Protein 7BJT (pdb70)

B-factor: mean 18.77, std 5.9, range [8.46, 65.52]

InterPro domains:
  IPR008397 Alginate lyase domain [PF05426] (97-322)
  IPR008929 Chondroitin AC/alginate lyase [G3DSA:1.50.10.100] (28-388)
  IPR008929 Chondroitin AC/alginate lyase [SSF48230] (70-350)
  IPR012480 Heparinase II/III-like, C-terminal [PF07940] (396-648)

Structure (mmCIF, N/CA/C/O backbone):
data_7BJT
#
_entry.id   7BJT
#
_cell.length_a   163.390
_cell.length_b   163.390
_cell.length_c   166.730
_cell.angle_alpha   90.000
_cell.angle_beta   90.000
_cell.angle_gamma   120.000
#
_symmetry.space_group_name_H-M   'P 65'
#
loop_
_entity.id
_entity.type
_entity.pdbx_description
1 polymer 'Alginate lyase, family PL17'
2 non-polymer 'CALCIUM ION'
3 non-polymer 'MAGNESIUM ION'
4 non-polymer D-MALATE
5 non-polymer GLYCEROL
6 water water
#
loop_
_atom_site.group_PDB
_atom_site.id
_atom_site.type_symbol
_atom_site.label_atom_id
_atom_site.label_alt_id
_atom_site.label_comp_id
_atom_site.label_asym_id
_atom_site.label_entity_id
_atom_site.label_seq_id
_atom_site.pdbx_PDB_ins_code
_atom_site.Cartn_x
_atom_site.Cartn_y
_atom_site.Cartn_z
_atom_site.occupancy
_atom_site.B_iso_or_equiv
_atom_site.auth_seq_id
_atom_site.auth_comp_id
_atom_site.auth_asym_id
_atom_site.auth_atom_id
_atom_site.pdbx_PDB_model_num
ATOM 1 N N . ALA A 1 25 ? 7.689 42.097 -35.551 1.00 31.84 25 ALA A N 1
ATOM 2 C CA . ALA A 1 25 ? 8.460 40.835 -35.288 1.00 31.50 25 ALA A CA 1
ATOM 3 C C . ALA A 1 25 ? 9.164 40.820 -33.926 1.00 30.34 25 ALA A C 1
ATOM 4 O O . ALA A 1 25 ? 9.121 39.811 -33.213 1.00 31.16 25 ALA A O 1
ATOM 6 N N . GLN A 1 26 ? 9.825 41.925 -33.577 1.00 28.11 26 GLN A N 1
ATOM 7 C CA . GLN A 1 26 ? 10.540 42.029 -32.301 1.00 26.37 26 GLN A CA 1
ATOM 8 C C . GLN A 1 26 ? 9.579 42.021 -31.111 1.00 25.51 26 GLN A C 1
ATOM 9 O O . GLN A 1 26 ? 8.636 42.818 -31.060 1.00 25.51 26 GLN A O 1
ATOM 15 N N . GLU A 1 27 ? 9.827 41.113 -30.166 1.00 24.96 27 GLU A N 1
ATOM 16 C CA . GLU A 1 27 ? 9.060 41.053 -28.917 1.00 24.67 27 GLU A CA 1
ATOM 17 C C . GLU A 1 27 ? 9.463 42.207 -28.008 1.00 22.62 27 GLU A C 1
ATOM 18 O O . GLU A 1 27 ? 10.589 42.689 -28.087 1.00 21.60 27 GLU A O 1
ATOM 24 N N . HIS A 1 28 ? 8.540 42.630 -27.148 1.00 21.03 28 HIS A N 1
ATOM 25 C CA . HIS A 1 28 ? 8.827 43.599 -26.087 1.00 20.21 28 HIS A CA 1
ATOM 26 C C . HIS A 1 28 ? 8.158 43.130 -24.800 1.00 20.21 28 HIS A C 1
ATOM 27 O O . HIS A 1 28 ? 6.966 42.819 -24.832 1.00 21.22 28 HIS A O 1
ATOM 34 N N . PRO A 1 29 ? 8.866 43.077 -23.672 1.00 19.11 29 PRO A N 1
ATOM 35 C CA . PRO A 1 29 ? 10.291 43.401 -23.554 1.00 18.63 29 PRO A CA 1
ATOM 36 C C . PRO A 1 29 ? 11.186 42.295 -24.119 1.00 18.31 29 PRO A C 1
ATOM 37 O O . PRO A 1 29 ? 10.742 41.149 -24.261 1.00 18.71 29 PRO A O 1
ATOM 41 N N . SER A 1 30 ? 12.417 42.648 -24.483 1.00 17.66 30 SER A N 1
ATOM 42 C CA . SER A 1 30 ? 13.419 41.660 -24.921 1.00 17.41 30 SER A CA 1
ATOM 43 C C . SER A 1 30 ? 14.887 41.996 -24.620 1.00 17.10 30 SER A C 1
ATOM 44 O O . SER A 1 30 ? 15.727 41.104 -24.678 1.00 17.03 30 SER A O 1
ATOM 47 N N . LEU A 1 31 ? 15.209 43.252 -24.309 1.00 16.54 31 LEU A N 1
ATOM 48 C CA . LEU A 1 31 ? 16.610 43.651 -24.148 1.00 16.35 31 LEU A CA 1
ATOM 49 C C . LEU A 1 31 ? 17.236 43.075 -22.883 1.00 16.34 31 LEU A C 1
ATOM 50 O O . LEU A 1 31 ? 18.314 42.487 -22.941 1.00 16.11 31 LEU A O 1
ATOM 55 N N . ILE A 1 32 ? 16.558 43.266 -21.751 1.00 16.58 32 ILE A N 1
ATOM 56 C CA . ILE A 1 32 ? 17.111 42.962 -20.429 1.00 16.91 32 ILE A CA 1
ATOM 57 C C . ILE A 1 32 ? 16.207 41.912 -19.784 1.00 17.86 32 ILE A C 1
ATOM 58 O O . ILE A 1 32 ? 16.569 40.734 -19.706 1.00 18.60 32 ILE A O 1
ATOM 63 N N . LEU A 1 33 ? 15.016 42.325 -19.372 1.00 18.51 33 LEU A N 1
ATOM 64 C CA . LEU A 1 33 ? 13.959 41.384 -19.024 1.00 19.11 33 LEU A CA 1
ATOM 65 C C . LEU A 1 33 ? 13.363 40.842 -20.332 1.00 19.99 33 LEU A C 1
ATOM 66 O O . LEU A 1 33 ? 13.019 41.619 -21.229 1.00 20.55 33 LEU A O 1
ATOM 71 N N . THR A 1 34 ? 13.263 39.518 -20.452 1.00 20.75 34 THR A N 1
ATOM 72 C CA . THR A 1 34 ? 12.705 38.873 -21.654 1.00 21.64 34 THR A CA 1
ATOM 73 C C . THR A 1 34 ? 11.337 38.280 -21.339 1.00 22.52 34 THR A C 1
ATOM 74 O O . THR A 1 34 ? 10.999 38.081 -20.173 1.00 22.16 34 THR A O 1
ATOM 78 N N . LYS A 1 35 ? 10.552 37.987 -22.377 1.00 24.30 35 LYS A N 1
ATOM 79 C CA . LYS A 1 35 ? 9.218 37.411 -22.181 1.00 25.21 35 LYS A CA 1
ATOM 80 C C . LYS A 1 35 ? 9.283 36.017 -21.555 1.00 24.82 35 LYS A C 1
ATOM 81 O O . LYS A 1 35 ? 8.485 35.700 -20.673 1.00 24.74 35 LYS A O 1
ATOM 87 N N . ALA A 1 36 ? 10.243 35.201 -21.995 1.00 24.55 36 ALA A N 1
ATOM 88 C CA . ALA A 1 36 ? 10.507 33.906 -21.362 1.00 24.44 36 ALA A CA 1
ATOM 89 C C . ALA A 1 36 ? 10.923 34.083 -19.903 1.00 23.83 36 ALA A C 1
ATOM 90 O O . ALA A 1 36 ? 10.509 33.313 -19.042 1.00 24.33 36 ALA A O 1
ATOM 92 N N . GLY A 1 37 ? 11.742 35.101 -19.633 1.00 22.97 37 GLY A N 1
ATOM 93 C CA . GLY A 1 37 ? 12.143 35.437 -18.270 1.00 22.59 37 GLY A CA 1
ATOM 94 C C . GLY A 1 37 ? 10.987 35.781 -17.351 1.00 22.25 37 GLY A C 1
ATOM 95 O O . GLY A 1 37 ? 10.958 35.347 -16.199 1.00 21.76 37 GLY A O 1
ATOM 96 N N . VAL A 1 38 ? 10.031 36.560 -17.856 1.00 22.46 38 VAL A N 1
ATOM 97 C CA . VAL A 1 38 ? 8.841 36.921 -17.080 1.00 23.13 38 VAL A CA 1
ATOM 98 C C . VAL A 1 38 ? 8.097 35.653 -16.649 1.00 23.70 38 VAL A C 1
ATOM 99 O O . VAL A 1 38 ? 7.724 35.518 -15.489 1.00 23.22 38 VAL A O 1
ATOM 103 N N . GLU A 1 39 ? 7.913 34.728 -17.587 1.00 24.99 39 GLU A N 1
ATOM 104 C CA . GLU A 1 39 ? 7.243 33.455 -17.300 1.00 26.57 39 GLU A CA 1
ATOM 105 C C . GLU A 1 39 ? 8.008 32.630 -16.270 1.00 25.68 39 GLU A C 1
ATOM 106 O O . GLU A 1 39 ? 7.411 32.108 -15.332 1.00 25.01 39 GLU A O 1
ATOM 112 N N . LYS A 1 40 ? 9.325 32.523 -16.440 1.00 25.13 40 LYS A N 1
ATOM 113 C CA . LYS A 1 40 ? 10.168 31.788 -15.488 1.00 25.51 40 LYS A CA 1
ATOM 114 C C . LYS A 1 40 ? 10.131 32.409 -14.091 1.00 24.56 40 LYS A C 1
ATOM 115 O O . LYS A 1 40 ? 10.021 31.694 -13.091 1.00 24.34 40 LYS A O 1
ATOM 121 N N . ILE A 1 41 ? 10.221 33.738 -14.029 1.00 23.26 41 ILE A N 1
ATOM 122 C CA . ILE A 1 41 ? 10.145 34.460 -12.753 1.00 22.59 41 ILE A CA 1
ATOM 123 C C . ILE A 1 41 ? 8.810 34.189 -12.060 1.00 23.27 41 ILE A C 1
ATOM 124 O O . ILE A 1 41 ? 8.788 33.809 -10.890 1.00 23.07 41 ILE A O 1
ATOM 129 N N . ARG A 1 42 ? 7.711 34.391 -12.786 1.00 24.19 42 ARG A N 1
ATOM 130 C CA . ARG A 1 42 ? 6.365 34.201 -12.224 1.00 25.15 42 ARG A CA 1
ATOM 131 C C . ARG A 1 42 ? 6.174 32.791 -11.643 1.00 25.53 42 ARG A C 1
ATOM 132 O O . ARG A 1 42 ? 5.547 32.634 -10.596 1.00 25.94 42 ARG A O 1
ATOM 140 N N . ALA A 1 43 ? 6.746 31.787 -12.308 1.00 25.85 43 ALA A N 1
ATOM 141 C CA . ALA A 1 43 ? 6.678 30.393 -11.853 1.00 26.39 43 ALA A CA 1
ATOM 142 C C . ALA A 1 43 ? 7.448 30.112 -10.554 1.00 26.67 43 ALA A C 1
ATOM 143 O O . ALA A 1 43 ? 7.098 29.184 -9.822 1.00 27.22 43 ALA A O 1
ATOM 145 N N . GLU A 1 44 ? 8.487 30.904 -10.273 1.00 26.28 44 GLU A N 1
ATOM 146 C CA . GLU A 1 44 ? 9.351 30.701 -9.105 1.00 26.14 44 GLU A CA 1
ATOM 147 C C . GLU A 1 44 ? 9.064 31.623 -7.922 1.00 25.32 44 GLU A C 1
ATOM 148 O O . GLU A 1 44 ? 9.567 31.367 -6.828 1.00 25.12 44 GLU A O 1
ATOM 154 N N . LEU A 1 45 ? 8.286 32.691 -8.128 1.00 25.00 45 LEU A N 1
ATOM 155 C CA . LEU A 1 45 ? 7.984 33.642 -7.049 1.00 24.89 45 LEU A CA 1
ATOM 156 C C . LEU A 1 45 ? 7.473 32.942 -5.793 1.00 25.25 45 LEU A C 1
ATOM 157 O O . LEU A 1 45 ? 6.645 32.037 -5.872 1.00 25.51 45 LEU A O 1
ATOM 162 N N . GLY A 1 46 ? 7.983 33.374 -4.645 1.00 25.16 46 GLY A N 1
ATOM 163 C CA . GLY A 1 46 ? 7.711 32.734 -3.358 1.00 25.59 46 GLY A CA 1
ATOM 164 C C . GLY A 1 46 ? 8.705 31.662 -2.932 1.00 25.82 46 GLY A C 1
ATOM 165 O O . GLY A 1 46 ? 8.723 31.286 -1.759 1.00 25.99 46 GLY A O 1
ATOM 166 N N . ASN A 1 47 ? 9.528 31.167 -3.861 1.00 25.94 47 ASN A N 1
ATOM 167 C CA . ASN A 1 47 ? 10.534 30.144 -3.558 1.00 26.58 47 ASN A CA 1
ATOM 168 C C . ASN A 1 47 ? 11.971 30.585 -3.904 1.00 25.25 47 ASN A C 1
ATOM 169 O O . ASN A 1 47 ? 12.847 29.747 -4.097 1.00 25.17 47 ASN A O 1
ATOM 174 N N . ILE A 1 48 ? 12.207 31.898 -3.964 1.00 23.79 48 ILE A N 1
ATOM 175 C CA . ILE A 1 48 ? 13.531 32.457 -4.307 1.00 22.81 48 ILE A CA 1
ATOM 176 C C . ILE A 1 48 ? 13.802 33.665 -3.398 1.00 22.17 48 ILE A C 1
ATOM 177 O O . ILE A 1 48 ? 13.684 34.813 -3.836 1.00 21.58 48 ILE A O 1
ATOM 182 N N . PRO A 1 49 ? 14.162 33.413 -2.121 1.00 21.71 49 PRO A N 1
ATOM 183 C CA . PRO A 1 49 ? 14.193 34.473 -1.102 1.00 21.23 49 PRO A CA 1
ATOM 184 C C . PRO A 1 49 ? 14.901 35.781 -1.476 1.00 20.54 49 PRO A C 1
ATOM 185 O O . PRO A 1 49 ? 14.327 36.851 -1.273 1.00 20.72 49 PRO A O 1
ATOM 189 N N . ILE A 1 50 ? 16.111 35.712 -2.024 1.00 19.60 50 ILE A N 1
ATOM 190 C CA . ILE A 1 50 ? 16.839 36.939 -2.378 1.00 18.94 50 ILE A CA 1
ATOM 191 C C . ILE A 1 50 ? 16.081 37.766 -3.441 1.00 18.53 50 ILE A C 1
ATOM 192 O O . ILE A 1 50 ? 16.088 38.998 -3.385 1.00 18.80 50 ILE A O 1
ATOM 197 N N . PHE A 1 51 ? 15.423 37.082 -4.379 1.00 18.14 51 PHE A N 1
ATOM 198 C CA . PHE A 1 51 ? 14.598 37.726 -5.413 1.00 18.02 51 PHE A CA 1
ATOM 199 C C . PHE A 1 51 ? 13.289 38.247 -4.811 1.00 18.19 51 PHE A C 1
ATOM 200 O O . PHE A 1 51 ? 12.909 39.399 -5.033 1.00 17.87 51 PHE A O 1
ATOM 208 N N . ASP A 1 52 ? 12.611 37.398 -4.039 1.00 18.70 52 ASP A N 1
ATOM 209 C CA . ASP A 1 52 ? 11.341 37.763 -3.390 1.00 19.20 52 ASP A CA 1
ATOM 210 C C . ASP A 1 52 ? 11.499 38.995 -2.503 1.00 19.11 52 ASP A C 1
ATOM 211 O O . ASP A 1 52 ? 10.662 39.893 -2.527 1.00 19.34 52 ASP A O 1
ATOM 216 N N . ALA A 1 53 ? 12.585 39.039 -1.736 1.00 19.00 53 ALA A N 1
ATOM 217 C CA . ALA A 1 53 ? 12.848 40.175 -0.857 1.00 19.08 53 ALA A CA 1
ATOM 218 C C . ALA A 1 53 ? 13.098 41.452 -1.657 1.00 18.66 53 ALA A C 1
ATOM 219 O O . ALA A 1 53 ? 12.622 42.520 -1.276 1.00 19.03 53 ALA A O 1
ATOM 221 N N . THR A 1 54 ? 13.841 41.343 -2.757 1.00 18.02 54 THR A N 1
ATOM 222 C CA . THR A 1 54 ? 14.089 42.491 -3.623 1.00 17.74 54 THR A CA 1
ATOM 223 C C . THR A 1 54 ? 12.784 43.014 -4.215 1.00 17.79 54 THR A C 1
ATOM 224 O O . THR A 1 54 ? 12.542 44.226 -4.222 1.00 17.27 54 THR A O 1
ATOM 228 N N . LEU A 1 55 ? 11.961 42.093 -4.714 1.00 18.19 55 LEU A N 1
ATOM 229 C CA . LEU A 1 55 ? 10.663 42.437 -5.304 1.00 18.73 55 LEU A CA 1
ATOM 230 C C . LEU A 1 55 ? 9.771 43.189 -4.315 1.00 19.16 55 LEU A C 1
ATOM 231 O O . LEU A 1 55 ? 9.180 44.204 -4.671 1.00 18.93 55 LEU A O 1
ATOM 236 N N . GLU A 1 56 ? 9.706 42.709 -3.075 1.00 19.92 56 GLU A N 1
ATOM 237 C CA . GLU A 1 56 ? 8.918 43.377 -2.030 1.00 21.03 56 GLU A CA 1
ATOM 238 C C . GLU A 1 56 ? 9.424 44.803 -1.779 1.00 20.53 56 GLU A C 1
ATOM 239 O O . GLU A 1 56 ? 8.632 45.743 -1.711 1.00 20.19 56 GLU A O 1
ATOM 245 N N . LYS A 1 57 ? 10.741 44.958 -1.658 1.00 20.35 57 LYS A N 1
ATOM 246 C CA . LYS A 1 57 ? 11.356 46.267 -1.416 1.00 20.72 57 LYS A CA 1
ATOM 247 C C . LYS A 1 57 ? 11.087 47.245 -2.566 1.00 19.52 57 LYS A C 1
ATOM 248 O O . LYS A 1 57 ? 10.680 48.388 -2.337 1.00 19.36 57 LYS A O 1
ATOM 254 N N . VAL A 1 58 ? 11.317 46.791 -3.795 1.00 18.46 58 VAL A N 1
ATOM 255 C CA . VAL A 1 58 ? 11.131 47.628 -4.978 1.00 17.90 58 VAL A CA 1
ATOM 256 C C . VAL A 1 58 ? 9.652 47.995 -5.173 1.00 17.80 58 VAL A C 1
ATOM 257 O O . VAL A 1 58 ? 9.331 49.142 -5.492 1.00 17.39 58 VAL A O 1
ATOM 261 N N . LYS A 1 59 ? 8.754 47.033 -4.964 1.00 17.84 59 LYS A N 1
ATOM 262 C CA . LYS A 1 59 ? 7.315 47.312 -5.033 1.00 18.24 59 LYS A CA 1
ATOM 263 C C . LYS A 1 59 ? 6.913 48.421 -4.060 1.00 18.07 59 LYS A C 1
ATOM 264 O O . LYS A 1 59 ? 6.169 49.327 -4.432 1.00 17.60 59 LYS A O 1
ATOM 270 N N . ALA A 1 60 ? 7.421 48.366 -2.828 1.00 17.94 60 ALA A N 1
ATOM 271 C CA . ALA A 1 60 ? 7.100 49.388 -1.832 1.00 18.26 60 ALA A CA 1
ATOM 272 C C . ALA A 1 60 ? 7.661 50.754 -2.239 1.00 18.30 60 ALA A C 1
ATOM 273 O O . ALA A 1 60 ? 6.990 51.776 -2.085 1.00 17.94 60 ALA A O 1
ATOM 275 N N . GLU A 1 61 ? 8.881 50.765 -2.778 1.00 18.77 61 GLU A N 1
ATOM 276 C CA . GLU A 1 61 ? 9.500 51.999 -3.273 1.00 19.39 61 GLU A CA 1
ATOM 277 C C . GLU A 1 61 ? 8.674 52.659 -4.372 1.00 18.46 61 GLU A C 1
ATOM 278 O O . GLU A 1 61 ? 8.405 53.859 -4.324 1.00 18.39 61 GLU A O 1
ATOM 284 N N . VAL A 1 62 ? 8.301 51.872 -5.375 1.00 17.64 62 VAL A N 1
ATOM 285 C CA . VAL A 1 62 ? 7.542 52.388 -6.504 1.00 17.26 62 VAL A CA 1
ATOM 286 C C . VAL A 1 62 ? 6.135 52.806 -6.070 1.00 17.24 62 VAL A C 1
ATOM 287 O O . VAL A 1 62 ? 5.664 53.870 -6.457 1.00 17.28 62 VAL A O 1
ATOM 291 N N . ASP A 1 63 ? 5.471 51.987 -5.252 1.00 17.17 63 ASP A N 1
ATOM 292 C CA . ASP A 1 63 ? 4.126 52.340 -4.780 1.00 17.41 63 ASP A CA 1
ATOM 293 C C . ASP A 1 63 ? 4.128 53.677 -4.041 1.00 17.34 63 ASP A C 1
ATOM 294 O O . ASP A 1 63 ? 3.189 54.465 -4.183 1.00 17.33 63 ASP A O 1
ATOM 299 N N . ALA A 1 64 ? 5.170 53.934 -3.257 1.00 17.32 64 ALA A N 1
ATOM 300 C CA . ALA A 1 64 ? 5.284 55.205 -2.541 1.00 17.63 64 ALA A CA 1
ATOM 301 C C . ALA A 1 64 ? 5.419 56.387 -3.498 1.00 17.86 64 ALA A C 1
ATOM 302 O O . ALA A 1 64 ? 4.758 57.413 -3.330 1.00 17.75 64 ALA A O 1
ATOM 304 N N . GLU A 1 65 ? 6.251 56.236 -4.524 1.00 18.14 65 GLU A N 1
ATOM 305 C CA . GLU A 1 65 ? 6.417 57.297 -5.516 1.00 18.62 65 GLU A CA 1
ATOM 306 C C . GLU A 1 65 ? 5.144 57.532 -6.334 1.00 18.32 65 GLU A C 1
ATOM 307 O O . GLU A 1 65 ? 4.805 58.683 -6.638 1.00 18.21 65 GLU A O 1
ATOM 313 N N . ILE A 1 66 ? 4.424 56.457 -6.660 1.00 18.11 66 ILE A N 1
ATOM 314 C CA . ILE A 1 66 ? 3.128 56.584 -7.342 1.00 18.31 66 ILE A CA 1
ATOM 315 C C . ILE A 1 66 ? 2.161 57.412 -6.493 1.00 18.37 66 ILE A C 1
ATOM 316 O O . ILE A 1 66 ? 1.468 58.287 -7.013 1.00 18.50 66 ILE A O 1
ATOM 321 N N . ALA A 1 67 ? 2.123 57.142 -5.190 1.00 18.28 67 ALA A N 1
ATOM 322 C CA . ALA A 1 67 ? 1.277 57.920 -4.278 1.00 18.56 67 ALA A CA 1
ATOM 323 C C . ALA A 1 67 ? 1.642 59.406 -4.266 1.00 18.76 67 ALA A C 1
ATOM 324 O O . ALA A 1 67 ? 0.756 60.265 -4.197 1.00 19.18 67 ALA A O 1
ATOM 326 N N . LEU A 1 68 ? 2.939 59.709 -4.351 1.00 19.06 68 LEU A N 1
ATOM 327 C CA . LEU A 1 68 ? 3.416 61.097 -4.347 1.00 19.62 68 LEU A CA 1
ATOM 328 C C . LEU A 1 68 ? 3.118 61.845 -5.639 1.00 19.37 68 LEU A C 1
ATOM 329 O O . LEU A 1 68 ? 2.998 63.068 -5.621 1.00 20.51 68 LEU A O 1
ATOM 334 N N . GLY A 1 69 ? 3.013 61.121 -6.751 1.00 18.42 69 GLY A N 1
ATOM 335 C CA . GLY A 1 69 ? 2.601 61.707 -8.031 1.00 17.70 69 GLY A CA 1
ATOM 336 C C . GLY A 1 69 ? 3.731 61.722 -9.039 1.00 16.89 69 GLY A C 1
ATOM 337 O O . GLY A 1 69 ? 4.648 60.899 -8.983 1.00 17.08 69 GLY A O 1
ATOM 338 N N . ILE A 1 70 ? 3.634 62.647 -9.987 1.00 16.21 70 ILE A N 1
ATOM 339 C CA . ILE A 1 70 ? 4.582 62.744 -11.095 1.00 15.86 70 ILE A CA 1
ATOM 340 C C . ILE A 1 70 ? 5.096 64.173 -11.143 1.00 15.54 70 ILE A C 1
ATOM 341 O O . ILE A 1 70 ? 4.344 65.091 -11.429 1.00 15.30 70 ILE A O 1
ATOM 346 N N . ASP A 1 71 ? 6.388 64.353 -10.883 1.00 15.38 71 ASP A N 1
ATOM 347 C CA . ASP A 1 71 ? 6.985 65.673 -10.813 1.00 15.67 71 ASP A CA 1
ATOM 348 C C . ASP A 1 71 ? 8.136 65.729 -11.815 1.00 15.01 71 ASP A C 1
ATOM 349 O O . ASP A 1 71 ? 9.084 64.940 -11.722 1.00 14.77 71 ASP A O 1
ATOM 354 N N . THR A 1 72 ? 8.028 66.646 -12.774 1.00 14.58 72 THR A N 1
ATOM 355 C CA . THR A 1 72 ? 9.041 66.839 -13.819 1.00 14.39 72 THR A CA 1
ATOM 356 C C . THR A 1 72 ? 9.419 68.314 -13.852 1.00 14.33 72 THR A C 1
ATOM 357 O O . THR A 1 72 ? 9.042 69.026 -14.771 1.00 14.47 72 THR A O 1
ATOM 361 N N . PRO A 1 73 ? 10.163 68.784 -12.833 1.00 14.26 73 PRO A N 1
ATOM 362 C CA . PRO A 1 73 ? 10.406 70.221 -12.696 1.00 14.25 73 PRO A CA 1
ATOM 363 C C . PRO A 1 73 ? 11.325 70.815 -13.756 1.00 14.23 73 PRO A C 1
ATOM 364 O O . PRO A 1 73 ? 12.195 70.123 -14.314 1.00 14.11 73 PRO A O 1
ATOM 368 N N . LEU A 1 74 ? 11.131 72.103 -14.015 1.00 14.46 74 LEU A N 1
ATOM 369 C CA . LEU A 1 74 ? 12.030 72.875 -14.865 1.00 14.34 74 LEU A CA 1
ATOM 370 C C . LEU A 1 74 ? 13.449 72.743 -14.309 1.00 14.18 74 LEU A C 1
ATOM 371 O O . LEU A 1 74 ? 13.680 73.104 -13.164 1.00 14.48 74 LEU A O 1
ATOM 376 N N . PRO A 1 75 ? 14.391 72.197 -15.097 1.00 13.90 75 PRO A N 1
ATOM 377 C CA . PRO A 1 75 ? 15.726 71.949 -14.528 1.00 14.06 75 PRO A CA 1
ATOM 378 C C . PRO A 1 75 ? 16.470 73.216 -14.105 1.00 14.57 75 PRO A C 1
ATOM 379 O O . PRO A 1 75 ? 16.466 74.198 -14.836 1.00 15.05 75 PRO A O 1
ATOM 383 N N . LYS A 1 76 ? 17.093 73.170 -12.927 1.00 14.99 76 LYS A N 1
ATOM 384 C CA A LYS A 1 76 ? 17.764 74.325 -12.306 0.50 15.34 76 LYS A CA 1
ATOM 385 C CA B LYS A 1 76 ? 17.815 74.328 -12.388 0.50 15.31 76 LYS A CA 1
ATOM 386 C C . LYS A 1 76 ? 19.090 73.988 -11.619 1.00 15.00 76 LYS A C 1
ATOM 387 O O . LYS A 1 76 ? 20.040 74.760 -11.666 1.00 14.92 76 LYS A O 1
ATOM 398 N N . ASP A 1 77 ? 19.125 72.849 -10.934 1.00 14.52 77 ASP A N 1
ATOM 399 C CA . ASP A 1 77 ? 20.124 72.608 -9.902 1.00 14.33 77 ASP A CA 1
ATOM 400 C C . ASP A 1 77 ? 21.280 71.724 -10.312 1.00 13.95 77 ASP A C 1
ATOM 401 O O . ASP A 1 77 ? 21.196 70.977 -11.283 1.00 13.97 77 ASP A O 1
ATOM 406 N N . TYR A 1 78 ? 22.357 71.833 -9.540 1.00 13.72 78 TYR A N 1
ATOM 407 C CA . TYR A 1 78 ? 23.445 70.856 -9.539 1.00 13.48 78 TYR A CA 1
ATOM 408 C C . TYR A 1 78 ? 23.072 69.643 -8.673 1.00 13.21 78 TYR A C 1
ATOM 409 O O . TYR A 1 78 ? 22.010 69.605 -8.035 1.00 13.08 78 TYR A O 1
ATOM 418 N N . SER A 1 79 ? 23.955 68.644 -8.659 1.00 12.75 79 SER A N 1
ATOM 419 C CA . SER A 1 79 ? 23.727 67.415 -7.906 1.00 12.80 79 SER A CA 1
ATOM 420 C C . SER A 1 79 ? 23.444 67.664 -6.429 1.00 12.96 79 SER A C 1
ATOM 421 O O . SER A 1 79 ? 24.008 68.573 -5.811 1.00 13.42 79 SER A O 1
ATOM 424 N N . GLY A 1 80 ? 22.519 66.878 -5.886 1.00 13.09 80 GLY A N 1
ATOM 425 C CA . GLY A 1 80 ? 22.003 67.094 -4.533 1.00 13.23 80 GLY A CA 1
ATOM 426 C C . GLY A 1 80 ? 20.861 68.092 -4.451 1.00 13.44 80 GLY A C 1
ATOM 427 O O . GLY A 1 80 ? 20.100 68.082 -3.481 1.00 14.31 80 GLY A O 1
ATOM 428 N N . GLY A 1 81 ? 20.737 68.961 -5.451 1.00 13.29 81 GLY A N 1
ATOM 429 C CA . GLY A 1 81 ? 19.641 69.916 -5.507 1.00 13.47 81 GLY A CA 1
ATOM 430 C C . GLY A 1 81 ? 18.390 69.282 -6.064 1.00 13.57 81 GLY A C 1
ATOM 431 O O . GLY A 1 81 ? 18.435 68.261 -6.766 1.00 13.15 81 GLY A O 1
ATOM 432 N N . TYR A 1 82 ? 17.265 69.914 -5.751 1.00 13.98 82 TYR A N 1
ATOM 433 C CA . TYR A 1 82 ? 15.944 69.390 -6.062 1.00 14.47 82 TYR A CA 1
ATOM 434 C C . TYR A 1 82 ? 15.770 68.858 -7.486 1.00 13.86 82 TYR A C 1
ATOM 435 O O . TYR A 1 82 ? 15.370 67.709 -7.668 1.00 13.54 82 TYR A O 1
ATOM 444 N N . THR A 1 83 ? 16.057 69.670 -8.498 1.00 13.44 83 THR A N 1
ATOM 445 C CA . THR A 1 83 ? 15.692 69.242 -9.860 1.00 13.41 83 THR A CA 1
ATOM 446 C C . THR A 1 83 ? 16.559 68.078 -10.326 1.00 13.07 83 THR A C 1
ATOM 447 O O . THR A 1 83 ? 16.087 67.194 -11.034 1.00 12.93 83 THR A O 1
ATOM 451 N N . HIS A 1 84 ? 17.818 68.064 -9.898 1.00 12.83 84 HIS A N 1
ATOM 452 C CA . HIS A 1 84 ? 18.725 66.966 -10.208 1.00 12.69 84 HIS A CA 1
ATOM 453 C C . HIS A 1 84 ? 18.233 65.676 -9.551 1.00 12.68 84 HIS A C 1
ATOM 454 O O . HIS A 1 84 ? 18.074 64.641 -10.209 1.00 12.56 84 HIS A O 1
ATOM 461 N N . GLU A 1 85 ? 17.969 65.749 -8.251 1.00 12.92 85 GLU A N 1
ATOM 462 C CA . GLU A 1 85 ? 17.552 64.559 -7.521 1.00 13.08 85 GLU A CA 1
ATOM 463 C C . GLU A 1 85 ? 16.182 64.043 -7.963 1.00 13.03 85 GLU A C 1
ATOM 464 O O . GLU A 1 85 ? 15.962 62.837 -7.982 1.00 12.73 85 GLU A O 1
ATOM 470 N N . ARG A 1 86 ? 15.285 64.945 -8.351 1.00 13.25 86 ARG A N 1
ATOM 471 C CA . ARG A 1 86 ? 13.949 64.540 -8.792 1.00 13.66 86 ARG A CA 1
ATOM 472 C C . ARG A 1 86 ? 13.989 63.837 -10.153 1.00 13.23 86 ARG A C 1
ATOM 473 O O . ARG A 1 86 ? 13.389 62.770 -10.320 1.00 13.12 86 ARG A O 1
ATOM 481 N N . HIS A 1 87 ? 14.700 64.406 -11.121 1.00 12.80 87 HIS A N 1
ATOM 482 C CA . HIS A 1 87 ? 14.811 63.756 -12.429 1.00 12.65 87 HIS A CA 1
ATOM 483 C C . HIS A 1 87 ? 15.613 62.461 -12.357 1.00 12.65 87 HIS A C 1
ATOM 484 O O . HIS A 1 87 ? 15.335 61.526 -13.101 1.00 12.74 87 HIS A O 1
ATOM 491 N N . LYS A 1 88 ? 16.592 62.412 -11.451 1.00 12.65 88 LYS A N 1
ATOM 492 C CA . LYS A 1 88 ? 17.364 61.197 -11.215 1.00 12.75 88 LYS A CA 1
ATOM 493 C C . LYS A 1 88 ? 16.495 60.100 -10.598 1.00 12.98 88 LYS A C 1
ATOM 494 O O . LYS A 1 88 ? 16.462 58.962 -11.086 1.00 12.85 88 LYS A O 1
ATOM 500 N N . ARG A 1 89 ? 15.763 60.442 -9.541 1.00 13.28 89 ARG A N 1
ATOM 501 C CA . ARG A 1 89 ? 14.869 59.460 -8.941 1.00 14.07 89 ARG A CA 1
ATOM 502 C C . ARG A 1 89 ? 13.846 58.963 -9.960 1.00 13.57 89 ARG A C 1
ATOM 503 O O . ARG A 1 89 ? 13.526 57.775 -9.992 1.00 13.52 89 ARG A O 1
ATOM 511 N N . ASN A 1 90 ? 13.348 59.864 -10.806 1.00 13.23 90 ASN A N 1
ATOM 512 C CA . ASN A 1 90 ? 12.399 59.458 -11.830 1.00 12.99 90 ASN A CA 1
ATOM 513 C C . ASN A 1 90 ? 12.921 58.356 -12.741 1.00 12.78 90 ASN A C 1
ATOM 514 O O . ASN A 1 90 ? 12.187 57.425 -13.031 1.00 12.84 90 ASN A O 1
ATOM 519 N N . PHE A 1 91 ? 14.176 58.438 -13.191 1.00 12.54 91 PHE A N 1
ATOM 520 C CA . PHE A 1 91 ? 14.656 57.387 -14.084 1.00 12.55 91 PHE A CA 1
ATOM 521 C C . PHE A 1 91 ? 14.809 56.045 -13.379 1.00 12.72 91 PHE A C 1
ATOM 522 O O . PHE A 1 91 ? 14.506 55.005 -13.964 1.00 12.79 91 PHE A O 1
ATOM 530 N N . PHE A 1 92 ? 15.223 56.065 -12.115 1.00 13.09 92 PHE A N 1
ATOM 531 C CA . PHE A 1 92 ? 15.316 54.828 -11.339 1.00 13.53 92 PHE A CA 1
ATOM 532 C C . PHE A 1 92 ? 13.937 54.211 -11.136 1.00 13.88 92 PHE A C 1
ATOM 533 O O . PHE A 1 92 ? 13.750 53.004 -11.287 1.00 14.10 92 PHE A O 1
ATOM 541 N N . ILE A 1 93 ? 12.968 55.053 -10.806 1.00 14.16 93 ILE A N 1
ATOM 542 C CA . ILE A 1 93 ? 11.605 54.583 -10.562 1.00 14.58 93 ILE A CA 1
ATOM 543 C C . ILE A 1 93 ? 10.942 54.063 -11.832 1.00 14.37 93 ILE A C 1
ATOM 544 O O . ILE A 1 93 ? 10.218 53.066 -11.774 1.00 14.44 93 ILE A O 1
ATOM 549 N N . LEU A 1 94 ? 11.182 54.709 -12.969 1.00 14.18 94 LEU A N 1
ATOM 550 C CA . LEU A 1 94 ? 10.606 54.228 -14.231 1.00 14.22 94 LEU A CA 1
ATOM 551 C C . LEU A 1 94 ? 11.084 52.815 -14.576 1.00 14.04 94 LEU A C 1
ATOM 552 O O . LEU A 1 94 ? 10.282 51.956 -14.933 1.00 13.92 94 LEU A O 1
ATOM 557 N N . GLN A 1 95 ? 12.386 52.566 -14.460 1.00 14.06 95 GLN A N 1
ATOM 558 C CA . GLN A 1 95 ? 12.921 51.227 -14.736 1.00 14.30 95 GLN A CA 1
ATOM 559 C C . GLN A 1 95 ? 12.334 50.189 -13.769 1.00 14.41 95 GLN A C 1
ATOM 560 O O . GLN A 1 95 ? 11.975 49.076 -14.174 1.00 14.42 95 GLN A O 1
ATOM 566 N N . LYS A 1 96 ? 12.234 50.551 -12.494 1.00 14.58 96 LYS A N 1
ATOM 567 C CA . LYS A 1 96 ? 11.634 49.662 -11.495 1.00 15.00 96 LYS A CA 1
ATOM 568 C C . LYS A 1 96 ? 10.163 49.388 -11.821 1.00 14.81 96 LYS A C 1
ATOM 569 O O . LYS A 1 96 ? 9.727 48.235 -11.788 1.00 14.64 96 LYS A O 1
ATOM 575 N N . ALA A 1 97 ? 9.416 50.430 -12.170 1.00 14.57 97 ALA A N 1
ATOM 576 C CA . ALA A 1 97 ? 8.008 50.258 -12.537 1.00 14.72 97 ALA A CA 1
ATOM 577 C C . ALA A 1 97 ? 7.839 49.337 -13.743 1.00 14.88 97 ALA A C 1
ATOM 578 O O . ALA A 1 97 ? 6.862 48.586 -13.821 1.00 15.00 97 ALA A O 1
ATOM 580 N N . GLY A 1 98 ? 8.782 49.391 -14.680 1.00 14.76 98 GLY A N 1
ATOM 581 C CA . GLY A 1 98 ? 8.722 48.551 -15.881 1.00 14.93 98 GLY A CA 1
ATOM 582 C C . GLY A 1 98 ? 8.768 47.070 -15.570 1.00 15.07 98 GLY A C 1
ATOM 583 O O . GLY A 1 98 ? 7.946 46.289 -16.074 1.00 15.22 98 GLY A O 1
ATOM 584 N N . VAL A 1 99 ? 9.719 46.676 -14.727 1.00 15.25 99 VAL A N 1
ATOM 585 C CA . VAL A 1 99 ? 9.854 45.268 -14.354 1.00 15.67 99 VAL A CA 1
ATOM 586 C C . VAL A 1 99 ? 8.718 44.828 -13.421 1.00 15.98 99 VAL A C 1
ATOM 587 O O . VAL A 1 99 ? 8.272 43.679 -13.498 1.00 16.08 99 VAL A O 1
ATOM 591 N N . LEU A 1 100 ? 8.219 45.732 -12.578 1.00 16.17 100 LEU A N 1
ATOM 592 C CA . LEU A 1 100 ? 7.038 45.405 -11.761 1.00 16.46 100 LEU A CA 1
ATOM 593 C C . LEU A 1 100 ? 5.801 45.165 -12.622 1.00 16.98 100 LEU A C 1
ATOM 594 O O . LEU A 1 100 ? 5.050 44.224 -12.369 1.00 17.10 100 LEU A O 1
ATOM 599 N N . TYR A 1 101 ? 5.591 45.999 -13.638 1.00 16.81 101 TYR A N 1
ATOM 600 C CA . TYR A 1 101 ? 4.461 45.811 -14.556 1.00 17.46 101 TYR A CA 1
ATOM 601 C C . TYR A 1 101 ? 4.484 44.405 -15.145 1.00 17.91 101 TYR A C 1
ATOM 602 O O . TYR A 1 101 ? 3.472 43.692 -15.115 1.00 18.04 101 TYR A O 1
ATOM 611 N N . GLN A 1 102 ? 5.642 44.015 -15.665 1.00 18.30 102 GLN A N 1
ATOM 612 C CA . GLN A 1 102 ? 5.817 42.711 -16.302 1.00 19.02 102 GLN A CA 1
ATOM 613 C C . GLN A 1 102 ? 5.735 41.537 -15.324 1.00 19.58 102 GLN A C 1
ATOM 614 O O . GLN A 1 102 ? 5.027 40.560 -15.584 1.00 20.64 102 GLN A O 1
ATOM 620 N N . ILE A 1 103 ? 6.442 41.628 -14.202 1.00 19.72 103 ILE A N 1
ATOM 621 C CA . ILE A 1 103 ? 6.490 40.524 -13.234 1.00 20.24 103 ILE A CA 1
ATOM 622 C C . ILE A 1 103 ? 5.138 40.327 -12.539 1.00 21.06 103 ILE A C 1
ATOM 623 O O . ILE A 1 103 ? 4.648 39.193 -12.438 1.00 22.05 103 ILE A O 1
ATOM 628 N N . LEU A 1 104 ? 4.542 41.421 -12.072 1.00 21.57 104 LEU A N 1
ATOM 629 C CA . LEU A 1 104 ? 3.277 41.365 -11.327 1.00 22.06 104 LEU A CA 1
ATOM 630 C C . LEU A 1 104 ? 2.025 41.390 -12.204 1.00 23.02 104 LEU A C 1
ATOM 631 O O . LEU A 1 104 ? 0.924 41.164 -11.694 1.00 23.35 104 LEU A O 1
ATOM 636 N N . ASN A 1 105 ? 2.180 41.647 -13.503 1.00 23.67 105 ASN A N 1
ATOM 637 C CA . ASN A 1 105 ? 1.048 41.744 -14.431 1.00 24.71 105 ASN A CA 1
ATOM 638 C C . ASN A 1 105 ? -0.014 42.718 -13.903 1.00 24.42 105 ASN A C 1
ATOM 639 O O . ASN A 1 105 ? -1.207 42.392 -13.810 1.00 24.72 105 ASN A O 1
ATOM 644 N N . ASP A 1 106 ? 0.446 43.913 -13.540 1.00 23.47 106 ASP A N 1
ATOM 645 C CA . ASP A 1 106 ? -0.381 44.924 -12.888 1.00 23.29 106 ASP A CA 1
ATOM 646 C C . ASP A 1 106 ? -0.232 46.237 -13.654 1.00 22.47 106 ASP A C 1
ATOM 647 O O . ASP A 1 106 ? 0.815 46.890 -13.594 1.00 21.30 106 ASP A O 1
ATOM 652 N N . GLU A 1 107 ? -1.295 46.632 -14.351 1.00 22.34 107 GLU A N 1
ATOM 653 C CA . GLU A 1 107 ? -1.283 47.843 -15.182 1.00 22.40 107 GLU A CA 1
ATOM 654 C C . GLU A 1 107 ? -1.129 49.162 -14.419 1.00 21.82 107 GLU A C 1
ATOM 655 O O . GLU A 1 107 ? -0.842 50.189 -15.034 1.00 21.03 107 GLU A O 1
ATOM 661 N N . LYS A 1 108 ? -1.323 49.147 -13.101 1.00 21.75 108 LYS A N 1
ATOM 662 C CA . LYS A 1 108 ? -0.978 50.288 -12.240 1.00 22.14 108 LYS A CA 1
ATOM 663 C C . LYS A 1 108 ? 0.408 50.852 -12.606 1.00 20.44 108 LYS A C 1
ATOM 664 O O . LYS A 1 108 ? 0.584 52.064 -12.721 1.00 19.85 108 LYS A O 1
ATOM 670 N N . TYR A 1 109 ? 1.371 49.956 -12.805 1.00 19.04 109 TYR A N 1
ATOM 671 C CA . TYR A 1 109 ? 2.757 50.350 -13.074 1.00 18.08 109 TYR A CA 1
ATOM 672 C C . TYR A 1 109 ? 2.941 50.847 -14.504 1.00 17.68 109 TYR A C 1
ATOM 673 O O . TYR A 1 109 ? 3.693 51.794 -14.729 1.00 17.29 109 TYR A O 1
ATOM 682 N N . ALA A 1 110 ? 2.252 50.220 -15.458 1.00 17.47 110 ALA A N 1
ATOM 683 C CA . ALA A 1 110 ? 2.282 50.672 -16.853 1.00 17.47 110 ALA A CA 1
ATOM 684 C C . ALA A 1 110 ? 1.655 52.046 -17.016 1.00 17.54 110 ALA A C 1
ATOM 685 O O . ALA A 1 110 ? 2.174 52.886 -17.755 1.00 17.10 110 ALA A O 1
ATOM 687 N N . LEU A 1 111 ? 0.541 52.278 -16.327 1.00 17.77 111 LEU A N 1
ATOM 688 C CA . LEU A 1 111 ? -0.137 53.575 -16.376 1.00 18.20 111 LEU A CA 1
ATOM 689 C C . LEU A 1 111 ? 0.761 54.691 -15.834 1.00 17.63 111 LEU A C 1
ATOM 690 O O . LEU A 1 111 ? 0.835 55.774 -16.416 1.00 17.35 111 LEU A O 1
ATOM 695 N N . TYR A 1 112 ? 1.441 54.424 -14.721 1.00 17.29 112 TYR A N 1
ATOM 696 C CA . TYR A 1 112 ? 2.380 55.385 -14.166 1.00 17.16 112 TYR A CA 1
ATOM 697 C C . TYR A 1 112 ? 3.488 55.727 -15.163 1.00 16.29 112 TYR A C 1
ATOM 698 O O . TYR A 1 112 ? 3.826 56.895 -15.360 1.00 15.89 112 TYR A O 1
ATOM 707 N N . ILE A 1 113 ? 4.055 54.701 -15.789 1.00 15.77 113 ILE A N 1
ATOM 708 C CA . ILE A 1 113 ? 5.102 54.904 -16.787 1.00 15.51 113 ILE A CA 1
ATOM 709 C C . ILE A 1 113 ? 4.568 55.738 -17.953 1.00 15.37 113 ILE A C 1
ATOM 710 O O . ILE A 1 113 ? 5.202 56.700 -18.365 1.00 14.88 113 ILE A O 1
ATOM 715 N N . LYS A 1 114 ? 3.405 55.362 -18.481 1.00 15.54 114 LYS A N 1
ATOM 716 C CA . LYS A 1 114 ? 2.801 56.127 -19.574 1.00 15.92 114 LYS A CA 1
ATOM 717 C C . LYS A 1 114 ? 2.609 57.594 -19.191 1.00 15.35 114 LYS A C 1
ATOM 718 O O . LYS A 1 114 ? 3.002 58.495 -19.929 1.00 14.78 114 LYS A O 1
ATOM 724 N N . ASP A 1 115 ? 2.003 57.836 -18.031 1.00 15.13 115 ASP A N 1
ATOM 725 C CA . ASP A 1 115 ? 1.718 59.199 -17.604 1.00 15.44 115 ASP A CA 1
ATOM 726 C C . ASP A 1 115 ? 3.006 60.001 -17.379 1.00 14.90 115 ASP A C 1
ATOM 727 O O . ASP A 1 115 ? 3.072 61.171 -17.741 1.00 14.86 115 ASP A O 1
ATOM 732 N N . MET A 1 116 ? 4.024 59.387 -16.781 1.00 14.45 116 MET A N 1
ATOM 733 C CA . MET A 1 116 ? 5.286 60.096 -16.586 1.00 14.37 116 MET A CA 1
ATOM 734 C C . MET A 1 116 ? 5.991 60.362 -17.918 1.00 14.04 116 MET A C 1
ATOM 735 O O . MET A 1 116 ? 6.484 61.472 -18.137 1.00 13.81 116 MET A O 1
ATOM 740 N N . LEU A 1 117 ? 6.041 59.365 -18.797 1.00 13.87 117 LEU A N 1
ATOM 741 C CA . LEU A 1 117 ? 6.634 59.581 -20.120 1.00 13.95 117 LEU A CA 1
ATOM 742 C C . LEU A 1 117 ? 5.936 60.699 -20.885 1.00 13.97 117 LEU A C 1
ATOM 743 O O . LEU A 1 117 ? 6.603 61.527 -21.496 1.00 13.51 117 LEU A O 1
ATOM 748 N N . PHE A 1 118 ? 4.606 60.746 -20.839 1.00 13.81 118 PHE A N 1
ATOM 749 C CA . PHE A 1 118 ? 3.913 61.836 -21.522 1.00 14.06 118 PHE A CA 1
ATOM 750 C C . PHE A 1 118 ? 4.071 63.189 -20.843 1.00 14.04 118 PHE A C 1
ATOM 751 O O . PHE A 1 118 ? 4.123 64.212 -21.532 1.00 14.28 118 PHE A O 1
ATOM 759 N N . GLN A 1 119 ? 4.204 63.220 -19.519 1.00 14.02 119 GLN A N 1
ATOM 760 C CA . GLN A 1 119 ? 4.531 64.481 -18.869 1.00 14.16 119 GLN A CA 1
ATOM 761 C C . GLN A 1 119 ? 5.927 64.957 -19.301 1.00 13.97 119 GLN A C 1
ATOM 762 O O . GLN A 1 119 ? 6.122 66.127 -19.600 1.00 14.10 119 GLN A O 1
ATOM 768 N N . TYR A 1 120 ? 6.884 64.038 -19.379 1.00 13.78 120 TYR A N 1
ATOM 769 C CA . TYR A 1 120 ? 8.178 64.368 -19.986 1.00 13.67 120 TYR A CA 1
ATOM 770 C C . TYR A 1 120 ? 8.045 64.877 -21.419 1.00 13.91 120 TYR A C 1
ATOM 771 O O . TYR A 1 120 ? 8.640 65.890 -21.774 1.00 14.03 120 TYR A O 1
ATOM 780 N N . GLU A 1 121 ? 7.250 64.190 -22.233 1.00 14.09 121 GLU A N 1
ATOM 781 C CA . GLU A 1 121 ? 7.047 64.607 -23.621 1.00 14.58 121 GLU A CA 1
ATOM 782 C C . GLU A 1 121 ? 6.484 66.037 -23.713 1.00 14.65 121 GLU A C 1
ATOM 783 O O . GLU A 1 121 ? 6.823 66.783 -24.626 1.00 14.85 121 GLU A O 1
ATOM 789 N N . GLY A 1 122 ? 5.639 66.421 -22.757 1.00 14.65 122 GLY A N 1
ATOM 790 C CA . GLY A 1 122 ? 5.073 67.767 -22.722 1.00 14.99 122 GLY A CA 1
ATOM 791 C C . GLY A 1 122 ? 6.055 68.883 -22.411 1.00 15.23 122 GLY A C 1
ATOM 792 O O . GLY A 1 122 ? 5.791 70.042 -22.739 1.00 16.51 122 GLY A O 1
ATOM 793 N N . MET A 1 123 ? 7.174 68.554 -21.761 1.00 14.98 123 MET A N 1
ATOM 794 C CA . MET A 1 123 ? 8.145 69.570 -21.348 1.00 14.96 123 MET A CA 1
ATOM 795 C C . MET A 1 123 ? 9.510 69.507 -22.050 1.00 14.88 123 MET A C 1
ATOM 796 O O . MET A 1 123 ? 10.117 70.555 -22.282 1.00 15.05 123 MET A O 1
ATOM 801 N N . TYR A 1 124 ? 9.983 68.314 -22.408 1.00 14.87 124 TYR A N 1
ATOM 802 C CA . TYR A 1 124 ? 11.377 68.158 -22.844 1.00 15.14 124 TYR A CA 1
ATOM 803 C C . TYR A 1 124 ? 11.678 68.995 -24.091 1.00 15.88 124 TYR A C 1
ATOM 804 O O . TYR A 1 124 ? 12.653 69.759 -24.124 1.00 15.62 124 TYR A O 1
ATOM 813 N N . LYS A 1 125 ? 10.811 68.877 -25.088 1.00 17.09 125 LYS A N 1
ATOM 814 C CA . LYS A 1 125 ? 10.936 69.631 -26.346 1.00 18.42 125 LYS A CA 1
ATOM 815 C C . LYS A 1 125 ? 10.991 71.155 -26.217 1.00 18.49 125 LYS A C 1
ATOM 816 O O . LYS A 1 125 ? 11.514 71.815 -27.109 1.00 19.63 125 LYS A O 1
ATOM 822 N N . ASP A 1 126 ? 10.447 71.721 -25.143 1.00 18.33 126 ASP A N 1
ATOM 823 C CA . ASP A 1 126 ? 10.474 73.170 -24.949 1.00 18.44 126 ASP A CA 1
ATOM 824 C C . ASP A 1 126 ? 11.551 73.647 -23.974 1.00 17.73 126 ASP A C 1
ATOM 825 O O . ASP A 1 126 ? 11.666 74.842 -23.737 1.00 18.11 126 ASP A O 1
ATOM 830 N N . LEU A 1 127 ? 12.360 72.732 -23.438 1.00 16.76 127 LEU A N 1
ATOM 831 C CA . LEU A 1 127 ? 13.420 73.121 -22.511 1.00 16.30 127 LEU A CA 1
ATOM 832 C C . LEU A 1 127 ? 14.554 73.863 -23.205 1.00 16.05 127 LEU A C 1
ATOM 833 O O . LEU A 1 127 ? 14.915 73.539 -24.345 1.00 16.28 127 LEU A O 1
ATOM 838 N N . PRO A 1 128 ? 15.151 74.826 -22.496 1.00 15.90 128 PRO A N 1
ATOM 839 C CA . PRO A 1 128 ? 16.418 75.361 -22.932 1.00 15.98 128 PRO A CA 1
ATOM 840 C C . PRO A 1 128 ? 17.539 74.407 -22.534 1.00 15.91 128 PRO A C 1
ATOM 841 O O . PRO A 1 128 ? 17.312 73.427 -21.814 1.00 15.70 128 PRO A O 1
ATOM 845 N N . VAL A 1 129 ? 18.744 74.706 -22.976 1.00 15.85 129 VAL A N 1
ATOM 846 C CA . VAL A 1 129 ? 19.924 74.061 -22.410 1.00 15.82 129 VAL A CA 1
ATOM 847 C C . VAL A 1 129 ? 19.897 74.315 -20.891 1.00 15.38 129 VAL A C 1
ATOM 848 O O . VAL A 1 129 ? 19.424 75.350 -20.435 1.00 15.70 129 VAL A O 1
ATOM 852 N N . HIS A 1 130 ? 20.373 73.355 -20.101 1.00 14.55 130 HIS A N 1
ATOM 853 C CA . HIS A 1 130 ? 20.357 73.499 -18.646 1.00 14.45 130 HIS A CA 1
ATOM 854 C C . HIS A 1 130 ? 21.012 74.831 -18.252 1.00 14.67 130 HIS A C 1
ATOM 855 O O . HIS A 1 130 ? 22.056 75.185 -18.811 1.00 15.07 130 HIS A O 1
ATOM 862 N N . PRO A 1 131 ? 20.405 75.566 -17.308 1.00 14.94 131 PRO A N 1
ATOM 863 C CA . PRO A 1 131 ? 20.922 76.909 -17.016 1.00 15.23 131 PRO A CA 1
ATOM 864 C C . PRO A 1 131 ? 22.284 76.971 -16.313 1.00 15.26 131 PRO A C 1
ATOM 865 O O . PRO A 1 131 ? 22.941 77.996 -16.371 1.00 16.00 131 PRO A O 1
ATOM 869 N N . GLN A 1 132 ? 22.688 75.916 -15.621 1.00 15.19 132 GLN A N 1
ATOM 870 C CA . GLN A 1 132 ? 24.039 75.848 -15.062 1.00 15.32 132 GLN A CA 1
ATOM 871 C C . GLN A 1 132 ? 25.077 75.700 -16.180 1.00 15.26 132 GLN A C 1
ATOM 872 O O . GLN A 1 132 ? 24.882 74.936 -17.126 1.00 15.04 132 GLN A O 1
ATOM 878 N N . THR A 1 133 ? 26.180 76.436 -16.063 1.00 15.63 133 THR A N 1
ATOM 879 C CA . THR A 1 133 ? 27.140 76.566 -17.164 1.00 15.98 133 THR A CA 1
ATOM 880 C C . THR A 1 133 ? 28.460 75.806 -16.981 1.00 15.58 133 THR A C 1
ATOM 881 O O . THR A 1 133 ? 29.334 75.898 -17.835 1.00 16.12 133 THR A O 1
ATOM 885 N N . ARG A 1 134 ? 28.615 75.055 -15.891 1.00 14.83 134 ARG A N 1
ATOM 886 C CA . ARG A 1 134 ? 29.898 74.390 -15.623 1.00 14.59 134 ARG A CA 1
ATOM 887 C C . ARG A 1 134 ? 30.293 73.356 -16.675 1.00 14.05 134 ARG A C 1
ATOM 888 O O . ARG A 1 134 ? 31.463 73.268 -17.044 1.00 13.88 134 ARG A O 1
ATOM 896 N N . SER A 1 135 ? 29.333 72.563 -17.135 1.00 13.40 135 SER A N 1
ATOM 897 C CA . SER A 1 135 ? 29.668 71.398 -17.956 1.00 13.18 135 SER A CA 1
ATOM 898 C C . SER A 1 135 ? 30.223 71.778 -19.326 1.00 13.35 135 SER A C 1
ATOM 899 O O . SER A 1 135 ? 29.746 72.717 -19.968 1.00 13.57 135 SER A O 1
ATOM 902 N N . TYR A 1 136 ? 31.214 71.015 -19.773 1.00 13.37 136 TYR A N 1
ATOM 903 C CA . TYR A 1 136 ? 31.671 71.047 -21.169 1.00 13.61 136 TYR A CA 1
ATOM 904 C C . TYR A 1 136 ? 30.631 70.523 -22.162 1.00 13.68 136 TYR A C 1
ATOM 905 O O . TYR A 1 136 ? 30.801 70.687 -23.371 1.00 13.79 136 TYR A O 1
ATOM 914 N N . ALA A 1 137 ? 29.588 69.862 -21.661 1.00 13.54 137 ALA A N 1
ATOM 915 C CA . ALA A 1 137 ? 28.501 69.347 -22.479 1.00 13.63 137 ALA A CA 1
ATOM 916 C C . ALA A 1 137 ? 27.218 69.447 -21.671 1.00 13.62 137 ALA A C 1
ATOM 917 O O . ALA A 1 137 ? 26.679 68.452 -21.164 1.00 13.65 137 ALA A O 1
ATOM 919 N N . ARG A 1 138 ? 26.723 70.671 -21.556 1.00 14.01 138 ARG A N 1
ATOM 920 C CA . ARG A 1 138 ? 25.533 70.938 -20.758 1.00 14.10 138 ARG A CA 1
ATOM 921 C C . ARG A 1 138 ? 24.352 70.082 -21.217 1.00 13.96 138 ARG A C 1
ATOM 922 O O . ARG A 1 138 ? 24.107 69.930 -22.413 1.00 13.93 138 ARG A O 1
ATOM 930 N N . GLY A 1 139 ? 23.647 69.497 -20.251 1.00 13.72 139 GLY A N 1
ATOM 931 C CA . GLY A 1 139 ? 22.482 68.672 -20.525 1.00 13.93 139 GLY A CA 1
ATOM 932 C C . GLY A 1 139 ? 21.235 69.511 -20.727 1.00 14.14 139 GLY A C 1
ATOM 933 O O . GLY A 1 139 ? 21.307 70.732 -20.875 1.00 14.30 139 GLY A O 1
ATOM 934 N N . LYS A 1 140 ? 20.098 68.829 -20.760 1.00 14.50 140 LYS A N 1
ATOM 935 C CA . LYS A 1 140 ? 18.770 69.445 -20.815 1.00 15.24 140 LYS A CA 1
ATOM 936 C C . LYS A 1 140 ? 18.037 69.168 -19.502 1.00 14.41 140 LYS A C 1
ATOM 937 O O . LYS A 1 140 ? 17.662 70.099 -18.791 1.00 14.58 140 LYS A O 1
ATOM 943 N N . LEU A 1 141 ? 17.828 67.893 -19.172 1.00 13.60 141 LEU A N 1
ATOM 944 C CA . LEU A 1 141 ? 17.245 67.550 -17.873 1.00 13.27 141 LEU A CA 1
ATOM 945 C C . LEU A 1 141 ? 18.217 67.801 -16.722 1.00 13.06 141 LEU A C 1
ATOM 946 O O . LEU A 1 141 ? 17.787 68.111 -15.617 1.00 13.10 141 LEU A O 1
ATOM 951 N N . PHE A 1 142 ? 19.515 67.664 -16.998 1.00 12.69 142 PHE A N 1
ATOM 952 C CA . PHE A 1 142 ? 20.551 67.782 -15.985 1.00 12.53 142 PHE A CA 1
ATOM 953 C C . PHE A 1 142 ? 21.646 68.736 -16.429 1.00 12.44 142 PHE A C 1
ATOM 954 O O . PHE A 1 142 ? 21.759 69.087 -17.600 1.00 12.65 142 PHE A O 1
ATOM 962 N N . TRP A 1 143 ? 22.487 69.114 -15.477 1.00 12.28 143 TRP A N 1
ATOM 963 C CA . TRP A 1 143 ? 23.568 70.049 -15.741 1.00 12.23 143 TRP A CA 1
ATOM 964 C C . TRP A 1 143 ? 24.556 69.534 -16.786 1.00 12.27 143 TRP A C 1
ATOM 965 O O . TRP A 1 143 ? 25.222 70.332 -17.435 1.00 12.40 143 TRP A O 1
ATOM 976 N N . GLN A 1 144 ? 24.645 68.217 -16.966 1.00 12.04 144 GLN A N 1
ATOM 977 C CA . GLN A 1 144 ? 25.582 67.627 -17.915 1.00 12.16 144 GLN A CA 1
ATOM 978 C C . GLN A 1 144 ? 24.919 66.509 -18.703 1.00 12.08 144 GLN A C 1
ATOM 979 O O . GLN A 1 144 ? 24.051 65.804 -18.194 1.00 12.11 144 GLN A O 1
ATOM 985 N N . CYS A 1 145 ? 25.364 66.341 -19.946 1.00 12.15 145 CYS A N 1
ATOM 986 C CA . CYS A 1 145 ? 24.887 65.267 -20.805 1.00 12.38 145 CYS A CA 1
ATOM 987 C C . CYS A 1 145 ? 25.085 63.871 -20.220 1.00 12.02 145 CYS A C 1
ATOM 988 O O . CYS A 1 145 ? 24.318 62.966 -20.536 1.00 12.00 145 CYS A O 1
ATOM 991 N N . LEU A 1 146 ? 26.105 63.674 -19.381 1.00 11.92 146 LEU A N 1
ATOM 992 C CA . LEU A 1 146 ? 26.270 62.382 -18.716 1.00 11.86 146 LEU A CA 1
ATOM 993 C C . LEU A 1 146 ? 24.979 61.952 -18.012 1.00 11.72 146 LEU A C 1
ATOM 994 O O . LEU A 1 146 ? 24.569 60.799 -18.105 1.00 11.63 146 LEU A O 1
ATOM 999 N N . ASN A 1 147 ? 24.367 62.875 -17.281 1.00 11.80 147 ASN A N 1
ATOM 1000 C CA . ASN A 1 147 ? 23.190 62.541 -16.500 1.00 11.81 147 ASN A CA 1
ATOM 1001 C C . ASN A 1 147 ? 21.945 62.391 -17.366 1.00 11.94 147 ASN A C 1
ATOM 1002 O O . ASN A 1 147 ? 21.134 61.507 -17.118 1.00 11.82 147 ASN A O 1
ATOM 1007 N N . ASP A 1 148 ? 21.817 63.205 -18.418 1.00 12.15 148 ASP A N 1
ATOM 1008 C CA . ASP A 1 148 ? 20.774 62.953 -19.418 1.00 12.47 148 ASP A CA 1
ATOM 1009 C C . ASP A 1 148 ? 20.934 61.533 -19.988 1.00 12.32 148 ASP A C 1
ATOM 1010 O O . ASP A 1 148 ? 19.951 60.828 -20.195 1.00 12.25 148 ASP A O 1
ATOM 1015 N N . SER A 1 149 ? 22.177 61.110 -20.210 1.00 12.27 149 SER A N 1
ATOM 1016 C CA . SER A 1 149 ? 22.439 59.757 -20.717 1.00 12.36 149 SER A CA 1
ATOM 1017 C C . SER A 1 149 ? 22.065 58.671 -19.707 1.00 12.21 149 SER A C 1
ATOM 1018 O O . SER A 1 149 ? 21.489 57.651 -20.100 1.00 12.29 149 SER A O 1
ATOM 1021 N N . ASN A 1 150 ? 22.382 58.885 -18.425 1.00 12.13 150 ASN A N 1
ATOM 1022 C CA . ASN A 1 150 ? 21.921 57.969 -17.362 1.00 12.21 150 ASN A CA 1
ATOM 1023 C C . ASN A 1 150 ? 20.408 57.768 -17.492 1.00 12.21 150 ASN A C 1
ATOM 1024 O O . ASN A 1 150 ? 19.898 56.652 -17.489 1.00 12.11 150 ASN A O 1
ATOM 1029 N N . TRP A 1 151 ? 19.699 58.890 -17.584 1.00 12.20 151 TRP A N 1
ATOM 1030 C CA . TRP A 1 151 ? 18.242 58.895 -17.681 1.00 12.35 151 TRP A CA 1
ATOM 1031 C C . TRP A 1 151 ? 17.766 58.024 -18.840 1.00 12.40 151 TRP A C 1
ATOM 1032 O O . TRP A 1 151 ? 16.921 57.142 -18.653 1.00 12.63 151 TRP A O 1
ATOM 1043 N N . LEU A 1 152 ? 18.335 58.219 -20.027 1.00 12.36 152 LEU A N 1
ATOM 1044 C CA . LEU A 1 152 ? 17.875 57.454 -21.180 1.00 12.56 152 LEU A CA 1
ATOM 1045 C C . LEU A 1 152 ? 18.213 55.956 -21.101 1.00 12.46 152 LEU A C 1
ATOM 1046 O O . LEU A 1 152 ? 17.421 55.132 -21.540 1.00 12.42 152 LEU A O 1
ATOM 1051 N N . VAL A 1 153 ? 19.358 55.587 -20.529 1.00 12.38 153 VAL A N 1
ATOM 1052 C CA . VAL A 1 153 ? 19.657 54.153 -20.343 1.00 12.63 153 VAL A CA 1
ATOM 1053 C C . VAL A 1 153 ? 18.572 53.463 -19.499 1.00 12.79 153 VAL A C 1
ATOM 1054 O O . VAL A 1 153 ? 18.092 52.380 -19.844 1.00 13.14 153 VAL A O 1
ATOM 1058 N N . TYR A 1 154 ? 18.205 54.090 -18.385 1.00 12.71 154 TYR A N 1
ATOM 1059 C CA . TYR A 1 154 ? 17.174 53.531 -17.508 1.00 12.88 154 TYR A CA 1
ATOM 1060 C C . TYR A 1 154 ? 15.775 53.604 -18.127 1.00 12.97 154 TYR A C 1
ATOM 1061 O O . TYR A 1 154 ? 15.020 52.634 -18.068 1.00 13.46 154 TYR A O 1
ATOM 1070 N N . VAL A 1 155 ? 15.432 54.741 -18.723 1.00 13.08 155 VAL A N 1
ATOM 1071 C CA . VAL A 1 155 ? 14.093 54.909 -19.302 1.00 13.30 155 VAL A CA 1
ATOM 1072 C C . VAL A 1 155 ? 13.877 53.999 -20.521 1.00 13.56 155 VAL A C 1
ATOM 1073 O O . VAL A 1 155 ? 12.760 53.524 -20.744 1.00 13.51 155 VAL A O 1
ATOM 1077 N N . SER A 1 156 ? 14.930 53.730 -21.295 1.00 13.78 156 SER A N 1
ATOM 1078 C CA . SER A 1 156 ? 14.821 52.781 -22.409 1.00 14.34 156 SER A CA 1
ATOM 1079 C C . SER A 1 156 ? 14.338 51.407 -21.929 1.00 14.13 156 SER A C 1
ATOM 1080 O O . SER A 1 156 ? 13.567 50.734 -22.617 1.00 14.02 156 SER A O 1
ATOM 1083 N N . GLN A 1 157 ? 14.789 50.994 -20.749 1.00 13.95 157 GLN A N 1
ATOM 1084 C CA . GLN A 1 157 ? 14.372 49.720 -20.180 1.00 14.00 157 GLN A CA 1
ATOM 1085 C C . GLN A 1 157 ? 12.894 49.743 -19.816 1.00 14.07 157 GLN A C 1
ATOM 1086 O O . GLN A 1 157 ? 12.172 48.771 -20.061 1.00 14.33 157 GLN A O 1
ATOM 1092 N N . ALA A 1 158 ? 12.439 50.852 -19.245 1.00 13.97 158 ALA A N 1
ATOM 1093 C CA . ALA A 1 158 ? 11.018 51.034 -18.927 1.00 14.20 158 ALA A CA 1
ATOM 1094 C C . ALA A 1 158 ? 10.161 51.034 -20.194 1.00 14.48 158 ALA A C 1
ATOM 1095 O O . ALA A 1 158 ? 9.097 50.403 -20.230 1.00 14.67 158 ALA A O 1
ATOM 1097 N N . TYR A 1 159 ? 10.632 51.720 -21.234 1.00 14.57 159 TYR A N 1
ATOM 1098 C CA . TYR A 1 159 ? 9.915 51.767 -22.501 1.00 14.85 159 TYR A CA 1
ATOM 1099 C C . TYR A 1 159 ? 9.785 50.360 -23.100 1.00 15.10 159 TYR A C 1
ATOM 1100 O O . TYR A 1 159 ? 8.718 49.998 -23.601 1.00 15.27 159 TYR A O 1
ATOM 1109 N N . ASP A 1 160 ? 10.849 49.559 -23.016 1.00 15.22 160 ASP A N 1
ATOM 1110 C CA . ASP A 1 160 ? 10.805 48.166 -23.484 1.00 15.55 160 ASP A CA 1
ATOM 1111 C C . ASP A 1 160 ? 9.700 47.364 -22.769 1.00 15.88 160 ASP A C 1
ATOM 1112 O O . ASP A 1 160 ? 8.999 46.564 -23.392 1.00 15.95 160 ASP A O 1
ATOM 1117 N N . CYS A 1 161 ? 9.527 47.613 -21.473 1.00 15.89 161 CYS A N 1
ATOM 1118 C CA . CYS A 1 161 ? 8.507 46.929 -20.665 1.00 16.66 161 CYS A CA 1
ATOM 1119 C C . CYS A 1 161 ? 7.065 47.375 -20.926 1.00 17.17 161 CYS A C 1
ATOM 1120 O O . CYS A 1 161 ? 6.151 46.580 -20.712 1.00 18.01 161 CYS A O 1
ATOM 1123 N N . VAL A 1 162 ? 6.845 48.619 -21.356 1.00 17.30 162 VAL A N 1
ATOM 1124 C CA . VAL A 1 162 ? 5.473 49.103 -21.654 1.00 17.63 162 VAL A CA 1
ATOM 1125 C C . VAL A 1 162 ? 5.155 49.245 -23.143 1.00 18.00 162 VAL A C 1
ATOM 1126 O O . VAL A 1 162 ? 4.054 49.682 -23.499 1.00 17.67 162 VAL A O 1
ATOM 1130 N N . TYR A 1 163 ? 6.076 48.840 -24.013 1.00 18.07 163 TYR A N 1
ATOM 1131 C CA . TYR A 1 163 ? 5.944 49.067 -25.455 1.00 18.71 163 TYR A CA 1
ATOM 1132 C C . TYR A 1 163 ? 4.593 48.575 -26.003 1.00 19.11 163 TYR A C 1
ATOM 1133 O O . TYR A 1 163 ? 3.911 49.316 -26.707 1.00 19.32 163 TYR A O 1
ATOM 1142 N N . ASP A 1 164 ? 4.202 47.351 -25.650 1.00 19.61 164 ASP A N 1
ATOM 1143 C CA . ASP A 1 164 ? 2.930 46.771 -26.141 1.00 20.18 164 ASP A CA 1
ATOM 1144 C C . ASP A 1 164 ? 1.684 47.318 -25.440 1.00 20.03 164 ASP A C 1
ATOM 1145 O O . ASP A 1 164 ? 0.578 47.262 -25.995 1.00 20.10 164 ASP A O 1
ATOM 1150 N N . TYR A 1 165 ? 1.849 47.815 -24.219 1.00 19.46 165 TYR A N 1
ATOM 1151 C CA . TYR A 1 165 ? 0.764 48.465 -23.490 1.00 19.35 165 TYR A CA 1
ATOM 1152 C C . TYR A 1 165 ? 0.363 49.787 -24.138 1.00 19.10 165 TYR A C 1
ATOM 1153 O O . TYR A 1 165 ? -0.813 50.154 -24.148 1.00 19.44 165 TYR A O 1
ATOM 1162 N N . LEU A 1 166 ? 1.344 50.509 -24.668 1.00 18.71 166 LEU A N 1
ATOM 1163 C CA . LEU A 1 166 ? 1.083 51.744 -25.399 1.00 18.55 166 LEU A CA 1
ATOM 1164 C C . LEU A 1 166 ? 0.477 51.432 -26.760 1.00 18.68 166 LEU A C 1
ATOM 1165 O O . LEU A 1 166 ? 0.674 50.347 -27.301 1.00 18.91 166 LEU A O 1
ATOM 1170 N N . SER A 1 167 ? -0.272 52.389 -27.295 1.00 18.75 167 SER A N 1
ATOM 1171 C CA . SER A 1 167 ? -0.778 52.292 -28.664 1.00 18.90 167 SER A CA 1
ATOM 1172 C C . SER A 1 167 ? 0.302 52.708 -29.654 1.00 19.15 167 SER A C 1
ATOM 1173 O O . SER A 1 167 ? 1.283 53.374 -29.285 1.00 18.58 167 SER A O 1
ATOM 1176 N N . LYS A 1 168 ? 0.113 52.352 -30.922 1.00 19.25 168 LYS A N 1
ATOM 1177 C CA . LYS A 1 168 ? 1.020 52.792 -31.984 1.00 19.89 168 LYS A CA 1
ATOM 1178 C C . LYS A 1 168 ? 1.107 54.326 -32.006 1.00 18.77 168 LYS A C 1
ATOM 1179 O O . LYS A 1 168 ? 2.187 54.908 -32.128 1.00 18.23 168 LYS A O 1
ATOM 1185 N N . LYS A 1 169 ? -0.044 54.976 -31.878 1.00 18.02 169 LYS A N 1
ATOM 1186 C CA . LYS A 1 169 ? -0.111 56.426 -31.853 1.00 17.72 169 LYS A CA 1
ATOM 1187 C C . LYS A 1 169 ? 0.713 57.036 -30.705 1.00 17.09 169 LYS A C 1
ATOM 1188 O O . LYS A 1 169 ? 1.428 58.020 -30.895 1.00 16.46 169 LYS A O 1
ATOM 1194 N N . GLU A 1 170 ? 0.591 56.454 -29.521 1.00 16.97 170 GLU A N 1
ATOM 1195 C CA . GLU A 1 170 ? 1.356 56.911 -28.356 1.00 16.89 170 GLU A CA 1
ATOM 1196 C C . GLU A 1 170 ? 2.850 56.701 -28.562 1.00 16.50 170 GLU A C 1
ATOM 1197 O O . GLU A 1 170 ? 3.632 57.617 -28.330 1.00 15.79 170 GLU A O 1
ATOM 1203 N N . ARG A 1 171 ? 3.237 55.517 -29.034 1.00 16.53 171 ARG A N 1
ATOM 1204 C CA . ARG A 1 171 ? 4.660 55.247 -29.311 1.00 16.79 171 ARG A CA 1
ATOM 1205 C C . ARG A 1 171 ? 5.224 56.217 -30.340 1.00 16.83 171 ARG A C 1
ATOM 1206 O O . ARG A 1 171 ? 6.323 56.739 -30.162 1.00 16.15 171 ARG A O 1
ATOM 1214 N N . LYS A 1 172 ? 4.474 56.483 -31.406 1.00 16.90 172 LYS A N 1
ATOM 1215 C CA . LYS A 1 172 ? 4.952 57.383 -32.445 1.00 17.39 172 LYS A CA 1
ATOM 1216 C C . LYS A 1 172 ? 5.248 58.779 -31.893 1.00 16.49 172 LYS A C 1
ATOM 1217 O O . LYS A 1 172 ? 6.269 59.374 -32.231 1.00 16.27 172 LYS A O 1
ATOM 1223 N N . GLN A 1 173 ? 4.363 59.298 -31.044 1.00 15.55 173 GLN A N 1
ATOM 1224 C CA . GLN A 1 173 ? 4.574 60.621 -30.459 1.00 15.06 173 GLN A CA 1
ATOM 1225 C C . GLN A 1 173 ? 5.769 60.633 -29.512 1.00 14.91 173 GLN A C 1
ATOM 1226 O O . GLN A 1 173 ? 6.572 61.562 -29.552 1.00 14.68 173 GLN A O 1
ATOM 1232 N N . LEU A 1 174 ? 5.879 59.618 -28.660 1.00 14.75 174 LEU A N 1
ATOM 1233 C CA . LEU A 1 174 ? 7.027 59.537 -27.746 1.00 14.83 174 LEU A CA 1
ATOM 1234 C C . LEU A 1 174 ? 8.345 59.441 -28.498 1.00 15.22 174 LEU A C 1
ATOM 1235 O O . LEU A 1 174 ? 9.302 60.130 -28.157 1.00 15.13 174 LEU A O 1
ATOM 1240 N N . GLU A 1 175 ? 8.380 58.628 -29.545 1.00 15.58 175 GLU A N 1
ATOM 1241 C CA . GLU A 1 175 ? 9.609 58.462 -30.322 1.00 16.16 175 GLU A CA 1
ATOM 1242 C C . GLU A 1 175 ? 9.961 59.730 -31.092 1.00 16.58 175 GLU A C 1
ATOM 1243 O O . GLU A 1 175 ? 11.109 60.168 -31.074 1.00 16.46 175 GLU A O 1
ATOM 1249 N N . LYS A 1 176 ? 8.969 60.343 -31.734 1.00 17.21 176 LYS A N 1
ATOM 1250 C CA . LYS A 1 176 ? 9.221 61.534 -32.544 1.00 18.21 176 LYS A CA 1
ATOM 1251 C C . LYS A 1 176 ? 9.589 62.763 -31.710 1.00 17.71 176 LYS A C 1
ATOM 1252 O O . LYS A 1 176 ? 10.461 63.538 -32.104 1.00 17.26 176 LYS A O 1
ATOM 1258 N N . ASN A 1 177 ? 8.912 62.967 -30.583 1.00 17.74 177 ASN A N 1
ATOM 1259 C CA . ASN A 1 177 ? 9.044 64.218 -29.848 1.00 18.16 177 ASN A CA 1
ATOM 1260 C C . ASN A 1 177 ? 9.751 64.141 -28.507 1.00 16.85 177 ASN A C 1
ATOM 1261 O O . ASN A 1 177 ? 10.033 65.180 -27.923 1.00 16.74 177 ASN A O 1
ATOM 1266 N N . LEU A 1 178 ? 10.045 62.930 -28.035 1.00 15.91 178 LEU A N 1
ATOM 1267 C CA . LEU A 1 178 ? 10.860 62.746 -26.835 1.00 15.28 178 LEU A CA 1
ATOM 1268 C C . LEU A 1 178 ? 12.134 61.960 -27.149 1.00 14.83 178 LEU A C 1
ATOM 1269 O O . LEU A 1 178 ? 13.221 62.522 -27.082 1.00 14.63 178 LEU A O 1
ATOM 1274 N N . PHE A 1 179 ? 12.014 60.686 -27.518 1.00 14.64 179 PHE A N 1
ATOM 1275 C CA . PHE A 1 179 ? 13.202 59.814 -27.561 1.00 14.90 179 PHE A CA 1
ATOM 1276 C C . PHE A 1 179 ? 14.205 60.139 -28.664 1.00 15.15 179 PHE A C 1
ATOM 1277 O O . PHE A 1 179 ? 15.411 60.203 -28.402 1.00 14.80 179 PHE A O 1
ATOM 1285 N N . ARG A 1 180 ? 13.739 60.336 -29.896 1.00 15.50 180 ARG A N 1
ATOM 1286 C CA . ARG A 1 180 ? 14.682 60.640 -30.982 1.00 16.16 180 ARG A CA 1
ATOM 1287 C C . ARG A 1 180 ? 15.391 61.980 -30.782 1.00 15.54 180 ARG A C 1
ATOM 1288 O O . ARG A 1 180 ? 16.620 62.046 -30.909 1.00 15.42 180 ARG A O 1
ATOM 1296 N N . PRO A 1 181 ? 14.648 63.045 -30.424 1.00 15.08 181 PRO A N 1
ATOM 1297 C CA . PRO A 1 181 ? 15.355 64.296 -30.134 1.00 14.88 181 PRO A CA 1
ATOM 1298 C C . PRO A 1 181 ? 16.341 64.177 -28.958 1.00 14.40 181 PRO A C 1
ATOM 1299 O O . PRO A 1 181 ? 17.430 64.746 -29.012 1.00 14.49 181 PRO A O 1
ATOM 1303 N N . PHE A 1 182 ? 15.962 63.433 -27.926 1.00 14.14 182 PHE A N 1
ATOM 1304 C CA . PHE A 1 182 ? 16.825 63.208 -26.758 1.00 13.80 182 PHE A CA 1
ATOM 1305 C C . PHE A 1 182 ? 18.113 62.504 -27.184 1.00 13.79 182 PHE A C 1
ATOM 1306 O O . PHE A 1 182 ? 19.211 62.947 -26.835 1.00 13.62 182 PHE A O 1
ATOM 1314 N N . ALA A 1 183 ? 17.973 61.421 -27.949 1.00 13.75 183 ALA A N 1
ATOM 1315 C CA . ALA A 1 183 ? 19.127 60.661 -28.440 1.00 13.82 183 ALA A CA 1
ATOM 1316 C C . ALA A 1 183 ? 20.060 61.523 -29.280 1.00 13.99 183 ALA A C 1
ATOM 1317 O O . ALA A 1 183 ? 21.275 61.412 -29.159 1.00 14.02 183 ALA A O 1
ATOM 1319 N N . ASP A 1 184 ? 19.503 62.394 -30.118 1.00 14.01 184 ASP A N 1
ATOM 1320 C CA . ASP A 1 184 ? 20.333 63.327 -30.892 1.00 14.48 184 ASP A CA 1
ATOM 1321 C C . ASP A 1 184 ? 21.025 64.367 -30.017 1.00 14.07 184 ASP A C 1
ATOM 1322 O O . ASP A 1 184 ? 22.175 64.727 -30.279 1.00 14.12 184 ASP A O 1
ATOM 1327 N N . TYR A 1 185 ? 20.329 64.860 -28.994 1.00 13.62 185 TYR A N 1
ATOM 1328 C CA . TYR A 1 185 ? 20.903 65.876 -28.109 1.00 13.60 185 TYR A CA 1
ATOM 1329 C C . TYR A 1 185 ? 22.198 65.396 -27.450 1.00 13.41 185 TYR A C 1
ATOM 1330 O O . TYR A 1 185 ? 23.197 66.121 -27.416 1.00 13.29 185 TYR A O 1
ATOM 1339 N N . ILE A 1 186 ? 22.164 64.166 -26.944 1.00 13.16 186 ILE A N 1
ATOM 1340 C CA . ILE A 1 186 ? 23.306 63.587 -26.234 1.00 13.23 186 ILE A CA 1
ATOM 1341 C C . ILE A 1 186 ? 24.363 62.981 -27.163 1.00 13.33 186 ILE A C 1
ATOM 1342 O O . ILE A 1 186 ? 25.365 62.471 -26.681 1.00 13.29 186 ILE A O 1
ATOM 1347 N N . SER A 1 187 ? 24.143 63.013 -28.478 1.00 13.49 187 SER A N 1
ATOM 1348 C CA . SER A 1 187 ? 25.097 62.443 -29.432 1.00 13.69 187 SER A CA 1
ATOM 1349 C C . SER A 1 187 ? 25.535 63.493 -30.450 1.00 14.05 187 SER A C 1
ATOM 1350 O O . SER A 1 187 ? 26.493 64.235 -30.202 1.00 13.94 187 SER A O 1
ATOM 1353 N N . ILE A 1 188 ? 24.827 63.587 -31.571 1.00 14.43 188 ILE A N 1
ATOM 1354 C CA . ILE A 1 188 ? 25.258 64.458 -32.673 1.00 15.10 188 ILE A CA 1
ATOM 1355 C C . ILE A 1 188 ? 25.278 65.950 -32.326 1.00 15.31 188 ILE A C 1
ATOM 1356 O O . ILE A 1 188 ? 26.052 66.699 -32.910 1.00 15.75 188 ILE A O 1
ATOM 1361 N N . GLU A 1 189 ? 24.459 66.381 -31.366 1.00 15.45 189 GLU A N 1
ATOM 1362 C CA . GLU A 1 189 ? 24.471 67.776 -30.924 1.00 15.96 189 GLU A CA 1
ATOM 1363 C C . GLU A 1 189 ? 25.547 68.070 -29.874 1.00 15.40 189 GLU A C 1
ATOM 1364 O O . GLU A 1 189 ? 25.843 69.237 -29.607 1.00 15.72 189 GLU A O 1
ATOM 1370 N N . ASN A 1 190 ? 26.125 67.018 -29.284 1.00 14.62 190 ASN A N 1
ATOM 1371 C CA . ASN A 1 190 ? 27.191 67.153 -28.282 1.00 14.35 190 ASN A CA 1
ATOM 1372 C C . ASN A 1 190 ? 28.258 66.095 -28.515 1.00 13.94 190 ASN A C 1
ATOM 1373 O O . ASN A 1 190 ? 28.520 65.250 -27.661 1.00 13.59 190 ASN A O 1
ATOM 1378 N N . PRO A 1 191 ? 28.894 66.142 -29.695 1.00 13.66 191 PRO A N 1
ATOM 1379 C CA . PRO A 1 191 ? 29.877 65.111 -30.034 1.00 13.61 191 PRO A CA 1
ATOM 1380 C C . PRO A 1 191 ? 31.082 65.094 -29.101 1.00 13.47 191 PRO A C 1
ATOM 1381 O O . PRO A 1 191 ? 31.709 64.042 -28.934 1.00 13.44 191 PRO A O 1
ATOM 1385 N N . GLN A 1 192 ? 31.396 66.243 -28.497 1.00 13.49 192 GLN A N 1
ATOM 1386 C CA . GLN A 1 192 ? 32.499 66.342 -27.542 1.00 13.47 192 GLN A CA 1
ATOM 1387 C C . GLN A 1 192 ? 32.288 65.477 -26.306 1.00 13.30 192 GLN A C 1
ATOM 1388 O O . GLN A 1 192 ? 33.255 65.082 -25.680 1.00 13.45 192 GLN A O 1
ATOM 1394 N N . PHE A 1 193 ? 31.026 65.220 -25.964 1.00 12.89 193 PHE A N 1
ATOM 1395 C CA . PHE A 1 193 ? 30.645 64.279 -24.902 1.00 12.79 193 PHE A CA 1
ATOM 1396 C C . PHE A 1 193 ? 30.573 62.832 -25.400 1.00 12.79 193 PHE A C 1
ATOM 1397 O O . PHE A 1 193 ? 31.008 61.898 -24.721 1.00 12.95 193 PHE A O 1
ATOM 1405 N N . TYR A 1 194 ? 30.001 62.655 -26.582 1.00 12.88 194 TYR A N 1
ATOM 1406 C CA . TYR A 1 194 ? 29.585 61.346 -27.064 1.00 13.03 194 TYR A CA 1
ATOM 1407 C C . TYR A 1 194 ? 30.682 60.504 -27.703 1.00 13.03 194 TYR A C 1
ATOM 1408 O O . TYR A 1 194 ? 30.639 59.279 -27.607 1.00 13.17 194 TYR A O 1
ATOM 1417 N N . ASN A 1 195 ? 31.620 61.152 -28.400 1.00 12.98 195 ASN A N 1
ATOM 1418 C CA . ASN A 1 195 ? 32.552 60.446 -29.298 1.00 13.19 195 ASN A CA 1
ATOM 1419 C C . ASN A 1 195 ? 33.945 60.210 -28.729 1.00 13.20 195 ASN A C 1
ATOM 1420 O O . ASN A 1 195 ? 34.911 60.114 -29.479 1.00 13.52 195 ASN A O 1
ATOM 1425 N N . ARG A 1 196 ? 34.036 60.058 -27.411 1.00 13.06 196 ARG A N 1
ATOM 1426 C CA . ARG A 1 196 ? 35.311 59.884 -26.713 1.00 12.92 196 ARG A CA 1
ATOM 1427 C C . ARG A 1 196 ? 35.529 58.424 -26.334 1.00 12.75 196 ARG A C 1
ATOM 1428 O O . ARG A 1 196 ? 34.629 57.593 -26.460 1.00 12.84 196 ARG A O 1
ATOM 1436 N N . VAL A 1 197 ? 36.724 58.138 -25.828 1.00 12.68 197 VAL A N 1
ATOM 1437 C CA . VAL A 1 197 ? 36.961 56.951 -25.012 1.00 12.73 197 VAL A CA 1
ATOM 1438 C C . VAL A 1 197 ? 37.009 57.456 -23.571 1.00 12.58 197 VAL A C 1
ATOM 1439 O O . VAL A 1 197 ? 37.993 58.027 -23.118 1.00 12.93 197 VAL A O 1
ATOM 1443 N N . HIS A 1 198 ? 35.897 57.267 -22.875 1.00 12.42 198 HIS A N 1
ATOM 1444 C CA . HIS A 1 198 ? 35.645 57.928 -21.593 1.00 12.52 198 HIS A CA 1
ATOM 1445 C C . HIS A 1 198 ? 34.378 57.325 -21.011 1.00 12.40 198 HIS A C 1
ATOM 1446 O O . HIS A 1 198 ? 33.477 56.933 -21.763 1.00 12.49 198 HIS A O 1
ATOM 1453 N N . ASN A 1 199 ? 34.270 57.262 -19.685 1.00 12.46 199 ASN A N 1
ATOM 1454 C CA . ASN A 1 199 ? 33.021 56.780 -19.081 1.00 12.46 199 ASN A CA 1
ATOM 1455 C C . ASN A 1 199 ? 31.778 57.563 -19.545 1.00 12.45 199 ASN A C 1
ATOM 1456 O O . ASN A 1 199 ? 30.710 57.005 -19.663 1.00 12.33 199 ASN A O 1
ATOM 1461 N N . HIS A 1 200 ? 31.943 58.850 -19.820 1.00 12.35 200 HIS A N 1
ATOM 1462 C CA . HIS A 1 200 ? 30.877 59.674 -20.373 1.00 12.34 200 HIS A CA 1
ATOM 1463 C C . HIS A 1 200 ? 30.339 59.092 -21.661 1.00 12.24 200 HIS A C 1
ATOM 1464 O O . HIS A 1 200 ? 29.139 58.961 -21.833 1.00 12.46 200 HIS A O 1
ATOM 1471 N N . SER A 1 201 ? 31.245 58.779 -22.584 1.00 12.28 201 SER A N 1
ATOM 1472 C CA . SER A 1 201 ? 30.852 58.246 -23.876 1.00 12.43 201 SER A CA 1
ATOM 1473 C C . SER A 1 201 ? 30.289 56.837 -23.772 1.00 12.45 201 SER A C 1
ATOM 1474 O O . SER A 1 201 ? 29.392 56.478 -24.516 1.00 12.69 201 SER A O 1
ATOM 1477 N N . THR A 1 202 ? 30.794 56.038 -22.835 1.00 12.42 202 THR A N 1
ATOM 1478 C CA . THR A 1 202 ? 30.213 54.715 -22.607 1.00 12.66 202 THR A CA 1
ATOM 1479 C C . THR A 1 202 ? 28.731 54.837 -22.240 1.00 12.64 202 THR A C 1
ATOM 1480 O O . THR A 1 202 ? 27.885 54.139 -22.799 1.00 12.89 202 THR A O 1
ATOM 1484 N N . TRP A 1 203 ? 28.430 55.735 -21.308 1.00 12.43 203 TRP A N 1
ATOM 1485 C CA . TRP A 1 203 ? 27.040 56.025 -20.951 1.00 12.33 203 TRP A CA 1
ATOM 1486 C C . TRP A 1 203 ? 26.233 56.587 -22.125 1.00 12.39 203 TRP A C 1
ATOM 1487 O O . TRP A 1 203 ? 25.101 56.169 -22.354 1.00 12.52 203 TRP A O 1
ATOM 1498 N N . GLY A 1 204 ? 26.816 57.529 -22.868 1.00 12.37 204 GLY A N 1
ATOM 1499 C CA . GLY A 1 204 ? 26.110 58.119 -24.010 1.00 12.65 204 GLY A CA 1
ATOM 1500 C C . GLY A 1 204 ? 25.829 57.114 -25.109 1.00 12.98 204 GLY A C 1
ATOM 1501 O O . GLY A 1 204 ? 24.718 57.059 -25.647 1.00 13.13 204 GLY A O 1
ATOM 1502 N N . ASN A 1 205 ? 26.838 56.306 -25.441 1.00 13.32 205 ASN A N 1
ATOM 1503 C CA . ASN A 1 205 ? 26.688 55.249 -26.447 1.00 13.87 205 ASN A CA 1
ATOM 1504 C C . ASN A 1 205 ? 25.635 54.224 -26.021 1.00 13.58 205 ASN A C 1
ATOM 1505 O O . ASN A 1 205 ? 24.805 53.806 -26.824 1.00 13.81 205 ASN A O 1
ATOM 1510 N N . ALA A 1 206 ? 25.679 53.819 -24.753 1.00 13.20 206 ALA A N 1
ATOM 1511 C CA . ALA A 1 206 ? 24.679 52.893 -24.233 1.00 13.11 206 ALA A CA 1
ATOM 1512 C C . ALA A 1 206 ? 23.268 53.495 -24.291 1.00 13.19 206 ALA A C 1
ATOM 1513 O O . ALA A 1 206 ? 22.314 52.797 -24.616 1.00 13.66 206 ALA A O 1
ATOM 1515 N N . ALA A 1 207 ? 23.137 54.783 -23.981 1.00 13.00 207 ALA A N 1
ATOM 1516 C CA . ALA A 1 207 ? 21.832 55.447 -24.023 1.00 12.95 207 ALA A CA 1
ATOM 1517 C C . ALA A 1 207 ? 21.219 55.420 -25.419 1.00 13.00 207 ALA A C 1
ATOM 1518 O O . ALA A 1 207 ? 20.061 55.012 -25.603 1.00 13.31 207 ALA A O 1
ATOM 1520 N N . VAL A 1 208 ? 22.006 55.843 -26.400 1.00 13.12 208 VAL A N 1
ATOM 1521 C CA . VAL A 1 208 ? 21.566 55.859 -27.791 1.00 13.34 208 VAL A CA 1
ATOM 1522 C C . VAL A 1 208 ? 21.297 54.431 -28.282 1.00 13.47 208 VAL A C 1
ATOM 1523 O O . VAL A 1 208 ? 20.310 54.184 -28.975 1.00 13.55 208 VAL A O 1
ATOM 1527 N N . GLY A 1 209 ? 22.168 53.497 -27.919 1.00 13.40 209 GLY A N 1
ATOM 1528 C CA . GLY A 1 209 ? 22.037 52.118 -28.369 1.00 13.59 209 GLY A CA 1
ATOM 1529 C C . GLY A 1 209 ? 20.843 51.412 -27.766 1.00 13.79 209 GLY A C 1
ATOM 1530 O O . GLY A 1 209 ? 20.156 50.653 -28.451 1.00 13.80 209 GLY A O 1
ATOM 1531 N N . MET A 1 210 ? 20.584 51.662 -26.485 1.00 13.86 210 MET A N 1
ATOM 1532 C CA . MET A 1 210 ? 19.448 51.031 -25.817 1.00 14.13 210 MET A CA 1
ATOM 1533 C C . MET A 1 210 ? 18.133 51.481 -26.436 1.00 14.19 210 MET A C 1
ATOM 1534 O O . MET A 1 210 ? 17.298 50.646 -26.797 1.00 14.30 210 MET A O 1
ATOM 1539 N N . ILE A 1 211 ? 17.955 52.788 -26.616 1.00 14.29 211 ILE A N 1
ATOM 1540 C CA . ILE A 1 211 ? 16.714 53.270 -27.228 1.00 14.67 211 ILE A CA 1
ATOM 1541 C C . ILE A 1 211 ? 16.630 52.835 -28.698 1.00 14.98 211 ILE A C 1
ATOM 1542 O O . ILE A 1 211 ? 15.550 52.471 -29.169 1.00 15.19 211 ILE A O 1
ATOM 1547 N N . GLY A 1 212 ? 17.764 52.828 -29.400 1.00 14.87 212 GLY A N 1
ATOM 1548 C CA . GLY A 1 212 ? 17.826 52.302 -30.761 1.00 15.23 212 GLY A CA 1
ATOM 1549 C C . GLY A 1 212 ? 17.373 50.856 -30.843 1.00 15.32 212 GLY A C 1
ATOM 1550 O O . GLY A 1 212 ? 16.613 50.491 -31.742 1.00 15.67 212 GLY A O 1
ATOM 1551 N N . LEU A 1 213 ? 17.820 50.019 -29.909 1.00 15.34 213 LEU A N 1
ATOM 1552 C CA . LEU A 1 213 ? 17.410 48.603 -29.896 1.00 15.67 213 LEU A CA 1
ATOM 1553 C C . LEU A 1 213 ? 15.920 48.420 -29.618 1.00 16.10 213 LEU A C 1
ATOM 1554 O O . LEU A 1 213 ? 15.275 47.587 -30.258 1.00 16.59 213 LEU A O 1
ATOM 1559 N N . VAL A 1 214 ? 15.358 49.205 -28.702 1.00 16.11 214 VAL A N 1
ATOM 1560 C CA . VAL A 1 214 ? 13.923 49.106 -28.408 1.00 16.57 214 VAL A CA 1
ATOM 1561 C C . VAL A 1 214 ? 13.123 49.505 -29.649 1.00 17.31 214 VAL A C 1
ATOM 1562 O O . VAL A 1 214 ? 12.163 48.830 -30.009 1.00 17.48 214 VAL A O 1
ATOM 1566 N N . MET A 1 215 ? 13.541 50.581 -30.313 1.00 17.87 215 MET A N 1
ATOM 1567 C CA . MET A 1 215 ? 12.807 51.109 -31.475 1.00 18.82 215 MET A CA 1
ATOM 1568 C C . MET A 1 215 ? 13.093 50.393 -32.794 1.00 19.55 215 MET A C 1
ATOM 1569 O O . MET A 1 215 ? 12.388 50.631 -33.782 1.00 20.21 215 MET A O 1
ATOM 1574 N N . GLY A 1 216 ? 14.117 49.545 -32.834 1.00 19.76 216 GLY A N 1
ATOM 1575 C CA . GLY A 1 216 ? 14.542 48.913 -34.083 1.00 20.37 216 GLY A CA 1
ATOM 1576 C C . GLY A 1 216 ? 15.116 49.909 -35.069 1.00 20.98 216 GLY A C 1
ATOM 1577 O O . GLY A 1 216 ? 14.911 49.777 -36.284 1.00 21.94 216 GLY A O 1
ATOM 1578 N N . ASP A 1 217 ? 15.842 50.903 -34.554 1.00 20.93 217 ASP A N 1
ATOM 1579 C CA . ASP A 1 217 ? 16.416 51.947 -35.384 1.00 21.17 217 ASP A CA 1
ATOM 1580 C C . ASP A 1 217 ? 17.879 51.648 -35.681 1.00 20.98 217 ASP A C 1
ATOM 1581 O O . ASP A 1 217 ? 18.746 51.834 -34.823 1.00 20.13 217 ASP A O 1
ATOM 1586 N N . GLU A 1 218 ? 18.152 51.217 -36.910 1.00 20.79 218 GLU A N 1
ATOM 1587 C CA . GLU A 1 218 ? 19.493 50.800 -37.292 1.00 21.03 218 GLU A CA 1
ATOM 1588 C C . GLU A 1 218 ? 20.496 51.947 -37.243 1.00 20.40 218 GLU A C 1
ATOM 1589 O O . GLU A 1 218 ? 21.643 51.728 -36.857 1.00 19.83 218 GLU A O 1
ATOM 1595 N N . GLU A 1 219 ? 20.072 53.153 -37.617 1.00 20.28 219 GLU A N 1
ATOM 1596 C CA . GLU A 1 219 ? 20.958 54.322 -37.582 1.00 20.25 219 GLU A CA 1
ATOM 1597 C C . GLU A 1 219 ? 21.468 54.569 -36.162 1.00 18.75 219 GLU A C 1
ATOM 1598 O O . GLU A 1 219 ? 22.666 54.770 -35.957 1.00 18.02 219 GLU A O 1
ATOM 1604 N N . LEU A 1 220 ? 20.568 54.559 -35.186 1.00 17.46 220 LEU A N 1
ATOM 1605 C CA . LEU A 1 220 ? 20.978 54.770 -33.798 1.00 16.76 220 LEU A CA 1
ATOM 1606 C C . LEU A 1 220 ? 21.799 53.612 -33.262 1.00 16.35 220 LEU A C 1
ATOM 1607 O O . LEU A 1 220 ? 22.761 53.842 -32.523 1.00 15.83 220 LEU A O 1
ATOM 1612 N N . ILE A 1 221 ? 21.451 52.380 -33.636 1.00 16.03 221 ILE A N 1
ATOM 1613 C CA . ILE A 1 221 ? 22.241 51.219 -33.228 1.00 16.05 221 ILE A CA 1
ATOM 1614 C C . ILE A 1 221 ? 23.675 51.333 -33.764 1.00 16.06 221 ILE A C 1
ATOM 1615 O O . ILE A 1 221 ? 24.634 51.110 -33.020 1.00 15.83 221 ILE A O 1
ATOM 1620 N N . GLN A 1 222 ? 23.824 51.702 -35.035 1.00 16.31 222 GLN A N 1
ATOM 1621 C CA . GLN A 1 222 ? 25.158 51.924 -35.605 1.00 16.77 222 GLN A CA 1
ATOM 1622 C C . GLN A 1 222 ? 25.912 53.080 -34.946 1.00 15.93 222 GLN A C 1
ATOM 1623 O O . GLN A 1 222 ? 27.119 52.989 -34.717 1.00 15.92 222 GLN A O 1
ATOM 1629 N N . ARG A 1 223 ? 25.203 54.157 -34.629 1.00 15.53 223 ARG A N 1
ATOM 1630 C CA . ARG A 1 223 ? 25.817 55.291 -33.929 1.00 15.40 223 ARG A CA 1
ATOM 1631 C C . ARG A 1 223 ? 26.301 54.879 -32.533 1.00 15.04 223 ARG A C 1
ATOM 1632 O O . ARG A 1 223 ? 27.327 55.364 -32.061 1.00 14.83 223 ARG A O 1
ATOM 1640 N N . ALA A 1 224 ? 25.565 53.982 -31.881 1.00 14.87 224 ALA A N 1
ATOM 1641 C CA . ALA A 1 224 ? 25.963 53.446 -30.582 1.00 14.84 224 ALA A CA 1
ATOM 1642 C C . ALA A 1 224 ? 27.204 52.560 -30.677 1.00 14.96 224 ALA A C 1
ATOM 1643 O O . ALA A 1 224 ? 28.123 52.672 -29.844 1.00 14.85 224 ALA A O 1
ATOM 1645 N N . LEU A 1 225 ? 27.239 51.688 -31.682 1.00 15.30 225 LEU A N 1
ATOM 1646 C CA . LEU A 1 225 ? 28.329 50.724 -31.805 1.00 15.53 225 LEU A CA 1
ATOM 1647 C C . LEU A 1 225 ? 29.617 51.348 -32.308 1.00 15.54 225 LEU A C 1
ATOM 1648 O O . LEU A 1 225 ? 30.691 50.979 -31.832 1.00 15.55 225 LEU A O 1
ATOM 1653 N N . TYR A 1 226 ? 29.501 52.270 -33.264 1.00 15.77 226 TYR A N 1
ATOM 1654 C CA . TYR A 1 226 ? 30.657 52.798 -34.000 1.00 16.17 226 TYR A CA 1
ATOM 1655 C C . TYR A 1 226 ? 30.843 54.310 -33.885 1.00 16.06 226 TYR A C 1
ATOM 1656 O O . TYR A 1 226 ? 31.759 54.863 -34.487 1.00 16.21 226 TYR A O 1
ATOM 1665 N N . GLY A 1 227 ? 30.003 54.975 -33.090 1.00 16.02 227 GLY A N 1
ATOM 1666 C CA . GLY A 1 227 ? 30.133 56.406 -32.879 1.00 16.19 227 GLY A CA 1
ATOM 1667 C C . GLY A 1 227 ? 29.643 57.234 -34.045 1.00 16.49 227 GLY A C 1
ATOM 1668 O O . GLY A 1 227 ? 29.114 56.713 -35.029 1.00 16.69 227 GLY A O 1
ATOM 1669 N N . ILE A 1 228 ? 29.827 58.539 -33.903 1.00 16.74 228 ILE A N 1
ATOM 1670 C CA . ILE A 1 228 ? 29.534 59.501 -34.959 1.00 17.43 228 ILE A CA 1
ATOM 1671 C C . ILE A 1 228 ? 30.662 59.436 -35.978 1.00 18.57 228 ILE A C 1
ATOM 1672 O O . ILE A 1 228 ? 31.844 59.484 -35.616 1.00 18.39 228 ILE A O 1
ATOM 1677 N N . GLU A 1 229 ? 30.305 59.322 -37.254 1.00 20.21 229 GLU A N 1
ATOM 1678 C CA . GLU A 1 229 ? 31.304 59.361 -38.312 1.00 22.09 229 GLU A CA 1
ATOM 1679 C C . GLU A 1 229 ? 31.741 60.812 -38.541 1.00 21.83 229 GLU A C 1
ATOM 1680 O O . GLU A 1 229 ? 30.910 61.724 -38.573 1.00 22.17 229 GLU A O 1
ATOM 1686 N N . ASP A 1 230 ? 33.048 61.013 -38.672 1.00 22.13 230 ASP A N 1
ATOM 1687 C CA . ASP A 1 230 ? 33.633 62.320 -38.974 1.00 22.08 230 ASP A CA 1
ATOM 1688 C C . ASP A 1 230 ? 33.168 63.380 -37.969 1.00 20.72 230 ASP A C 1
ATOM 1689 O O . ASP A 1 230 ? 32.516 64.363 -38.324 1.00 20.88 230 ASP A O 1
ATOM 1694 N N . ASP A 1 231 ? 33.510 63.162 -36.701 1.00 18.92 231 ASP A N 1
ATOM 1695 C CA . ASP A 1 231 ? 33.019 64.025 -35.624 1.00 17.91 231 ASP A CA 1
ATOM 1696 C C . ASP A 1 231 ? 33.546 65.466 -35.644 1.00 17.34 231 ASP A C 1
ATOM 1697 O O . ASP A 1 231 ? 32.945 66.333 -35.022 1.00 17.38 231 ASP A O 1
ATOM 1702 N N . GLY A 1 232 ? 34.667 65.712 -36.323 1.00 16.96 232 GLY A N 1
ATOM 1703 C CA . GLY A 1 232 ? 35.232 67.053 -36.413 1.00 16.52 232 GLY A CA 1
ATOM 1704 C C . GLY A 1 232 ? 35.777 67.631 -35.116 1.00 16.16 232 GLY A C 1
ATOM 1705 O O . GLY A 1 232 ? 36.019 68.831 -35.035 1.00 16.48 232 GLY A O 1
ATOM 1706 N N . LEU A 1 233 ? 35.983 66.792 -34.102 1.00 15.45 233 LEU A N 1
ATOM 1707 C CA . LEU A 1 233 ? 36.390 67.281 -32.793 1.00 15.12 233 LEU A CA 1
ATOM 1708 C C . LEU A 1 233 ? 37.857 67.699 -32.750 1.00 15.02 233 LEU A C 1
ATOM 1709 O O . LEU A 1 233 ? 38.704 67.059 -33.366 1.00 14.71 233 LEU A O 1
ATOM 1714 N N . PRO A 1 234 ? 38.168 68.755 -31.995 1.00 14.87 234 PRO A N 1
ATOM 1715 C CA . PRO A 1 234 ? 39.548 69.203 -31.888 1.00 15.12 234 PRO A CA 1
ATOM 1716 C C . PRO A 1 234 ? 40.411 68.198 -31.135 1.00 15.54 234 PRO A C 1
ATOM 1717 O O . PRO A 1 234 ? 39.954 67.582 -30.174 1.00 15.97 234 PRO A O 1
ATOM 1721 N N . ILE A 1 235 ? 41.646 68.040 -31.598 1.00 15.91 235 ILE A N 1
ATOM 1722 C CA . ILE A 1 235 ? 42.628 67.183 -30.965 1.00 16.28 235 ILE A CA 1
ATOM 1723 C C . ILE A 1 235 ? 43.506 68.108 -30.125 1.00 16.54 235 ILE A C 1
ATOM 1724 O O . ILE A 1 235 ? 43.963 69.135 -30.609 1.00 17.59 235 ILE A O 1
ATOM 1729 N N . GLY A 1 236 ? 43.713 67.756 -28.861 1.00 16.46 236 GLY A N 1
ATOM 1730 C CA . GLY A 1 236 ? 44.429 68.620 -27.916 1.00 16.43 236 GLY A CA 1
ATOM 1731 C C . GLY A 1 236 ? 43.539 69.498 -27.053 1.00 16.22 236 GLY A C 1
ATOM 1732 O O . GLY A 1 236 ? 44.034 70.198 -26.178 1.00 16.66 236 GLY A O 1
ATOM 1733 N N . ALA A 1 237 ? 42.231 69.471 -27.287 1.00 16.14 237 ALA A N 1
ATOM 1734 C CA . ALA A 1 237 ? 41.274 70.204 -26.459 1.00 15.98 237 ALA A CA 1
ATOM 1735 C C . ALA A 1 237 ? 41.050 69.446 -25.164 1.00 15.77 237 ALA A C 1
ATOM 1736 O O . ALA A 1 237 ? 40.981 68.217 -25.170 1.00 15.52 237 ALA A O 1
ATOM 1738 N N . LYS A 1 238 ? 40.927 70.183 -24.064 1.00 15.80 238 LYS A N 1
ATOM 1739 C CA . LYS A 1 238 ? 40.763 69.568 -22.746 1.00 15.74 238 LYS A CA 1
ATOM 1740 C C . LYS A 1 238 ? 39.345 69.679 -22.209 1.00 15.60 238 LYS A C 1
ATOM 1741 O O . LYS A 1 238 ? 38.658 70.683 -22.420 1.00 16.21 238 LYS A O 1
ATOM 1747 N N . ASP A 1 239 ? 38.935 68.645 -21.479 1.00 14.95 239 ASP A N 1
ATOM 1748 C CA . ASP A 1 239 ? 37.721 68.683 -20.668 1.00 14.86 239 ASP A CA 1
ATOM 1749 C C . ASP A 1 239 ? 37.971 69.491 -19.390 1.00 15.13 239 ASP A C 1
ATOM 1750 O O . ASP A 1 239 ? 39.041 70.078 -19.217 1.00 15.46 239 ASP A O 1
ATOM 1755 N N . ASN A 1 240 ? 36.997 69.537 -18.486 1.00 15.16 240 ASN A N 1
ATOM 1756 C CA . ASN A 1 240 ? 37.155 70.341 -17.270 1.00 15.49 240 ASN A CA 1
ATOM 1757 C C . ASN A 1 240 ? 37.884 69.643 -16.127 1.00 15.41 240 ASN A C 1
ATOM 1758 O O . ASN A 1 240 ? 38.042 70.214 -15.056 1.00 15.96 240 ASN A O 1
ATOM 1763 N N . ASP A 1 241 ? 38.333 68.415 -16.371 1.00 15.15 241 ASP A N 1
ATOM 1764 C CA . ASP A 1 241 ? 39.209 67.677 -15.461 1.00 15.46 241 ASP A CA 1
ATOM 1765 C C . ASP A 1 241 ? 40.650 67.641 -15.965 1.00 15.08 241 ASP A C 1
ATOM 1766 O O . ASP A 1 241 ? 41.482 66.960 -15.379 1.00 15.24 241 ASP A O 1
ATOM 1771 N N . GLY A 1 242 ? 40.947 68.364 -17.043 1.00 14.61 242 GLY A N 1
ATOM 1772 C CA . GLY A 1 242 ? 42.318 68.527 -17.515 1.00 14.50 242 GLY A CA 1
ATOM 1773 C C . GLY A 1 242 ? 42.793 67.552 -18.573 1.00 14.24 242 GLY A C 1
ATOM 1774 O O . GLY A 1 242 ? 43.924 67.682 -19.041 1.00 14.35 242 GLY A O 1
ATOM 1775 N N . GLY A 1 243 ? 41.959 66.578 -18.945 1.00 13.84 243 GLY A N 1
ATOM 1776 C CA . GLY A 1 243 ? 42.349 65.557 -19.937 1.00 13.94 243 GLY A CA 1
ATOM 1777 C C . GLY A 1 243 ? 41.770 65.818 -21.315 1.00 13.98 243 GLY A C 1
ATOM 1778 O O . GLY A 1 243 ? 40.841 66.607 -21.468 1.00 14.49 243 GLY A O 1
ATOM 1779 N N . PHE A 1 244 ? 42.277 65.121 -22.321 1.00 13.84 244 PHE A N 1
ATOM 1780 C CA . PHE A 1 244 ? 41.885 65.413 -23.698 1.00 13.91 244 PHE A CA 1
ATOM 1781 C C . PHE A 1 244 ? 40.498 64.876 -24.032 1.00 13.88 244 PHE A C 1
ATOM 1782 O O . PHE A 1 244 ? 40.113 63.772 -23.628 1.00 13.61 244 PHE A O 1
ATOM 1790 N N . ILE A 1 245 ? 39.764 65.661 -24.812 1.00 13.88 245 ILE A N 1
ATOM 1791 C CA . ILE A 1 245 ? 38.461 65.250 -25.313 1.00 14.23 245 ILE A CA 1
ATOM 1792 C C . ILE A 1 245 ? 38.596 64.060 -26.257 1.00 14.29 245 ILE A C 1
ATOM 1793 O O . ILE A 1 245 ? 37.932 63.039 -26.068 1.00 13.97 245 ILE A O 1
ATOM 1798 N N . LYS A 1 246 ? 39.454 64.217 -27.264 1.00 14.77 246 LYS A N 1
ATOM 1799 C CA . LYS A 1 246 ? 39.574 63.303 -28.396 1.00 15.40 246 LYS A CA 1
ATOM 1800 C C . LYS A 1 246 ? 41.038 62.985 -28.638 1.00 15.47 246 LYS A C 1
ATOM 1801 O O . LYS A 1 246 ? 41.869 63.886 -28.603 1.00 16.34 246 LYS A O 1
ATOM 1807 N N . VAL A 1 247 ? 41.329 61.717 -28.918 1.00 15.10 247 VAL A N 1
ATOM 1808 C CA . VAL A 1 247 ? 42.677 61.258 -29.245 1.00 15.27 247 VAL A CA 1
ATOM 1809 C C . VAL A 1 247 ? 42.768 61.017 -30.754 1.00 15.28 247 VAL A C 1
ATOM 1810 O O . VAL A 1 247 ? 41.903 60.375 -31.350 1.00 15.04 247 VAL A O 1
ATOM 1814 N N . GLU A 1 248 ? 43.836 61.531 -31.362 1.00 15.32 248 GLU A N 1
ATOM 1815 C CA . GLU A 1 248 ? 44.037 61.429 -32.806 1.00 15.91 248 GLU A CA 1
ATOM 1816 C C . GLU A 1 248 ? 44.062 59.976 -33.247 1.00 16.11 248 GLU A C 1
ATOM 1817 O O . GLU A 1 248 ? 44.763 59.164 -32.650 1.00 16.34 248 GLU A O 1
ATOM 1823 N N . GLY A 1 249 ? 43.281 59.661 -34.276 1.00 16.29 249 GLY A N 1
ATOM 1824 C CA . GLY A 1 249 ? 43.238 58.319 -34.844 1.00 16.66 249 GLY A CA 1
ATOM 1825 C C . GLY A 1 249 ? 42.416 57.309 -34.067 1.00 16.81 249 GLY A C 1
ATOM 1826 O O . GLY A 1 249 ? 42.277 56.168 -34.504 1.00 17.99 249 GLY A O 1
ATOM 1827 N N . GLN A 1 250 ? 41.861 57.711 -32.925 1.00 16.61 250 GLN A N 1
ATOM 1828 C CA . GLN A 1 250 ? 41.130 56.781 -32.070 1.00 16.63 250 GLN A CA 1
ATOM 1829 C C . GLN A 1 250 ? 39.687 56.656 -32.546 1.00 16.33 250 GLN A C 1
ATOM 1830 O O . GLN A 1 250 ? 39.051 57.640 -32.930 1.00 16.34 250 GLN A O 1
ATOM 1836 N N . LYS A 1 251 ? 39.186 55.430 -32.527 1.00 16.09 251 LYS A N 1
ATOM 1837 C CA . LYS A 1 251 ? 37.796 55.151 -32.866 1.00 16.26 251 LYS A CA 1
ATOM 1838 C C . LYS A 1 251 ? 36.852 55.671 -31.769 1.00 15.63 251 LYS A C 1
ATOM 1839 O O . LYS A 1 251 ? 37.287 56.068 -30.689 1.00 15.63 251 LYS A O 1
ATOM 1845 N N . ALA A 1 252 ? 35.563 55.682 -32.087 1.00 15.25 252 ALA A N 1
ATOM 1846 C CA . ALA A 1 252 ? 34.507 56.100 -31.164 1.00 14.81 252 ALA A CA 1
ATOM 1847 C C . ALA A 1 252 ? 33.428 55.032 -31.140 1.00 14.61 252 ALA A C 1
ATOM 1848 O O . ALA A 1 252 ? 33.435 54.117 -31.963 1.00 15.03 252 ALA A O 1
ATOM 1850 N N . GLY A 1 253 ? 32.503 55.162 -30.197 1.00 14.17 253 GLY A N 1
ATOM 1851 C CA . GLY A 1 253 ? 31.415 54.212 -30.040 1.00 14.02 253 GLY A CA 1
ATOM 1852 C C . GLY A 1 253 ? 31.671 53.170 -28.976 1.00 13.84 253 GLY A C 1
ATOM 1853 O O . GLY A 1 253 ? 32.739 53.122 -28.349 1.00 13.89 253 GLY A O 1
ATOM 1854 N N . PHE A 1 254 ? 30.667 52.334 -28.760 1.00 13.83 254 PHE A N 1
ATOM 1855 C CA . PHE A 1 254 ? 30.688 51.361 -27.670 1.00 13.75 254 PHE A CA 1
ATOM 1856 C C . PHE A 1 254 ? 31.833 50.362 -27.808 1.00 13.93 254 PHE A C 1
ATOM 1857 O O . PHE A 1 254 ? 32.521 50.067 -26.829 1.00 13.91 254 PHE A O 1
ATOM 1865 N N . LEU A 1 255 ? 32.066 49.869 -29.021 1.00 14.23 255 LEU A N 1
ATOM 1866 C CA . LEU A 1 255 ? 33.113 48.867 -29.218 1.00 14.48 255 LEU A CA 1
ATOM 1867 C C . LEU A 1 255 ? 34.500 49.451 -28.942 1.00 14.24 255 LEU A C 1
ATOM 1868 O O . LEU A 1 255 ? 35.328 48.779 -28.330 1.00 14.34 255 LEU A O 1
ATOM 1873 N N . ALA A 1 256 ? 34.736 50.702 -29.338 1.00 14.05 256 ALA A N 1
ATOM 1874 C CA . ALA A 1 256 ? 35.990 51.397 -29.011 1.00 14.03 256 ALA A CA 1
ATOM 1875 C C . ALA A 1 256 ? 36.173 51.563 -27.502 1.00 13.85 256 ALA A C 1
ATOM 1876 O O . ALA A 1 256 ? 37.291 51.497 -26.993 1.00 13.72 256 ALA A O 1
ATOM 1878 N N . ASN A 1 257 ? 35.074 51.808 -26.793 1.00 13.67 257 ASN A N 1
ATOM 1879 C CA . ASN A 1 257 ? 35.111 51.895 -25.332 1.00 13.70 257 ASN A CA 1
ATOM 1880 C C . ASN A 1 257 ? 35.339 50.558 -24.630 1.00 13.89 257 ASN A C 1
ATOM 1881 O O . ASN A 1 257 ? 35.706 50.547 -23.467 1.00 13.97 257 ASN A O 1
ATOM 1886 N N . ILE A 1 258 ? 35.132 49.446 -25.333 1.00 14.09 258 ILE A N 1
ATOM 1887 C CA . ILE A 1 258 ? 35.549 48.136 -24.843 1.00 14.42 258 ILE A CA 1
ATOM 1888 C C . ILE A 1 258 ? 37.029 47.905 -25.150 1.00 14.75 258 ILE A C 1
ATOM 1889 O O . ILE A 1 258 ? 37.786 47.461 -24.285 1.00 14.86 258 ILE A O 1
ATOM 1894 N N . ASP A 1 259 ? 37.444 48.203 -26.376 1.00 14.98 259 ASP A N 1
ATOM 1895 C CA . ASP A 1 259 ? 38.802 47.880 -26.829 1.00 15.54 259 ASP A CA 1
ATOM 1896 C C . ASP A 1 259 ? 39.893 48.720 -26.186 1.00 15.53 259 ASP A C 1
ATOM 1897 O O . ASP A 1 259 ? 40.950 48.186 -25.839 1.00 15.58 259 ASP A O 1
ATOM 1902 N N . GLU A 1 260 ? 39.667 50.028 -26.066 1.00 15.25 260 GLU A N 1
ATOM 1903 C CA . GLU A 1 260 ? 40.753 50.951 -25.737 1.00 15.60 260 GLU A CA 1
ATOM 1904 C C . GLU A 1 260 ? 41.076 51.153 -24.251 1.00 14.76 260 GLU A C 1
ATOM 1905 O O . GLU A 1 260 ? 42.253 51.128 -23.888 1.00 14.95 260 GLU A O 1
ATOM 1911 N N . PRO A 1 261 ? 40.062 51.356 -23.385 1.00 13.90 261 PRO A N 1
ATOM 1912 C CA . PRO A 1 261 ? 40.356 51.678 -21.993 1.00 13.60 261 PRO A CA 1
ATOM 1913 C C . PRO A 1 261 ? 40.417 50.460 -21.077 1.00 13.58 261 PRO A C 1
ATOM 1914 O O . PRO A 1 261 ? 40.651 50.625 -19.883 1.00 13.47 261 PRO A O 1
ATOM 1918 N N . PHE A 1 262 ? 40.194 49.257 -21.619 1.00 13.74 262 PHE A N 1
ATOM 1919 C CA . PHE A 1 262 ? 40.403 48.010 -20.874 1.00 13.86 262 PHE A CA 1
ATOM 1920 C C . PHE A 1 262 ? 41.688 47.360 -21.334 1.00 13.95 262 PHE A C 1
ATOM 1921 O O . PHE A 1 262 ? 41.957 47.281 -22.531 1.00 14.22 262 PHE A O 1
ATOM 1929 N N . SER A 1 263 ? 42.459 46.854 -20.381 1.00 13.76 263 SER A N 1
ATOM 1930 C CA . SER A 1 263 ? 43.604 46.018 -20.701 1.00 14.06 263 SER A CA 1
ATOM 1931 C C . SER A 1 263 ? 43.149 44.584 -20.931 1.00 14.24 263 SER A C 1
ATOM 1932 O O . SER A 1 263 ? 42.008 44.232 -20.618 1.00 14.40 263 SER A O 1
ATOM 1935 N N . PRO A 1 264 ? 44.054 43.719 -21.420 1.00 14.79 264 PRO A N 1
ATOM 1936 C CA . PRO A 1 264 ? 43.696 42.305 -21.570 1.00 15.13 264 PRO A CA 1
ATOM 1937 C C . PRO A 1 264 ? 43.409 41.573 -20.252 1.00 15.38 264 PRO A C 1
ATOM 1938 O O . PRO A 1 264 ? 42.871 40.468 -20.273 1.00 16.18 264 PRO A O 1
ATOM 1942 N N . ASP A 1 265 ? 43.763 42.182 -19.120 1.00 15.26 265 ASP A N 1
ATOM 1943 C CA . ASP A 1 265 ? 43.394 41.660 -17.804 1.00 15.47 265 ASP A CA 1
ATOM 1944 C C . ASP A 1 265 ? 42.066 42.199 -17.270 1.00 15.03 265 ASP A C 1
ATOM 1945 O O . ASP A 1 265 ? 41.698 41.883 -16.144 1.00 15.36 265 ASP A O 1
ATOM 1950 N N . GLY A 1 266 ? 41.349 43.001 -18.057 1.00 14.45 266 GLY A N 1
ATOM 1951 C CA . GLY A 1 266 ? 40.066 43.547 -17.632 1.00 14.11 266 GLY A CA 1
ATOM 1952 C C . GLY A 1 266 ? 40.148 44.699 -16.654 1.00 13.71 266 GLY A C 1
ATOM 1953 O O . GLY A 1 266 ? 39.168 44.995 -15.971 1.00 13.67 266 GLY A O 1
ATOM 1954 N N . TYR A 1 267 ? 41.309 45.355 -16.605 1.00 13.33 267 TYR A N 1
ATOM 1955 C CA . TYR A 1 267 ? 41.517 46.552 -15.797 1.00 13.18 267 TYR A CA 1
ATOM 1956 C C . TYR A 1 267 ? 41.133 47.768 -16.642 1.00 12.96 267 TYR A C 1
ATOM 1957 O O . TYR A 1 267 ? 41.683 47.980 -17.717 1.00 12.80 267 TYR A O 1
ATOM 1966 N N . TYR A 1 268 ? 40.176 48.544 -16.148 1.00 12.74 268 TYR A N 1
ATOM 1967 C CA . TYR A 1 268 ? 39.728 49.785 -16.785 1.00 12.77 268 TYR A CA 1
ATOM 1968 C C . TYR A 1 268 ? 40.646 50.919 -16.357 1.00 12.69 268 TYR A C 1
ATOM 1969 O O . TYR A 1 268 ? 40.844 51.166 -15.159 1.00 12.53 268 TYR A O 1
ATOM 1978 N N . THR A 1 269 ? 41.187 51.634 -17.335 1.00 12.57 269 THR A N 1
ATOM 1979 C CA . THR A 1 269 ? 42.299 52.554 -17.079 1.00 12.71 269 THR A CA 1
ATOM 1980 C C . THR A 1 269 ? 41.932 53.752 -16.185 1.00 12.86 269 THR A C 1
ATOM 1981 O O . THR A 1 269 ? 42.805 54.335 -15.554 1.00 12.78 269 THR A O 1
ATOM 1985 N N . GLU A 1 270 ? 40.646 54.094 -16.098 1.00 13.01 270 GLU A N 1
ATOM 1986 C CA . GLU A 1 270 ? 40.213 55.207 -15.248 1.00 13.36 270 GLU A CA 1
ATOM 1987 C C . GLU A 1 270 ? 40.315 54.877 -13.755 1.00 13.38 270 GLU A C 1
ATOM 1988 O O . GLU A 1 270 ? 40.226 55.783 -12.936 1.00 13.94 270 GLU A O 1
ATOM 1994 N N . GLY A 1 271 ? 40.498 53.602 -13.409 1.00 13.12 271 GLY A N 1
ATOM 1995 C CA . GLY A 1 271 ? 40.639 53.175 -12.019 1.00 13.10 271 GLY A CA 1
ATOM 1996 C C . GLY A 1 271 ? 39.335 52.599 -11.495 1.00 13.03 271 GLY A C 1
ATOM 1997 O O . GLY A 1 271 ? 38.283 52.780 -12.110 1.00 12.93 271 GLY A O 1
ATOM 1998 N N . PRO A 1 272 ? 39.391 51.888 -10.356 1.00 13.17 272 PRO A N 1
ATOM 1999 C CA . PRO A 1 272 ? 38.224 51.114 -9.918 1.00 13.05 272 PRO A CA 1
ATOM 2000 C C . PRO A 1 272 ? 36.940 51.901 -9.629 1.00 12.71 272 PRO A C 1
ATOM 2001 O O . PRO A 1 272 ? 35.851 51.401 -9.915 1.00 12.65 272 PRO A O 1
ATOM 2005 N N . TYR A 1 273 ? 37.059 53.108 -9.081 1.00 12.36 273 TYR A N 1
ATOM 2006 C CA . TYR A 1 273 ? 35.876 53.915 -8.772 1.00 12.21 273 TYR A CA 1
ATOM 2007 C C . TYR A 1 273 ? 35.104 54.223 -10.054 1.00 12.30 273 TYR A C 1
ATOM 2008 O O . TYR A 1 273 ? 33.874 54.106 -10.100 1.00 11.89 273 TYR A O 1
ATOM 2017 N N . TYR A 1 274 ? 35.827 54.625 -11.095 1.00 12.34 274 TYR A N 1
ATOM 2018 C CA . TYR A 1 274 ? 35.196 54.873 -12.390 1.00 12.47 274 TYR A CA 1
ATOM 2019 C C . TYR A 1 274 ? 34.879 53.602 -13.168 1.00 12.67 274 TYR A C 1
ATOM 2020 O O . TYR A 1 274 ? 33.921 53.583 -13.927 1.00 12.72 274 TYR A O 1
ATOM 2029 N N . GLN A 1 275 ? 35.631 52.526 -12.950 1.00 12.68 275 GLN A N 1
ATOM 2030 C CA . GLN A 1 275 ? 35.250 51.243 -13.535 1.00 12.93 275 GLN A CA 1
ATOM 2031 C C . GLN A 1 275 ? 33.879 50.829 -13.021 1.00 12.78 275 GLN A C 1
ATOM 2032 O O . GLN A 1 275 ? 33.020 50.428 -13.809 1.00 12.91 275 GLN A O 1
ATOM 2038 N N . ARG A 1 276 ? 33.683 50.933 -11.707 1.00 12.53 276 ARG A N 1
ATOM 2039 C CA . ARG A 1 276 ? 32.370 50.699 -11.096 1.00 12.50 276 ARG A CA 1
ATOM 2040 C C . ARG A 1 276 ? 31.265 51.460 -11.824 1.00 12.52 276 ARG A C 1
ATOM 2041 O O . ARG A 1 276 ? 30.226 50.891 -12.141 1.00 12.70 276 ARG A O 1
ATOM 2049 N N . TYR A 1 277 ? 31.508 52.739 -12.103 1.00 12.47 277 TYR A N 1
ATOM 2050 C CA . TYR A 1 277 ? 30.507 53.589 -12.740 1.00 12.60 277 TYR A CA 1
ATOM 2051 C C . TYR A 1 277 ? 30.178 53.116 -14.149 1.00 12.78 277 TYR A C 1
ATOM 2052 O O . TYR A 1 277 ? 29.012 53.017 -14.520 1.00 13.16 277 TYR A O 1
ATOM 2061 N N . ALA A 1 278 ? 31.215 52.800 -14.918 1.00 12.91 278 ALA A N 1
ATOM 2062 C CA . ALA A 1 278 ? 31.048 52.368 -16.301 1.00 13.31 278 ALA A CA 1
ATOM 2063 C C . ALA A 1 278 ? 30.504 50.946 -16.426 1.00 13.73 278 ALA A C 1
ATOM 2064 O O . ALA A 1 278 ? 29.977 50.589 -17.475 1.00 13.60 278 ALA A O 1
ATOM 2066 N N . MET A 1 279 ? 30.614 50.128 -15.374 1.00 14.33 279 MET A N 1
ATOM 2067 C CA . MET A 1 279 ? 30.157 48.736 -15.465 1.00 15.35 279 MET A CA 1
ATOM 2068 C C . MET A 1 279 ? 28.680 48.634 -15.791 1.00 14.60 279 MET A C 1
ATOM 2069 O O . MET A 1 279 ? 28.270 47.694 -16.476 1.00 14.47 279 MET A O 1
ATOM 2074 N N . TYR A 1 280 ? 27.876 49.578 -15.300 1.00 13.77 280 TYR A N 1
ATOM 2075 C CA . TYR A 1 280 ? 26.445 49.534 -15.579 1.00 13.46 280 TYR A CA 1
ATOM 2076 C C . TYR A 1 280 ? 26.145 49.652 -17.085 1.00 13.14 280 TYR A C 1
ATOM 2077 O O . TYR A 1 280 ? 25.575 48.724 -17.653 1.00 13.01 280 TYR A O 1
ATOM 2086 N N . PRO A 1 281 ? 26.554 50.750 -17.749 1.00 12.82 281 PRO A N 1
ATOM 2087 C CA . PRO A 1 281 ? 26.255 50.810 -19.184 1.00 12.92 281 PRO A CA 1
ATOM 2088 C C . PRO A 1 281 ? 26.983 49.738 -20.005 1.00 12.90 281 PRO A C 1
ATOM 2089 O O . PRO A 1 281 ? 26.417 49.228 -20.970 1.00 13.10 281 PRO A O 1
ATOM 2093 N N . PHE A 1 282 ? 28.207 49.367 -19.626 1.00 12.96 282 PHE A N 1
ATOM 2094 C CA . PHE A 1 282 ? 28.900 48.294 -20.356 1.00 13.14 282 PHE A CA 1
ATOM 2095 C C . PHE A 1 282 ? 28.098 46.993 -20.337 1.00 13.63 282 PHE A C 1
ATOM 2096 O O . PHE A 1 282 ? 27.843 46.405 -21.380 1.00 13.98 282 PHE A O 1
ATOM 2104 N N . LEU A 1 283 ? 27.687 46.549 -19.155 1.00 13.88 283 LEU A N 1
ATOM 2105 C CA A LEU A 1 283 ? 27.066 45.226 -19.038 0.50 14.08 283 LEU A CA 1
ATOM 2106 C CA B LEU A 1 283 ? 27.074 45.227 -19.037 0.50 14.15 283 LEU A CA 1
ATOM 2107 C C . LEU A 1 283 ? 25.598 45.235 -19.441 1.00 14.12 283 LEU A C 1
ATOM 2108 O O . LEU A 1 283 ? 25.108 44.256 -20.007 1.00 14.29 283 LEU A O 1
ATOM 2117 N N . ILE A 1 284 ? 24.903 46.340 -19.171 1.00 14.08 284 ILE A N 1
ATOM 2118 C CA . ILE A 1 284 ? 23.503 46.473 -19.597 1.00 14.13 284 ILE A CA 1
ATOM 2119 C C . ILE A 1 284 ? 23.407 46.519 -21.129 1.00 14.11 284 ILE A C 1
ATOM 2120 O O . ILE A 1 284 ? 22.615 45.790 -21.722 1.00 14.00 284 ILE A O 1
ATOM 2125 N N . PHE A 1 285 ? 24.202 47.361 -21.783 1.00 13.95 285 PHE A N 1
ATOM 2126 C CA . PHE A 1 285 ? 24.117 47.437 -23.234 1.00 14.05 285 PHE A CA 1
ATOM 2127 C C . PHE A 1 285 ? 24.664 46.161 -23.877 1.00 14.17 285 PHE A C 1
ATOM 2128 O O . PHE A 1 285 ? 24.131 45.715 -24.894 1.00 14.21 285 PHE A O 1
ATOM 2136 N N . ALA A 1 286 ? 25.683 45.545 -23.286 1.00 14.10 286 ALA A N 1
ATOM 2137 C CA . ALA A 1 286 ? 26.142 44.235 -23.774 1.00 14.31 286 ALA A CA 1
ATOM 2138 C C . ALA A 1 286 ? 25.030 43.190 -23.665 1.00 14.60 286 ALA A C 1
ATOM 2139 O O . ALA A 1 286 ? 24.796 42.429 -24.605 1.00 14.70 286 ALA A O 1
ATOM 2141 N N . GLU A 1 287 ? 24.330 43.144 -22.537 1.00 14.75 287 GLU A N 1
ATOM 2142 C CA . GLU A 1 287 ? 23.220 42.205 -22.397 1.00 15.35 287 GLU A CA 1
ATOM 2143 C C . GLU A 1 287 ? 22.163 42.432 -23.486 1.00 15.22 287 GLU A C 1
ATOM 2144 O O . GLU A 1 287 ? 21.692 41.471 -24.112 1.00 15.09 287 GLU A O 1
ATOM 2150 N N . ALA A 1 288 ? 21.796 43.694 -23.697 1.00 14.91 288 ALA A N 1
ATOM 2151 C CA . ALA A 1 288 ? 20.802 44.056 -24.711 1.00 14.97 288 ALA A CA 1
ATOM 2152 C C . ALA A 1 288 ? 21.255 43.620 -26.102 1.00 15.25 288 ALA A C 1
ATOM 2153 O O . ALA A 1 288 ? 20.472 43.039 -26.860 1.00 15.69 288 ALA A O 1
ATOM 2155 N N . LEU A 1 289 ? 22.514 43.897 -26.430 1.00 15.38 289 LEU A N 1
ATOM 2156 C CA . LEU A 1 289 ? 23.085 43.468 -27.712 1.00 15.72 289 LEU A CA 1
ATOM 2157 C C . LEU A 1 289 ? 23.082 41.951 -27.847 1.00 16.47 289 LEU A C 1
ATOM 2158 O O . LEU A 1 289 ? 22.747 41.418 -28.907 1.00 16.68 289 LEU A O 1
ATOM 2163 N N . HIS A 1 290 ? 23.439 41.250 -26.782 1.00 17.21 290 HIS A N 1
ATOM 2164 C CA . HIS A 1 290 ? 23.427 39.792 -26.815 1.00 18.43 290 HIS A CA 1
ATOM 2165 C C . HIS A 1 290 ? 22.027 39.253 -27.109 1.00 18.50 290 HIS A C 1
ATOM 2166 O O . HIS A 1 290 ? 21.865 38.343 -27.934 1.00 18.82 290 HIS A O 1
ATOM 2173 N N . ASN A 1 291 ? 21.021 39.818 -26.449 1.00 18.67 291 ASN A N 1
ATOM 2174 C CA . ASN A 1 291 ? 19.647 39.341 -26.607 1.00 19.15 291 ASN A CA 1
ATOM 2175 C C . ASN A 1 291 ? 19.037 39.697 -27.954 1.00 19.67 291 ASN A C 1
ATOM 2176 O O . ASN A 1 291 ? 18.370 38.859 -28.565 1.00 20.47 291 ASN A O 1
ATOM 2181 N N . VAL A 1 292 ? 19.269 40.921 -28.421 1.00 19.47 292 VAL A N 1
ATOM 2182 C CA . VAL A 1 292 ? 18.619 41.433 -29.633 1.00 19.79 292 VAL A CA 1
ATOM 2183 C C . VAL A 1 292 ? 19.464 41.199 -30.887 1.00 20.32 292 VAL A C 1
ATOM 2184 O O . VAL A 1 292 ? 18.911 40.938 -31.959 1.00 21.26 292 VAL A O 1
ATOM 2188 N N . ARG A 1 293 ? 20.789 41.292 -30.756 1.00 20.42 293 ARG A N 1
ATOM 2189 C CA . ARG A 1 293 ? 21.720 41.172 -31.882 1.00 20.95 293 ARG A CA 1
ATOM 2190 C C . ARG A 1 293 ? 22.849 40.187 -31.550 1.00 20.93 293 ARG A C 1
ATOM 2191 O O . ARG A 1 293 ? 24.022 40.578 -31.472 1.00 20.17 293 ARG A O 1
ATOM 2199 N N . PRO A 1 294 ? 22.506 38.898 -31.353 1.00 21.23 294 PRO A N 1
ATOM 2200 C CA . PRO A 1 294 ? 23.511 37.900 -30.950 1.00 21.52 294 PRO A CA 1
ATOM 2201 C C . PRO A 1 294 ? 24.693 37.787 -31.925 1.00 21.92 294 PRO A C 1
ATOM 2202 O O . PRO A 1 294 ? 25.797 37.435 -31.506 1.00 21.80 294 PRO A O 1
ATOM 2206 N N . GLN A 1 295 ? 24.460 38.104 -33.200 1.00 22.55 295 GLN A N 1
ATOM 2207 C CA . GLN A 1 295 ? 25.512 38.137 -34.226 1.00 23.43 295 GLN A CA 1
ATOM 2208 C C . GLN A 1 295 ? 26.676 39.096 -33.932 1.00 22.76 295 GLN A C 1
ATOM 2209 O O . GLN A 1 295 ? 27.767 38.933 -34.477 1.00 23.00 295 GLN A O 1
ATOM 2215 N N . GLN A 1 296 ? 26.442 40.098 -33.080 1.00 22.00 296 GLN A N 1
ATOM 2216 C CA . GLN A 1 296 ? 27.509 40.994 -32.638 1.00 21.57 296 GLN A CA 1
ATOM 2217 C C . GLN A 1 296 ? 28.579 40.288 -31.785 1.00 20.96 296 GLN A C 1
ATOM 2218 O O . GLN A 1 296 ? 29.717 40.752 -31.735 1.00 20.63 296 GLN A O 1
ATOM 2224 N N . LYS A 1 297 ? 28.216 39.181 -31.129 1.00 20.49 297 LYS A N 1
ATOM 2225 C CA . LYS A 1 297 ? 29.115 38.428 -30.241 1.00 20.52 297 LYS A CA 1
ATOM 2226 C C . LYS A 1 297 ? 29.757 39.345 -29.197 1.00 19.05 297 LYS A C 1
ATOM 2227 O O . LYS A 1 297 ? 30.952 39.272 -28.927 1.00 18.68 297 LYS A O 1
ATOM 2233 N N . ILE A 1 298 ? 28.937 40.204 -28.604 1.00 17.83 298 ILE A N 1
ATOM 2234 C CA . ILE A 1 298 ? 29.440 41.251 -27.709 1.00 17.27 298 ILE A CA 1
ATOM 2235 C C . ILE A 1 298 ? 30.211 40.724 -26.489 1.00 17.19 298 ILE A C 1
ATOM 2236 O O . ILE A 1 298 ? 31.201 41.337 -26.074 1.00 16.96 298 ILE A O 1
ATOM 2241 N N . PHE A 1 299 ? 29.785 39.590 -25.931 1.00 17.03 299 PHE A N 1
ATOM 2242 C CA . PHE A 1 299 ? 30.474 39.002 -24.779 1.00 17.14 299 PHE A CA 1
ATOM 2243 C C . PHE A 1 299 ? 31.769 38.273 -25.145 1.00 17.38 299 PHE A C 1
ATOM 2244 O O . PHE A 1 299 ? 32.524 37.860 -24.255 1.00 17.40 299 PHE A O 1
ATOM 2252 N N . GLU A 1 300 ? 32.019 38.104 -26.442 1.00 17.95 300 GLU A N 1
ATOM 2253 C CA . GLU A 1 300 ? 33.320 37.655 -26.947 1.00 18.60 300 GLU A CA 1
ATOM 2254 C C . GLU A 1 300 ? 34.274 38.797 -27.310 1.00 18.01 300 GLU A C 1
ATOM 2255 O O . GLU A 1 300 ? 35.469 38.559 -27.531 1.00 18.26 300 GLU A O 1
ATOM 2261 N N . HIS A 1 301 ? 33.782 40.033 -27.348 1.00 17.37 301 HIS A N 1
ATOM 2262 C CA . HIS A 1 301 ? 34.601 41.162 -27.810 1.00 17.33 301 HIS A CA 1
ATOM 2263 C C . HIS A 1 301 ? 35.850 41.357 -26.952 1.00 17.00 301 HIS A C 1
ATOM 2264 O O . HIS A 1 301 ? 35.793 41.229 -25.729 1.00 16.81 301 HIS A O 1
ATOM 2271 N N . LYS A 1 302 ? 36.972 41.655 -27.609 1.00 16.86 302 LYS A N 1
ATOM 2272 C CA . LYS A 1 302 ? 38.283 41.778 -26.961 1.00 16.75 302 LYS A CA 1
ATOM 2273 C C . LYS A 1 302 ? 38.573 40.601 -26.017 1.00 17.16 302 LYS A C 1
ATOM 2274 O O . LYS A 1 302 ? 38.839 40.792 -24.833 1.00 16.75 302 LYS A O 1
ATOM 2280 N N . ASP A 1 303 ? 38.500 39.381 -26.550 1.00 17.96 303 ASP A N 1
ATOM 2281 C CA . ASP A 1 303 ? 38.788 38.170 -25.776 1.00 19.01 303 ASP A CA 1
ATOM 2282 C C . ASP A 1 303 ? 37.947 38.103 -24.482 1.00 18.18 303 ASP A C 1
ATOM 2283 O O . ASP A 1 303 ? 38.446 37.776 -23.409 1.00 18.80 303 ASP A O 1
ATOM 2288 N N . GLY A 1 304 ? 36.666 38.443 -24.601 1.00 17.27 304 GLY A N 1
ATOM 2289 C CA . GLY A 1 304 ? 35.723 38.360 -23.481 1.00 16.61 304 GLY A CA 1
ATOM 2290 C C . GLY A 1 304 ? 36.018 39.303 -22.325 1.00 15.94 304 GLY A C 1
ATOM 2291 O O . GLY A 1 304 ? 35.799 38.959 -21.165 1.00 15.91 304 GLY A O 1
ATOM 2292 N N . VAL A 1 305 ? 36.484 40.510 -22.632 1.00 15.43 305 VAL A N 1
ATOM 2293 C CA . VAL A 1 305 ? 36.993 41.384 -21.584 1.00 15.22 305 VAL A CA 1
ATOM 2294 C C . VAL A 1 305 ? 35.910 41.874 -20.618 1.00 15.01 305 VAL A C 1
ATOM 2295 O O . VAL A 1 305 ? 36.193 42.050 -19.444 1.00 14.86 305 VAL A O 1
ATOM 2299 N N . LEU A 1 306 ? 34.680 42.085 -21.084 1.00 15.01 306 LEU A N 1
ATOM 2300 C CA . LEU A 1 306 ? 33.656 42.632 -20.184 1.00 15.15 306 LEU A CA 1
ATOM 2301 C C . LEU A 1 306 ? 33.341 41.670 -19.042 1.00 15.38 306 LEU A C 1
ATOM 2302 O O . LEU A 1 306 ? 33.280 42.086 -17.884 1.00 15.38 306 LEU A O 1
ATOM 2307 N N . LEU A 1 307 ? 33.184 40.385 -19.352 1.00 15.68 307 LEU A N 1
ATOM 2308 C CA . LEU A 1 307 ? 32.952 39.382 -18.310 1.00 16.15 307 LEU A CA 1
ATOM 2309 C C . LEU A 1 307 ? 34.146 39.264 -17.364 1.00 16.20 307 LEU A C 1
ATOM 2310 O O . LEU A 1 307 ? 33.982 39.203 -16.143 1.00 16.35 307 LEU A O 1
ATOM 2315 N N . LYS A 1 308 ? 35.355 39.262 -17.920 1.00 15.98 308 LYS A N 1
ATOM 2316 C CA . LYS A 1 308 ? 36.563 39.242 -17.099 1.00 16.25 308 LYS A CA 1
ATOM 2317 C C . LYS A 1 308 ? 36.636 40.454 -16.173 1.00 15.74 308 LYS A C 1
ATOM 2318 O O . LYS A 1 308 ? 37.026 40.326 -15.013 1.00 15.61 308 LYS A O 1
ATOM 2324 N N . SER A 1 309 ? 36.271 41.626 -16.697 1.00 15.21 309 SER A N 1
ATOM 2325 C CA . SER A 1 309 ? 36.400 42.888 -15.955 1.00 15.01 309 SER A CA 1
ATOM 2326 C C . SER A 1 309 ? 35.571 42.943 -14.671 1.00 14.99 309 SER A C 1
ATOM 2327 O O . SER A 1 309 ? 35.918 43.678 -13.747 1.00 14.75 309 SER A O 1
ATOM 2330 N N . VAL A 1 310 ? 34.485 42.176 -14.610 1.00 15.01 310 VAL A N 1
ATOM 2331 C CA . VAL A 1 310 ? 33.696 42.080 -13.384 1.00 15.30 310 VAL A CA 1
ATOM 2332 C C . VAL A 1 310 ? 34.536 41.418 -12.295 1.00 15.46 310 VAL A C 1
ATOM 2333 O O . VAL A 1 310 ? 34.597 41.918 -11.172 1.00 15.27 310 VAL A O 1
ATOM 2337 N N . ASN A 1 311 ? 35.210 40.321 -12.633 1.00 15.85 311 ASN A N 1
ATOM 2338 C CA . ASN A 1 311 ? 36.096 39.665 -11.669 1.00 16.27 311 ASN A CA 1
ATOM 2339 C C . ASN A 1 311 ? 37.248 40.582 -11.274 1.00 15.50 311 ASN A C 1
ATOM 2340 O O . ASN A 1 311 ? 37.594 40.681 -10.102 1.00 15.20 311 ASN A O 1
ATOM 2345 N N . THR A 1 312 ? 37.829 41.266 -12.255 1.00 14.65 312 THR A N 1
ATOM 2346 C CA . THR A 1 312 ? 38.924 42.183 -11.986 1.00 14.34 312 THR A CA 1
ATOM 2347 C C . THR A 1 312 ? 38.497 43.293 -11.027 1.00 13.84 312 THR A C 1
ATOM 2348 O O . THR A 1 312 ? 39.227 43.620 -10.085 1.00 13.65 312 THR A O 1
ATOM 2352 N N . LEU A 1 313 ? 37.320 43.866 -11.254 1.00 13.49 313 LEU A N 1
ATOM 2353 C CA . LEU A 1 313 ? 36.850 44.948 -10.394 1.00 13.34 313 LEU A CA 1
ATOM 2354 C C . LEU A 1 313 ? 36.606 44.459 -8.961 1.00 13.26 313 LEU A C 1
ATOM 2355 O O . LEU A 1 313 ? 36.994 45.120 -7.980 1.00 13.12 313 LEU A O 1
ATOM 2360 N N . LEU A 1 314 ? 36.002 43.281 -8.831 1.00 13.27 314 LEU A N 1
ATOM 2361 C CA . LEU A 1 314 ? 35.818 42.686 -7.510 1.00 13.54 314 LEU A CA 1
ATOM 2362 C C . LEU A 1 314 ? 37.161 42.463 -6.813 1.00 13.72 314 LEU A C 1
ATOM 2363 O O . LEU A 1 314 ? 37.266 42.676 -5.612 1.00 13.72 314 LEU A O 1
ATOM 2368 N N . SER A 1 315 ? 38.186 42.075 -7.572 1.00 13.90 315 SER A N 1
ATOM 2369 C CA . SER A 1 315 ? 39.536 41.915 -7.021 1.00 14.43 315 SER A CA 1
ATOM 2370 C C . SER A 1 315 ? 40.198 43.229 -6.592 1.00 14.21 315 SER A C 1
ATOM 2371 O O . SER A 1 315 ? 41.135 43.212 -5.793 1.00 14.63 315 SER A O 1
ATOM 2374 N N . LEU A 1 316 ? 39.702 44.359 -7.104 1.00 13.74 316 LEU A N 1
ATOM 2375 C CA . LEU A 1 316 ? 40.170 45.698 -6.736 1.00 13.54 316 LEU A CA 1
ATOM 2376 C C . LEU A 1 316 ? 39.390 46.302 -5.554 1.00 13.45 316 LEU A C 1
ATOM 2377 O O . LEU A 1 316 ? 39.303 47.524 -5.421 1.00 13.16 316 LEU A O 1
ATOM 2382 N N . SER A 1 317 ? 38.841 45.443 -4.692 1.00 13.57 317 SER A N 1
ATOM 2383 C CA . SER A 1 317 ? 38.186 45.888 -3.472 1.00 13.60 317 SER A CA 1
ATOM 2384 C C . SER A 1 317 ? 38.898 45.324 -2.259 1.00 13.54 317 SER A C 1
ATOM 2385 O O . SER A 1 317 ? 39.468 44.232 -2.323 1.00 13.54 317 SER A O 1
ATOM 2388 N N . ASP A 1 318 ? 38.814 46.051 -1.150 1.00 13.52 318 ASP A N 1
ATOM 2389 C CA . ASP A 1 318 ? 39.382 45.621 0.121 1.00 13.84 318 ASP A CA 1
ATOM 2390 C C . ASP A 1 318 ? 38.485 44.554 0.756 1.00 14.19 318 ASP A C 1
ATOM 2391 O O . ASP A 1 318 ? 37.496 44.112 0.159 1.00 13.90 318 ASP A O 1
ATOM 2396 N N . ALA A 1 319 ? 38.785 44.159 1.986 1.00 14.49 319 ALA A N 1
ATOM 2397 C CA . ALA A 1 319 ? 38.081 43.041 2.613 1.00 15.02 319 ALA A CA 1
ATOM 2398 C C . ALA A 1 319 ? 36.609 43.327 2.876 1.00 15.44 319 ALA A C 1
ATOM 2399 O O . ALA A 1 319 ? 35.826 42.391 3.014 1.00 16.01 319 ALA A O 1
ATOM 2401 N N . ASP A 1 320 ? 36.230 44.602 2.931 1.00 15.64 320 ASP A N 1
ATOM 2402 C CA . ASP A 1 320 ? 34.829 44.996 3.098 1.00 16.44 320 ASP A CA 1
ATOM 2403 C C . ASP A 1 320 ? 34.139 45.301 1.774 1.00 15.83 320 ASP A C 1
ATOM 2404 O O . ASP A 1 320 ? 33.000 45.765 1.756 1.00 16.15 320 ASP A O 1
ATOM 2409 N N . GLY A 1 321 ? 34.813 45.009 0.669 1.00 14.97 321 GLY A N 1
ATOM 2410 C CA . GLY A 1 321 ? 34.265 45.237 -0.657 1.00 14.57 321 GLY A CA 1
ATOM 2411 C C . GLY A 1 321 ? 34.364 46.668 -1.140 1.00 14.40 321 GLY A C 1
ATOM 2412 O O . GLY A 1 321 ? 33.756 46.991 -2.149 1.00 14.24 321 GLY A O 1
ATOM 2413 N N . GLU A 1 322 ? 35.139 47.511 -0.456 1.00 14.26 322 GLU A N 1
ATOM 2414 C CA . GLU A 1 322 ? 35.289 48.918 -0.850 1.00 14.40 322 GLU A CA 1
ATOM 2415 C C . GLU A 1 322 ? 36.446 49.063 -1.837 1.00 13.66 322 GLU A C 1
ATOM 2416 O O . GLU A 1 322 ? 37.548 48.570 -1.593 1.00 13.25 322 GLU A O 1
ATOM 2422 N N . PHE A 1 323 ? 36.202 49.733 -2.956 1.00 12.98 323 PHE A N 1
ATOM 2423 C CA . PHE A 1 323 ? 37.221 49.831 -4.001 1.00 12.77 323 PHE A CA 1
ATOM 2424 C C . PHE A 1 323 ? 38.398 50.679 -3.563 1.00 12.71 323 PHE A C 1
ATOM 2425 O O . PHE A 1 323 ? 38.226 51.705 -2.906 1.00 12.89 323 PHE A O 1
ATOM 2433 N N . PHE A 1 324 ? 39.599 50.240 -3.930 1.00 12.56 324 PHE A N 1
ATOM 2434 C CA . PHE A 1 324 ? 40.814 50.988 -3.574 1.00 12.55 324 PHE A CA 1
ATOM 2435 C C . PHE A 1 324 ? 40.739 52.373 -4.207 1.00 12.43 324 PHE A C 1
ATOM 2436 O O . PHE A 1 324 ? 40.395 52.478 -5.386 1.00 12.53 324 PHE A O 1
ATOM 2444 N N . PRO A 1 325 ? 41.029 53.437 -3.433 1.00 12.13 325 PRO A N 1
ATOM 2445 C CA . PRO A 1 325 ? 40.823 54.809 -3.914 1.00 12.27 325 PRO A CA 1
ATOM 2446 C C . PRO A 1 325 ? 41.991 55.330 -4.769 1.00 12.30 325 PRO A C 1
ATOM 2447 O O . PRO A 1 325 ? 42.640 56.326 -4.424 1.00 12.53 325 PRO A O 1
ATOM 2451 N N . LEU A 1 326 ? 42.201 54.666 -5.902 1.00 12.45 326 LEU A N 1
ATOM 2452 C CA . LEU A 1 326 ? 43.231 55.020 -6.867 1.00 12.73 326 LEU A CA 1
ATOM 2453 C C . LEU A 1 326 ? 42.677 56.060 -7.823 1.00 12.51 326 LEU A C 1
ATOM 2454 O O . LEU A 1 326 ? 41.521 55.973 -8.242 1.00 12.29 326 LEU A O 1
ATOM 2459 N N . ASN A 1 327 ? 43.493 57.051 -8.176 1.00 12.43 327 ASN A N 1
ATOM 2460 C CA . ASN A 1 327 ? 43.044 58.152 -9.040 1.00 12.42 327 ASN A CA 1
ATOM 2461 C C . ASN A 1 327 ? 41.821 58.847 -8.422 1.00 12.26 327 ASN A C 1
ATOM 2462 O O . ASN A 1 327 ? 41.632 58.785 -7.202 1.00 12.16 327 ASN A O 1
ATOM 2467 N N . ASP A 1 328 ? 41.001 59.548 -9.207 1.00 12.08 328 ASP A N 1
ATOM 2468 C CA . ASP A 1 328 ? 39.811 60.180 -8.618 1.00 12.12 328 ASP A CA 1
ATOM 2469 C C . ASP A 1 328 ? 38.870 59.078 -8.148 1.00 12.02 328 ASP A C 1
ATOM 2470 O O . ASP A 1 328 ? 38.389 58.272 -8.949 1.00 12.19 328 ASP A O 1
ATOM 2475 N N . ALA A 1 329 ? 38.634 59.039 -6.840 1.00 11.71 329 ALA A N 1
ATOM 2476 C CA . ALA A 1 329 ? 37.883 57.953 -6.216 1.00 11.70 329 ALA A CA 1
ATOM 2477 C C . ALA A 1 329 ? 37.382 58.386 -4.858 1.00 11.70 329 ALA A C 1
ATOM 2478 O O . ALA A 1 329 ? 38.177 58.846 -4.023 1.00 11.84 329 ALA A O 1
ATOM 2480 N N . GLN A 1 330 ? 36.074 58.261 -4.625 1.00 11.79 330 GLN A N 1
ATOM 2481 C CA . GLN A 1 330 ? 35.506 58.534 -3.309 1.00 12.04 330 GLN A CA 1
ATOM 2482 C C . GLN A 1 330 ? 35.548 57.269 -2.473 1.00 12.18 330 GLN A C 1
ATOM 2483 O O . GLN A 1 330 ? 35.090 56.206 -2.901 1.00 12.39 330 GLN A O 1
ATOM 2489 N N . LYS A 1 331 ? 36.088 57.393 -1.268 1.00 12.48 331 LYS A N 1
ATOM 2490 C CA . LYS A 1 331 ? 36.182 56.252 -0.357 1.00 12.77 331 LYS A CA 1
ATOM 2491 C C . LYS A 1 331 ? 34.794 55.845 0.098 1.00 12.83 331 LYS A C 1
ATOM 2492 O O . LYS A 1 331 ? 33.946 56.703 0.365 1.00 13.54 331 LYS A O 1
ATOM 2498 N N . GLY A 1 332 ? 34.570 54.535 0.163 1.00 12.72 332 GLY A N 1
ATOM 2499 C CA . GLY A 1 332 ? 33.277 53.987 0.569 1.00 12.53 332 GLY A CA 1
ATOM 2500 C C . GLY A 1 332 ? 32.497 53.379 -0.574 1.00 12.50 332 GLY A C 1
ATOM 2501 O O . GLY A 1 332 ? 31.620 52.553 -0.343 1.00 13.06 332 GLY A O 1
ATOM 2502 N N . MET A 1 333 ? 32.797 53.756 -1.814 1.00 12.24 333 MET A N 1
ATOM 2503 C CA . MET A 1 333 ? 32.164 53.091 -2.947 1.00 12.34 333 MET A CA 1
ATOM 2504 C C . MET A 1 333 ? 32.567 51.623 -2.896 1.00 12.30 333 MET A C 1
ATOM 2505 O O . MET A 1 333 ? 33.728 51.298 -2.608 1.00 12.34 333 MET A O 1
ATOM 2510 N N . SER A 1 334 ? 31.615 50.728 -3.130 1.00 12.35 334 SER A N 1
ATOM 2511 C CA . SER A 1 334 ? 31.828 49.310 -2.871 1.00 12.48 334 SER A CA 1
ATOM 2512 C C . SER A 1 334 ? 31.038 48.447 -3.810 1.00 12.67 334 SER A C 1
ATOM 2513 O O . SER A 1 334 ? 30.192 48.934 -4.573 1.00 12.53 334 SER A O 1
ATOM 2516 N N . TYR A 1 335 ? 31.267 47.141 -3.716 1.00 12.92 335 TYR A N 1
ATOM 2517 C CA . TYR A 1 335 ? 30.514 46.206 -4.547 1.00 13.49 335 TYR A CA 1
ATOM 2518 C C . TYR A 1 335 ? 29.077 45.965 -4.061 1.00 13.67 335 TYR A C 1
ATOM 2519 O O . TYR A 1 335 ? 28.367 45.145 -4.633 1.00 13.82 335 TYR A O 1
ATOM 2528 N N . HIS A 1 336 ? 28.648 46.678 -3.020 1.00 13.78 336 HIS A N 1
ATOM 2529 C CA . HIS A 1 336 ? 27.227 46.756 -2.688 1.00 14.30 336 HIS A CA 1
ATOM 2530 C C . HIS A 1 336 ? 26.468 47.737 -3.562 1.00 14.16 336 HIS A C 1
ATOM 2531 O O . HIS A 1 336 ? 25.245 47.789 -3.489 1.00 14.34 336 HIS A O 1
ATOM 2538 N N . SER A 1 337 ? 27.172 48.511 -4.383 1.00 13.79 337 SER A N 1
ATOM 2539 C CA . SER A 1 337 ? 26.523 49.490 -5.249 1.00 13.84 337 SER A CA 1
ATOM 2540 C C . SER A 1 337 ? 25.631 48.845 -6.308 1.00 13.61 337 SER A C 1
ATOM 2541 O O . SER A 1 337 ? 25.808 47.683 -6.684 1.00 13.73 337 SER A O 1
ATOM 2544 N N . ARG A 1 338 ? 24.688 49.633 -6.810 1.00 13.66 338 ARG A N 1
ATOM 2545 C CA . ARG A 1 338 ? 23.764 49.155 -7.841 1.00 13.82 338 ARG A CA 1
ATOM 2546 C C . ARG A 1 338 ? 24.478 48.686 -9.105 1.00 13.66 338 ARG A C 1
ATOM 2547 O O . ARG A 1 338 ? 24.033 47.740 -9.752 1.00 13.61 338 ARG A O 1
ATOM 2555 N N . GLU A 1 339 ? 25.604 49.316 -9.437 1.00 13.63 339 GLU A N 1
ATOM 2556 C CA . GLU A 1 339 ? 26.348 48.937 -10.630 1.00 13.63 339 GLU A CA 1
ATOM 2557 C C . GLU A 1 339 ? 26.916 47.525 -10.486 1.00 13.53 339 GLU A C 1
ATOM 2558 O O . GLU A 1 339 ? 26.972 46.789 -11.467 1.00 13.67 339 GLU A O 1
ATOM 2564 N N . LEU A 1 340 ? 27.346 47.166 -9.276 1.00 13.60 340 LEU A N 1
ATOM 2565 C CA . LEU A 1 340 ? 27.905 45.832 -9.039 1.00 13.78 340 LEU A CA 1
ATOM 2566 C C . LEU A 1 340 ? 26.830 44.766 -8.831 1.00 13.86 340 LEU A C 1
ATOM 2567 O O . LEU A 1 340 ? 27.065 43.611 -9.171 1.00 13.92 340 LEU A O 1
ATOM 2572 N N . VAL A 1 341 ? 25.664 45.121 -8.290 1.00 13.87 341 VAL A N 1
ATOM 2573 C CA . VAL A 1 341 ? 24.537 44.167 -8.284 1.00 14.08 341 VAL A CA 1
ATOM 2574 C C . VAL A 1 341 ? 24.253 43.781 -9.740 1.00 14.25 341 VAL A C 1
ATOM 2575 O O . VAL A 1 341 ? 24.115 42.600 -10.078 1.00 14.13 341 VAL A O 1
ATOM 2579 N N . THR A 1 342 ? 24.179 44.794 -10.598 1.00 14.38 342 THR A N 1
ATOM 2580 C CA . THR A 1 342 ? 23.921 44.593 -12.014 1.00 14.82 342 THR A CA 1
ATOM 2581 C C . THR A 1 342 ? 25.014 43.765 -12.678 1.00 14.96 342 THR A C 1
ATOM 2582 O O . THR A 1 342 ? 24.736 42.791 -13.380 1.00 14.95 342 THR A O 1
ATOM 2586 N N . ALA A 1 343 ? 26.265 44.155 -12.454 1.00 14.98 343 ALA A N 1
ATOM 2587 C CA . ALA A 1 343 ? 27.390 43.511 -13.123 1.00 15.42 343 ALA A CA 1
ATOM 2588 C C . ALA A 1 343 ? 27.549 42.055 -12.725 1.00 15.54 343 ALA A C 1
ATOM 2589 O O . ALA A 1 343 ? 27.791 41.194 -13.580 1.00 15.95 343 ALA A O 1
ATOM 2591 N N . VAL A 1 344 ? 27.429 41.791 -11.429 1.00 15.33 344 VAL A N 1
ATOM 2592 C CA . VAL A 1 344 ? 27.534 40.436 -10.906 1.00 15.49 344 VAL A CA 1
ATOM 2593 C C . VAL A 1 344 ? 26.457 39.540 -11.517 1.00 15.35 344 VAL A C 1
ATOM 2594 O O . VAL A 1 344 ? 26.749 38.417 -11.952 1.00 15.48 344 VAL A O 1
ATOM 2598 N N . ASP A 1 345 ? 25.223 40.029 -11.564 1.00 14.95 345 ASP A N 1
ATOM 2599 C CA . ASP A 1 345 ? 24.110 39.190 -12.023 1.00 14.90 345 ASP A CA 1
ATOM 2600 C C . ASP A 1 345 ? 24.212 38.894 -13.508 1.00 14.97 345 ASP A C 1
ATOM 2601 O O . ASP A 1 345 ? 24.011 37.751 -13.938 1.00 15.01 345 ASP A O 1
ATOM 2606 N N . ILE A 1 346 ? 24.560 39.911 -14.290 1.00 14.86 346 ILE A N 1
ATOM 2607 C CA . ILE A 1 346 ? 24.731 39.737 -15.728 1.00 15.07 346 ILE A CA 1
ATOM 2608 C C . ILE A 1 346 ? 25.904 38.806 -16.021 1.00 15.40 346 ILE A C 1
ATOM 2609 O O . ILE A 1 346 ? 25.781 37.901 -16.843 1.00 15.58 346 ILE A O 1
ATOM 2614 N N . ALA A 1 347 ? 27.029 39.003 -15.337 1.00 15.52 347 ALA A N 1
ATOM 2615 C CA . ALA A 1 347 ? 28.191 38.134 -15.539 1.00 15.99 347 ALA A CA 1
ATOM 2616 C C . ALA A 1 347 ? 27.878 36.682 -15.183 1.00 16.44 347 ALA A C 1
ATOM 2617 O O . ALA A 1 347 ? 28.291 35.769 -15.899 1.00 17.08 347 ALA A O 1
ATOM 2619 N N . TYR A 1 348 ? 27.135 36.461 -14.099 1.00 16.62 348 TYR A N 1
ATOM 2620 C CA . TYR A 1 348 ? 26.743 35.102 -13.738 1.00 17.14 348 TYR A CA 1
ATOM 2621 C C . TYR A 1 348 ? 25.890 34.466 -14.837 1.00 17.77 348 TYR A C 1
ATOM 2622 O O . TYR A 1 348 ? 26.142 33.341 -15.264 1.00 17.90 348 TYR A O 1
ATOM 2631 N N . HIS A 1 349 ? 24.881 35.197 -15.291 1.00 18.15 349 HIS A N 1
ATOM 2632 C CA . HIS A 1 349 ? 23.892 34.651 -16.229 1.00 19.29 349 HIS A CA 1
ATOM 2633 C C . HIS A 1 349 ? 24.429 34.460 -17.651 1.00 20.21 349 HIS A C 1
ATOM 2634 O O . HIS A 1 349 ? 24.121 33.458 -18.301 1.00 20.21 349 HIS A O 1
ATOM 2641 N N . TYR A 1 350 ? 25.222 35.411 -18.140 1.00 21.31 350 TYR A N 1
ATOM 2642 C CA . TYR A 1 350 ? 25.716 35.372 -19.524 1.00 22.53 350 TYR A CA 1
ATOM 2643 C C . TYR A 1 350 ? 27.157 34.900 -19.672 1.00 23.28 350 TYR A C 1
ATOM 2644 O O . TYR A 1 350 ? 27.623 34.704 -20.799 1.00 24.61 350 TYR A O 1
ATOM 2653 N N . GLY A 1 351 ? 27.861 34.721 -18.555 1.00 23.62 351 GLY A N 1
ATOM 2654 C CA . GLY A 1 351 ? 29.210 34.173 -18.559 1.00 24.47 351 GLY A CA 1
ATOM 2655 C C . GLY A 1 351 ? 29.169 32.668 -18.393 1.00 25.35 351 GLY A C 1
ATOM 2656 O O . GLY A 1 351 ? 28.216 32.017 -18.816 1.00 25.80 351 GLY A O 1
ATOM 2657 N N . ASN A 1 352 ? 30.189 32.117 -17.742 1.00 26.09 352 ASN A N 1
ATOM 2658 C CA . ASN A 1 352 ? 30.255 30.665 -17.509 1.00 26.85 352 ASN A CA 1
ATOM 2659 C C . ASN A 1 352 ? 29.547 30.195 -16.224 1.00 26.08 352 ASN A C 1
ATOM 2660 O O . ASN A 1 352 ? 29.739 29.055 -15.796 1.00 25.79 352 ASN A O 1
ATOM 2665 N N . HIS A 1 353 ? 28.710 31.055 -15.633 1.00 24.63 353 HIS A N 1
ATOM 2666 C CA . HIS A 1 353 ? 27.997 30.757 -14.388 1.00 24.17 353 HIS A CA 1
ATOM 2667 C C . HIS A 1 353 ? 29.001 30.480 -13.269 1.00 22.59 353 HIS A C 1
ATOM 2668 O O . HIS A 1 353 ? 28.981 29.436 -12.616 1.00 22.09 353 HIS A O 1
ATOM 2675 N N . ASN A 1 354 ? 29.891 31.446 -13.071 1.00 21.16 354 ASN A N 1
ATOM 2676 C CA . ASN A 1 354 ? 30.939 31.356 -12.062 1.00 20.55 354 ASN A CA 1
ATOM 2677 C C . ASN A 1 354 ? 30.319 31.340 -10.662 1.00 19.70 354 ASN A C 1
ATOM 2678 O O . ASN A 1 354 ? 29.750 32.342 -10.235 1.00 19.02 354 ASN A O 1
ATOM 2683 N N . PRO A 1 355 ? 30.425 30.213 -9.931 1.00 19.12 355 PRO A N 1
ATOM 2684 C CA . PRO A 1 355 ? 29.768 30.144 -8.621 1.00 18.91 355 PRO A CA 1
ATOM 2685 C C . PRO A 1 355 ? 30.321 31.115 -7.574 1.00 18.37 355 PRO A C 1
ATOM 2686 O O . PRO A 1 355 ? 29.633 31.413 -6.599 1.00 18.21 355 PRO A O 1
ATOM 2690 N N . GLN A 1 356 ? 31.542 31.612 -7.784 1.00 18.13 356 GLN A N 1
ATOM 2691 C CA . GLN A 1 356 ? 32.117 32.618 -6.896 1.00 17.99 356 GLN A CA 1
ATOM 2692 C C . GLN A 1 356 ? 31.332 33.928 -6.909 1.00 17.46 356 GLN A C 1
ATOM 2693 O O . GLN A 1 356 ? 31.289 34.633 -5.903 1.00 17.20 356 GLN A O 1
ATOM 2699 N N . LEU A 1 357 ? 30.693 34.242 -8.032 1.00 17.00 357 LEU A N 1
ATOM 2700 C CA . LEU A 1 357 ? 29.842 35.432 -8.103 1.00 16.72 357 LEU A CA 1
ATOM 2701 C C . LEU A 1 357 ? 28.613 35.351 -7.194 1.00 16.80 357 LEU A C 1
ATOM 2702 O O . LEU A 1 357 ? 28.112 36.374 -6.737 1.00 16.55 357 LEU A O 1
ATOM 2707 N N . LEU A 1 358 ? 28.133 34.139 -6.924 1.00 17.02 358 LEU A N 1
ATOM 2708 C CA . LEU A 1 358 ? 26.961 33.957 -6.076 1.00 17.29 358 LEU A CA 1
ATOM 2709 C C . LEU A 1 358 ? 27.219 34.360 -4.627 1.00 17.46 358 LEU A C 1
ATOM 2710 O O . LEU A 1 358 ? 26.313 34.859 -3.963 1.00 17.55 358 LEU A O 1
ATOM 2715 N N . SER A 1 359 ? 28.445 34.170 -4.133 1.00 17.61 359 SER A N 1
ATOM 2716 C CA . SER A 1 359 ? 28.782 34.630 -2.779 1.00 17.84 359 SER A CA 1
ATOM 2717 C C . SER A 1 359 ? 28.738 36.154 -2.680 1.00 17.28 359 SER A C 1
ATOM 2718 O O . SER A 1 359 ? 28.327 36.694 -1.659 1.00 17.30 359 SER A O 1
ATOM 2721 N N . ILE A 1 360 ? 29.143 36.840 -3.748 1.00 16.82 360 ILE A N 1
ATOM 2722 C CA . ILE A 1 360 ? 29.053 38.299 -3.792 1.00 16.52 360 ILE A CA 1
ATOM 2723 C C . ILE A 1 360 ? 27.573 38.704 -3.792 1.00 16.39 360 ILE A C 1
ATOM 2724 O O . ILE A 1 360 ? 27.177 39.609 -3.063 1.00 15.87 360 ILE A O 1
ATOM 2729 N N . ALA A 1 361 ? 26.754 38.019 -4.591 1.00 16.46 361 ALA A N 1
ATOM 2730 C CA . ALA A 1 361 ? 25.312 38.276 -4.592 1.00 16.71 361 ALA A CA 1
ATOM 2731 C C . ALA A 1 361 ? 24.694 38.087 -3.204 1.00 17.02 361 ALA A C 1
ATOM 2732 O O . ALA A 1 361 ? 23.884 38.904 -2.761 1.00 16.72 361 ALA A O 1
ATOM 2734 N N . GLU A 1 362 ? 25.094 37.024 -2.508 1.00 17.81 362 GLU A N 1
ATOM 2735 C CA . GLU A 1 362 ? 24.618 36.800 -1.137 1.00 18.84 362 GLU A CA 1
ATOM 2736 C C . GLU A 1 362 ? 24.999 37.948 -0.198 1.00 18.76 362 GLU A C 1
ATOM 2737 O O . GLU A 1 362 ? 24.186 38.371 0.629 1.00 18.80 362 GLU A O 1
ATOM 2743 N N . GLU A 1 363 ? 26.220 38.467 -0.335 1.00 18.78 363 GLU A N 1
ATOM 2744 C CA . GLU A 1 363 ? 26.647 39.630 0.453 1.00 19.23 363 GLU A CA 1
ATOM 2745 C C . GLU A 1 363 ? 25.846 40.876 0.103 1.00 18.18 363 GLU A C 1
ATOM 2746 O O . GLU A 1 363 ? 25.464 41.640 0.988 1.00 18.32 363 GLU A O 1
ATOM 2752 N N . GLN A 1 364 ? 25.595 41.084 -1.187 1.00 17.36 364 GLN A N 1
ATOM 2753 C CA . GLN A 1 364 ? 24.767 42.211 -1.625 1.00 16.94 364 GLN A CA 1
ATOM 2754 C C . GLN A 1 364 ? 23.344 42.119 -1.066 1.00 17.26 364 GLN A C 1
ATOM 2755 O O . GLN A 1 364 ? 22.746 43.132 -0.715 1.00 17.50 364 GLN A O 1
ATOM 2761 N N . GLY A 1 365 ? 22.803 40.906 -1.008 1.00 17.34 365 GLY A N 1
ATOM 2762 C CA . GLY A 1 365 ? 21.475 40.677 -0.427 1.00 17.64 365 GLY A CA 1
ATOM 2763 C C . GLY A 1 365 ? 20.319 41.116 -1.304 1.00 18.01 365 GLY A C 1
ATOM 2764 O O . GLY A 1 365 ? 19.195 41.249 -0.828 1.00 18.62 365 GLY A O 1
ATOM 2765 N N . GLN A 1 366 ? 20.589 41.327 -2.588 1.00 17.90 366 GLN A N 1
ATOM 2766 C CA . GLN A 1 366 ? 19.560 41.649 -3.563 1.00 18.09 366 GLN A CA 1
ATOM 2767 C C . GLN A 1 366 ? 20.049 41.216 -4.930 1.00 17.38 366 GLN A C 1
ATOM 2768 O O . GLN A 1 366 ? 21.243 40.969 -5.113 1.00 17.23 366 GLN A O 1
ATOM 2774 N N . VAL A 1 367 ? 19.112 41.123 -5.867 1.00 16.88 367 VAL A N 1
ATOM 2775 C CA . VAL A 1 367 ? 19.392 40.781 -7.261 1.00 16.76 367 VAL A CA 1
ATOM 2776 C C . VAL A 1 367 ? 18.581 41.688 -8.172 1.00 16.93 367 VAL A C 1
ATOM 2777 O O . VAL A 1 367 ? 17.644 42.338 -7.728 1.00 17.29 367 VAL A O 1
ATOM 2781 N N . LEU A 1 368 ? 18.926 41.705 -9.452 1.00 16.88 368 LEU A N 1
ATOM 2782 C CA . LEU A 1 368 ? 18.098 42.373 -10.453 1.00 17.13 368 LEU A CA 1
ATOM 2783 C C . LEU A 1 368 ? 16.764 41.647 -10.574 1.00 16.90 368 LEU A C 1
ATOM 2784 O O . LEU A 1 368 ? 16.697 40.432 -10.411 1.00 16.94 368 LEU A O 1
ATOM 2789 N N . LEU A 1 369 ? 15.703 42.392 -10.853 1.00 16.63 369 LEU A N 1
ATOM 2790 C CA . LEU A 1 369 ? 14.379 41.804 -11.061 1.00 16.77 369 LEU A CA 1
ATOM 2791 C C . LEU A 1 369 ? 14.198 41.456 -12.534 1.00 16.73 369 LEU A C 1
ATOM 2792 O O . LEU A 1 369 ? 13.394 42.060 -13.256 1.00 17.36 369 LEU A O 1
ATOM 2797 N N . ASP A 1 370 ? 14.970 40.472 -12.976 1.00 16.59 370 ASP A N 1
ATOM 2798 C CA . ASP A 1 370 ? 14.991 40.072 -14.375 1.00 16.55 370 ASP A CA 1
ATOM 2799 C C . ASP A 1 370 ? 15.594 38.673 -14.517 1.00 16.65 370 ASP A C 1
ATOM 2800 O O . ASP A 1 370 ? 15.889 38.023 -13.509 1.00 16.32 370 ASP A O 1
ATOM 2805 N N . ASP A 1 371 ? 15.766 38.225 -15.759 1.00 16.64 371 ASP A N 1
ATOM 2806 C CA . ASP A 1 371 ? 16.282 36.881 -16.056 1.00 16.97 371 ASP A CA 1
ATOM 2807 C C . ASP A 1 371 ? 17.588 36.593 -15.310 1.00 16.94 371 ASP A C 1
ATOM 2808 O O . ASP A 1 371 ? 17.778 35.503 -14.773 1.00 17.68 371 ASP A O 1
ATOM 2813 N N . SER A 1 372 ? 18.483 37.578 -15.288 1.00 16.78 372 SER A N 1
ATOM 2814 C CA . SER A 1 372 ? 19.804 37.392 -14.694 1.00 16.72 372 SER A CA 1
ATOM 2815 C C . SER A 1 372 ? 19.731 37.287 -13.171 1.00 16.53 372 SER A C 1
ATOM 2816 O O . SER A 1 372 ? 20.421 36.465 -12.571 1.00 16.82 372 SER A O 1
ATOM 2819 N N . GLY A 1 373 ? 18.875 38.093 -12.548 1.00 16.62 373 GLY A N 1
ATOM 2820 C CA . GLY A 1 373 ? 18.665 38.005 -11.110 1.00 16.54 373 GLY A CA 1
ATOM 2821 C C . GLY A 1 373 ? 18.001 36.707 -10.690 1.00 16.73 373 GLY A C 1
ATOM 2822 O O . GLY A 1 373 ? 18.320 36.159 -9.632 1.00 16.72 373 GLY A O 1
ATOM 2823 N N . LEU A 1 374 ? 17.078 36.216 -11.517 1.00 16.93 374 LEU A N 1
ATOM 2824 C CA . LEU A 1 374 ? 16.487 34.903 -11.292 1.00 17.35 374 LEU A CA 1
ATOM 2825 C C . LEU A 1 374 ? 17.560 33.816 -11.341 1.00 17.46 374 LEU A C 1
ATOM 2826 O O . LEU A 1 374 ? 17.579 32.937 -10.480 1.00 17.56 374 LEU A O 1
ATOM 2831 N N . ALA A 1 375 ? 18.435 33.869 -12.342 1.00 17.41 375 ALA A N 1
ATOM 2832 C CA . ALA A 1 375 ? 19.509 32.874 -12.476 1.00 17.53 375 ALA A CA 1
ATOM 2833 C C . ALA A 1 375 ? 20.386 32.838 -11.219 1.00 17.55 375 ALA A C 1
ATOM 2834 O O . ALA A 1 375 ? 20.739 31.762 -10.730 1.00 17.81 375 ALA A O 1
ATOM 2836 N N . VAL A 1 376 ? 20.704 34.014 -10.685 1.00 17.26 376 VAL A N 1
ATOM 2837 C CA . VAL A 1 376 ? 21.482 34.116 -9.444 1.00 17.31 376 VAL A CA 1
ATOM 2838 C C . VAL A 1 376 ? 20.717 33.537 -8.261 1.00 17.71 376 VAL A C 1
ATOM 2839 O O . VAL A 1 376 ? 21.264 32.740 -7.498 1.00 17.59 376 VAL A O 1
ATOM 2843 N N . ALA A 1 377 ? 19.453 33.930 -8.110 1.00 17.86 377 ALA A N 1
ATOM 2844 C CA . ALA A 1 377 ? 18.615 33.409 -7.021 1.00 18.48 377 ALA A CA 1
ATOM 2845 C C . ALA A 1 377 ? 18.510 31.885 -7.051 1.00 19.02 377 ALA A C 1
ATOM 2846 O O . ALA A 1 377 ? 18.581 31.236 -6.003 1.00 19.48 377 ALA A O 1
ATOM 2848 N N . LEU A 1 378 ? 18.356 31.321 -8.245 1.00 19.58 378 LEU A N 1
ATOM 2849 C CA . LEU A 1 378 ? 18.252 29.863 -8.398 1.00 20.23 378 LEU A CA 1
ATOM 2850 C C . LEU A 1 378 ? 19.578 29.167 -8.106 1.00 20.62 378 LEU A C 1
ATOM 2851 O O . LEU A 1 378 ? 19.593 28.104 -7.484 1.00 21.16 378 LEU A O 1
ATOM 2856 N N . GLY A 1 379 ? 20.687 29.765 -8.541 1.00 20.45 379 GLY A N 1
ATOM 2857 C CA . GLY A 1 379 ? 22.018 29.246 -8.217 1.00 20.60 379 GLY A CA 1
ATOM 2858 C C . GLY A 1 379 ? 22.246 29.180 -6.720 1.00 21.05 379 GLY A C 1
ATOM 2859 O O . GLY A 1 379 ? 22.770 28.184 -6.210 1.00 21.36 379 GLY A O 1
ATOM 2860 N N . ILE A 1 380 ? 21.849 30.236 -6.011 1.00 21.21 380 ILE A N 1
ATOM 2861 C CA . ILE A 1 380 ? 21.936 30.275 -4.546 1.00 21.55 380 ILE A CA 1
ATOM 2862 C C . ILE A 1 380 ? 21.045 29.187 -3.926 1.00 22.60 380 ILE A C 1
ATOM 2863 O O . ILE A 1 380 ? 21.496 28.435 -3.062 1.00 22.83 380 ILE A O 1
ATOM 2868 N N . ARG A 1 381 ? 19.799 29.099 -4.380 1.00 23.48 381 ARG A N 1
ATOM 2869 C CA . ARG A 1 381 ? 18.859 28.082 -3.871 1.00 24.61 381 ARG A CA 1
ATOM 2870 C C . ARG A 1 381 ? 19.370 26.655 -4.050 1.00 25.65 381 ARG A C 1
ATOM 2871 O O . ARG A 1 381 ? 19.189 25.811 -3.165 1.00 26.40 381 ARG A O 1
ATOM 2879 N N . GLU A 1 382 ? 19.999 26.389 -5.191 1.00 26.49 382 GLU A N 1
ATOM 2880 C CA . GLU A 1 382 ? 20.535 25.060 -5.505 1.00 27.64 382 GLU A CA 1
ATOM 2881 C C . GLU A 1 382 ? 21.874 24.735 -4.807 1.00 27.22 382 GLU A C 1
ATOM 2882 O O . GLU A 1 382 ? 22.462 23.685 -5.071 1.00 27.76 382 GLU A O 1
ATOM 2888 N N . GLY A 1 383 ? 22.351 25.624 -3.931 1.00 26.53 383 GLY A N 1
ATOM 2889 C CA . GLY A 1 383 ? 23.552 25.383 -3.133 1.00 26.06 383 GLY A CA 1
ATOM 2890 C C . GLY A 1 383 ? 24.861 25.545 -3.889 1.00 25.60 383 GLY A C 1
ATOM 2891 O O . GLY A 1 383 ? 25.885 25.009 -3.470 1.00 25.72 383 GLY A O 1
ATOM 2892 N N . LYS A 1 384 ? 24.850 26.304 -4.984 1.00 24.78 384 LYS A N 1
ATOM 2893 C CA . LYS A 1 384 ? 26.035 26.431 -5.835 1.00 24.55 384 LYS A CA 1
ATOM 2894 C C . LYS A 1 384 ? 27.051 27.478 -5.368 1.00 23.67 384 LYS A C 1
ATOM 2895 O O . LYS A 1 384 ? 28.155 27.519 -5.899 1.00 23.14 384 LYS A O 1
ATOM 2901 N N . SER A 1 385 ? 26.705 28.307 -4.386 1.00 23.11 385 SER A N 1
ATOM 2902 C CA . SER A 1 385 ? 27.583 29.415 -4.008 1.00 23.43 385 SER A CA 1
ATOM 2903 C C . SER A 1 385 ? 28.954 28.919 -3.537 1.00 23.25 385 SER A C 1
ATOM 2904 O O . SER A 1 385 ? 29.043 27.929 -2.807 1.00 23.14 385 SER A O 1
ATOM 2907 N N . GLU A 1 386 ? 30.002 29.596 -4.000 1.00 23.07 386 GLU A N 1
ATOM 2908 C CA . GLU A 1 386 ? 31.380 29.372 -3.544 1.00 23.27 386 GLU A CA 1
ATOM 2909 C C . GLU A 1 386 ? 31.964 30.737 -3.211 1.00 22.94 386 GLU A C 1
ATOM 2910 O O . GLU A 1 386 ? 31.571 31.731 -3.817 1.00 21.72 386 GLU A O 1
ATOM 2916 N N . ASP A 1 387 ? 32.876 30.796 -2.243 1.00 23.01 387 ASP A N 1
ATOM 2917 C CA . ASP A 1 387 ? 33.443 32.082 -1.805 1.00 23.38 387 ASP A CA 1
ATOM 2918 C C . ASP A 1 387 ? 34.296 32.723 -2.900 1.00 21.92 387 ASP A C 1
ATOM 2919 O O . ASP A 1 387 ? 35.034 32.036 -3.607 1.00 21.96 387 ASP A O 1
ATOM 2924 N N . PHE A 1 388 ? 34.165 34.041 -3.060 1.00 20.57 388 PHE A N 1
ATOM 2925 C CA . PHE A 1 388 ? 34.941 34.757 -4.063 1.00 19.92 388 PHE A CA 1
ATOM 2926 C C . PHE A 1 388 ? 36.364 34.928 -3.539 1.00 19.93 388 PHE A C 1
ATOM 2927 O O . PHE A 1 388 ? 36.583 35.596 -2.533 1.00 20.57 388 PHE A O 1
ATOM 2935 N N . GLN A 1 389 ? 37.321 34.323 -4.231 1.00 19.58 389 GLN A N 1
ATOM 2936 C CA . GLN A 1 389 ? 38.712 34.326 -3.785 1.00 19.79 389 GLN A CA 1
ATOM 2937 C C . GLN A 1 389 ? 39.366 35.673 -4.068 1.00 18.59 389 GLN A C 1
ATOM 2938 O O . GLN A 1 389 ? 39.409 36.110 -5.213 1.00 18.26 389 GLN A O 1
ATOM 2944 N N . LYS A 1 390 ? 39.861 36.318 -3.014 1.00 17.51 390 LYS A N 1
ATOM 2945 C CA . LYS A 1 390 ? 40.557 37.598 -3.111 1.00 17.29 390 LYS A CA 1
ATOM 2946 C C . LYS A 1 390 ? 42.048 37.295 -3.075 1.00 17.64 390 LYS A C 1
ATOM 2947 O O . LYS A 1 390 ? 42.588 36.958 -2.023 1.00 18.47 390 LYS A O 1
ATOM 2953 N N . LYS A 1 391 ? 42.683 37.383 -4.242 1.00 17.68 391 LYS A N 1
ATOM 2954 C CA . LYS A 1 391 ? 44.046 36.887 -4.458 1.00 18.00 391 LYS A CA 1
ATOM 2955 C C . LYS A 1 391 ? 45.024 38.007 -4.735 1.00 16.85 391 LYS A C 1
ATOM 2956 O O . LYS A 1 391 ? 44.637 39.119 -5.098 1.00 16.24 391 LYS A O 1
ATOM 2962 N N . SER A 1 392 ? 46.311 37.701 -4.601 1.00 15.90 392 SER A N 1
ATOM 2963 C CA . SER A 1 392 ? 47.327 38.555 -5.198 1.00 15.54 392 SER A CA 1
ATOM 2964 C C . SER A 1 392 ? 47.138 38.503 -6.705 1.00 15.92 392 SER A C 1
ATOM 2965 O O . SER A 1 392 ? 46.840 37.445 -7.262 1.00 16.73 392 SER A O 1
ATOM 2968 N N . ILE A 1 393 ? 47.286 39.646 -7.363 1.00 15.87 393 ILE A N 1
ATOM 2969 C CA . ILE A 1 393 ? 47.010 39.729 -8.791 1.00 16.21 393 ILE A CA 1
ATOM 2970 C C . ILE A 1 393 ? 47.843 40.825 -9.441 1.00 16.09 393 ILE A C 1
ATOM 2971 O O . ILE A 1 393 ? 48.074 41.889 -8.845 1.00 15.69 393 ILE A O 1
ATOM 2976 N N . LYS A 1 394 ? 48.310 40.540 -10.653 1.00 16.30 394 LYS A N 1
ATOM 2977 C CA . LYS A 1 394 ? 48.946 41.532 -11.496 1.00 17.04 394 LYS A CA 1
ATOM 2978 C C . LYS A 1 394 ? 47.958 41.929 -12.583 1.00 16.29 394 LYS A C 1
ATOM 2979 O O . LYS A 1 394 ? 47.435 41.066 -13.294 1.00 16.49 394 LYS A O 1
ATOM 2985 N N . LEU A 1 395 ? 47.735 43.233 -12.725 1.00 15.60 395 LEU A N 1
ATOM 2986 C CA . LEU A 1 395 ? 46.808 43.782 -13.715 1.00 15.56 395 LEU A CA 1
ATOM 2987 C C . LEU A 1 395 ? 47.572 44.724 -14.620 1.00 15.65 395 LEU A C 1
ATOM 2988 O O . LEU A 1 395 ? 48.146 45.710 -14.155 1.00 16.88 395 LEU A O 1
ATOM 2993 N N . SER A 1 396 ? 47.595 44.433 -15.910 1.00 14.97 396 SER A N 1
ATOM 2994 C CA . SER A 1 396 ? 48.240 45.323 -16.865 1.00 14.64 396 SER A CA 1
ATOM 2995 C C . SER A 1 396 ? 47.336 46.509 -17.185 1.00 14.25 396 SER A C 1
ATOM 2996 O O . SER A 1 396 ? 46.121 46.454 -16.995 1.00 14.17 396 SER A O 1
ATOM 2999 N N . ASP A 1 397 ? 47.957 47.581 -17.661 1.00 13.77 397 ASP A N 1
ATOM 3000 C CA . ASP A 1 397 ? 47.255 48.780 -18.128 1.00 13.62 397 ASP A CA 1
ATOM 3001 C C . ASP A 1 397 ? 47.610 48.970 -19.601 1.00 13.78 397 ASP A C 1
ATOM 3002 O O . ASP A 1 397 ? 48.593 48.393 -20.092 1.00 14.06 397 ASP A O 1
ATOM 3007 N N . GLY A 1 398 ? 46.799 49.760 -20.301 1.00 13.83 398 GLY A N 1
ATOM 3008 C CA . GLY A 1 398 ? 46.908 49.934 -21.756 1.00 13.96 398 GLY A CA 1
ATOM 3009 C C . GLY A 1 398 ? 46.096 48.885 -22.498 1.00 14.21 398 GLY A C 1
ATOM 3010 O O . GLY A 1 398 ? 45.947 47.746 -22.033 1.00 14.08 398 GLY A O 1
ATOM 3011 N N . ALA A 1 399 ? 45.581 49.258 -23.670 1.00 14.57 399 ALA A N 1
ATOM 3012 C CA . ALA A 1 399 ? 44.781 48.343 -24.490 1.00 15.02 399 ALA A CA 1
ATOM 3013 C C . ALA A 1 399 ? 45.483 47.019 -24.782 1.00 15.49 399 ALA A C 1
ATOM 3014 O O . ALA A 1 399 ? 44.833 45.985 -24.837 1.00 15.53 399 ALA A O 1
ATOM 3016 N N . ASN A 1 400 ? 46.804 47.056 -24.960 1.00 16.12 400 ASN A N 1
ATOM 3017 C CA . ASN A 1 400 ? 47.586 45.846 -25.226 1.00 17.01 400 ASN A CA 1
ATOM 3018 C C . ASN A 1 400 ? 48.340 45.314 -24.007 1.00 16.69 400 ASN A C 1
ATOM 3019 O O . ASN A 1 400 ? 49.135 44.395 -24.133 1.00 16.92 400 ASN A O 1
ATOM 3024 N N . GLY A 1 401 ? 48.081 45.874 -22.827 1.00 16.27 401 GLY A N 1
ATOM 3025 C CA . GLY A 1 401 ? 48.698 45.400 -21.597 1.00 16.57 401 GLY A CA 1
ATOM 3026 C C . GLY A 1 401 ? 50.163 45.746 -21.436 1.00 16.90 401 GLY A C 1
ATOM 3027 O O . GLY A 1 401 ? 50.845 45.143 -20.612 1.00 16.98 401 GLY A O 1
ATOM 3028 N N . ASP A 1 402 ? 50.634 46.749 -22.172 1.00 17.31 402 ASP A N 1
ATOM 3029 C CA . ASP A 1 402 ? 52.061 47.107 -22.176 1.00 18.07 402 ASP A CA 1
ATOM 3030 C C . ASP A 1 402 ? 52.336 48.508 -21.620 1.00 17.87 402 ASP A C 1
ATOM 3031 O O . ASP A 1 402 ? 53.445 49.031 -21.782 1.00 18.70 402 ASP A O 1
ATOM 3036 N N . GLN A 1 403 ? 51.349 49.106 -20.943 1.00 16.90 403 GLN A N 1
ATOM 3037 C CA . GLN A 1 403 ? 51.502 50.456 -20.393 1.00 16.79 403 GLN A CA 1
ATOM 3038 C C . GLN A 1 403 ? 51.455 50.443 -18.869 1.00 16.01 403 GLN A C 1
ATOM 3039 O O . GLN A 1 403 ? 50.625 51.104 -18.250 1.00 15.84 403 GLN A O 1
ATOM 3045 N N . GLY A 1 404 ? 52.382 49.706 -18.268 1.00 15.21 404 GLY A N 1
ATOM 3046 C CA . GLY A 1 404 ? 52.443 49.581 -16.821 1.00 14.76 404 GLY A CA 1
ATOM 3047 C C . GLY A 1 404 ? 51.303 48.737 -16.294 1.00 14.19 404 GLY A C 1
ATOM 3048 O O . GLY A 1 404 ? 50.791 47.858 -16.976 1.00 14.27 404 GLY A O 1
ATOM 3049 N N . GLY A 1 405 ? 50.907 48.986 -15.056 1.00 13.70 405 GLY A N 1
ATOM 3050 C CA . GLY A 1 405 ? 49.918 48.146 -14.412 1.00 13.46 405 GLY A CA 1
ATOM 3051 C C . GLY A 1 405 ? 49.714 48.485 -12.957 1.00 13.27 405 GLY A C 1
ATOM 3052 O O . GLY A 1 405 ? 50.228 49.492 -12.457 1.00 13.11 405 GLY A O 1
ATOM 3053 N N . VAL A 1 406 ? 48.938 47.629 -12.302 1.00 13.37 406 VAL A N 1
ATOM 3054 C CA . VAL A 1 406 ? 48.651 47.712 -10.877 1.00 13.50 406 VAL A CA 1
ATOM 3055 C C . VAL A 1 406 ? 48.854 46.308 -10.303 1.00 13.54 406 VAL A C 1
ATOM 3056 O O . VAL A 1 406 ? 48.383 45.323 -10.881 1.00 13.72 406 VAL A O 1
ATOM 3060 N N . ALA A 1 407 ? 49.553 46.218 -9.173 1.00 13.40 407 ALA A N 1
ATOM 3061 C CA . ALA A 1 407 ? 49.763 44.937 -8.486 1.00 13.67 407 ALA A CA 1
ATOM 3062 C C . ALA A 1 407 ? 49.118 44.978 -7.113 1.00 13.70 407 ALA A C 1
ATOM 3063 O O . ALA A 1 407 ? 49.263 45.961 -6.373 1.00 13.80 407 ALA A O 1
ATOM 3065 N N . ILE A 1 408 ? 48.391 43.914 -6.784 1.00 13.61 408 ILE A N 1
ATOM 3066 C CA . ILE A 1 408 ? 47.835 43.737 -5.451 1.00 13.99 408 ILE A CA 1
ATOM 3067 C C . ILE A 1 408 ? 48.513 42.509 -4.857 1.00 13.88 408 ILE A C 1
ATOM 3068 O O . ILE A 1 408 ? 48.446 41.424 -5.434 1.00 14.23 408 ILE A O 1
ATOM 3073 N N . LEU A 1 409 ? 49.167 42.689 -3.715 1.00 13.72 409 LEU A N 1
ATOM 3074 C CA . LEU A 1 409 ? 49.737 41.563 -2.970 1.00 13.81 409 LEU A CA 1
ATOM 3075 C C . LEU A 1 409 ? 48.929 41.376 -1.693 1.00 13.65 409 LEU A C 1
ATOM 3076 O O . LEU A 1 409 ? 48.771 42.315 -0.910 1.00 13.46 409 LEU A O 1
ATOM 3081 N N . ARG A 1 410 ? 48.414 40.162 -1.502 1.00 13.68 410 ARG A N 1
ATOM 3082 C CA . ARG A 1 410 ? 47.592 39.817 -0.351 1.00 13.90 410 ARG A CA 1
ATOM 3083 C C . ARG A 1 410 ? 48.245 38.685 0.419 1.00 14.48 410 ARG A C 1
ATOM 3084 O O . ARG A 1 410 ? 48.774 37.745 -0.184 1.00 14.50 410 ARG A O 1
ATOM 3092 N N . TYR A 1 411 ? 48.202 38.786 1.743 1.00 15.05 411 TYR A N 1
ATOM 3093 C CA . TYR A 1 411 ? 48.708 37.725 2.599 1.00 16.02 411 TYR A CA 1
ATOM 3094 C C . TYR A 1 411 ? 47.571 36.939 3.195 1.00 17.58 411 TYR A C 1
ATOM 3095 O O . TYR A 1 411 ? 46.612 37.518 3.699 1.00 17.39 411 TYR A O 1
ATOM 3104 N N . GLY A 1 412 ? 47.726 35.612 3.181 1.00 19.41 412 GLY A N 1
ATOM 3105 C CA . GLY A 1 412 ? 46.838 34.708 3.888 1.00 21.41 412 GLY A CA 1
ATOM 3106 C C . GLY A 1 412 ? 45.409 34.818 3.421 1.00 23.07 412 GLY A C 1
ATOM 3107 O O . GLY A 1 412 ? 45.149 34.937 2.222 1.00 23.92 412 GLY A O 1
ATOM 3108 N N . ASN A 1 413 ? 44.489 34.807 4.380 1.00 24.75 413 ASN A N 1
ATOM 3109 C CA . ASN A 1 413 ? 43.059 34.905 4.105 1.00 25.55 413 ASN A CA 1
ATOM 3110 C C . ASN A 1 413 ? 42.656 36.374 4.063 1.00 23.82 413 ASN A C 1
ATOM 3111 O O . ASN A 1 413 ? 41.944 36.864 4.938 1.00 24.31 413 ASN A O 1
ATOM 3116 N N . GLU A 1 414 ? 43.154 37.079 3.043 1.00 22.08 414 GLU A N 1
ATOM 3117 C CA . GLU A 1 414 ? 42.957 38.517 2.899 1.00 20.56 414 GLU A CA 1
ATOM 3118 C C . GLU A 1 414 ? 43.340 39.295 4.187 1.00 19.71 414 GLU A C 1
ATOM 3119 O O . GLU A 1 414 ? 42.670 40.233 4.606 1.00 19.63 414 GLU A O 1
ATOM 3125 N N . ALA A 1 415 ? 44.450 38.888 4.799 1.00 18.26 415 ALA A N 1
ATOM 3126 C CA . ALA A 1 415 ? 44.869 39.392 6.112 1.00 17.57 415 ALA A CA 1
ATOM 3127 C C . ALA A 1 415 ? 45.658 40.700 6.043 1.00 16.71 415 ALA A C 1
ATOM 3128 O O . ALA A 1 415 ? 45.650 41.472 6.989 1.00 17.16 415 ALA A O 1
ATOM 3130 N N . MET A 1 416 ? 46.370 40.914 4.940 1.00 15.91 416 MET A N 1
ATOM 3131 C CA A MET A 1 416 ? 47.075 42.175 4.693 0.50 15.34 416 MET A CA 1
ATOM 3132 C CA B MET A 1 416 ? 47.109 42.147 4.692 0.50 15.72 416 MET A CA 1
ATOM 3133 C C . MET A 1 416 ? 47.116 42.362 3.189 1.00 15.06 416 MET A C 1
ATOM 3134 O O . MET A 1 416 ? 47.305 41.396 2.451 1.00 15.10 416 MET A O 1
ATOM 3143 N N . THR A 1 417 ? 46.922 43.609 2.748 1.00 14.08 417 THR A N 1
ATOM 3144 C CA . THR A 1 417 ? 46.797 43.919 1.322 1.00 13.83 417 THR A CA 1
ATOM 3145 C C . THR A 1 417 ? 47.619 45.151 0.949 1.00 13.44 417 THR A C 1
ATOM 3146 O O . THR A 1 417 ? 47.383 46.243 1.472 1.00 12.99 417 THR A O 1
ATOM 3150 N N . LEU A 1 418 ? 48.566 44.957 0.034 1.00 13.17 418 LEU A N 1
ATOM 3151 C CA . LEU A 1 418 ? 49.401 46.018 -0.518 1.00 13.36 418 LEU A CA 1
ATOM 3152 C C . LEU A 1 418 ? 48.973 46.272 -1.958 1.00 13.14 418 LEU A C 1
ATOM 3153 O O . LEU A 1 418 ? 48.878 45.326 -2.750 1.00 13.14 418 LEU A O 1
ATOM 3158 N N . VAL A 1 419 ? 48.719 47.540 -2.291 1.00 12.73 419 VAL A N 1
ATOM 3159 C CA . VAL A 1 419 ? 48.332 47.943 -3.647 1.00 12.85 419 VAL A CA 1
ATOM 3160 C C . VAL A 1 419 ? 49.406 48.876 -4.202 1.00 12.83 419 VAL A C 1
ATOM 3161 O O . VAL A 1 419 ? 49.626 49.959 -3.669 1.00 13.06 419 VAL A O 1
ATOM 3165 N N . TYR A 1 420 ? 50.092 48.417 -5.248 1.00 12.80 420 TYR A N 1
ATOM 3166 C CA . TYR A 1 420 ? 51.217 49.138 -5.845 1.00 12.89 420 TYR A CA 1
ATOM 3167 C C . TYR A 1 420 ? 50.806 49.581 -7.239 1.00 12.95 420 TYR A C 1
ATOM 3168 O O . TYR A 1 420 ? 50.479 48.749 -8.091 1.00 13.04 420 TYR A O 1
ATOM 3177 N N . LYS A 1 421 ? 50.806 50.900 -7.455 1.00 12.96 421 LYS A N 1
ATOM 3178 C CA . LYS A 1 421 ? 50.278 51.498 -8.680 1.00 13.49 421 LYS A CA 1
ATOM 3179 C C . LYS A 1 421 ? 51.412 52.003 -9.585 1.00 13.64 421 LYS A C 1
ATOM 3180 O O . LYS A 1 421 ? 52.009 53.048 -9.319 1.00 13.93 421 LYS A O 1
ATOM 3186 N N . TYR A 1 422 ? 51.690 51.248 -10.653 1.00 13.87 422 TYR A N 1
ATOM 3187 C CA . TYR A 1 422 ? 52.741 51.590 -11.634 1.00 14.39 422 TYR A CA 1
ATOM 3188 C C . TYR A 1 422 ? 52.074 51.747 -13.003 1.00 14.24 422 TYR A C 1
ATOM 3189 O O . TYR A 1 422 ? 52.548 51.260 -14.016 1.00 13.97 422 TYR A O 1
ATOM 3198 N N . ALA A 1 423 ? 50.962 52.474 -13.007 1.00 14.06 423 ALA A N 1
ATOM 3199 C CA . ALA A 1 423 ? 50.050 52.505 -14.141 1.00 13.98 423 ALA A CA 1
ATOM 3200 C C . ALA A 1 423 ? 50.385 53.592 -15.158 1.00 13.90 423 ALA A C 1
ATOM 3201 O O . ALA A 1 423 ? 51.315 54.387 -14.976 1.00 14.04 423 ALA A O 1
ATOM 3203 N N . ALA A 1 424 ? 49.609 53.612 -16.234 1.00 13.40 424 ALA A N 1
ATOM 3204 C CA . ALA A 1 424 ? 49.608 54.720 -17.184 1.00 13.39 424 ALA A CA 1
ATOM 3205 C C . ALA A 1 424 ? 48.917 55.939 -16.550 1.00 13.10 424 ALA A C 1
ATOM 3206 O O . ALA A 1 424 ? 48.592 55.933 -15.357 1.00 12.84 424 ALA A O 1
ATOM 3208 N N . GLN A 1 425 ? 48.709 57.005 -17.318 1.00 13.02 425 GLN A N 1
ATOM 3209 C CA . GLN A 1 425 ? 48.172 58.237 -16.739 1.00 13.02 425 GLN A CA 1
ATOM 3210 C C . GLN A 1 425 ? 46.796 58.045 -16.109 1.00 12.96 425 GLN A C 1
ATOM 3211 O O . GLN A 1 425 ? 46.511 58.629 -15.071 1.00 12.78 425 GLN A O 1
ATOM 3217 N N . GLY A 1 426 ? 45.957 57.233 -16.743 1.00 12.90 426 GLY A N 1
ATOM 3218 C CA . GLY A 1 426 ? 44.601 56.993 -16.268 1.00 13.07 426 GLY A CA 1
ATOM 3219 C C . GLY A 1 426 ? 43.565 57.948 -16.831 1.00 13.11 426 GLY A C 1
ATOM 3220 O O . GLY A 1 426 ? 42.477 58.061 -16.278 1.00 13.39 426 GLY A O 1
ATOM 3221 N N . LEU A 1 427 ? 43.889 58.614 -17.939 1.00 13.19 427 LEU A N 1
ATOM 3222 C CA . LEU A 1 427 ? 42.997 59.598 -18.566 1.00 13.36 427 LEU A CA 1
ATOM 3223 C C . LEU A 1 427 ? 42.695 60.755 -17.602 1.00 13.15 427 LEU A C 1
ATOM 3224 O O . LEU A 1 427 ? 43.494 61.007 -16.693 1.00 13.02 427 LEU A O 1
ATOM 3229 N N . SER A 1 428 ? 41.588 61.482 -17.794 1.00 13.05 428 SER A N 1
ATOM 3230 C CA . SER A 1 428 ? 41.369 62.745 -17.078 1.00 13.20 428 SER A CA 1
ATOM 3231 C C . SER A 1 428 ? 41.383 62.668 -15.552 1.00 13.00 428 SER A C 1
ATOM 3232 O O . SER A 1 428 ? 41.789 63.618 -14.880 1.00 13.18 428 SER A O 1
ATOM 3235 N N . HIS A 1 429 ? 40.919 61.539 -15.027 1.00 12.86 429 HIS A N 1
ATOM 3236 C CA . HIS A 1 429 ? 40.833 61.332 -13.584 1.00 12.89 429 HIS A CA 1
ATOM 3237 C C . HIS A 1 429 ? 42.127 60.825 -12.957 1.00 12.66 429 HIS A C 1
ATOM 3238 O O . HIS A 1 429 ? 42.188 60.659 -11.737 1.00 12.67 429 HIS A O 1
ATOM 3245 N N . GLY A 1 430 ? 43.167 60.626 -13.761 1.00 12.51 430 GLY A N 1
ATOM 3246 C CA . GLY A 1 430 ? 44.420 60.102 -13.266 1.00 12.45 430 GLY A CA 1
ATOM 3247 C C . GLY A 1 430 ? 45.192 61.060 -12.400 1.00 12.49 430 GLY A C 1
ATOM 3248 O O . GLY A 1 430 ? 45.147 62.279 -12.597 1.00 12.63 430 GLY A O 1
ATOM 3249 N N . HIS A 1 431 ? 45.920 60.497 -11.437 1.00 12.42 431 HIS A N 1
ATOM 3250 C CA . HIS A 1 431 ? 46.752 61.269 -10.528 1.00 12.50 431 HIS A CA 1
ATOM 3251 C C . HIS A 1 431 ? 48.225 61.219 -10.931 1.00 12.86 431 HIS A C 1
ATOM 3252 O O . HIS A 1 431 ? 48.638 60.356 -11.692 1.00 13.03 431 HIS A O 1
ATOM 3259 N N . TYR A 1 432 ? 48.991 62.189 -10.439 1.00 13.03 432 TYR A N 1
ATOM 3260 C CA . TYR A 1 432 ? 50.430 62.298 -10.733 1.00 13.55 432 TYR A CA 1
ATOM 3261 C C . TYR A 1 432 ? 51.199 61.518 -9.674 1.00 14.31 432 TYR A C 1
ATOM 3262 O O . TYR A 1 432 ? 51.773 62.090 -8.754 1.00 14.23 432 TYR A O 1
ATOM 3271 N N . ASP A 1 433 ? 51.172 60.192 -9.781 1.00 15.23 433 ASP A N 1
ATOM 3272 C CA . ASP A 1 433 ? 51.765 59.370 -8.702 1.00 16.61 433 ASP A CA 1
ATOM 3273 C C . ASP A 1 433 ? 52.224 58.011 -9.146 1.00 15.23 433 ASP A C 1
ATOM 3274 O O . ASP A 1 433 ? 51.838 56.948 -8.636 1.00 14.68 433 ASP A O 1
ATOM 3279 N N . LYS A 1 434 ? 53.122 58.080 -10.094 1.00 14.09 434 LYS A N 1
ATOM 3280 C CA . LYS A 1 434 ? 53.868 56.928 -10.528 1.00 13.63 434 LYS A CA 1
ATOM 3281 C C . LYS A 1 434 ? 54.537 56.233 -9.349 1.00 13.40 434 LYS A C 1
ATOM 3282 O O . LYS A 1 434 ? 55.172 56.877 -8.509 1.00 13.30 434 LYS A O 1
ATOM 3288 N N . LEU A 1 435 ? 54.339 54.916 -9.292 1.00 13.17 435 LEU A N 1
ATOM 3289 C CA . LEU A 1 435 ? 54.929 54.029 -8.287 1.00 13.24 435 LEU A CA 1
ATOM 3290 C C . LEU A 1 435 ? 54.412 54.244 -6.865 1.00 13.23 435 LEU A C 1
ATOM 3291 O O . LEU A 1 435 ? 55.030 53.780 -5.912 1.00 13.25 435 LEU A O 1
ATOM 3296 N N . SER A 1 436 ? 53.254 54.887 -6.716 1.00 13.12 436 SER A N 1
ATOM 3297 C CA . SER A 1 436 ? 52.652 55.057 -5.396 1.00 13.16 436 SER A CA 1
ATOM 3298 C C . SER A 1 436 ? 52.085 53.743 -4.861 1.00 13.13 436 SER A C 1
ATOM 3299 O O . SER A 1 436 ? 51.849 52.793 -5.608 1.00 13.00 436 SER A O 1
ATOM 3302 N N . PHE A 1 437 ? 51.887 53.686 -3.551 1.00 13.26 437 PHE A N 1
ATOM 3303 C CA . PHE A 1 437 ? 51.257 52.517 -2.951 1.00 13.37 437 PHE A CA 1
ATOM 3304 C C . PHE A 1 437 ? 50.325 52.913 -1.821 1.00 13.20 437 PHE A C 1
ATOM 3305 O O . PHE A 1 437 ? 50.358 54.045 -1.322 1.00 13.49 437 PHE A O 1
ATOM 3313 N N . SER A 1 438 ? 49.497 51.949 -1.437 1.00 12.80 438 SER A N 1
ATOM 3314 C CA . SER A 1 438 ? 48.662 52.056 -0.255 1.00 12.72 438 SER A CA 1
ATOM 3315 C C . SER A 1 438 ? 48.597 50.681 0.408 1.00 12.62 438 SER A C 1
ATOM 3316 O O . SER A 1 438 ? 48.915 49.665 -0.223 1.00 12.55 438 SER A O 1
ATOM 3319 N N . LEU A 1 439 ? 48.218 50.656 1.686 1.00 12.57 439 LEU A N 1
ATOM 3320 C CA . LEU A 1 439 ? 48.302 49.445 2.500 1.00 12.88 439 LEU A CA 1
ATOM 3321 C C . LEU A 1 439 ? 47.071 49.347 3.388 1.00 12.66 439 LEU A C 1
ATOM 3322 O O . LEU A 1 439 ? 46.646 50.342 3.978 1.00 12.64 439 LEU A O 1
ATOM 3327 N N . TYR A 1 440 ? 46.524 48.133 3.472 1.00 12.58 440 TYR A N 1
ATOM 3328 C CA . TYR A 1 440 ? 45.277 47.841 4.182 1.00 12.71 440 TYR A CA 1
ATOM 3329 C C . TYR A 1 440 ? 45.478 46.590 5.021 1.00 12.92 440 TYR A C 1
ATOM 3330 O O . TYR A 1 440 ? 46.220 45.689 4.624 1.00 13.22 440 TYR A O 1
ATOM 3339 N N . GLU A 1 441 ? 44.792 46.522 6.159 1.00 13.05 441 GLU A N 1
ATOM 3340 C CA . GLU A 1 441 ? 44.732 45.297 6.961 1.00 13.52 441 GLU A CA 1
ATOM 3341 C C . GLU A 1 441 ? 43.272 44.974 7.245 1.00 13.99 441 GLU A C 1
ATOM 3342 O O . GLU A 1 441 ? 42.604 45.696 7.991 1.00 13.97 441 GLU A O 1
ATOM 3348 N N . LYS A 1 442 ? 42.773 43.906 6.630 1.00 14.86 442 LYS A N 1
ATOM 3349 C CA . LYS A 1 442 ? 41.416 43.419 6.882 1.00 15.88 442 LYS A CA 1
ATOM 3350 C C . LYS A 1 442 ? 40.369 44.532 6.786 1.00 15.80 442 LYS A C 1
ATOM 3351 O O . LYS A 1 442 ? 39.518 44.687 7.655 1.00 16.36 442 LYS A O 1
ATOM 3357 N N . GLY A 1 443 ? 40.471 45.335 5.738 1.00 15.45 443 GLY A N 1
ATOM 3358 C CA . GLY A 1 443 ? 39.508 46.400 5.477 1.00 15.43 443 GLY A CA 1
ATOM 3359 C C . GLY A 1 443 ? 39.797 47.726 6.165 1.00 15.25 443 GLY A C 1
ATOM 3360 O O . GLY A 1 443 ? 39.017 48.653 6.024 1.00 16.20 443 GLY A O 1
ATOM 3361 N N . THR A 1 444 ? 40.898 47.828 6.908 1.00 14.56 444 THR A N 1
ATOM 3362 C CA . THR A 1 444 ? 41.310 49.072 7.552 1.00 14.39 444 THR A CA 1
ATOM 3363 C C . THR A 1 444 ? 42.474 49.663 6.769 1.00 13.94 444 THR A C 1
ATOM 3364 O O . THR A 1 444 ? 43.496 49.018 6.578 1.00 13.82 444 THR A O 1
ATOM 3368 N N . GLU A 1 445 ? 42.312 50.905 6.331 1.00 13.76 445 GLU A N 1
ATOM 3369 C CA . GLU A 1 445 ? 43.355 51.633 5.621 1.00 13.80 445 GLU A CA 1
ATOM 3370 C C . GLU A 1 445 ? 44.474 52.030 6.583 1.00 13.64 445 GLU A C 1
ATOM 3371 O O . GLU A 1 445 ? 44.211 52.628 7.623 1.00 13.48 445 GLU A O 1
ATOM 3377 N N . ILE A 1 446 ? 45.713 51.676 6.244 1.00 13.31 446 ILE A N 1
ATOM 3378 C CA . ILE A 1 446 ? 46.882 51.943 7.093 1.00 13.61 446 ILE A CA 1
ATOM 3379 C C . ILE A 1 446 ? 47.753 53.045 6.499 1.00 13.42 446 ILE A C 1
ATOM 3380 O O . ILE A 1 446 ? 48.153 53.964 7.211 1.00 13.21 446 ILE A O 1
ATOM 3385 N N . LEU A 1 447 ? 48.077 52.924 5.213 1.00 13.44 447 LEU A N 1
ATOM 3386 C CA . LEU A 1 447 ? 48.766 53.972 4.461 1.00 13.82 447 LEU A CA 1
ATOM 3387 C C . LEU A 1 447 ? 47.877 54.306 3.280 1.00 13.08 447 LEU A C 1
ATOM 3388 O O . LEU A 1 447 ? 47.559 53.420 2.490 1.00 12.86 447 LEU A O 1
ATOM 3393 N N . GLN A 1 448 ? 47.454 55.567 3.172 1.00 12.61 448 GLN A N 1
ATOM 3394 C CA . GLN A 1 448 ? 46.382 55.918 2.235 1.00 12.38 448 GLN A CA 1
ATOM 3395 C C . GLN A 1 448 ? 46.845 56.476 0.907 1.00 12.20 448 GLN A C 1
ATOM 3396 O O . GLN A 1 448 ? 47.896 57.111 0.811 1.00 12.46 448 GLN A O 1
ATOM 3402 N N . ASP A 1 449 ? 46.021 56.222 -0.106 1.00 11.99 449 ASP A N 1
ATOM 3403 C CA . ASP A 1 449 ? 45.921 57.057 -1.299 1.00 12.00 449 ASP A CA 1
ATOM 3404 C C . ASP A 1 449 ? 44.732 57.985 -0.992 1.00 11.96 449 ASP A C 1
ATOM 3405 O O . ASP A 1 449 ? 43.652 57.522 -0.617 1.00 12.23 449 ASP A O 1
ATOM 3410 N N . TYR A 1 450 ? 44.945 59.297 -1.106 1.00 11.92 450 TYR A N 1
ATOM 3411 C CA . TYR A 1 450 ? 43.960 60.278 -0.640 1.00 12.02 450 TYR A CA 1
ATOM 3412 C C . TYR A 1 450 ? 42.595 60.121 -1.302 1.00 11.94 450 TYR A C 1
ATOM 3413 O O . TYR A 1 450 ? 41.576 60.319 -0.646 1.00 11.96 450 TYR A O 1
ATOM 3422 N N . GLY A 1 451 ? 42.572 59.755 -2.579 1.00 11.96 451 GLY A N 1
ATOM 3423 C CA . GLY A 1 451 ? 41.335 59.743 -3.354 1.00 12.17 451 GLY A CA 1
ATOM 3424 C C . GLY A 1 451 ? 41.063 61.123 -3.920 1.00 12.25 451 GLY A C 1
ATOM 3425 O O . GLY A 1 451 ? 41.985 61.914 -4.117 1.00 12.42 451 GLY A O 1
ATOM 3426 N N . LEU A 1 452 ? 39.795 61.411 -4.186 1.00 12.20 452 LEU A N 1
ATOM 3427 C CA . LEU A 1 452 ? 39.395 62.720 -4.722 1.00 12.34 452 LEU A CA 1
ATOM 3428 C C . LEU A 1 452 ? 39.132 63.762 -3.630 1.00 12.40 452 LEU A C 1
ATOM 3429 O O . LEU A 1 452 ? 38.986 63.428 -2.463 1.00 12.71 452 LEU A O 1
ATOM 3434 N N . ALA A 1 453 ? 39.089 65.031 -4.027 1.00 12.25 453 ALA A N 1
ATOM 3435 C CA . ALA A 1 453 ? 38.586 66.136 -3.202 1.00 12.16 453 ALA A CA 1
ATOM 3436 C C . ALA A 1 453 ? 37.277 66.571 -3.856 1.00 12.19 453 ALA A C 1
ATOM 3437 O O . ALA A 1 453 ? 37.257 67.365 -4.803 1.00 12.52 453 ALA A O 1
ATOM 3439 N N . ARG A 1 454 ? 36.199 65.983 -3.347 1.00 12.18 454 ARG A N 1
ATOM 3440 C CA . ARG A 1 454 ? 34.852 66.088 -3.899 1.00 12.21 454 ARG A CA 1
ATOM 3441 C C . ARG A 1 454 ? 33.950 65.315 -2.946 1.00 12.41 454 ARG A C 1
ATOM 3442 O O . ARG A 1 454 ? 34.342 64.256 -2.454 1.00 13.17 454 ARG A O 1
ATOM 3450 N N . PHE A 1 455 ? 32.749 65.832 -2.704 1.00 12.25 455 PHE A N 1
ATOM 3451 C CA . PHE A 1 455 ? 31.757 65.170 -1.865 1.00 12.26 455 PHE A CA 1
ATOM 3452 C C . PHE A 1 455 ? 30.608 64.851 -2.796 1.00 12.23 455 PHE A C 1
ATOM 3453 O O . PHE A 1 455 ? 29.757 65.697 -3.090 1.00 12.15 455 PHE A O 1
ATOM 3461 N N . VAL A 1 456 ? 30.641 63.630 -3.310 1.00 12.04 456 VAL A N 1
ATOM 3462 C CA . VAL A 1 456 ? 29.946 63.301 -4.559 1.00 12.06 456 VAL A CA 1
ATOM 3463 C C . VAL A 1 456 ? 28.436 63.451 -4.380 1.00 12.17 456 VAL A C 1
ATOM 3464 O O . VAL A 1 456 ? 27.834 62.802 -3.534 1.00 12.20 456 VAL A O 1
ATOM 3468 N N . ASN A 1 457 ? 27.839 64.324 -5.186 1.00 12.11 457 ASN A N 1
ATOM 3469 C CA . ASN A 1 457 ? 26.400 64.603 -5.158 1.00 12.41 457 ASN A CA 1
ATOM 3470 C C . ASN A 1 457 ? 25.910 65.296 -3.885 1.00 12.47 457 ASN A C 1
ATOM 3471 O O . ASN A 1 457 ? 24.705 65.308 -3.627 1.00 12.49 457 ASN A O 1
ATOM 3476 N N . ILE A 1 458 ? 26.817 65.893 -3.111 1.00 12.45 458 ILE A N 1
ATOM 3477 C CA . ILE A 1 458 ? 26.416 66.719 -1.966 1.00 12.52 458 ILE A CA 1
ATOM 3478 C C . ILE A 1 458 ? 26.451 68.175 -2.414 1.00 12.72 458 ILE A C 1
ATOM 3479 O O . ILE A 1 458 ? 27.519 68.755 -2.630 1.00 12.59 458 ILE A O 1
ATOM 3484 N N . GLU A 1 459 ? 25.260 68.766 -2.535 1.00 13.09 459 GLU A N 1
ATOM 3485 C CA . GLU A 1 459 ? 25.101 70.092 -3.140 1.00 13.90 459 GLU A CA 1
ATOM 3486 C C . GLU A 1 459 ? 25.891 71.178 -2.410 1.00 14.02 459 GLU A C 1
ATOM 3487 O O . GLU A 1 459 ? 26.415 72.105 -3.030 1.00 14.04 459 GLU A O 1
ATOM 3493 N N . GLN A 1 460 ? 25.987 71.026 -1.092 1.00 14.35 460 GLN A N 1
ATOM 3494 C CA . GLN A 1 460 ? 26.620 72.000 -0.211 1.00 14.91 460 GLN A CA 1
ATOM 3495 C C . GLN A 1 460 ? 28.126 72.123 -0.449 1.00 14.82 460 GLN A C 1
ATOM 3496 O O . GLN A 1 460 ? 28.736 73.128 -0.077 1.00 15.12 460 GLN A O 1
ATOM 3502 N N . LYS A 1 461 ? 28.724 71.093 -1.044 1.00 14.33 461 LYS A N 1
ATOM 3503 C CA . LYS A 1 461 ? 30.136 71.100 -1.398 1.00 14.54 461 LYS A CA 1
ATOM 3504 C C . LYS A 1 461 ? 30.302 71.325 -2.889 1.00 14.21 461 LYS A C 1
ATOM 3505 O O . LYS A 1 461 ? 30.415 70.386 -3.667 1.00 14.11 461 LYS A O 1
ATOM 3511 N N . GLY A 1 462 ? 30.296 72.587 -3.292 1.00 14.30 462 GLY A N 1
ATOM 3512 C CA . GLY A 1 462 ? 30.523 72.933 -4.689 1.00 13.96 462 GLY A CA 1
ATOM 3513 C C . GLY A 1 462 ? 29.599 72.227 -5.668 1.00 13.68 462 GLY A C 1
ATOM 3514 O O . GLY A 1 462 ? 30.032 71.786 -6.723 1.00 14.09 462 GLY A O 1
ATOM 3515 N N . GLY A 1 463 ? 28.324 72.111 -5.313 1.00 13.25 463 GLY A N 1
ATOM 3516 C CA . GLY A 1 463 ? 27.337 71.451 -6.164 1.00 13.01 463 GLY A CA 1
ATOM 3517 C C . GLY A 1 463 ? 27.546 69.963 -6.349 1.00 12.75 463 GLY A C 1
ATOM 3518 O O . GLY A 1 463 ? 27.034 69.378 -7.305 1.00 12.60 463 GLY A O 1
ATOM 3519 N N . GLY A 1 464 ? 28.296 69.351 -5.428 1.00 12.53 464 GLY A N 1
ATOM 3520 C CA . GLY A 1 464 ? 28.647 67.941 -5.501 1.00 12.45 464 GLY A CA 1
ATOM 3521 C C . GLY A 1 464 ? 29.662 67.594 -6.565 1.00 12.34 464 GLY A C 1
ATOM 3522 O O . GLY A 1 464 ? 29.860 66.420 -6.850 1.00 12.29 464 GLY A O 1
ATOM 3523 N N . ASN A 1 465 ? 30.332 68.617 -7.097 1.00 12.62 465 ASN A N 1
ATOM 3524 C CA . ASN A 1 465 ? 31.232 68.500 -8.239 1.00 12.84 465 ASN A CA 1
ATOM 3525 C C . ASN A 1 465 ? 32.695 68.562 -7.803 1.00 12.88 465 ASN A C 1
ATOM 3526 O O . ASN A 1 465 ? 32.991 68.838 -6.644 1.00 13.12 465 ASN A O 1
ATOM 3531 N N . TYR A 1 466 ? 33.617 68.283 -8.720 1.00 12.66 466 TYR A N 1
ATOM 3532 C CA . TYR A 1 466 ? 35.050 68.320 -8.379 1.00 12.76 466 TYR A CA 1
ATOM 3533 C C . TYR A 1 466 ? 35.437 69.689 -7.846 1.00 13.06 466 TYR A C 1
ATOM 3534 O O . TYR A 1 466 ? 35.105 70.712 -8.426 1.00 13.48 466 TYR A O 1
ATOM 3543 N N . LEU A 1 467 ? 36.141 69.685 -6.719 1.00 13.07 467 LEU A N 1
ATOM 3544 C CA . LEU A 1 467 ? 36.533 70.913 -6.028 1.00 13.29 467 LEU A CA 1
ATOM 3545 C C . LEU A 1 467 ? 37.890 71.399 -6.532 1.00 13.51 467 LEU A C 1
ATOM 3546 O O . LEU A 1 467 ? 38.657 70.637 -7.107 1.00 13.64 467 LEU A O 1
ATOM 3551 N N . LYS A 1 468 ? 38.181 72.677 -6.307 1.00 14.27 468 LYS A N 1
ATOM 3552 C CA . LYS A 1 468 ? 39.477 73.254 -6.694 1.00 14.87 468 LYS A CA 1
ATOM 3553 C C . LYS A 1 468 ? 40.645 72.415 -6.181 1.00 14.28 468 LYS A C 1
ATOM 3554 O O . LYS A 1 468 ? 41.636 72.204 -6.890 1.00 14.21 468 LYS A O 1
ATOM 3560 N N . GLU A 1 469 ? 40.492 71.896 -4.968 1.00 13.70 469 GLU A N 1
ATOM 3561 C CA . GLU A 1 469 ? 41.553 71.146 -4.302 1.00 13.45 469 GLU A CA 1
ATOM 3562 C C . GLU A 1 469 ? 41.733 69.741 -4.859 1.00 13.18 469 GLU A C 1
ATOM 3563 O O . GLU A 1 469 ? 42.725 69.086 -4.538 1.00 13.01 469 GLU A O 1
ATOM 3569 N N . ASN A 1 470 ? 40.830 69.269 -5.719 1.00 12.77 470 ASN A N 1
ATOM 3570 C CA . ASN A 1 470 ? 41.108 68.019 -6.428 1.00 12.84 470 ASN A CA 1
ATOM 3571 C C . ASN A 1 470 ? 42.333 68.174 -7.315 1.00 12.91 470 ASN A C 1
ATOM 3572 O O . ASN A 1 470 ? 43.166 67.279 -7.374 1.00 13.08 470 ASN A O 1
ATOM 3577 N N . THR A 1 471 ? 42.437 69.314 -7.990 1.00 13.14 471 THR A N 1
ATOM 3578 C CA . THR A 1 471 ? 43.626 69.606 -8.782 1.00 13.52 471 THR A CA 1
ATOM 3579 C C . THR A 1 471 ? 44.796 70.011 -7.899 1.00 13.25 471 THR A C 1
ATOM 3580 O O . THR A 1 471 ? 45.895 69.477 -8.052 1.00 13.48 471 THR A O 1
ATOM 3584 N N . THR A 1 472 ? 44.578 70.953 -6.982 1.00 13.03 472 THR A N 1
ATOM 3585 C CA . THR A 1 472 ? 45.711 71.559 -6.275 1.00 12.95 472 THR A CA 1
ATOM 3586 C C . THR A 1 472 ? 46.290 70.671 -5.173 1.00 12.83 472 THR A C 1
ATOM 3587 O O . THR A 1 472 ? 47.451 70.842 -4.822 1.00 12.95 472 THR A O 1
ATOM 3591 N N . TRP A 1 473 ? 45.492 69.734 -4.643 1.00 12.71 473 TRP A N 1
ATOM 3592 C CA . TRP A 1 473 ? 45.964 68.756 -3.657 1.00 12.57 473 TRP A CA 1
ATOM 3593 C C . TRP A 1 473 ? 45.921 67.323 -4.196 1.00 12.42 473 TRP A C 1
ATOM 3594 O O . TRP A 1 473 ? 46.962 66.685 -4.372 1.00 12.64 473 TRP A O 1
ATOM 3605 N N . ALA A 1 474 ? 44.719 66.814 -4.454 1.00 12.33 474 ALA A N 1
ATOM 3606 C CA . ALA A 1 474 ? 44.518 65.364 -4.536 1.00 12.46 474 ALA A CA 1
ATOM 3607 C C . ALA A 1 474 ? 45.252 64.689 -5.685 1.00 12.67 474 ALA A C 1
ATOM 3608 O O . ALA A 1 474 ? 45.706 63.559 -5.549 1.00 12.48 474 ALA A O 1
ATOM 3610 N N . LYS A 1 475 ? 45.362 65.376 -6.815 1.00 12.83 475 LYS A N 1
ATOM 3611 C CA . LYS A 1 475 ? 46.080 64.846 -7.983 1.00 13.14 475 LYS A CA 1
ATOM 3612 C C . LYS A 1 475 ? 47.598 64.975 -7.892 1.00 12.93 475 LYS A C 1
ATOM 3613 O O . LYS A 1 475 ? 48.313 64.328 -8.658 1.00 12.99 475 LYS A O 1
ATOM 3619 N N . GLN A 1 476 ? 48.092 65.828 -6.999 1.00 12.71 476 GLN A N 1
ATOM 3620 C CA . GLN A 1 476 ? 49.523 66.144 -6.958 1.00 12.93 476 GLN A CA 1
ATOM 3621 C C . GLN A 1 476 ? 50.353 65.048 -6.302 1.00 12.71 476 GLN A C 1
ATOM 3622 O O . GLN A 1 476 ? 49.870 64.298 -5.456 1.00 12.76 476 GLN A O 1
ATOM 3628 N N . THR A 1 477 ? 51.616 64.968 -6.704 1.00 12.59 477 THR A N 1
ATOM 3629 C CA . THR A 1 477 ? 52.494 63.896 -6.250 1.00 12.55 477 THR A CA 1
ATOM 3630 C C . THR A 1 477 ? 52.738 63.936 -4.752 1.00 12.76 477 THR A C 1
ATOM 3631 O O . THR A 1 477 ? 52.757 62.888 -4.104 1.00 12.56 477 THR A O 1
ATOM 3635 N N . ILE A 1 478 ? 52.889 65.136 -4.188 1.00 12.89 478 ILE A N 1
ATOM 3636 C CA . ILE A 1 478 ? 53.116 65.282 -2.744 1.00 13.31 478 ILE A CA 1
ATOM 3637 C C . ILE A 1 478 ? 51.987 64.712 -1.873 1.00 13.05 478 ILE A C 1
ATOM 3638 O O . ILE A 1 478 ? 52.233 64.378 -0.720 1.00 13.17 478 ILE A O 1
ATOM 3643 N N . ALA A 1 479 ? 50.789 64.548 -2.438 1.00 12.75 479 ALA A N 1
ATOM 3644 C CA . ALA A 1 479 ? 49.679 63.905 -1.747 1.00 12.68 479 ALA A CA 1
ATOM 3645 C C . ALA A 1 479 ? 49.790 62.387 -1.694 1.00 12.50 479 ALA A C 1
ATOM 3646 O O . ALA A 1 479 ? 48.932 61.740 -1.092 1.00 12.78 479 ALA A O 1
ATOM 3648 N N . HIS A 1 480 ? 50.814 61.817 -2.331 1.00 12.14 480 HIS A N 1
ATOM 3649 C CA . HIS A 1 480 ? 50.947 60.372 -2.491 1.00 12.12 480 HIS A CA 1
ATOM 3650 C C . HIS A 1 480 ? 52.172 59.793 -1.825 1.00 12.13 480 HIS A C 1
ATOM 3651 O O . HIS A 1 480 ? 53.149 60.489 -1.583 1.00 12.32 480 HIS A O 1
ATOM 3658 N N . ASN A 1 481 ? 52.114 58.489 -1.580 1.00 12.01 481 ASN A N 1
ATOM 3659 C CA . ASN A 1 481 ? 53.230 57.744 -1.015 1.00 11.96 481 ASN A CA 1
ATOM 3660 C C . ASN A 1 481 ? 54.190 57.335 -2.132 1.00 12.11 481 ASN A C 1
ATOM 3661 O O . ASN A 1 481 ? 54.268 56.168 -2.516 1.00 12.27 481 ASN A O 1
ATOM 3666 N N . THR A 1 482 ? 54.903 58.326 -2.667 1.00 12.36 482 THR A N 1
ATOM 3667 C CA . THR A 1 482 ? 55.885 58.105 -3.722 1.00 12.73 482 THR A CA 1
ATOM 3668 C C . THR A 1 482 ? 56.882 59.259 -3.760 1.00 13.14 482 THR A C 1
ATOM 3669 O O . THR A 1 482 ? 56.741 60.240 -3.034 1.00 13.47 482 THR A O 1
ATOM 3673 N N . LEU A 1 483 ? 57.898 59.120 -4.601 1.00 13.56 483 LEU A N 1
ATOM 3674 C CA . LEU A 1 483 ? 58.977 60.100 -4.657 1.00 14.22 483 LEU A CA 1
ATOM 3675 C C . LEU A 1 483 ? 58.543 61.437 -5.257 1.00 13.93 483 LEU A C 1
ATOM 3676 O O . LEU A 1 483 ? 57.948 61.467 -6.339 1.00 13.84 483 LEU A O 1
ATOM 3681 N N . VAL A 1 484 ? 58.871 62.530 -4.564 1.00 14.01 484 VAL A N 1
ATOM 3682 C CA . VAL A 1 484 ? 58.696 63.881 -5.099 1.00 14.30 484 VAL A CA 1
ATOM 3683 C C . VAL A 1 484 ? 60.080 64.517 -5.211 1.00 14.60 484 VAL A C 1
ATOM 3684 O O . VAL A 1 484 ? 60.851 64.484 -4.264 1.00 15.39 484 VAL A O 1
ATOM 3688 N N . GLN A 1 485 ? 60.371 65.108 -6.366 1.00 14.62 485 GLN A N 1
ATOM 3689 C CA . GLN A 1 485 ? 61.682 65.700 -6.651 1.00 14.93 485 GLN A CA 1
ATOM 3690 C C . GLN A 1 485 ? 61.522 67.203 -6.795 1.00 15.06 485 GLN A C 1
ATOM 3691 O O . GLN A 1 485 ? 60.728 67.669 -7.616 1.00 15.11 485 GLN A O 1
ATOM 3697 N N . ASN A 1 486 ? 62.296 67.953 -6.009 1.00 15.22 486 ASN A N 1
ATOM 3698 C CA . ASN A 1 486 ? 62.314 69.418 -6.080 1.00 15.52 486 ASN A CA 1
ATOM 3699 C C . ASN A 1 486 ? 60.922 70.054 -6.037 1.00 15.38 486 ASN A C 1
ATOM 3700 O O . ASN A 1 486 ? 60.604 70.974 -6.805 1.00 15.28 486 ASN A O 1
ATOM 3705 N N . GLU A 1 487 ? 60.086 69.531 -5.142 1.00 15.36 487 GLU A N 1
ATOM 3706 C CA . GLU A 1 487 ? 58.747 70.070 -4.886 1.00 15.67 487 GLU A CA 1
ATOM 3707 C C . GLU A 1 487 ? 57.921 70.262 -6.163 1.00 15.46 487 GLU A C 1
ATOM 3708 O O . GLU A 1 487 ? 57.171 71.228 -6.295 1.00 15.74 487 GLU A O 1
ATOM 3714 N N . THR A 1 488 ? 58.077 69.316 -7.087 1.00 15.16 488 THR A N 1
ATOM 3715 C CA . THR A 1 488 ? 57.453 69.349 -8.403 1.00 15.02 488 THR A CA 1
ATOM 3716 C C . THR A 1 488 ? 56.740 68.020 -8.591 1.00 14.54 488 THR A C 1
ATOM 3717 O O . THR A 1 488 ? 57.289 66.983 -8.235 1.00 14.38 488 THR A O 1
ATOM 3721 N N . SER A 1 489 ? 55.519 68.039 -9.116 1.00 13.87 489 SER A N 1
ATOM 3722 C CA . SER A 1 489 ? 54.831 66.784 -9.413 1.00 13.49 489 SER A CA 1
ATOM 3723 C C . SER A 1 489 ? 55.444 66.047 -10.594 1.00 13.44 489 SER A C 1
ATOM 3724 O O . SER A 1 489 ? 56.108 66.632 -11.447 1.00 13.42 489 SER A O 1
ATOM 3727 N N . HIS A 1 490 ? 55.204 64.744 -10.630 1.00 13.06 490 HIS A N 1
ATOM 3728 C CA . HIS A 1 490 ? 55.523 63.929 -11.797 1.00 13.07 490 HIS A CA 1
ATOM 3729 C C . HIS A 1 490 ? 54.990 64.601 -13.050 1.00 13.26 490 HIS A C 1
ATOM 3730 O O . HIS A 1 490 ? 53.855 65.078 -13.057 1.00 13.14 490 HIS A O 1
ATOM 3737 N N . PHE A 1 491 ? 55.826 64.674 -14.087 1.00 13.47 491 PHE A N 1
ATOM 3738 C CA . PHE A 1 491 ? 55.474 65.304 -15.377 1.00 13.84 491 PHE A CA 1
ATOM 3739 C C . PHE A 1 491 ? 55.132 66.797 -15.236 1.00 14.32 491 PHE A C 1
ATOM 3740 O O . PHE A 1 491 ? 54.435 67.361 -16.091 1.00 14.52 491 PHE A O 1
ATOM 3748 N N . GLU A 1 492 ? 55.624 67.428 -14.162 1.00 14.89 492 GLU A N 1
ATOM 3749 C CA . GLU A 1 492 ? 55.230 68.787 -13.765 1.00 15.46 492 GLU A CA 1
ATOM 3750 C C . GLU A 1 492 ? 53.705 68.970 -13.642 1.00 15.02 492 GLU A C 1
ATOM 3751 O O . GLU A 1 492 ? 53.185 70.075 -13.791 1.00 14.94 492 GLU A O 1
ATOM 3757 N N . GLY A 1 493 ? 52.988 67.885 -13.347 1.00 14.53 493 GLY A N 1
ATOM 3758 C CA . GLY A 1 493 ? 51.530 67.936 -13.263 1.00 14.56 493 GLY A CA 1
ATOM 3759 C C . GLY A 1 493 ? 50.828 68.321 -14.555 1.00 14.68 493 GLY A C 1
ATOM 3760 O O . GLY A 1 493 ? 49.697 68.792 -14.519 1.00 14.99 493 GLY A O 1
ATOM 3761 N N . LYS A 1 494 ? 51.490 68.096 -15.690 1.00 15.04 494 LYS A N 1
ATOM 3762 C CA . LYS A 1 494 ? 50.970 68.475 -17.013 1.00 15.40 494 LYS A CA 1
ATOM 3763 C C . LYS A 1 494 ? 50.374 67.275 -17.728 1.00 14.87 494 LYS A C 1
ATOM 3764 O O . LYS A 1 494 ? 51.094 66.324 -18.067 1.00 14.68 494 LYS A O 1
ATOM 3770 N N . TYR A 1 495 ? 49.066 67.325 -17.986 1.00 14.32 495 TYR A N 1
ATOM 3771 C CA . TYR A 1 495 ? 48.375 66.222 -18.641 1.00 14.29 495 TYR A CA 1
ATOM 3772 C C . TYR A 1 495 ? 48.966 65.882 -20.006 1.00 14.58 495 TYR A C 1
ATOM 3773 O O . TYR A 1 495 ? 49.110 64.709 -20.364 1.00 14.22 495 TYR A O 1
ATOM 3782 N N . GLU A 1 496 ? 49.286 66.918 -20.774 1.00 15.07 496 GLU A N 1
ATOM 3783 C CA . GLU A 1 496 ? 49.826 66.733 -22.117 1.00 15.70 496 GLU A CA 1
ATOM 3784 C C . GLU A 1 496 ? 51.150 65.953 -22.131 1.00 15.59 496 GLU A C 1
ATOM 3785 O O . GLU A 1 496 ? 51.507 65.370 -23.148 1.00 16.28 496 GLU A O 1
ATOM 3791 N N . VAL A 1 497 ? 51.868 65.959 -21.007 1.00 15.21 497 VAL A N 1
ATOM 3792 C CA . VAL A 1 497 ? 53.091 65.171 -20.846 1.00 15.17 497 VAL A CA 1
ATOM 3793 C C . VAL A 1 497 ? 52.779 63.809 -20.216 1.00 14.76 497 VAL A C 1
ATOM 3794 O O . VAL A 1 497 ? 53.110 62.771 -20.786 1.00 14.84 497 VAL A O 1
ATOM 3798 N N . GLY A 1 498 ? 52.112 63.808 -19.062 1.00 14.32 498 GLY A N 1
ATOM 3799 C CA . GLY A 1 498 ? 51.812 62.551 -18.356 1.00 14.15 498 GLY A CA 1
ATOM 3800 C C . GLY A 1 498 ? 51.031 61.533 -19.173 1.00 14.11 498 GLY A C 1
ATOM 3801 O O . GLY A 1 498 ? 51.303 60.327 -19.128 1.00 13.92 498 GLY A O 1
ATOM 3802 N N . SER A 1 499 ? 50.075 62.020 -19.964 1.00 14.27 499 SER A N 1
ATOM 3803 C CA . SER A 1 499 ? 49.288 61.152 -20.834 1.00 14.61 499 SER A CA 1
ATOM 3804 C C . SER A 1 499 ? 50.101 60.373 -21.869 1.00 15.06 499 SER A C 1
ATOM 3805 O O . SER A 1 499 ? 49.609 59.393 -22.411 1.00 15.68 499 SER A O 1
ATOM 3808 N N . GLN A 1 500 ? 51.330 60.802 -22.143 1.00 15.58 500 GLN A N 1
ATOM 3809 C CA . GLN A 1 500 ? 52.194 60.104 -23.094 1.00 16.42 500 GLN A CA 1
ATOM 3810 C C . GLN A 1 500 ? 53.100 59.062 -22.432 1.00 16.16 500 GLN A C 1
ATOM 3811 O O . GLN A 1 500 ? 53.903 58.426 -23.118 1.00 16.41 500 GLN A O 1
ATOM 3817 N N . HIS A 1 501 ? 52.969 58.864 -21.118 1.00 15.73 501 HIS A N 1
ATOM 3818 C CA . HIS A 1 501 ? 53.917 58.033 -20.370 1.00 15.47 501 HIS A CA 1
ATOM 3819 C C . HIS A 1 501 ? 53.265 57.094 -19.377 1.00 15.04 501 HIS A C 1
ATOM 3820 O O . HIS A 1 501 ? 52.157 57.327 -18.902 1.00 14.88 501 HIS A O 1
ATOM 3827 N N . HIS A 1 502 ? 53.987 56.025 -19.064 1.00 14.57 502 HIS A N 1
ATOM 3828 C CA . HIS A 1 502 ? 53.537 55.044 -18.084 1.00 14.52 502 HIS A CA 1
ATOM 3829 C C . HIS A 1 502 ? 54.766 54.472 -17.411 1.00 14.36 502 HIS A C 1
ATOM 3830 O O . HIS A 1 502 ? 55.847 54.455 -18.007 1.00 14.52 502 HIS A O 1
ATOM 3837 N N . SER A 1 503 ? 54.607 53.981 -16.187 1.00 14.07 503 SER A N 1
ATOM 3838 C CA . SER A 1 503 ? 55.690 53.236 -15.546 1.00 14.22 503 SER A CA 1
ATOM 3839 C C . SER A 1 503 ? 55.798 51.864 -16.207 1.00 14.55 503 SER A C 1
ATOM 3840 O O . SER A 1 503 ? 54.909 51.451 -16.950 1.00 14.82 503 SER A O 1
ATOM 3843 N N . GLU A 1 504 ? 56.913 51.183 -15.975 1.00 15.09 504 GLU A N 1
ATOM 3844 C CA . GLU A 1 504 ? 57.214 49.924 -16.655 1.00 15.69 504 GLU A CA 1
ATOM 3845 C C . GLU A 1 504 ? 57.415 48.801 -15.645 1.00 15.65 504 GLU A C 1
ATOM 3846 O O . GLU A 1 504 ? 58.255 48.919 -14.751 1.00 15.65 504 GLU A O 1
ATOM 3849 N N . LEU A 1 505 ? 56.659 47.714 -15.787 1.00 15.67 505 LEU A N 1
ATOM 3850 C CA . LEU A 1 505 ? 56.875 46.538 -14.954 1.00 16.05 505 LEU A CA 1
ATOM 3851 C C . LEU A 1 505 ? 58.301 46.044 -15.149 1.00 16.00 505 LEU A C 1
ATOM 3852 O O . LEU A 1 505 ? 58.759 45.896 -16.282 1.00 16.55 505 LEU A O 1
ATOM 3857 N N . TYR A 1 506 ? 58.992 45.797 -14.042 1.00 15.42 506 TYR A N 1
ATOM 3858 C CA . TYR A 1 506 ? 60.299 45.145 -14.073 1.00 15.61 506 TYR A CA 1
ATOM 3859 C C . TYR A 1 506 ? 60.076 43.646 -13.860 1.00 15.56 506 TYR A C 1
ATOM 3860 O O . TYR A 1 506 ? 60.397 42.855 -14.744 1.00 16.25 506 TYR A O 1
ATOM 3869 N N . PHE A 1 507 ? 59.501 43.248 -12.725 1.00 15.25 507 PHE A N 1
ATOM 3870 C CA . PHE A 1 507 ? 58.989 41.880 -12.576 1.00 15.35 507 PHE A CA 1
ATOM 3871 C C . PHE A 1 507 ? 57.902 41.804 -11.516 1.00 15.07 507 PHE A C 1
ATOM 3872 O O . PHE A 1 507 ? 57.782 42.680 -10.665 1.00 14.60 507 PHE A O 1
ATOM 3880 N N . PHE A 1 508 ? 57.128 40.729 -11.589 1.00 15.04 508 PHE A N 1
ATOM 3881 C CA . PHE A 1 508 ? 56.082 40.411 -10.617 1.00 15.22 508 PHE A CA 1
ATOM 3882 C C . PHE A 1 508 ? 56.229 38.932 -10.312 1.00 15.23 508 PHE A C 1
ATOM 3883 O O . PHE A 1 508 ? 56.217 38.104 -11.229 1.00 15.46 508 PHE A O 1
ATOM 3891 N N . ASP A 1 509 ? 56.391 38.603 -9.035 1.00 15.37 509 ASP A N 1
ATOM 3892 C CA . ASP A 1 509 ? 56.453 37.207 -8.609 1.00 15.77 509 ASP A CA 1
ATOM 3893 C C . ASP A 1 509 ? 55.740 37.060 -7.277 1.00 15.43 509 ASP A C 1
ATOM 3894 O O . ASP A 1 509 ? 56.297 37.359 -6.222 1.00 15.17 509 ASP A O 1
ATOM 3899 N N . ALA A 1 510 ? 54.495 36.601 -7.347 1.00 15.29 510 ALA A N 1
ATOM 3900 C CA . ALA A 1 510 ? 53.685 36.363 -6.162 1.00 15.35 510 ALA A CA 1
ATOM 3901 C C . ALA A 1 510 ? 53.464 34.872 -5.909 1.00 15.52 510 ALA A C 1
ATOM 3902 O O . ALA A 1 510 ? 52.589 34.519 -5.128 1.00 15.76 510 ALA A O 1
ATOM 3904 N N . SER A 1 511 ? 54.261 33.994 -6.527 1.00 15.57 511 SER A N 1
ATOM 3905 C CA . SER A 1 511 ? 54.030 32.548 -6.407 1.00 15.75 511 SER A CA 1
ATOM 3906 C C . SER A 1 511 ? 54.240 32.018 -4.987 1.00 15.38 511 SER A C 1
ATOM 3907 O O . SER A 1 511 ? 53.521 31.116 -4.557 1.00 15.56 511 SER A O 1
ATOM 3910 N N . ASN A 1 512 ? 55.202 32.580 -4.260 1.00 14.78 512 ASN A N 1
ATOM 3911 C CA . ASN A 1 512 ? 55.427 32.183 -2.869 1.00 14.78 512 ASN A CA 1
ATOM 3912 C C . ASN A 1 512 ? 54.516 33.006 -1.960 1.00 14.71 512 ASN A C 1
ATOM 3913 O O . ASN A 1 512 ? 54.753 34.205 -1.777 1.00 14.41 512 ASN A O 1
ATOM 3918 N N . PRO A 1 513 ? 53.497 32.372 -1.349 1.00 14.85 513 PRO A N 1
ATOM 3919 C CA . PRO A 1 513 ? 52.601 33.164 -0.493 1.00 15.03 513 PRO A CA 1
ATOM 3920 C C . PRO A 1 513 ? 53.303 33.867 0.688 1.00 14.78 513 PRO A C 1
ATOM 3921 O O . PRO A 1 513 ? 52.761 34.839 1.215 1.00 14.77 513 PRO A O 1
ATOM 3925 N N . GLU A 1 514 ? 54.483 33.389 1.094 1.00 14.56 514 GLU A N 1
ATOM 3926 C CA . GLU A 1 514 ? 55.241 34.000 2.184 1.00 14.80 514 GLU A CA 1
ATOM 3927 C C . GLU A 1 514 ? 56.120 35.171 1.750 1.00 14.42 514 GLU A C 1
ATOM 3928 O O . GLU A 1 514 ? 56.504 35.987 2.592 1.00 14.54 514 GLU A O 1
ATOM 3934 N N . VAL A 1 515 ? 56.486 35.227 0.470 1.00 14.09 515 VAL A N 1
ATOM 3935 C CA . VAL A 1 515 ? 57.440 36.224 -0.033 1.00 14.08 515 VAL A CA 1
ATOM 3936 C C . VAL A 1 515 ? 57.018 36.621 -1.446 1.00 13.94 515 VAL A C 1
ATOM 3937 O O . VAL A 1 515 ? 57.369 35.964 -2.421 1.00 14.10 515 VAL A O 1
ATOM 3941 N N . GLN A 1 516 ? 56.246 37.696 -1.536 1.00 13.59 516 GLN A N 1
ATOM 3942 C CA . GLN A 1 516 ? 55.655 38.148 -2.799 1.00 13.59 516 GLN A CA 1
ATOM 3943 C C . GLN A 1 516 ? 56.306 39.464 -3.135 1.00 13.57 516 GLN A C 1
ATOM 3944 O O . GLN A 1 516 ? 56.381 40.342 -2.279 1.00 13.65 516 GLN A O 1
ATOM 3950 N N . VAL A 1 517 ? 56.800 39.589 -4.365 1.00 13.81 517 VAL A N 1
ATOM 3951 C CA . VAL A 1 517 ? 57.663 40.704 -4.747 1.00 14.02 517 VAL A CA 1
ATOM 3952 C C . VAL A 1 517 ? 57.195 41.285 -6.080 1.00 13.98 517 VAL A C 1
ATOM 3953 O O . VAL A 1 517 ? 56.897 40.553 -7.022 1.00 14.71 517 VAL A O 1
ATOM 3957 N N . VAL A 1 518 ? 57.145 42.613 -6.152 1.00 13.70 518 VAL A N 1
ATOM 3958 C CA . VAL A 1 518 ? 56.839 43.320 -7.393 1.00 13.69 518 VAL A CA 1
ATOM 3959 C C . VAL A 1 518 ? 57.780 44.509 -7.530 1.00 13.61 518 VAL A C 1
ATOM 3960 O O . VAL A 1 518 ? 58.136 45.147 -6.540 1.00 14.01 518 VAL A O 1
ATOM 3964 N N . SER A 1 519 ? 58.181 44.795 -8.763 1.00 13.58 519 SER A N 1
ATOM 3965 C CA . SER A 1 519 ? 59.183 45.817 -9.034 1.00 13.64 519 SER A CA 1
ATOM 3966 C C . SER A 1 519 ? 58.841 46.531 -10.333 1.00 13.50 519 SER A C 1
ATOM 3967 O O . SER A 1 519 ? 58.436 45.884 -11.309 1.00 13.63 519 SER A O 1
ATOM 3970 N N . ALA A 1 520 ? 58.979 47.854 -10.340 1.00 13.23 520 ALA A N 1
ATOM 3971 C CA . ALA A 1 520 ? 58.677 48.667 -11.519 1.00 13.35 520 ALA A CA 1
ATOM 3972 C C . ALA A 1 520 ? 59.571 49.894 -11.560 1.00 13.56 520 ALA A C 1
ATOM 3973 O O . ALA A 1 520 ? 60.155 50.296 -10.549 1.00 13.39 520 ALA A O 1
ATOM 3975 N N . LYS A 1 521 ? 59.668 50.482 -12.750 1.00 13.86 521 LYS A N 1
ATOM 3976 C CA . LYS A 1 521 ? 60.564 51.606 -13.004 1.00 14.16 521 LYS A CA 1
ATOM 3977 C C . LYS A 1 521 ? 59.829 52.771 -13.655 1.00 14.11 521 LYS A C 1
ATOM 3978 O O . LYS A 1 521 ? 58.834 52.587 -14.353 1.00 14.04 521 LYS A O 1
ATOM 3984 N N . GLU A 1 522 ? 60.352 53.969 -13.421 1.00 14.31 522 GLU A N 1
ATOM 3985 C CA . GLU A 1 522 ? 59.770 55.192 -13.954 1.00 14.64 522 GLU A CA 1
ATOM 3986 C C . GLU A 1 522 ? 60.900 56.170 -14.245 1.00 15.41 522 GLU A C 1
ATOM 3987 O O . GLU A 1 522 ? 61.566 56.634 -13.322 1.00 15.42 522 GLU A O 1
ATOM 3993 N N . GLN A 1 523 ? 61.113 56.476 -15.521 1.00 16.34 523 GLN A N 1
ATOM 3994 C CA . GLN A 1 523 ? 62.196 57.381 -15.909 1.00 17.55 523 GLN A CA 1
ATOM 3995 C C . GLN A 1 523 ? 61.748 58.643 -16.626 1.00 16.86 523 GLN A C 1
ATOM 3996 O O . GLN A 1 523 ? 62.593 59.438 -17.040 1.00 17.41 523 GLN A O 1
ATOM 4002 N N . ASN A 1 524 ? 60.440 58.837 -16.780 1.00 15.83 524 ASN A N 1
ATOM 4003 C CA . ASN A 1 524 ? 59.923 60.038 -17.439 1.00 15.63 524 ASN A CA 1
ATOM 4004 C C . ASN A 1 524 ? 59.239 61.021 -16.505 1.00 15.28 524 ASN A C 1
ATOM 4005 O O . ASN A 1 524 ? 59.158 62.193 -16.830 1.00 15.43 524 ASN A O 1
ATOM 4010 N N . ALA A 1 525 ? 58.775 60.570 -15.340 1.00 14.73 525 ALA A N 1
ATOM 4011 C CA . ALA A 1 525 ? 58.167 61.481 -14.363 1.00 14.57 525 ALA A CA 1
ATOM 4012 C C . ALA A 1 525 ? 59.071 62.681 -14.075 1.00 14.66 525 ALA A C 1
ATOM 4013 O O . ALA A 1 525 ? 58.599 63.816 -13.997 1.00 14.65 525 ALA A O 1
ATOM 4015 N N . TYR A 1 526 ? 60.367 62.406 -13.925 1.00 14.88 526 TYR A N 1
ATOM 4016 C CA . TYR A 1 526 ? 61.390 63.429 -13.756 1.00 15.23 526 TYR A CA 1
ATOM 4017 C C . TYR A 1 526 ? 62.502 63.130 -14.751 1.00 15.67 526 TYR A C 1
ATOM 4018 O O . TYR A 1 526 ? 63.391 62.317 -14.465 1.00 15.68 526 TYR A O 1
ATOM 4027 N N . PRO A 1 527 ? 62.451 63.758 -15.936 1.00 16.21 527 PRO A N 1
ATOM 4028 C CA . PRO A 1 527 ? 63.500 63.510 -16.922 1.00 16.58 527 PRO A CA 1
ATOM 4029 C C . PRO A 1 527 ? 64.881 63.760 -16.325 1.00 16.94 527 PRO A C 1
ATOM 4030 O O . PRO A 1 527 ? 65.097 64.778 -15.662 1.00 17.36 527 PRO A O 1
ATOM 4034 N N . GLY A 1 528 ? 65.776 62.797 -16.511 1.00 17.20 528 GLY A N 1
ATOM 4035 C CA . GLY A 1 528 ? 67.103 62.840 -15.905 1.00 17.28 528 GLY A CA 1
ATOM 4036 C C . GLY A 1 528 ? 67.206 62.087 -14.589 1.00 17.43 528 GLY A C 1
ATOM 4037 O O . GLY A 1 528 ? 68.297 61.993 -14.023 1.00 17.95 528 GLY A O 1
ATOM 4038 N N . THR A 1 529 ? 66.080 61.557 -14.097 1.00 17.20 529 THR A N 1
ATOM 4039 C CA . THR A 1 529 ? 66.050 60.761 -12.876 1.00 17.28 529 THR A CA 1
ATOM 4040 C C . THR A 1 529 ? 65.407 59.418 -13.195 1.00 17.61 529 THR A C 1
ATOM 4041 O O . THR A 1 529 ? 64.425 59.346 -13.931 1.00 17.17 529 THR A O 1
ATOM 4045 N N . GLU A 1 530 ? 65.994 58.362 -12.642 1.00 18.51 530 GLU A N 1
ATOM 4046 C CA . GLU A 1 530 ? 65.494 57.004 -12.777 1.00 19.48 530 GLU A CA 1
ATOM 4047 C C . GLU A 1 530 ? 64.951 56.603 -11.406 1.00 18.51 530 GLU A C 1
ATOM 4048 O O . GLU A 1 530 ? 65.660 56.723 -10.409 1.00 18.15 530 GLU A O 1
ATOM 4054 N N . MET A 1 531 ? 63.698 56.158 -11.356 1.00 17.76 531 MET A N 1
ATOM 4055 C CA . MET A 1 531 ? 63.079 55.631 -10.133 1.00 17.63 531 MET A CA 1
ATOM 4056 C C . MET A 1 531 ? 62.863 54.139 -10.339 1.00 16.18 531 MET A C 1
ATOM 4057 O O . MET A 1 531 ? 62.287 53.737 -11.344 1.00 16.07 531 MET A O 1
ATOM 4062 N N . HIS A 1 532 ? 63.328 53.324 -9.397 1.00 14.75 532 HIS A N 1
ATOM 4063 C CA . HIS A 1 532 ? 63.138 51.877 -9.452 1.00 14.12 532 HIS A CA 1
ATOM 4064 C C . HIS A 1 532 ? 62.649 51.434 -8.094 1.00 13.64 532 HIS A C 1
ATOM 4065 O O . HIS A 1 532 ? 63.416 51.394 -7.141 1.00 13.38 532 HIS A O 1
ATOM 4072 N N . ARG A 1 533 ? 61.350 51.142 -8.002 1.00 13.15 533 ARG A N 1
ATOM 4073 C CA . ARG A 1 533 ? 60.738 50.813 -6.717 1.00 13.13 533 ARG A CA 1
ATOM 4074 C C . ARG A 1 533 ? 60.323 49.355 -6.674 1.00 13.02 533 ARG A C 1
ATOM 4075 O O . ARG A 1 533 ? 59.566 48.887 -7.523 1.00 12.87 533 ARG A O 1
ATOM 4083 N N . THR A 1 534 ? 60.841 48.646 -5.671 1.00 12.97 534 THR A N 1
ATOM 4084 C CA . THR A 1 534 ? 60.546 47.244 -5.452 1.00 13.37 534 THR A CA 1
ATOM 4085 C C . THR A 1 534 ? 59.839 47.139 -4.118 1.00 13.52 534 THR A C 1
ATOM 4086 O O . THR A 1 534 ? 60.332 47.663 -3.107 1.00 13.67 534 THR A O 1
ATOM 4090 N N . MET A 1 535 ? 58.679 46.480 -4.129 1.00 13.74 535 MET A N 1
ATOM 4091 C CA . MET A 1 535 ? 57.892 46.277 -2.921 1.00 14.14 535 MET A CA 1
ATOM 4092 C C . MET A 1 535 ? 57.692 44.793 -2.703 1.00 13.95 535 MET A C 1
ATOM 4093 O O . MET A 1 535 ? 57.498 44.028 -3.651 1.00 14.20 535 MET A O 1
ATOM 4098 N N . ALA A 1 536 ? 57.746 44.390 -1.441 1.00 13.96 536 ALA A N 1
ATOM 4099 C CA . ALA A 1 536 ? 57.602 42.989 -1.079 1.00 14.15 536 ALA A CA 1
ATOM 4100 C C . ALA A 1 536 ? 56.706 42.860 0.129 1.00 14.13 536 ALA A C 1
ATOM 4101 O O . ALA A 1 536 ? 56.750 43.705 1.031 1.00 14.80 536 ALA A O 1
ATOM 4103 N N . LEU A 1 537 ? 55.896 41.809 0.133 1.00 13.89 537 LEU A N 1
ATOM 4104 C CA . LEU A 1 537 ? 55.089 41.438 1.282 1.00 13.89 537 LEU A CA 1
ATOM 4105 C C . LEU A 1 537 ? 55.689 40.130 1.790 1.00 13.76 537 LEU A C 1
ATOM 4106 O O . LEU A 1 537 ? 55.665 39.118 1.089 1.00 13.46 537 LEU A O 1
ATOM 4111 N N . ILE A 1 538 ? 56.262 40.181 2.993 1.00 13.69 538 ILE A N 1
ATOM 4112 C CA . ILE A 1 538 ? 57.138 39.121 3.497 1.00 14.23 538 ILE A CA 1
ATOM 4113 C C . ILE A 1 538 ? 56.712 38.661 4.880 1.00 14.39 538 ILE A C 1
ATOM 4114 O O . ILE A 1 538 ? 56.671 39.463 5.811 1.00 14.33 538 ILE A O 1
ATOM 4119 N N . LYS A 1 539 ? 56.434 37.361 4.999 1.00 14.82 539 LYS A N 1
ATOM 4120 C CA . LYS A 1 539 ? 56.287 36.693 6.284 1.00 15.63 539 LYS A CA 1
ATOM 4121 C C . LYS A 1 539 ? 57.561 35.902 6.542 1.00 15.44 539 LYS A C 1
ATOM 4122 O O . LYS A 1 539 ? 57.949 35.074 5.718 1.00 15.42 539 LYS A O 1
ATOM 4128 N N . THR A 1 540 ? 58.207 36.157 7.674 1.00 15.37 540 THR A N 1
ATOM 4129 C CA . THR A 1 540 ? 59.453 35.459 8.024 1.00 15.39 540 THR A CA 1
ATOM 4130 C C . THR A 1 540 ? 59.541 35.280 9.541 1.00 15.61 540 THR A C 1
ATOM 4131 O O . THR A 1 540 ? 58.863 35.965 10.298 1.00 15.43 540 THR A O 1
ATOM 4135 N N . ASP A 1 541 ? 60.382 34.347 9.974 1.00 15.83 541 ASP A N 1
ATOM 4136 C CA . ASP A 1 541 ? 60.529 34.027 11.389 1.00 16.43 541 ASP A CA 1
ATOM 4137 C C . ASP A 1 541 ? 61.012 35.266 12.165 1.00 16.33 541 ASP A C 1
ATOM 4138 O O . ASP A 1 541 ? 61.925 35.957 11.726 1.00 16.63 541 ASP A O 1
ATOM 4143 N N . GLY A 1 542 ? 60.364 35.546 13.297 1.00 16.63 542 GLY A N 1
ATOM 4144 C CA . GLY A 1 542 ? 60.707 36.695 14.135 1.00 16.96 542 GLY A CA 1
ATOM 4145 C C . GLY A 1 542 ? 59.658 37.785 14.135 1.00 17.42 542 GLY A C 1
ATOM 4146 O O . GLY A 1 542 ? 59.753 38.716 14.928 1.00 17.80 542 GLY A O 1
ATOM 4147 N N . PHE A 1 543 ? 58.653 37.656 13.268 1.00 17.19 543 PHE A N 1
ATOM 4148 C CA . PHE A 1 543 ? 57.603 38.660 13.117 1.00 17.47 543 PHE A CA 1
ATOM 4149 C C . PHE A 1 543 ? 56.250 37.985 13.211 1.00 17.64 543 PHE A C 1
ATOM 4150 O O . PHE A 1 543 ? 56.024 36.932 12.613 1.00 18.04 543 PHE A O 1
ATOM 4158 N N . GLU A 1 544 ? 55.340 38.609 13.949 1.00 17.83 544 GLU A N 1
ATOM 4159 C CA . GLU A 1 544 ? 53.984 38.107 14.141 1.00 18.26 544 GLU A CA 1
ATOM 4160 C C . GLU A 1 544 ? 53.194 38.023 12.831 1.00 17.18 544 GLU A C 1
ATOM 4161 O O . GLU A 1 544 ? 52.410 37.092 12.617 1.00 17.26 544 GLU A O 1
ATOM 4167 N N . LYS A 1 545 ? 53.392 39.025 11.975 1.00 15.94 545 LYS A N 1
ATOM 4168 C CA . LYS A 1 545 ? 52.611 39.206 10.765 1.00 15.35 545 LYS A CA 1
ATOM 4169 C C . LYS A 1 545 ? 53.530 39.490 9.590 1.00 14.73 545 LYS A C 1
ATOM 4170 O O . LYS A 1 545 ? 54.693 39.849 9.788 1.00 14.42 545 LYS A O 1
ATOM 4176 N N . PRO A 1 546 ? 53.010 39.362 8.353 1.00 14.48 546 PRO A N 1
ATOM 4177 C CA . PRO A 1 546 ? 53.789 39.825 7.208 1.00 14.30 546 PRO A CA 1
ATOM 4178 C C . PRO A 1 546 ? 54.078 41.314 7.340 1.00 14.04 546 PRO A C 1
ATOM 4179 O O . PRO A 1 546 ? 53.267 42.041 7.933 1.00 14.28 546 PRO A O 1
ATOM 4183 N N . PHE A 1 547 ? 55.218 41.740 6.808 1.00 13.82 547 PHE A N 1
ATOM 4184 C CA . PHE A 1 547 ? 55.551 43.160 6.724 1.00 13.79 547 PHE A CA 1
ATOM 4185 C C . PHE A 1 547 ? 55.735 43.549 5.270 1.00 13.58 547 PHE A C 1
ATOM 4186 O O . PHE A 1 547 ? 55.913 42.690 4.400 1.00 13.49 547 PHE A O 1
ATOM 4194 N N . VAL A 1 548 ? 55.672 44.852 5.022 1.00 13.53 548 VAL A N 1
ATOM 4195 C CA . VAL A 1 548 ? 55.972 45.402 3.707 1.00 13.80 548 VAL A CA 1
ATOM 4196 C C . VAL A 1 548 ? 57.396 45.920 3.714 1.00 13.99 548 VAL A C 1
ATOM 4197 O O . VAL A 1 548 ? 57.761 46.691 4.600 1.00 13.98 548 VAL A O 1
ATOM 4201 N N . LEU A 1 549 ? 58.181 45.489 2.731 1.00 14.14 549 LEU A N 1
ATOM 4202 C CA . LEU A 1 549 ? 59.505 46.030 2.463 1.00 14.64 549 LEU A CA 1
ATOM 4203 C C . LEU A 1 549 ? 59.412 46.915 1.230 1.00 14.59 549 LEU A C 1
ATOM 4204 O O . LEU A 1 549 ? 58.891 46.490 0.190 1.00 14.57 549 LEU A O 1
ATOM 4209 N N . ASP A 1 550 ? 59.924 48.138 1.354 1.00 14.49 550 ASP A N 1
ATOM 4210 C CA . ASP A 1 550 ? 59.873 49.140 0.290 1.00 14.73 550 ASP A CA 1
ATOM 4211 C C . ASP A 1 550 ? 61.287 49.609 -0.030 1.00 14.61 550 ASP A C 1
ATOM 4212 O O . ASP A 1 550 ? 61.940 50.199 0.821 1.00 14.89 550 ASP A O 1
ATOM 4217 N N . ILE A 1 551 ? 61.743 49.339 -1.251 1.00 14.32 551 ILE A N 1
ATOM 4218 C CA . ILE A 1 551 ? 63.060 49.790 -1.731 1.00 14.57 551 ILE A CA 1
ATOM 4219 C C . ILE A 1 551 ? 62.811 50.753 -2.886 1.00 14.58 551 ILE A C 1
ATOM 4220 O O . ILE A 1 551 ? 62.277 50.344 -3.915 1.00 14.64 551 ILE A O 1
ATOM 4225 N N . LEU A 1 552 ? 63.168 52.024 -2.704 1.00 14.69 552 LEU A N 1
ATOM 4226 C CA . LEU A 1 552 ? 62.980 53.040 -3.755 1.00 15.11 552 LEU A CA 1
ATOM 4227 C C . LEU A 1 552 ? 64.357 53.546 -4.167 1.00 15.27 552 LEU A C 1
ATOM 4228 O O . LEU A 1 552 ? 64.950 54.395 -3.499 1.00 15.38 552 LEU A O 1
ATOM 4233 N N . ARG A 1 553 ? 64.862 52.981 -5.263 1.00 15.39 553 ARG A N 1
ATOM 4234 C CA . ARG A 1 553 ? 66.205 53.281 -5.759 1.00 15.93 553 ARG A CA 1
ATOM 4235 C C . ARG A 1 553 ? 66.112 54.434 -6.746 1.00 16.10 553 ARG A C 1
ATOM 4236 O O . ARG A 1 553 ? 65.325 54.378 -7.691 1.00 16.40 553 ARG A O 1
ATOM 4244 N N . VAL A 1 554 ? 66.906 55.477 -6.512 1.00 16.05 554 VAL A N 1
ATOM 4245 C CA . VAL A 1 554 ? 66.863 56.702 -7.306 1.00 16.33 554 VAL A CA 1
ATOM 4246 C C . VAL A 1 554 ? 68.241 56.974 -7.902 1.00 16.76 554 VAL A C 1
ATOM 4247 O O . VAL A 1 554 ? 69.238 56.977 -7.183 1.00 16.70 554 VAL A O 1
ATOM 4251 N N . GLY A 1 555 ? 68.273 57.195 -9.213 1.00 17.39 555 GLY A N 1
ATOM 4252 C CA . GLY A 1 555 ? 69.482 57.609 -9.922 1.00 18.05 555 GLY A CA 1
ATOM 4253 C C . GLY A 1 555 ? 69.220 58.939 -10.592 1.00 18.98 555 GLY A C 1
ATOM 4254 O O . GLY A 1 555 ? 68.163 59.112 -11.177 1.00 18.95 555 GLY A O 1
ATOM 4255 N N . SER A 1 556 ? 70.141 59.894 -10.507 1.00 20.23 556 SER A N 1
ATOM 4256 C CA . SER A 1 556 ? 69.962 61.163 -11.187 1.00 21.77 556 SER A CA 1
ATOM 4257 C C . SER A 1 556 ? 71.269 61.716 -11.709 1.00 23.59 556 SER A C 1
ATOM 4258 O O . SER A 1 556 ? 72.338 61.223 -11.382 1.00 24.64 556 SER A O 1
ATOM 4261 N N . ASN A 1 557 ? 71.142 62.754 -12.526 1.00 24.95 557 ASN A N 1
ATOM 4262 C CA . ASN A 1 557 ? 72.286 63.452 -13.115 1.00 26.01 557 ASN A CA 1
ATOM 4263 C C . ASN A 1 557 ? 72.595 64.791 -12.432 1.00 25.30 557 ASN A C 1
ATOM 4264 O O . ASN A 1 557 ? 73.459 65.541 -12.893 1.00 26.45 557 ASN A O 1
ATOM 4269 N N . ALA A 1 558 ? 71.896 65.077 -11.335 1.00 23.50 558 ALA A N 1
ATOM 4270 C CA . ALA A 1 558 ? 71.997 66.341 -10.621 1.00 22.64 558 ALA A CA 1
ATOM 4271 C C . ALA A 1 558 ? 71.617 66.127 -9.162 1.00 21.72 558 ALA A C 1
ATOM 4272 O O . ALA A 1 558 ? 70.897 65.178 -8.840 1.00 21.27 558 ALA A O 1
ATOM 4274 N N . ALA A 1 559 ? 72.108 67.004 -8.291 1.00 20.86 559 ALA A N 1
ATOM 4275 C CA . ALA A 1 559 ? 71.737 67.001 -6.877 1.00 20.27 559 ALA A CA 1
ATOM 4276 C C . ALA A 1 559 ? 70.343 67.607 -6.732 1.00 19.75 559 ALA A C 1
ATOM 4277 O O . ALA A 1 559 ? 70.102 68.734 -7.170 1.00 20.48 559 ALA A O 1
ATOM 4279 N N . ASN A 1 560 ? 69.434 66.842 -6.122 1.00 18.37 560 ASN A N 1
ATOM 4280 C CA . ASN A 1 560 ? 68.032 67.213 -5.970 1.00 17.78 560 ASN A CA 1
ATOM 4281 C C . ASN A 1 560 ? 67.600 67.157 -4.515 1.00 17.32 560 ASN A C 1
ATOM 4282 O O . ASN A 1 560 ? 68.316 66.644 -3.647 1.00 16.93 560 ASN A O 1
ATOM 4287 N N . GLN A 1 561 ? 66.413 67.699 -4.257 1.00 17.05 561 GLN A N 1
ATOM 4288 C CA . GLN A 1 561 ? 65.713 67.476 -2.997 1.00 17.14 561 GLN A CA 1
ATOM 4289 C C . GLN A 1 561 ? 64.679 66.377 -3.235 1.00 16.59 561 GLN A C 1
ATOM 4290 O O . GLN A 1 561 ? 63.783 66.538 -4.071 1.00 17.15 561 GLN A O 1
ATOM 4296 N N . TYR A 1 562 ? 64.798 65.276 -2.500 1.00 15.71 562 TYR A N 1
ATOM 4297 C CA . TYR A 1 562 ? 63.849 64.172 -2.591 1.00 15.30 562 TYR A CA 1
ATOM 4298 C C . TYR A 1 562 ? 62.979 64.122 -1.348 1.00 14.93 562 TYR A C 1
ATOM 4299 O O . TYR A 1 562 ? 63.497 64.127 -0.228 1.00 15.37 562 TYR A O 1
ATOM 4308 N N . ASP A 1 563 ? 61.664 64.074 -1.563 1.00 14.68 563 ASP A N 1
ATOM 4309 C CA . ASP A 1 563 ? 60.676 63.889 -0.501 1.00 14.43 563 ASP A CA 1
ATOM 4310 C C . ASP A 1 563 ? 59.993 62.549 -0.702 1.00 13.92 563 ASP A C 1
ATOM 4311 O O . ASP A 1 563 ? 59.589 62.218 -1.824 1.00 14.04 563 ASP A O 1
ATOM 4316 N N . LEU A 1 564 ? 59.874 61.770 0.373 1.00 13.48 564 LEU A N 1
ATOM 4317 C CA . LEU A 1 564 ? 59.123 60.518 0.340 1.00 13.30 564 LEU A CA 1
ATOM 4318 C C . LEU A 1 564 ? 58.071 60.518 1.458 1.00 12.95 564 LEU A C 1
ATOM 4319 O O . LEU A 1 564 ? 58.415 60.298 2.635 1.00 13.19 564 LEU A O 1
ATOM 4324 N N . PRO A 1 565 ? 56.792 60.785 1.106 1.00 12.65 565 PRO A N 1
ATOM 4325 C CA . PRO A 1 565 ? 55.728 60.796 2.117 1.00 12.47 565 PRO A CA 1
ATOM 4326 C C . PRO A 1 565 ? 55.200 59.419 2.478 1.00 12.46 565 PRO A C 1
ATOM 4327 O O . PRO A 1 565 ? 55.193 58.506 1.639 1.00 12.36 565 PRO A O 1
ATOM 4331 N N . PHE A 1 566 ? 54.755 59.306 3.728 1.00 12.60 566 PHE A N 1
ATOM 4332 C CA . PHE A 1 566 ? 53.976 58.178 4.220 1.00 12.80 566 PHE A CA 1
ATOM 4333 C C . PHE A 1 566 ? 52.747 58.742 4.926 1.00 12.54 566 PHE A C 1
ATOM 4334 O O . PHE A 1 566 ? 52.851 59.268 6.040 1.00 12.62 566 PHE A O 1
ATOM 4342 N N . TYR A 1 567 ? 51.589 58.634 4.270 1.00 12.39 567 TYR A N 1
ATOM 4343 C CA . TYR A 1 567 ? 50.318 59.131 4.798 1.00 12.48 567 TYR A CA 1
ATOM 4344 C C . TYR A 1 567 ? 49.628 58.042 5.604 1.00 12.60 567 TYR A C 1
ATOM 4345 O O . TYR A 1 567 ? 48.814 57.270 5.107 1.00 12.76 567 TYR A O 1
ATOM 4354 N N . PHE A 1 568 ? 49.996 58.004 6.877 1.00 12.85 568 PHE A N 1
ATOM 4355 C CA . PHE A 1 568 ? 49.551 56.970 7.812 1.00 13.23 568 PHE A CA 1
ATOM 4356 C C . PHE A 1 568 ? 48.207 57.332 8.411 1.00 13.44 568 PHE A C 1
ATOM 4357 O O . PHE A 1 568 ? 47.832 58.502 8.464 1.00 13.50 568 PHE A O 1
ATOM 4365 N N . LYS A 1 569 ? 47.490 56.312 8.868 1.00 13.72 569 LYS A N 1
ATOM 4366 C CA . LYS A 1 569 ? 46.209 56.471 9.545 1.00 14.25 569 LYS A CA 1
ATOM 4367 C C . LYS A 1 569 ? 46.387 55.991 10.976 1.00 14.49 569 LYS A C 1
ATOM 4368 O O . LYS A 1 569 ? 46.847 54.878 11.185 1.00 14.89 569 LYS A O 1
ATOM 4374 N N . GLY A 1 570 ? 46.051 56.842 11.940 1.00 14.56 570 GLY A N 1
ATOM 4375 C CA . GLY A 1 570 ? 46.052 56.473 13.353 1.00 14.48 570 GLY A CA 1
ATOM 4376 C C . GLY A 1 570 ? 46.724 57.466 14.268 1.00 14.24 570 GLY A C 1
ATOM 4377 O O . GLY A 1 570 ? 47.176 58.532 13.864 1.00 15.06 570 GLY A O 1
ATOM 4378 N N . GLN A 1 571 ? 46.791 57.061 15.523 1.00 13.65 571 GLN A N 1
ATOM 4379 C CA . GLN A 1 571 ? 47.289 57.872 16.622 1.00 13.49 571 GLN A CA 1
ATOM 4380 C C . GLN A 1 571 ? 48.765 57.586 16.845 1.00 13.42 571 GLN A C 1
ATOM 4381 O O . GLN A 1 571 ? 49.152 56.440 17.090 1.00 13.28 571 GLN A O 1
ATOM 4387 N N . VAL A 1 572 ? 49.590 58.625 16.797 1.00 13.31 572 VAL A N 1
ATOM 4388 C CA . VAL A 1 572 ? 51.031 58.470 17.007 1.00 13.43 572 VAL A CA 1
ATOM 4389 C C . VAL A 1 572 ? 51.320 57.896 18.399 1.00 13.76 572 VAL A C 1
ATOM 4390 O O . VAL A 1 572 ? 50.789 58.392 19.404 1.00 13.84 572 VAL A O 1
ATOM 4394 N N . MET A 1 573 ? 52.164 56.866 18.440 1.00 14.34 573 MET A N 1
ATOM 4395 C CA . MET A 1 573 ? 52.530 56.192 19.690 1.00 15.08 573 MET A CA 1
ATOM 4396 C C . MET A 1 573 ? 53.952 56.449 20.151 1.00 15.95 573 MET A C 1
ATOM 4397 O O . MET A 1 573 ? 54.180 56.667 21.339 1.00 16.49 573 MET A O 1
ATOM 4402 N N . GLN A 1 574 ? 54.916 56.360 19.244 1.00 16.77 574 GLN A N 1
ATOM 4403 C CA . GLN A 1 574 ? 56.317 56.550 19.617 1.00 17.79 574 GLN A CA 1
ATOM 4404 C C . GLN A 1 574 ? 57.182 56.816 18.405 1.00 17.23 574 GLN A C 1
ATOM 4405 O O . GLN A 1 574 ? 56.842 56.432 17.283 1.00 16.87 574 GLN A O 1
ATOM 4411 N N . THR A 1 575 ? 58.295 57.499 18.652 1.00 16.88 575 THR A N 1
ATOM 4412 C CA . THR A 1 575 ? 59.363 57.661 17.678 1.00 16.96 575 THR A CA 1
ATOM 4413 C C . THR A 1 575 ? 60.676 57.314 18.364 1.00 16.97 575 THR A C 1
ATOM 4414 O O . THR A 1 575 ? 60.760 57.351 19.597 1.00 17.33 575 THR A O 1
ATOM 4418 N N . ASN A 1 576 ? 61.698 57.005 17.567 1.00 17.00 576 ASN A N 1
ATOM 4419 C CA . ASN A 1 576 ? 63.062 56.849 18.096 1.00 17.37 576 ASN A CA 1
ATOM 4420 C C . ASN A 1 576 ? 63.962 58.034 17.744 1.00 17.68 576 ASN A C 1
ATOM 4421 O O . ASN A 1 576 ? 65.193 57.929 17.801 1.00 18.54 576 ASN A O 1
ATOM 4426 N N . PHE A 1 577 ? 63.346 59.157 17.389 1.00 17.44 577 PHE A N 1
ATOM 4427 C CA . PHE A 1 577 ? 64.054 60.380 17.042 1.00 17.83 577 PHE A CA 1
ATOM 4428 C C . PHE A 1 577 ? 63.350 61.552 17.708 1.00 18.53 577 PHE A C 1
ATOM 4429 O O . PHE A 1 577 ? 62.119 61.541 17.887 1.00 18.52 577 PHE A O 1
ATOM 4437 N N . ASP A 1 578 ? 64.121 62.570 18.073 1.00 19.44 578 ASP A N 1
ATOM 4438 C CA . ASP A 1 578 ? 63.544 63.782 18.626 1.00 20.31 578 ASP A CA 1
ATOM 4439 C C . ASP A 1 578 ? 63.037 64.658 17.488 1.00 19.88 578 ASP A C 1
ATOM 4440 O O . ASP A 1 578 ? 63.550 64.605 16.367 1.00 19.79 578 ASP A O 1
ATOM 4445 N N . PHE A 1 579 ? 62.003 65.441 17.767 1.00 19.66 579 PHE A N 1
ATOM 4446 C CA . PHE A 1 579 ? 61.486 66.393 16.793 1.00 19.89 579 PHE A CA 1
ATOM 4447 C C . PHE A 1 579 ? 60.973 67.619 17.513 1.00 20.84 579 PHE A C 1
ATOM 4448 O O . PHE A 1 579 ? 60.533 67.532 18.662 1.00 21.18 579 PHE A O 1
ATOM 4456 N N . THR A 1 580 ? 61.051 68.753 16.837 1.00 22.00 580 THR A N 1
ATOM 4457 C CA . THR A 1 580 ? 60.604 70.010 17.411 1.00 23.42 580 THR A CA 1
ATOM 4458 C C . THR A 1 580 ? 59.166 70.259 16.996 1.00 23.58 580 THR A C 1
ATOM 4459 O O . THR A 1 580 ? 58.720 69.782 15.954 1.00 24.07 580 THR A O 1
ATOM 4463 N N . THR A 1 581 ? 58.465 71.010 17.835 1.00 23.51 581 THR A N 1
ATOM 4464 C CA . THR A 1 581 ? 57.055 71.313 17.687 1.00 24.30 581 THR A CA 1
ATOM 4465 C C . THR A 1 581 ? 56.949 72.833 17.612 1.00 23.76 581 THR A C 1
ATOM 4466 O O . THR A 1 581 ? 57.215 73.513 18.604 1.00 23.92 581 THR A O 1
ATOM 4470 N N . PRO A 1 582 ? 56.594 73.378 16.436 1.00 23.05 582 PRO A N 1
ATOM 4471 C CA . PRO A 1 582 ? 56.590 74.833 16.317 1.00 23.39 582 PRO A CA 1
ATOM 4472 C C . PRO A 1 582 ? 55.423 75.503 17.041 1.00 23.75 582 PRO A C 1
ATOM 4473 O O . PRO A 1 582 ? 54.395 74.877 17.275 1.00 22.75 582 PRO A O 1
ATOM 4477 N N . LYS A 1 583 ? 55.607 76.779 17.367 1.00 24.69 583 LYS A N 1
ATOM 4478 C CA . LYS A 1 583 ? 54.595 77.571 18.098 1.00 26.13 583 LYS A CA 1
ATOM 4479 C C . LYS A 1 583 ? 53.497 78.091 17.173 1.00 25.09 583 LYS A C 1
ATOM 4480 O O . LYS A 1 583 ? 52.456 78.533 17.642 1.00 24.75 583 LYS A O 1
ATOM 4486 N N . SER A 1 584 ? 53.764 78.092 15.875 1.00 24.54 584 SER A N 1
ATOM 4487 C CA . SER A 1 584 ? 52.763 78.404 14.866 1.00 24.73 584 SER A CA 1
ATOM 4488 C C . SER A 1 584 ? 52.911 77.391 13.751 1.00 24.24 584 SER A C 1
ATOM 4489 O O . SER A 1 584 ? 54.017 76.904 13.514 1.00 25.10 584 SER A O 1
ATOM 4492 N N . LEU A 1 585 ? 51.817 77.053 13.076 1.00 23.35 585 LEU A N 1
ATOM 4493 C CA . LEU A 1 585 ? 51.901 76.144 11.931 1.00 23.72 585 LEU A CA 1
ATOM 4494 C C . LEU A 1 585 ? 52.003 76.957 10.658 1.00 22.55 585 LEU A C 1
ATOM 4495 O O . LEU A 1 585 ? 51.189 77.840 10.410 1.00 22.29 585 LEU A O 1
ATOM 4500 N N . GLU A 1 586 ? 53.028 76.649 9.877 1.00 21.38 586 GLU A N 1
ATOM 4501 C CA . GLU A 1 586 ? 53.303 77.293 8.603 1.00 21.17 586 GLU A CA 1
ATOM 4502 C C . GLU A 1 586 ? 53.175 76.248 7.503 1.00 19.11 586 GLU A C 1
ATOM 4503 O O . GLU A 1 586 ? 53.445 75.072 7.748 1.00 17.84 586 GLU A O 1
ATOM 4509 N N . PRO A 1 587 ? 52.782 76.656 6.283 1.00 17.92 587 PRO A N 1
ATOM 4510 C CA . PRO A 1 587 ? 52.727 75.677 5.202 1.00 17.47 587 PRO A CA 1
ATOM 4511 C C . PRO A 1 587 ? 54.110 75.135 4.863 1.00 17.01 587 PRO A C 1
ATOM 4512 O O . PRO A 1 587 ? 55.103 75.864 4.979 1.00 16.97 587 PRO A O 1
ATOM 4516 N N . LEU A 1 588 ? 54.173 73.876 4.444 1.00 16.46 588 LEU A N 1
ATOM 4517 C CA . LEU A 1 588 ? 55.454 73.241 4.133 1.00 16.47 588 LEU A CA 1
ATOM 4518 C C . LEU A 1 588 ? 56.123 73.857 2.910 1.00 16.54 588 LEU A C 1
ATOM 4519 O O . LEU A 1 588 ? 57.352 73.976 2.872 1.00 16.69 588 LEU A O 1
ATOM 4524 N N . GLY A 1 589 ? 55.322 74.227 1.913 1.00 16.28 589 GLY A N 1
ATOM 4525 C CA . GLY A 1 589 ? 55.834 74.885 0.714 1.00 16.85 589 GLY A CA 1
ATOM 4526 C C . GLY A 1 589 ? 54.792 75.740 0.042 1.00 17.11 589 GLY A C 1
ATOM 4527 O O . GLY A 1 589 ? 53.714 75.955 0.577 1.00 17.22 589 GLY A O 1
ATOM 4528 N N . SER A 1 590 ? 55.127 76.247 -1.137 1.00 17.79 590 SER A N 1
ATOM 4529 C CA . SER A 1 590 ? 54.298 77.250 -1.809 1.00 18.46 590 SER A CA 1
ATOM 4530 C C . SER A 1 590 ? 53.438 76.730 -2.960 1.00 18.26 590 SER A C 1
ATOM 4531 O O . SER A 1 590 ? 52.473 77.389 -3.336 1.00 18.53 590 SER A O 1
ATOM 4534 N N . ASP A 1 591 ? 53.795 75.584 -3.536 1.00 18.24 591 ASP A N 1
ATOM 4535 C CA . ASP A 1 591 ? 53.208 75.146 -4.803 1.00 18.62 591 ASP A CA 1
ATOM 4536 C C . ASP A 1 591 ? 53.078 73.636 -4.890 1.00 16.95 591 ASP A C 1
ATOM 4537 O O . ASP A 1 591 ? 53.648 72.901 -4.086 1.00 16.06 591 ASP A O 1
ATOM 4542 N N . ASN A 1 592 ? 52.315 73.200 -5.884 1.00 15.79 592 ASN A N 1
ATOM 4543 C CA . ASN A 1 592 ? 52.234 71.797 -6.295 1.00 15.25 592 ASN A CA 1
ATOM 4544 C C . ASN A 1 592 ? 51.750 70.861 -5.188 1.00 14.71 592 ASN A C 1
ATOM 4545 O O . ASN A 1 592 ? 52.135 69.699 -5.130 1.00 14.69 592 ASN A O 1
ATOM 4550 N N . GLY A 1 593 ? 50.885 71.392 -4.325 1.00 14.15 593 GLY A N 1
ATOM 4551 C CA . GLY A 1 593 ? 50.306 70.647 -3.215 1.00 13.89 593 GLY A CA 1
ATOM 4552 C C . GLY A 1 593 ? 50.923 70.947 -1.868 1.00 13.62 593 GLY A C 1
ATOM 4553 O O . GLY A 1 593 ? 50.280 70.757 -0.834 1.00 13.54 593 GLY A O 1
ATOM 4554 N N . TYR A 1 594 ? 52.167 71.425 -1.860 1.00 13.60 594 TYR A N 1
ATOM 4555 C CA . TYR A 1 594 ? 52.853 71.717 -0.602 1.00 13.66 594 TYR A CA 1
ATOM 4556 C C . TYR A 1 594 ? 52.176 72.845 0.178 1.00 13.72 594 TYR A C 1
ATOM 4557 O O . TYR A 1 594 ? 52.299 72.925 1.407 1.00 13.65 594 TYR A O 1
ATOM 4566 N N . GLN A 1 595 ? 51.459 73.713 -0.539 1.00 13.74 595 GLN A N 1
ATOM 4567 C CA . GLN A 1 595 ? 50.668 74.773 0.085 1.00 13.80 595 GLN A CA 1
ATOM 4568 C C . GLN A 1 595 ? 49.491 74.266 0.923 1.00 13.65 595 GLN A C 1
ATOM 4569 O O . GLN A 1 595 ? 48.897 75.046 1.654 1.00 13.99 595 GLN A O 1
ATOM 4575 N N . HIS A 1 596 ? 49.154 72.980 0.812 1.00 13.23 596 HIS A N 1
ATOM 4576 C CA . HIS A 1 596 ? 48.072 72.391 1.602 1.00 13.18 596 HIS A CA 1
ATOM 4577 C C . HIS A 1 596 ? 48.554 71.602 2.813 1.00 13.15 596 HIS A C 1
ATOM 4578 O O . HIS A 1 596 ? 47.734 71.042 3.536 1.00 13.36 596 HIS A O 1
ATOM 4585 N N . LEU A 1 597 ? 49.864 71.567 3.050 1.00 13.23 597 LEU A N 1
ATOM 4586 C CA . LEU A 1 597 ? 50.411 70.855 4.205 1.00 13.42 597 LEU A CA 1
ATOM 4587 C C . LEU A 1 597 ? 50.920 71.812 5.257 1.00 14.02 597 LEU A C 1
ATOM 4588 O O . LEU A 1 597 ? 51.748 72.662 4.956 1.00 14.36 597 LEU A O 1
ATOM 4593 N N . TRP A 1 598 ? 50.430 71.662 6.486 1.00 14.52 598 TRP A N 1
ATOM 4594 C CA . TRP A 1 598 ? 51.012 72.347 7.633 1.00 15.27 598 TRP A CA 1
ATOM 4595 C C . TRP A 1 598 ? 52.229 71.557 8.106 1.00 15.40 598 TRP A C 1
ATOM 4596 O O . TRP A 1 598 ? 52.175 70.332 8.180 1.00 14.93 598 TRP A O 1
ATOM 4607 N N . SER A 1 599 ? 53.309 72.271 8.424 1.00 15.96 599 SER A N 1
ATOM 4608 C CA A SER A 1 599 ? 54.488 71.682 9.056 0.50 16.29 599 SER A CA 1
ATOM 4609 C CA B SER A 1 599 ? 54.487 71.680 9.065 0.50 16.59 599 SER A CA 1
ATOM 4610 C C . SER A 1 599 ? 54.213 71.570 10.556 1.00 16.85 599 SER A C 1
ATOM 4611 O O . SER A 1 599 ? 54.219 72.573 11.267 1.00 17.26 599 SER A O 1
ATOM 4616 N N . GLU A 1 600 ? 53.958 70.350 11.032 1.00 17.27 600 GLU A N 1
ATOM 4617 C CA . GLU A 1 600 ? 53.585 70.110 12.432 1.00 18.30 600 GLU A CA 1
ATOM 4618 C C . GLU A 1 600 ? 54.773 69.743 13.326 1.00 18.36 600 GLU A C 1
ATOM 4619 O O . GLU A 1 600 ? 54.713 69.924 14.540 1.00 18.88 600 GLU A O 1
ATOM 4625 N N . GLY A 1 601 ? 55.848 69.247 12.734 1.00 17.99 601 GLY A N 1
ATOM 4626 C CA . GLY A 1 601 ? 57.038 68.876 13.493 1.00 18.46 601 GLY A CA 1
ATOM 4627 C C . GLY A 1 601 ? 58.191 68.579 12.568 1.00 18.74 601 GLY A C 1
ATOM 4628 O O . GLY A 1 601 ? 57.983 68.212 11.410 1.00 18.16 601 GLY A O 1
ATOM 4629 N N . LEU A 1 602 ? 59.408 68.744 13.078 1.00 19.54 602 LEU A N 1
ATOM 4630 C CA . LEU A 1 602 ? 60.615 68.516 12.294 1.00 21.04 602 LEU A CA 1
ATOM 4631 C C . LEU A 1 602 ? 61.632 67.758 13.134 1.00 21.35 602 LEU A C 1
ATOM 4632 O O . LEU A 1 602 ? 62.077 68.253 14.171 1.00 21.77 602 LEU A O 1
ATOM 4637 N N . GLY A 1 603 ? 61.996 66.569 12.671 1.00 21.79 603 GLY A N 1
ATOM 4638 C CA . GLY A 1 603 ? 62.949 65.716 13.365 1.00 22.73 603 GLY A CA 1
ATOM 4639 C C . GLY A 1 603 ? 64.223 65.563 12.573 1.00 23.70 603 GLY A C 1
ATOM 4640 O O . GLY A 1 603 ? 64.248 65.746 11.355 1.00 22.32 603 GLY A O 1
ATOM 4641 N N . GLN A 1 604 ? 65.297 65.255 13.288 1.00 26.17 604 GLN A N 1
ATOM 4642 C CA . GLN A 1 604 ? 66.519 64.798 12.661 1.00 28.51 604 GLN A CA 1
ATOM 4643 C C . GLN A 1 604 ? 66.749 63.374 13.184 1.00 28.00 604 GLN A C 1
ATOM 4644 O O . GLN A 1 604 ? 66.451 63.083 14.346 1.00 27.64 604 GLN A O 1
ATOM 4650 N N . PRO A 1 605 ? 67.255 62.476 12.328 1.00 27.43 605 PRO A N 1
ATOM 4651 C CA . PRO A 1 605 ? 67.505 61.112 12.787 1.00 27.33 605 PRO A CA 1
ATOM 4652 C C . PRO A 1 605 ? 68.561 61.016 13.890 1.00 28.31 605 PRO A C 1
ATOM 4653 O O . PRO A 1 605 ? 69.512 61.798 13.903 1.00 27.09 605 PRO A O 1
ATOM 4657 N N . LYS A 1 606 ? 68.353 60.070 14.806 1.00 29.21 606 LYS A N 1
ATOM 4658 C CA . LYS A 1 606 ? 69.327 59.729 15.856 1.00 30.68 606 LYS A CA 1
ATOM 4659 C C . LYS A 1 606 ? 70.386 58.745 15.363 1.00 30.06 606 LYS A C 1
ATOM 4660 O O . LYS A 1 606 ? 71.417 58.568 16.017 1.00 30.98 606 LYS A O 1
ATOM 4666 N N . GLY A 1 607 ? 70.129 58.087 14.235 1.00 28.59 607 GLY A N 1
ATOM 4667 C CA . GLY A 1 607 ? 70.975 56.988 13.785 1.00 27.82 607 GLY A CA 1
ATOM 4668 C C . GLY A 1 607 ? 70.573 56.480 12.419 1.00 26.56 607 GLY A C 1
ATOM 4669 O O . GLY A 1 607 ? 69.857 57.167 11.674 1.00 26.39 607 GLY A O 1
ATOM 4670 N N . ASP A 1 608 ? 71.021 55.266 12.106 1.00 25.49 608 ASP A N 1
ATOM 4671 C CA . ASP A 1 608 ? 70.865 54.696 10.769 1.00 25.21 608 ASP A CA 1
ATOM 4672 C C . ASP A 1 608 ? 69.445 54.236 10.450 1.00 23.18 608 ASP A C 1
ATOM 4673 O O . ASP A 1 608 ? 69.109 54.116 9.274 1.00 22.54 608 ASP A O 1
ATOM 4678 N N . ASN A 1 609 ? 68.631 53.959 11.470 1.00 21.71 609 ASN A N 1
ATOM 4679 C CA . ASN A 1 609 ? 67.220 53.614 11.262 1.00 20.73 609 ASN A CA 1
ATOM 4680 C C . ASN A 1 609 ? 66.343 54.508 12.105 1.00 20.01 609 ASN A C 1
ATOM 4681 O O . ASN A 1 609 ? 66.544 54.601 13.316 1.00 20.63 609 ASN A O 1
ATOM 4686 N N . SER A 1 610 ? 65.352 55.132 11.475 1.00 18.38 610 SER A N 1
ATOM 4687 C CA . SER A 1 610 ? 64.372 55.944 12.177 1.00 17.82 610 SER A CA 1
ATOM 4688 C C . SER A 1 610 ? 63.029 55.233 12.178 1.00 17.28 610 SER A C 1
ATOM 4689 O O . SER A 1 610 ? 62.658 54.593 11.190 1.00 17.14 610 SER A O 1
ATOM 4692 N N . GLN A 1 611 ? 62.299 55.370 13.283 1.00 16.71 611 GLN A N 1
ATOM 4693 C CA . GLN A 1 611 ? 61.074 54.617 13.517 1.00 16.67 611 GLN A CA 1
ATOM 4694 C C . GLN A 1 611 ? 59.946 55.508 14.002 1.00 15.90 611 GLN A C 1
ATOM 4695 O O . GLN A 1 611 ? 60.152 56.359 14.856 1.00 15.90 611 GLN A O 1
ATOM 4701 N N . LEU A 1 612 ? 58.756 55.276 13.454 1.00 14.98 612 LEU A N 1
ATOM 4702 C CA . LEU A 1 612 ? 57.514 55.902 13.896 1.00 14.68 612 LEU A CA 1
ATOM 4703 C C . LEU A 1 612 ? 56.508 54.783 14.077 1.00 14.50 612 LEU A C 1
ATOM 4704 O O . LEU A 1 612 ? 56.332 53.975 13.158 1.00 14.13 612 LEU A O 1
ATOM 4709 N N . SER A 1 613 ? 55.840 54.747 15.228 1.00 14.52 613 SER A N 1
ATOM 4710 C CA . SER A 1 613 ? 54.771 53.777 15.458 1.00 14.71 613 SER A CA 1
ATOM 4711 C C . SER A 1 613 ? 53.463 54.483 15.752 1.00 14.26 613 SER A C 1
ATOM 4712 O O . SER A 1 613 ? 53.449 55.598 16.280 1.00 14.15 613 SER A O 1
ATOM 4715 N N . TRP A 1 614 ? 52.365 53.819 15.420 1.00 13.65 614 TRP A N 1
ATOM 4716 C CA . TRP A 1 614 ? 51.023 54.365 15.650 1.00 13.57 614 TRP A CA 1
ATOM 4717 C C . TRP A 1 614 ? 50.021 53.258 15.941 1.00 13.43 614 TRP A C 1
ATOM 4718 O O . TRP A 1 614 ? 50.330 52.074 15.772 1.00 13.58 614 TRP A O 1
ATOM 4729 N N . LEU A 1 615 ? 48.845 53.662 16.415 1.00 13.14 615 LEU A N 1
ATOM 4730 C CA . LEU A 1 615 ? 47.756 52.765 16.776 1.00 13.17 615 LEU A CA 1
ATOM 4731 C C . LEU A 1 615 ? 46.561 53.118 15.901 1.00 13.20 615 LEU A C 1
ATOM 4732 O O . LEU A 1 615 ? 46.130 54.276 15.883 1.00 12.91 615 LEU A O 1
ATOM 4737 N N . GLU A 1 616 ? 46.039 52.136 15.168 1.00 13.38 616 GLU A N 1
ATOM 4738 C CA . GLU A 1 616 ? 44.866 52.348 14.314 1.00 13.75 616 GLU A CA 1
ATOM 4739 C C . GLU A 1 616 ? 43.946 51.154 14.412 1.00 13.66 616 GLU A C 1
ATOM 4740 O O . GLU A 1 616 ? 44.389 50.018 14.215 1.00 13.00 616 GLU A O 1
ATOM 4746 N N . ASN A 1 617 ? 42.673 51.419 14.717 1.00 13.80 617 ASN A N 1
ATOM 4747 C CA . ASN A 1 617 ? 41.657 50.380 14.853 1.00 14.10 617 ASN A CA 1
ATOM 4748 C C . ASN A 1 617 ? 42.149 49.173 15.660 1.00 13.86 617 ASN A C 1
ATOM 4749 O O . ASN A 1 617 ? 42.011 48.023 15.254 1.00 14.15 617 ASN A O 1
ATOM 4754 N N . GLY A 1 618 ? 42.740 49.465 16.810 1.00 13.66 618 GLY A N 1
ATOM 4755 C CA . GLY A 1 618 ? 43.120 48.436 17.759 1.00 13.66 618 GLY A CA 1
ATOM 4756 C C . GLY A 1 618 ? 44.372 47.645 17.435 1.00 13.62 618 GLY A C 1
ATOM 4757 O O . GLY A 1 618 ? 44.639 46.660 18.116 1.00 13.81 618 GLY A O 1
ATOM 4758 N N . ARG A 1 619 ? 45.156 48.074 16.446 1.00 13.39 619 ARG A N 1
ATOM 4759 C CA . ARG A 1 619 ? 46.389 47.385 16.054 1.00 13.47 619 ARG A CA 1
ATOM 4760 C C . ARG A 1 619 ? 47.529 48.398 16.019 1.00 13.04 619 ARG A C 1
ATOM 4761 O O . ARG A 1 619 ? 47.316 49.566 15.659 1.00 12.70 619 ARG A O 1
ATOM 4769 N N . PHE A 1 620 ? 48.742 47.965 16.376 1.00 12.91 620 PHE A N 1
ATOM 4770 C CA . PHE A 1 620 ? 49.925 48.820 16.251 1.00 12.90 620 PHE A CA 1
ATOM 4771 C C . PHE A 1 620 ? 50.635 48.598 14.922 1.00 12.84 620 PHE A C 1
ATOM 4772 O O . PHE A 1 620 ? 50.599 47.496 14.347 1.00 12.71 620 PHE A O 1
ATOM 4780 N N . TYR A 1 621 ? 51.274 49.670 14.450 1.00 12.73 621 TYR A N 1
ATOM 4781 C CA . TYR A 1 621 ? 52.057 49.678 13.218 1.00 12.90 621 TYR A CA 1
ATOM 4782 C C . TYR A 1 621 ? 53.355 50.401 13.464 1.00 13.10 621 TYR A C 1
ATOM 4783 O O . TYR A 1 621 ? 53.391 51.367 14.217 1.00 13.39 621 TYR A O 1
ATOM 4792 N N . THR A 1 622 ? 54.430 49.935 12.831 1.00 13.22 622 THR A N 1
ATOM 4793 C CA . THR A 1 622 ? 55.718 50.628 12.886 1.00 13.53 622 THR A CA 1
ATOM 4794 C C . THR A 1 622 ? 56.296 50.787 11.492 1.00 13.53 622 THR A C 1
ATOM 4795 O O . THR A 1 622 ? 56.389 49.815 10.740 1.00 13.51 622 THR A O 1
ATOM 4799 N N . LEU A 1 623 ? 56.661 52.025 11.163 1.00 13.67 623 LEU A N 1
ATOM 4800 C CA . LEU A 1 623 ? 57.444 52.342 9.976 1.00 13.96 623 LEU A CA 1
ATOM 4801 C C . LEU A 1 623 ? 58.889 52.493 10.421 1.00 14.21 623 LEU A C 1
ATOM 4802 O O . LEU A 1 623 ? 59.175 53.312 11.291 1.00 13.99 623 LEU A O 1
ATOM 4807 N N . THR A 1 624 ? 59.779 51.689 9.843 1.00 14.42 624 THR A N 1
ATOM 4808 C CA . THR A 1 624 ? 61.226 51.816 10.054 1.00 15.13 624 THR A CA 1
ATOM 4809 C C . THR A 1 624 ? 61.845 52.182 8.724 1.00 15.43 624 THR A C 1
ATOM 4810 O O . THR A 1 624 ? 61.552 51.528 7.727 1.00 15.65 624 THR A O 1
ATOM 4814 N N . THR A 1 625 ? 62.685 53.214 8.689 1.00 15.74 625 THR A N 1
ATOM 4815 C CA . THR A 1 625 ? 63.295 53.636 7.428 1.00 16.09 625 THR A CA 1
ATOM 4816 C C . THR A 1 625 ? 64.786 53.939 7.611 1.00 16.52 625 THR A C 1
ATOM 4817 O O . THR A 1 625 ? 65.197 54.414 8.666 1.00 16.38 625 THR A O 1
ATOM 4821 N N . ALA A 1 626 ? 65.582 53.616 6.590 1.00 16.99 626 ALA A N 1
ATOM 4822 C CA . ALA A 1 626 ? 67.031 53.836 6.618 1.00 18.07 626 ALA A CA 1
ATOM 4823 C C . ALA A 1 626 ? 67.299 55.322 6.412 1.00 19.10 626 ALA A C 1
ATOM 4824 O O . ALA A 1 626 ? 66.965 55.890 5.367 1.00 20.38 626 ALA A O 1
ATOM 4826 N N . THR A 1 627 ? 67.876 55.958 7.421 1.00 20.32 627 THR A N 1
ATOM 4827 C CA . THR A 1 627 ? 68.106 57.392 7.387 1.00 21.33 627 THR A CA 1
ATOM 4828 C C . THR A 1 627 ? 69.599 57.714 7.389 1.00 23.00 627 THR A C 1
ATOM 4829 O O . THR A 1 627 ? 70.415 56.979 7.954 1.00 22.92 627 THR A O 1
ATOM 4833 N N . ASN A 1 628 ? 69.922 58.799 6.692 1.00 25.23 628 ASN A N 1
ATOM 4834 C CA . ASN A 1 628 ? 71.233 59.436 6.698 1.00 27.57 628 ASN A CA 1
ATOM 4835 C C . ASN A 1 628 ? 71.168 60.569 7.714 1.00 28.22 628 ASN A C 1
ATOM 4836 O O . ASN A 1 628 ? 70.095 61.110 7.991 1.00 28.01 628 ASN A O 1
ATOM 4841 N N . ASN A 1 629 ? 72.308 60.951 8.275 1.00 29.59 629 ASN A N 1
ATOM 4842 C CA . ASN A 1 629 ? 72.307 61.932 9.370 1.00 30.30 629 ASN A CA 1
ATOM 4843 C C . ASN A 1 629 ? 71.824 63.359 8.963 1.00 28.78 629 ASN A C 1
ATOM 4844 O O . ASN A 1 629 ? 71.319 64.110 9.808 1.00 29.31 629 ASN A O 1
ATOM 4849 N N . ASP A 1 630 ? 71.919 63.703 7.677 1.00 26.63 630 ASP A N 1
ATOM 4850 C CA . ASP A 1 630 ? 71.389 64.980 7.162 1.00 25.53 630 ASP A CA 1
ATOM 4851 C C . ASP A 1 630 ? 69.924 64.935 6.702 1.00 23.19 630 ASP A C 1
ATOM 4852 O O . ASP A 1 630 ? 69.406 65.947 6.238 1.00 22.47 630 ASP A O 1
ATOM 4857 N N . ASP A 1 631 ? 69.260 63.788 6.833 1.00 21.25 631 ASP A N 1
ATOM 4858 C CA . ASP A 1 631 ? 67.822 63.700 6.519 1.00 20.16 631 ASP A CA 1
ATOM 4859 C C . ASP A 1 631 ? 66.990 64.559 7.458 1.00 19.60 631 ASP A C 1
ATOM 4860 O O . ASP A 1 631 ? 67.366 64.787 8.608 1.00 19.48 631 ASP A O 1
ATOM 4865 N N . GLU A 1 632 ? 65.845 65.011 6.955 1.00 18.51 632 GLU A N 1
ATOM 4866 C CA . GLU A 1 632 ? 64.827 65.662 7.773 1.00 18.34 632 GLU A CA 1
ATOM 4867 C C . GLU A 1 632 ? 63.592 64.770 7.799 1.00 17.89 632 GLU A C 1
ATOM 4868 O O . GLU A 1 632 ? 63.237 64.177 6.782 1.00 17.85 632 GLU A O 1
ATOM 4874 N N . LEU A 1 633 ? 62.968 64.657 8.967 1.00 17.27 633 LEU A N 1
ATOM 4875 C CA . LEU A 1 633 ? 61.726 63.907 9.122 1.00 17.29 633 LEU A CA 1
ATOM 4876 C C . LEU A 1 633 ? 60.632 64.902 9.458 1.00 16.84 633 LEU A C 1
ATOM 4877 O O . LEU A 1 633 ? 60.642 65.505 10.530 1.00 17.35 633 LEU A O 1
ATOM 4882 N N . HIS A 1 634 ? 59.695 65.079 8.532 1.00 15.88 634 HIS A N 1
ATOM 4883 C CA . HIS A 1 634 ? 58.660 66.101 8.645 1.00 15.69 634 HIS A CA 1
ATOM 4884 C C . HIS A 1 634 ? 57.323 65.495 9.011 1.00 15.19 634 HIS A C 1
ATOM 4885 O O . HIS A 1 634 ? 56.774 64.708 8.236 1.00 15.35 634 HIS A O 1
ATOM 4892 N N . PHE A 1 635 ? 56.793 65.867 10.172 1.00 14.39 635 PHE A N 1
ATOM 4893 C CA . PHE A 1 635 ? 55.390 65.593 10.491 1.00 14.24 635 PHE A CA 1
ATOM 4894 C C . PHE A 1 635 ? 54.549 66.669 9.821 1.00 13.98 635 PHE A C 1
ATOM 4895 O O . PHE A 1 635 ? 54.778 67.865 10.045 1.00 14.28 635 PHE A O 1
ATOM 4903 N N . VAL A 1 636 ? 53.600 66.249 8.990 1.00 13.73 636 VAL A N 1
ATOM 4904 C CA . VAL A 1 636 ? 52.733 67.178 8.269 1.00 13.78 636 VAL A CA 1
ATOM 4905 C C . VAL A 1 636 ? 51.267 66.894 8.559 1.00 13.73 636 VAL A C 1
ATOM 4906 O O . VAL A 1 636 ? 50.908 65.812 9.019 1.00 13.44 636 VAL A O 1
ATOM 4910 N N . ARG A 1 637 ? 50.434 67.891 8.288 1.00 13.85 637 ARG A N 1
ATOM 4911 C CA . ARG A 1 637 ? 48.985 67.784 8.471 1.00 14.49 637 ARG A CA 1
ATOM 4912 C C . ARG A 1 637 ? 48.333 68.446 7.268 1.00 14.10 637 ARG A C 1
ATOM 4913 O O . ARG A 1 637 ? 48.636 69.591 6.959 1.00 14.04 637 ARG A O 1
ATOM 4921 N N . ILE A 1 638 ? 47.436 67.732 6.598 1.00 13.78 638 ILE A N 1
ATOM 4922 C CA . ILE A 1 638 ? 46.701 68.301 5.476 1.00 13.95 638 ILE A CA 1
ATOM 4923 C C . ILE A 1 638 ? 45.720 69.332 6.035 1.00 14.04 638 ILE A C 1
ATOM 4924 O O . ILE A 1 638 ? 45.156 69.138 7.106 1.00 14.12 638 ILE A O 1
ATOM 4929 N N . GLY A 1 639 ? 45.538 70.433 5.312 1.00 13.95 639 GLY A N 1
ATOM 4930 C CA . GLY A 1 639 ? 44.519 71.431 5.645 1.00 14.20 639 GLY A CA 1
ATOM 4931 C C . GLY A 1 639 ? 44.892 72.885 5.466 1.00 14.16 639 GLY A C 1
ATOM 4932 O O . GLY A 1 639 ? 44.031 73.739 5.640 1.00 14.66 639 GLY A O 1
ATOM 4933 N N . ALA A 1 640 ? 46.148 73.193 5.129 1.00 14.16 640 ALA A N 1
ATOM 4934 C CA . ALA A 1 640 ? 46.514 74.567 4.808 1.00 14.41 640 ALA A CA 1
ATOM 4935 C C . ALA A 1 640 ? 45.858 74.997 3.498 1.00 14.58 640 ALA A C 1
ATOM 4936 O O . ALA A 1 640 ? 45.538 74.160 2.645 1.00 14.12 640 ALA A O 1
ATOM 4938 N N . ASN A 1 641 ? 45.642 76.305 3.354 1.00 15.12 641 ASN A N 1
ATOM 4939 C CA . ASN A 1 641 ? 45.023 76.872 2.158 1.00 15.68 641 ASN A CA 1
ATOM 4940 C C . ASN A 1 641 ? 43.756 76.105 1.755 1.00 15.19 641 ASN A C 1
ATOM 4941 O O . ASN A 1 641 ? 43.598 75.693 0.615 1.00 14.82 641 ASN A O 1
ATOM 4946 N N . ASP A 1 642 ? 42.864 75.920 2.724 1.00 15.07 642 ASP A N 1
ATOM 4947 C CA . ASP A 1 642 ? 41.629 75.151 2.540 1.00 15.05 642 ASP A CA 1
ATOM 4948 C C . ASP A 1 642 ? 40.459 75.958 3.105 1.00 15.42 642 ASP A C 1
ATOM 4949 O O . ASP A 1 642 ? 39.842 75.564 4.100 1.00 15.47 642 ASP A O 1
ATOM 4954 N N . PRO A 1 643 ? 40.148 77.096 2.462 1.00 15.92 643 PRO A N 1
ATOM 4955 C CA . PRO A 1 643 ? 39.181 78.035 3.031 1.00 16.25 643 PRO A CA 1
ATOM 4956 C C . PRO A 1 643 ? 37.748 77.517 3.201 1.00 16.45 643 PRO A C 1
ATOM 4957 O O . PRO A 1 643 ? 36.996 78.086 3.993 1.00 17.27 643 PRO A O 1
ATOM 4961 N N . GLU A 1 644 ? 37.375 76.454 2.489 1.00 16.25 644 GLU A N 1
ATOM 4962 C CA . GLU A 1 644 ? 36.026 75.891 2.575 1.00 16.61 644 GLU A CA 1
ATOM 4963 C C . GLU A 1 644 ? 35.958 74.575 3.360 1.00 15.78 644 GLU A C 1
ATOM 4964 O O . GLU A 1 644 ? 34.912 73.924 3.365 1.00 15.62 644 GLU A O 1
ATOM 4970 N N . PHE A 1 645 ? 37.044 74.191 4.040 1.00 15.11 645 PHE A N 1
ATOM 4971 C CA . PHE A 1 645 ? 37.117 72.886 4.728 1.00 14.84 645 PHE A CA 1
ATOM 4972 C C . PHE A 1 645 ? 36.764 71.740 3.762 1.00 14.31 645 PHE A C 1
ATOM 4973 O O . PHE A 1 645 ? 35.911 70.889 4.048 1.00 14.88 645 PHE A O 1
ATOM 4981 N N . ASN A 1 646 ? 37.413 71.744 2.601 1.00 13.54 646 ASN A N 1
ATOM 4982 C CA . ASN A 1 646 ? 37.241 70.681 1.613 1.00 13.29 646 ASN A CA 1
ATOM 4983 C C . ASN A 1 646 ? 38.177 69.492 1.778 1.00 13.29 646 ASN A C 1
ATOM 4984 O O . ASN A 1 646 ? 37.960 68.457 1.122 1.00 13.71 646 ASN A O 1
ATOM 4989 N N . LEU A 1 647 ? 39.201 69.633 2.626 1.00 13.12 647 LEU A N 1
ATOM 4990 C CA . LEU A 1 647 ? 40.211 68.591 2.831 1.00 13.08 647 LEU A CA 1
ATOM 4991 C C . LEU A 1 647 ? 40.165 68.021 4.241 1.00 13.08 647 LEU A C 1
ATOM 4992 O O . LEU A 1 647 ? 39.865 68.729 5.202 1.00 13.31 647 LEU A O 1
ATOM 4997 N N . ARG A 1 648 ? 40.495 66.737 4.354 1.00 12.93 648 ARG A N 1
ATOM 4998 C CA . ARG A 1 648 ? 40.591 66.065 5.650 1.00 13.03 648 ARG A CA 1
ATOM 4999 C C . ARG A 1 648 ? 41.888 66.419 6.344 1.00 13.56 648 ARG A C 1
ATOM 5000 O O . ARG A 1 648 ? 42.937 66.490 5.687 1.00 14.35 648 ARG A O 1
ATOM 5008 N N . ARG A 1 649 ? 41.842 66.528 7.670 1.00 13.88 649 ARG A N 1
ATOM 5009 C CA . ARG A 1 649 ? 43.033 66.828 8.479 1.00 14.24 649 ARG A CA 1
ATOM 5010 C C . ARG A 1 649 ? 43.828 65.561 8.822 1.00 14.01 649 ARG A C 1
ATOM 5011 O O . ARG A 1 649 ? 44.159 65.302 9.981 1.00 14.21 649 ARG A O 1
ATOM 5019 N N . ASP A 1 650 ? 44.159 64.784 7.794 1.00 13.53 650 ASP A N 1
ATOM 5020 C CA . ASP A 1 650 ? 44.988 63.584 7.946 1.00 13.53 650 ASP A CA 1
ATOM 5021 C C . ASP A 1 650 ? 46.454 63.991 8.066 1.00 13.50 650 ASP A C 1
ATOM 5022 O O . ASP A 1 650 ? 46.848 65.074 7.611 1.00 13.80 650 ASP A O 1
ATOM 5027 N N . ALA A 1 651 ? 47.258 63.116 8.666 1.00 13.05 651 ALA A N 1
ATOM 5028 C CA . ALA A 1 651 ? 48.679 63.388 8.927 1.00 12.97 651 ALA A CA 1
ATOM 5029 C C . ALA A 1 651 ? 49.594 62.602 7.996 1.00 12.78 651 ALA A C 1
ATOM 5030 O O . ALA A 1 651 ? 49.175 61.664 7.319 1.00 12.86 651 ALA A O 1
ATOM 5032 N N . GLY A 1 652 ? 50.866 62.982 7.974 1.00 12.82 652 GLY A N 1
ATOM 5033 C CA . GLY A 1 652 ? 51.882 62.199 7.280 1.00 12.89 652 GLY A CA 1
ATOM 5034 C C . GLY A 1 652 ? 53.256 62.406 7.878 1.00 13.09 652 GLY A C 1
ATOM 5035 O O . GLY A 1 652 ? 53.480 63.365 8.624 1.00 13.46 652 GLY A O 1
ATOM 5036 N N . LEU A 1 653 ? 54.162 61.482 7.569 1.00 13.33 653 LEU A N 1
ATOM 5037 C CA . LEU A 1 653 ? 55.578 61.656 7.837 1.00 13.71 653 LEU A CA 1
ATOM 5038 C C . LEU A 1 653 ? 56.284 61.674 6.493 1.00 13.78 653 LEU A C 1
ATOM 5039 O O . LEU A 1 653 ? 56.125 60.742 5.700 1.00 13.87 653 LEU A O 1
ATOM 5044 N N . ILE A 1 654 ? 57.044 62.737 6.231 1.00 13.81 654 ILE A N 1
ATOM 5045 C CA . ILE A 1 654 ? 57.793 62.865 4.978 1.00 14.14 654 ILE A CA 1
ATOM 5046 C C . ILE A 1 654 ? 59.281 62.832 5.275 1.00 14.58 654 ILE A C 1
ATOM 5047 O O . ILE A 1 654 ? 59.771 63.596 6.109 1.00 14.85 654 ILE A O 1
ATOM 5052 N N . ILE A 1 655 ? 59.986 61.942 4.583 1.00 14.93 655 ILE A N 1
ATOM 5053 C CA . ILE A 1 655 ? 61.441 61.894 4.635 1.00 15.73 655 ILE A CA 1
ATOM 5054 C C . ILE A 1 655 ? 61.935 62.873 3.577 1.00 15.95 655 ILE A C 1
ATOM 5055 O O . ILE A 1 655 ? 61.616 62.706 2.396 1.00 16.11 655 ILE A O 1
ATOM 5060 N N . ARG A 1 656 ? 62.705 63.880 3.990 1.00 16.20 656 ARG A N 1
ATOM 5061 C CA . ARG A 1 656 ? 63.290 64.844 3.062 1.00 16.37 656 ARG A CA 1
ATOM 5062 C C . ARG A 1 656 ? 64.801 64.662 3.041 1.00 16.73 656 ARG A C 1
ATOM 5063 O O . ARG A 1 656 ? 65.454 64.772 4.080 1.00 16.78 656 ARG A O 1
ATOM 5071 N N . ARG A 1 657 ? 65.327 64.396 1.849 1.00 16.94 657 ARG A N 1
ATOM 5072 C CA . ARG A 1 657 ? 66.754 64.165 1.617 1.00 17.64 657 ARG A CA 1
ATOM 5073 C C . ARG A 1 657 ? 67.245 65.205 0.610 1.00 17.97 657 ARG A C 1
ATOM 5074 O O . ARG A 1 657 ? 66.980 65.103 -0.588 1.00 17.91 657 ARG A O 1
ATOM 5082 N N . LYS A 1 658 ? 67.935 66.226 1.116 1.00 18.58 658 LYS A N 1
ATOM 5083 C CA . LYS A 1 658 ? 68.369 67.367 0.309 1.00 19.56 658 LYS A CA 1
ATOM 5084 C C . LYS A 1 658 ? 69.721 67.129 -0.353 1.00 19.71 658 LYS A C 1
ATOM 5085 O O . LYS A 1 658 ? 70.500 66.284 0.086 1.00 19.57 658 LYS A O 1
ATOM 5091 N N . ASN A 1 659 ? 69.975 67.892 -1.414 1.00 20.35 659 ASN A N 1
ATOM 5092 C CA . ASN A 1 659 ? 71.282 67.955 -2.071 1.00 21.17 659 ASN A CA 1
ATOM 5093 C C . ASN A 1 659 ? 71.866 66.569 -2.364 1.00 20.60 659 ASN A C 1
ATOM 5094 O O . ASN A 1 659 ? 73.025 66.280 -2.064 1.00 20.75 659 ASN A O 1
ATOM 5099 N N . THR A 1 660 ? 71.038 65.719 -2.964 1.00 19.81 660 THR A N 1
ATOM 5100 C CA . THR A 1 660 ? 71.361 64.317 -3.165 1.00 19.54 660 THR A CA 1
ATOM 5101 C C . THR A 1 660 ? 71.137 63.926 -4.616 1.00 19.48 660 THR A C 1
ATOM 5102 O O . THR A 1 660 ? 70.114 64.284 -5.204 1.00 18.86 660 THR A O 1
ATOM 5106 N N . LYS A 1 661 ? 72.094 63.193 -5.184 1.00 19.73 661 LYS A N 1
ATOM 5107 C CA . LYS A 1 661 ? 72.004 62.735 -6.565 1.00 20.29 661 LYS A CA 1
ATOM 5108 C C . LYS A 1 661 ? 71.434 61.311 -6.616 1.00 19.88 661 LYS A C 1
ATOM 5109 O O . LYS A 1 661 ? 70.246 61.142 -6.910 1.00 19.81 661 LYS A O 1
ATOM 5115 N N . ASN A 1 662 ? 72.255 60.304 -6.313 1.00 19.31 662 ASN A N 1
ATOM 5116 C CA . ASN A 1 662 ? 71.808 58.914 -6.224 1.00 18.98 662 ASN A CA 1
ATOM 5117 C C . ASN A 1 662 ? 71.506 58.579 -4.781 1.00 18.14 662 ASN A C 1
ATOM 5118 O O . ASN A 1 662 ? 72.279 58.929 -3.888 1.00 18.06 662 ASN A O 1
ATOM 5123 N N . THR A 1 663 ? 70.382 57.902 -4.545 1.00 17.43 663 THR A N 1
ATOM 5124 C CA . THR A 1 663 ? 70.049 57.439 -3.199 1.00 17.12 663 THR A CA 1
ATOM 5125 C C . THR A 1 663 ? 69.045 56.306 -3.271 1.00 16.64 663 THR A C 1
ATOM 5126 O O . THR A 1 663 ? 68.302 56.192 -4.242 1.00 16.47 663 THR A O 1
ATOM 5130 N N . THR A 1 664 ? 69.016 55.488 -2.228 1.00 16.33 664 THR A N 1
ATOM 5131 C CA . THR A 1 664 ? 68.092 54.368 -2.146 1.00 16.29 664 THR A CA 1
ATOM 5132 C C . THR A 1 664 ? 67.388 54.414 -0.799 1.00 16.08 664 THR A C 1
ATOM 5133 O O . THR A 1 664 ? 68.024 54.230 0.246 1.00 16.75 664 THR A O 1
ATOM 5137 N N . PHE A 1 665 ? 66.080 54.669 -0.832 1.00 15.38 665 PHE A N 1
ATOM 5138 C CA . PHE A 1 665 ? 65.249 54.625 0.362 1.00 15.09 665 PHE A CA 1
ATOM 5139 C C . PHE A 1 665 ? 64.893 53.174 0.654 1.00 14.75 665 PHE A C 1
ATOM 5140 O O . PHE A 1 665 ? 64.563 52.414 -0.261 1.00 15.04 665 PHE A O 1
ATOM 5148 N N . VAL A 1 666 ? 64.961 52.790 1.923 1.00 14.36 666 VAL A N 1
ATOM 5149 C CA . VAL A 1 666 ? 64.625 51.428 2.339 1.00 14.29 666 VAL A CA 1
ATOM 5150 C C . VAL A 1 666 ? 63.767 51.522 3.583 1.00 14.10 666 VAL A C 1
ATOM 5151 O O . VAL A 1 666 ? 64.212 52.077 4.597 1.00 14.31 666 VAL A O 1
ATOM 5155 N N . SER A 1 667 ? 62.554 50.969 3.516 1.00 14.06 667 SER A N 1
ATOM 5156 C CA . SER A 1 667 ? 61.605 51.058 4.627 1.00 14.21 667 SER A CA 1
ATOM 5157 C C . SER A 1 667 ? 60.902 49.741 4.859 1.00 14.24 667 SER A C 1
ATOM 5158 O O . SER A 1 667 ? 60.706 48.967 3.925 1.00 14.20 667 SER A O 1
ATOM 5161 N N . ILE A 1 668 ? 60.499 49.517 6.108 1.00 14.47 668 ILE A N 1
ATOM 5162 C CA . ILE A 1 668 ? 59.619 48.408 6.455 1.00 14.88 668 ILE A CA 1
ATOM 5163 C C . ILE A 1 668 ? 58.405 48.946 7.196 1.00 14.78 668 ILE A C 1
ATOM 5164 O O . ILE A 1 668 ? 58.528 49.828 8.050 1.00 14.84 668 ILE A O 1
ATOM 5169 N N . LEU A 1 669 ? 57.243 48.395 6.855 1.00 14.77 669 LEU A N 1
ATOM 5170 C CA . LEU A 1 669 ? 55.996 48.651 7.569 1.00 15.38 669 LEU A CA 1
ATOM 5171 C C . LEU A 1 669 ? 55.544 47.356 8.212 1.00 14.96 669 LEU A C 1
ATOM 5172 O O . LEU A 1 669 ? 55.217 46.402 7.509 1.00 14.68 669 LEU A O 1
ATOM 5177 N N . GLU A 1 670 ? 55.554 47.338 9.542 1.00 14.70 670 GLU A N 1
ATOM 5178 C CA . GLU A 1 670 ? 55.122 46.193 10.347 1.00 14.75 670 GLU A CA 1
ATOM 5179 C C . GLU A 1 670 ? 53.741 46.432 10.922 1.00 14.32 670 GLU A C 1
ATOM 5180 O O . GLU A 1 670 ? 53.406 47.556 11.288 1.00 14.39 670 GLU A O 1
ATOM 5186 N N . SER A 1 671 ? 52.966 45.363 11.054 1.00 13.87 671 SER A N 1
ATOM 5187 C CA . SER A 1 671 ? 51.763 45.344 11.880 1.00 13.79 671 SER A CA 1
ATOM 5188 C C . SER A 1 671 ? 52.023 44.413 13.046 1.00 13.75 671 SER A C 1
ATOM 5189 O O . SER A 1 671 ? 52.458 43.283 12.843 1.00 14.01 671 SER A O 1
ATOM 5192 N N . HIS A 1 672 ? 51.733 44.857 14.262 1.00 13.70 672 HIS A N 1
ATOM 5193 C CA . HIS A 1 672 ? 51.999 44.031 15.443 1.00 13.77 672 HIS A CA 1
ATOM 5194 C C . HIS A 1 672 ? 51.064 44.355 16.588 1.00 13.90 672 HIS A C 1
ATOM 5195 O O . HIS A 1 672 ? 50.691 45.509 16.799 1.00 14.06 672 HIS A O 1
ATOM 5202 N N . GLY A 1 673 ? 50.679 43.320 17.323 1.00 14.01 673 GLY A N 1
ATOM 5203 C CA . GLY A 1 673 ? 49.981 43.500 18.573 1.00 14.26 673 GLY A CA 1
ATOM 5204 C C . GLY A 1 673 ? 48.597 44.085 18.461 1.00 14.45 673 GLY A C 1
ATOM 5205 O O . GLY A 1 673 ? 48.020 44.168 17.378 1.00 14.65 673 GLY A O 1
ATOM 5206 N N . HIS A 1 674 ? 48.075 44.489 19.611 1.00 14.59 674 HIS A N 1
ATOM 5207 C CA . HIS A 1 674 ? 46.716 44.998 19.684 1.00 14.94 674 HIS A CA 1
ATOM 5208 C C . HIS A 1 674 ? 46.455 45.724 20.979 1.00 14.40 674 HIS A C 1
ATOM 5209 O O . HIS A 1 674 ? 47.179 45.556 21.960 1.00 14.05 674 HIS A O 1
ATOM 5216 N N . TYR A 1 675 ? 45.426 46.564 20.939 1.00 14.09 675 TYR A N 1
ATOM 5217 C CA . TYR A 1 675 ? 44.917 47.265 22.108 1.00 14.03 675 TYR A CA 1
ATOM 5218 C C . TYR A 1 675 ? 43.397 47.213 22.072 1.00 14.35 675 TYR A C 1
ATOM 5219 O O . TYR A 1 675 ? 42.796 47.240 20.998 1.00 14.93 675 TYR A O 1
ATOM 5228 N N . SER A 1 676 ? 42.782 47.142 23.250 1.00 14.49 676 SER A N 1
ATOM 5229 C CA . SER A 1 676 ? 41.334 47.227 23.392 1.00 14.71 676 SER A CA 1
ATOM 5230 C C . SER A 1 676 ? 41.012 48.193 24.520 1.00 14.62 676 SER A C 1
ATOM 5231 O O . SER A 1 676 ? 41.559 48.054 25.605 1.00 14.65 676 SER A O 1
ATOM 5234 N N . PRO A 1 677 ? 40.081 49.136 24.292 1.00 14.48 677 PRO A N 1
ATOM 5235 C CA . PRO A 1 677 ? 39.627 49.973 25.399 1.00 14.52 677 PRO A CA 1
ATOM 5236 C C . PRO A 1 677 ? 38.589 49.297 26.301 1.00 14.48 677 PRO A C 1
ATOM 5237 O O . PRO A 1 677 ? 38.080 49.936 27.216 1.00 14.45 677 PRO A O 1
ATOM 5241 N N . VAL A 1 678 ? 38.274 48.026 26.057 1.00 14.50 678 VAL A N 1
ATOM 5242 C CA . VAL A 1 678 ? 37.407 47.251 26.948 1.00 14.81 678 VAL A CA 1
ATOM 5243 C C . VAL A 1 678 ? 38.256 46.476 27.951 1.00 14.97 678 VAL A C 1
ATOM 5244 O O . VAL A 1 678 ? 38.031 46.570 29.155 1.00 15.81 678 VAL A O 1
ATOM 5248 N N . SER A 1 679 ? 39.224 45.709 27.458 1.00 14.94 679 SER A N 1
ATOM 5249 C CA . SER A 1 679 ? 40.153 44.988 28.334 1.00 14.93 679 SER A CA 1
ATOM 5250 C C . SER A 1 679 ? 41.264 45.872 28.890 1.00 14.85 679 SER A C 1
ATOM 5251 O O . SER A 1 679 ? 41.850 45.540 29.920 1.00 15.05 679 SER A O 1
ATOM 5254 N N . GLU A 1 680 ? 41.575 46.954 28.174 1.00 14.55 680 GLU A N 1
ATOM 5255 C CA . GLU A 1 680 ? 42.705 47.842 28.477 1.00 14.69 680 GLU A CA 1
ATOM 5256 C C . GLU A 1 680 ? 44.043 47.098 28.550 1.00 14.74 680 GLU A C 1
ATOM 5257 O O . GLU A 1 680 ? 44.924 47.467 29.321 1.00 14.82 680 GLU A O 1
ATOM 5263 N N . PHE A 1 681 ? 44.184 46.062 27.718 1.00 14.85 681 PHE A N 1
ATOM 5264 C CA . PHE A 1 681 ? 45.453 45.373 27.539 1.00 15.40 681 PHE A CA 1
ATOM 5265 C C . PHE A 1 681 ? 46.109 45.846 26.255 1.00 14.96 681 PHE A C 1
ATOM 5266 O O . PHE A 1 681 ? 45.492 45.814 25.189 1.00 14.79 681 PHE A O 1
ATOM 5274 N N . SER A 1 682 ? 47.365 46.257 26.377 1.00 14.88 682 SER A N 1
ATOM 5275 C CA . SER A 1 682 ? 48.237 46.531 25.245 1.00 15.18 682 SER A CA 1
ATOM 5276 C C . SER A 1 682 ? 49.170 45.345 25.087 1.00 15.59 682 SER A C 1
ATOM 5277 O O . SER A 1 682 ? 49.861 44.985 26.039 1.00 15.88 682 SER A O 1
ATOM 5280 N N . VAL A 1 683 ? 49.179 44.734 23.906 1.00 15.78 683 VAL A N 1
ATOM 5281 C CA . VAL A 1 683 ? 49.979 43.532 23.637 1.00 16.24 683 VAL A CA 1
ATOM 5282 C C . VAL A 1 683 ? 50.876 43.785 22.432 1.00 16.33 683 VAL A C 1
ATOM 5283 O O . VAL A 1 683 ? 50.430 44.369 21.449 1.00 15.78 683 VAL A O 1
ATOM 5287 N N . ASN A 1 684 ? 52.137 43.364 22.535 1.00 16.86 684 ASN A N 1
ATOM 5288 C CA . ASN A 1 684 ? 53.111 43.437 21.441 1.00 17.37 684 ASN A CA 1
ATOM 5289 C C . ASN A 1 684 ? 53.123 44.791 20.730 1.00 16.75 684 ASN A C 1
ATOM 5290 O O . ASN A 1 684 ? 52.965 44.888 19.512 1.00 15.90 684 ASN A O 1
ATOM 5295 N N . ALA A 1 685 ? 53.327 45.828 21.528 1.00 16.47 685 ALA A N 1
ATOM 5296 C CA . ALA A 1 685 ? 53.260 47.212 21.075 1.00 16.76 685 ALA A CA 1
ATOM 5297 C C . ALA A 1 685 ? 54.570 47.738 20.485 1.00 16.96 685 ALA A C 1
ATOM 5298 O O . ALA A 1 685 ? 54.592 48.844 19.955 1.00 17.00 685 ALA A O 1
ATOM 5300 N N . ASN A 1 686 ? 55.658 46.974 20.584 1.00 17.63 686 ASN A N 1
ATOM 5301 C CA . ASN A 1 686 ? 56.940 47.396 20.028 1.00 18.32 686 ASN A CA 1
ATOM 5302 C C . ASN A 1 686 ? 57.244 46.681 18.725 1.00 17.77 686 ASN A C 1
ATOM 5303 O O . ASN A 1 686 ? 56.771 45.580 18.493 1.00 18.06 686 ASN A O 1
ATOM 5308 N N . SER A 1 687 ? 58.072 47.317 17.906 1.00 17.43 687 SER A N 1
ATOM 5309 C CA . SER A 1 687 ? 58.596 46.728 16.676 1.00 17.36 687 SER A CA 1
ATOM 5310 C C . SER A 1 687 ? 59.430 45.487 16.967 1.00 17.30 687 SER A C 1
ATOM 5311 O O . SER A 1 687 ? 60.025 45.378 18.039 1.00 17.44 687 SER A O 1
ATOM 5314 N N . SER A 1 688 ? 59.468 44.565 16.008 1.00 17.11 688 SER A N 1
ATOM 5315 C CA . SER A 1 688 ? 60.388 43.417 16.063 1.00 17.51 688 SER A CA 1
ATOM 5316 C C . SER A 1 688 ? 61.628 43.619 15.196 1.00 18.15 688 SER A C 1
ATOM 5317 O O . SER A 1 688 ? 62.455 42.714 15.104 1.00 18.22 688 SER A O 1
ATOM 5320 N N . ILE A 1 689 ? 61.774 44.787 14.569 1.00 20.28 689 ILE A N 1
ATOM 5321 C CA . ILE A 1 689 ? 62.975 45.086 13.777 1.00 21.18 689 ILE A CA 1
ATOM 5322 C C . ILE A 1 689 ? 64.131 45.474 14.694 1.00 22.17 689 ILE A C 1
ATOM 5323 O O . ILE A 1 689 ? 64.005 46.385 15.505 1.00 23.42 689 ILE A O 1
ATOM 5328 N N . SER A 1 690 ? 65.253 44.776 14.562 1.00 22.24 690 SER A N 1
ATOM 5329 C CA . SER A 1 690 ? 66.495 45.192 15.213 1.00 23.22 690 SER A CA 1
ATOM 5330 C C . SER A 1 690 ? 67.235 46.171 14.304 1.00 22.87 690 SER A C 1
ATOM 5331 O O . SER A 1 690 ? 67.672 47.235 14.748 1.00 23.47 690 SER A O 1
ATOM 5334 N N . LYS A 1 691 ? 67.377 45.797 13.033 1.00 22.26 691 LYS A N 1
ATOM 5335 C CA . LYS A 1 691 ? 68.113 46.594 12.057 1.00 22.32 691 LYS A CA 1
ATOM 5336 C C . LYS A 1 691 ? 67.693 46.256 10.627 1.00 21.38 691 LYS A C 1
ATOM 5337 O O . LYS A 1 691 ? 67.407 45.111 10.315 1.00 21.07 691 LYS A O 1
ATOM 5343 N N . ILE A 1 692 ? 67.651 47.278 9.779 1.00 20.99 692 ILE A N 1
ATOM 5344 C CA . ILE A 1 692 ? 67.647 47.127 8.335 1.00 21.29 692 ILE A CA 1
ATOM 5345 C C . ILE A 1 692 ? 68.889 47.841 7.824 1.00 21.15 692 ILE A C 1
ATOM 5346 O O . ILE A 1 692 ? 69.216 48.934 8.287 1.00 21.04 692 ILE A O 1
ATOM 5351 N N . GLU A 1 693 ? 69.596 47.205 6.898 1.00 21.03 693 GLU A N 1
ATOM 5352 C CA . GLU A 1 693 ? 70.850 47.743 6.393 1.00 21.61 693 GLU A CA 1
ATOM 5353 C C . GLU A 1 693 ? 70.992 47.454 4.911 1.00 21.19 693 GLU A C 1
ATOM 5354 O O . GLU A 1 693 ? 70.757 46.333 4.461 1.00 19.81 693 GLU A O 1
ATOM 5360 N N . LEU A 1 694 ? 71.375 48.486 4.167 1.00 21.31 694 LEU A N 1
ATOM 5361 C CA . LEU A 1 694 ? 71.699 48.359 2.760 1.00 22.21 694 LEU A CA 1
ATOM 5362 C C . LEU A 1 694 ? 73.130 47.814 2.696 1.00 22.34 694 LEU A C 1
ATOM 5363 O O . LEU A 1 694 ? 74.092 48.526 3.001 1.00 22.67 694 LEU A O 1
ATOM 5368 N N . MET A 1 695 ? 73.253 46.533 2.363 1.00 22.06 695 MET A N 1
ATOM 5369 C CA . MET A 1 695 ? 74.554 45.855 2.288 1.00 22.67 695 MET A CA 1
ATOM 5370 C C . MET A 1 695 ? 75.258 46.086 0.967 1.00 22.12 695 MET A C 1
ATOM 5371 O O . MET A 1 695 ? 76.485 46.018 0.894 1.00 21.85 695 MET A O 1
ATOM 5376 N N . LEU A 1 696 ? 74.479 46.303 -0.085 1.00 21.06 696 LEU A N 1
ATOM 5377 C CA . LEU A 1 696 ? 75.012 46.622 -1.392 1.00 20.81 696 LEU A CA 1
ATOM 5378 C C . LEU A 1 696 ? 74.047 47.594 -2.045 1.00 20.31 696 LEU A C 1
ATOM 5379 O O . LEU A 1 696 ? 72.837 47.357 -2.043 1.00 19.50 696 LEU A O 1
ATOM 5384 N N . ASP A 1 697 ? 74.581 48.689 -2.579 1.00 20.56 697 ASP A N 1
ATOM 5385 C CA . ASP A 1 697 ? 73.775 49.761 -3.159 1.00 20.98 697 ASP A CA 1
ATOM 5386 C C . ASP A 1 697 ? 74.442 50.248 -4.440 1.00 21.23 697 ASP A C 1
ATOM 5387 O O . ASP A 1 697 ? 75.083 51.301 -4.462 1.00 21.58 697 ASP A O 1
ATOM 5392 N N . THR A 1 698 ? 74.299 49.458 -5.498 1.00 21.18 698 THR A N 1
ATOM 5393 C CA . THR A 1 698 ? 74.852 49.794 -6.809 1.00 22.17 698 THR A CA 1
ATOM 5394 C C . THR A 1 698 ? 73.742 49.839 -7.853 1.00 22.88 698 THR A C 1
ATOM 5395 O O . THR A 1 698 ? 72.613 49.419 -7.593 1.00 22.21 698 THR A O 1
ATOM 5399 N N . LYS A 1 699 ? 74.059 50.351 -9.038 1.00 24.14 699 LYS A N 1
ATOM 5400 C CA . LYS A 1 699 ? 73.090 50.336 -10.135 1.00 25.00 699 LYS A CA 1
ATOM 5401 C C . LYS A 1 699 ? 72.729 48.912 -10.568 1.00 23.87 699 LYS A C 1
ATOM 5402 O O . LYS A 1 699 ? 71.584 48.657 -10.914 1.00 23.65 699 LYS A O 1
ATOM 5408 N N . GLU A 1 700 ? 73.678 47.982 -10.481 1.00 22.76 700 GLU A N 1
ATOM 5409 C CA . GLU A 1 700 ? 73.473 46.611 -10.950 1.00 22.60 700 GLU A CA 1
ATOM 5410 C C . GLU A 1 700 ? 72.772 45.729 -9.902 1.00 20.58 700 GLU A C 1
ATOM 5411 O O . GLU A 1 700 ? 71.974 44.857 -10.262 1.00 19.59 700 GLU A O 1
ATOM 5417 N N . TYR A 1 701 ? 73.076 45.944 -8.620 1.00 19.22 701 TYR A N 1
ATOM 5418 C CA . TYR A 1 701 ? 72.554 45.098 -7.534 1.00 18.64 701 TYR A CA 1
ATOM 5419 C C . TYR A 1 701 ? 72.225 45.897 -6.282 1.00 17.66 701 TYR A C 1
ATOM 5420 O O . TYR A 1 701 ? 72.976 46.789 -5.898 1.00 17.83 701 TYR A O 1
ATOM 5429 N N . THR A 1 702 ? 71.118 45.533 -5.632 1.00 16.83 702 THR A N 1
ATOM 5430 C CA . THR A 1 702 ? 70.733 46.079 -4.338 1.00 16.49 702 THR A CA 1
ATOM 5431 C C . THR A 1 702 ? 70.587 44.911 -3.378 1.00 16.29 702 THR A C 1
ATOM 5432 O O . THR A 1 702 ? 69.997 43.900 -3.740 1.00 16.69 702 THR A O 1
ATOM 5436 N N . ALA A 1 703 ? 71.111 45.045 -2.158 1.00 15.92 703 ALA A N 1
ATOM 5437 C CA . ALA A 1 703 ? 70.935 44.010 -1.138 1.00 15.97 703 ALA A CA 1
ATOM 5438 C C . ALA A 1 703 ? 70.576 44.631 0.199 1.00 15.82 703 ALA A C 1
ATOM 5439 O O . ALA A 1 703 ? 71.265 45.542 0.652 1.00 15.90 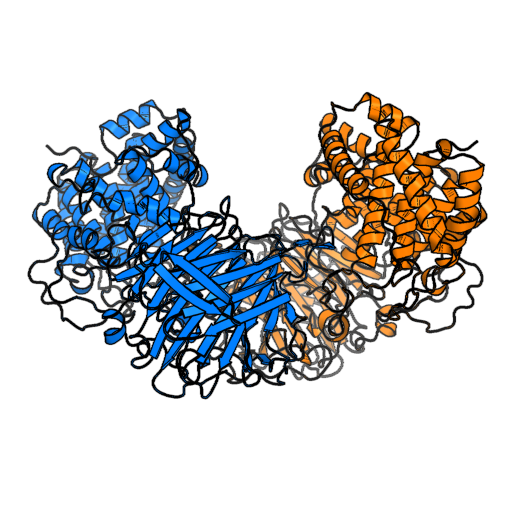703 ALA A O 1
ATOM 5441 N N . VAL A 1 704 ? 69.503 44.130 0.815 1.00 15.55 704 VAL A N 1
ATOM 5442 C CA . VAL A 1 704 ? 69.003 44.629 2.095 1.00 15.78 704 VAL A CA 1
ATOM 5443 C C . VAL A 1 704 ? 68.987 43.488 3.104 1.00 16.08 704 VAL A C 1
ATOM 5444 O O . VAL A 1 704 ? 68.380 42.445 2.857 1.00 16.04 704 VAL A O 1
ATOM 5448 N N . LEU A 1 705 ? 69.662 43.707 4.232 1.00 16.72 705 LEU A N 1
ATOM 5449 C CA . LEU A 1 705 ? 69.710 42.754 5.342 1.00 17.59 705 LEU A CA 1
ATOM 5450 C C . LEU A 1 705 ? 68.701 43.187 6.391 1.00 17.91 705 LEU A C 1
ATOM 5451 O O . LEU A 1 705 ? 68.686 44.355 6.787 1.00 17.90 705 LEU A O 1
ATOM 5456 N N . ILE A 1 706 ? 67.872 42.243 6.836 1.00 17.97 706 ILE A N 1
ATOM 5457 C CA . ILE A 1 706 ? 66.833 42.491 7.836 1.00 18.68 706 ILE A CA 1
ATOM 5458 C C . ILE A 1 706 ? 67.131 41.634 9.070 1.00 19.31 706 ILE A C 1
ATOM 5459 O O . ILE A 1 706 ? 67.165 40.407 8.976 1.00 18.99 706 ILE A O 1
ATOM 5464 N N . ASP A 1 707 ? 67.340 42.290 10.211 1.00 20.30 707 ASP A N 1
ATOM 5465 C CA . ASP A 1 707 ? 67.589 41.622 11.499 1.00 21.59 707 ASP A CA 1
ATOM 5466 C C . ASP A 1 707 ? 66.367 41.773 12.377 1.00 21.65 707 ASP A C 1
ATOM 5467 O O . ASP A 1 707 ? 65.958 42.902 12.648 1.00 21.26 707 ASP A O 1
ATOM 5472 N N . ALA A 1 708 ? 65.796 40.659 12.827 1.00 21.91 708 ALA A N 1
ATOM 5473 C CA . ALA A 1 708 ? 64.736 40.696 13.832 1.00 22.96 708 ALA A CA 1
ATOM 5474 C C . ALA A 1 708 ? 65.351 40.738 15.223 1.00 24.57 708 ALA A C 1
ATOM 5475 O O . ALA A 1 708 ? 66.519 40.378 15.406 1.00 25.52 708 ALA A O 1
ATOM 5477 N N . LYS A 1 709 ? 64.575 41.178 16.196 1.00 25.95 709 LYS A N 1
ATOM 5478 C CA . LYS A 1 709 ? 65.032 41.273 17.573 1.00 27.74 709 LYS A CA 1
ATOM 5479 C C . LYS A 1 709 ? 65.403 39.924 18.104 1.00 28.86 709 LYS A C 1
ATOM 5480 O O . LYS A 1 709 ? 66.272 39.832 18.920 1.00 31.03 709 LYS A O 1
ATOM 5486 N N . SER A 1 710 ? 64.770 38.875 17.626 1.00 35.07 710 SER A N 1
ATOM 5487 C CA . SER A 1 710 ? 65.203 37.526 18.018 1.00 35.41 710 SER A CA 1
ATOM 5488 C C . SER A 1 710 ? 66.529 37.383 17.257 1.00 35.11 710 SER A C 1
ATOM 5489 O O . SER A 1 710 ? 66.558 37.294 16.049 1.00 34.74 710 SER A O 1
ATOM 5491 N N . ASN A 1 711 ? 67.633 37.412 17.980 1.00 35.29 711 ASN A N 1
ATOM 5492 C CA . ASN A 1 711 ? 68.982 37.339 17.421 1.00 35.06 711 ASN A CA 1
ATOM 5493 C C . ASN A 1 711 ? 69.362 36.316 16.353 1.00 34.91 711 ASN A C 1
ATOM 5494 O O . ASN A 1 711 ? 70.377 36.492 15.697 1.00 34.66 711 ASN A O 1
ATOM 5499 N N . THR A 1 712 ? 68.606 35.244 16.195 1.00 36.72 712 THR A N 1
ATOM 5500 C CA . THR A 1 712 ? 68.964 34.250 15.207 1.00 36.63 712 THR A CA 1
ATOM 5501 C C . THR A 1 712 ? 68.137 34.391 13.950 1.00 35.40 712 THR A C 1
ATOM 5502 O O . THR A 1 712 ? 68.214 33.574 13.087 1.00 35.86 712 THR A O 1
ATOM 5506 N N . GLU A 1 713 ? 67.341 35.440 13.852 1.00 33.63 713 GLU A N 1
ATOM 5507 C CA . GLU A 1 713 ? 66.498 35.593 12.662 1.00 31.99 713 GLU A CA 1
ATOM 5508 C C . GLU A 1 713 ? 66.984 36.763 11.796 1.00 29.76 713 GLU A C 1
ATOM 5509 O O . GLU A 1 713 ? 66.723 37.934 12.089 1.00 29.16 713 GLU A O 1
ATOM 5515 N N . GLN A 1 714 ? 67.712 36.410 10.737 1.00 27.42 714 GLN A N 1
ATOM 5516 C CA . GLN A 1 714 ? 68.260 37.347 9.758 1.00 25.88 714 GLN A CA 1
ATOM 5517 C C . GLN A 1 714 ? 67.933 36.884 8.354 1.00 23.54 714 GLN A C 1
ATOM 5518 O O . GLN A 1 714 ? 68.080 35.704 8.039 1.00 23.33 714 GLN A O 1
ATOM 5524 N N . THR A 1 715 ? 67.519 37.823 7.507 1.00 21.02 715 THR A N 1
ATOM 5525 C CA . THR A 1 715 ? 67.227 37.541 6.108 1.00 19.87 715 THR A CA 1
ATOM 5526 C C . THR A 1 715 ? 67.845 38.600 5.213 1.00 18.75 715 THR A C 1
ATOM 5527 O O . THR A 1 715 ? 68.109 39.717 5.650 1.00 18.48 715 THR A O 1
ATOM 5531 N N . LEU A 1 716 ? 68.074 38.220 3.961 1.00 17.95 716 LEU A N 1
ATOM 5532 C CA . LEU A 1 716 ? 68.719 39.073 2.974 1.00 17.41 716 LEU A CA 1
ATOM 5533 C C . LEU A 1 716 ? 67.904 39.035 1.699 1.00 17.04 716 LEU A C 1
ATOM 5534 O O . LEU A 1 716 ? 67.626 37.954 1.185 1.00 17.09 716 LEU A O 1
ATOM 5539 N N . LEU A 1 717 ? 67.495 40.211 1.212 1.00 16.81 717 LEU A N 1
ATOM 5540 C CA . LEU A 1 717 ? 66.895 40.334 -0.118 1.00 17.15 717 LEU A CA 1
ATOM 5541 C C . LEU A 1 717 ? 67.947 40.897 -1.049 1.00 17.17 717 LEU A C 1
ATOM 5542 O O . LEU A 1 717 ? 68.495 41.966 -0.778 1.00 17.43 717 LEU A O 1
ATOM 5547 N N . ILE A 1 718 ? 68.216 40.185 -2.144 1.00 16.98 718 ILE A N 1
ATOM 5548 C CA . ILE A 1 718 ? 69.112 40.679 -3.194 1.00 17.31 718 ILE A CA 1
ATOM 5549 C C . ILE A 1 718 ? 68.307 40.883 -4.465 1.00 17.30 718 ILE A C 1
ATOM 5550 O O . ILE A 1 718 ? 67.539 40.009 -4.851 1.00 17.70 718 ILE A O 1
ATOM 5555 N N . LEU A 1 719 ? 68.508 42.028 -5.114 1.00 17.41 719 LEU A N 1
ATOM 5556 C CA . LEU A 1 719 ? 67.844 42.365 -6.371 1.00 17.71 719 LEU A CA 1
ATOM 5557 C C . LEU A 1 719 ? 68.889 42.584 -7.444 1.00 17.82 719 LEU A C 1
ATOM 5558 O O . LEU A 1 719 ? 69.852 43.317 -7.223 1.00 17.49 719 LEU A O 1
ATOM 5563 N N . ALA A 1 720 ? 68.691 41.942 -8.592 1.00 17.89 720 ALA A N 1
ATOM 5564 C CA . ALA A 1 720 ? 69.414 42.263 -9.822 1.00 18.37 720 ALA A CA 1
ATOM 5565 C C . ALA A 1 720 ? 68.584 43.306 -10.554 1.00 18.42 720 ALA A C 1
ATOM 5566 O O . ALA A 1 720 ? 67.431 43.047 -10.891 1.00 18.71 720 ALA A O 1
ATOM 5568 N N . ASN A 1 721 ? 69.168 44.473 -10.795 1.00 18.64 721 ASN A N 1
ATOM 5569 C CA . ASN A 1 721 ? 68.416 45.648 -11.266 1.00 19.11 721 ASN A CA 1
ATOM 5570 C C . ASN A 1 721 ? 68.398 45.873 -12.769 1.00 20.53 721 ASN A C 1
ATOM 5571 O O . ASN A 1 721 ? 67.556 46.627 -13.253 1.00 20.42 721 ASN A O 1
ATOM 5576 N N . GLU A 1 722 ? 69.315 45.248 -13.506 1.00 21.81 722 GLU A N 1
ATOM 5577 C CA . GLU A 1 722 ? 69.472 45.526 -14.944 1.00 23.75 722 GLU A CA 1
ATOM 5578 C C . GLU A 1 722 ? 69.313 44.296 -15.832 1.00 24.29 722 GLU A C 1
ATOM 5579 O O . GLU A 1 722 ? 69.760 44.293 -16.984 1.00 24.80 722 GLU A O 1
ATOM 5585 N N . ASN A 1 723 ? 68.669 43.260 -15.305 1.00 24.15 723 ASN A N 1
ATOM 5586 C CA . ASN A 1 723 ? 68.365 42.058 -16.071 1.00 25.15 723 ASN A CA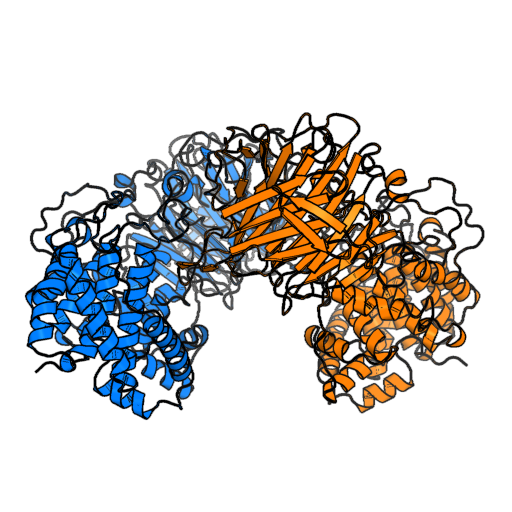 1
ATOM 5587 C C . ASN A 1 723 ? 67.270 41.281 -15.353 1.00 25.21 723 ASN A C 1
ATOM 5588 O O . ASN A 1 723 ? 67.510 40.712 -14.293 1.00 24.52 723 ASN A O 1
ATOM 5593 N N . LYS A 1 724 ? 66.072 41.295 -15.930 1.00 26.06 724 LYS A N 1
ATOM 5594 C CA . LYS A 1 724 ? 64.905 40.616 -15.355 1.00 26.84 724 LYS A CA 1
ATOM 5595 C C . LYS A 1 724 ? 64.803 39.132 -15.708 1.00 27.26 724 LYS A C 1
ATOM 5596 O O . LYS A 1 724 ? 63.916 38.452 -15.196 1.00 27.13 724 LYS A O 1
ATOM 5602 N N . ASN A 1 725 ? 65.672 38.636 -16.590 1.00 27.74 725 ASN A N 1
ATOM 5603 C CA . ASN A 1 725 ? 65.538 37.270 -17.110 1.00 28.99 725 ASN A CA 1
ATOM 5604 C C . ASN A 1 725 ? 65.563 36.237 -15.988 1.00 28.66 725 ASN A C 1
ATOM 5605 O O . ASN A 1 725 ? 66.507 36.196 -15.206 1.00 27.57 725 ASN A O 1
ATOM 5610 N N . VAL A 1 726 ? 64.527 35.404 -15.928 1.00 29.04 726 VAL A N 1
ATOM 5611 C CA . VAL A 1 726 ? 64.387 34.409 -14.850 1.00 29.72 726 VAL A CA 1
ATOM 5612 C C . VAL A 1 726 ? 65.471 33.320 -14.825 1.00 30.53 726 VAL A C 1
ATOM 5613 O O . VAL A 1 726 ? 65.665 32.688 -13.790 1.00 30.45 726 VAL A O 1
ATOM 5617 N N . ASN A 1 727 ? 66.157 33.106 -15.951 1.00 31.52 727 ASN A N 1
ATOM 5618 C CA . ASN A 1 727 ? 67.234 32.111 -16.059 1.00 32.71 727 ASN A CA 1
ATOM 5619 C C . ASN A 1 727 ? 68.659 32.675 -16.014 1.00 32.59 727 ASN A C 1
ATOM 5620 O O . ASN A 1 727 ? 69.621 31.912 -16.113 1.00 32.57 727 ASN A O 1
ATOM 5625 N N . LYS A 1 728 ? 68.803 33.992 -15.870 1.00 32.14 728 LYS A N 1
ATOM 5626 C CA . LYS A 1 728 ? 70.128 34.620 -15.785 1.00 32.26 728 LYS A CA 1
ATOM 5627 C C . LYS A 1 728 ? 70.755 34.327 -14.426 1.00 31.57 728 LYS A C 1
ATOM 5628 O O . LYS A 1 728 ? 70.164 34.660 -13.396 1.00 30.29 728 LYS A O 1
ATOM 5634 N N . GLU A 1 729 ? 71.945 33.721 -14.419 1.00 31.64 729 GLU A N 1
ATOM 5635 C CA . GLU A 1 729 ? 72.673 33.481 -13.169 1.00 31.80 729 GLU A CA 1
ATOM 5636 C C . GLU A 1 729 ? 73.440 34.735 -12.755 1.00 30.15 729 GLU A C 1
ATOM 5637 O O . GLU A 1 729 ? 74.028 35.421 -13.595 1.00 30.37 729 GLU A O 1
ATOM 5643 N N . HIS A 1 730 ? 73.421 35.026 -11.457 1.00 27.84 730 HIS A N 1
ATOM 5644 C CA . HIS A 1 730 ? 74.126 36.166 -10.884 1.00 27.15 730 HIS A CA 1
ATOM 5645 C C . HIS A 1 730 ? 75.117 35.649 -9.861 1.00 27.36 730 HIS A C 1
ATOM 5646 O O . HIS A 1 730 ? 74.792 34.738 -9.109 1.00 26.44 730 HIS A O 1
ATOM 5653 N N . ILE A 1 731 ? 76.315 36.235 -9.858 1.00 28.33 731 ILE A N 1
ATOM 5654 C CA . ILE A 1 731 ? 77.368 35.943 -8.877 1.00 29.45 731 ILE A CA 1
ATOM 5655 C C . ILE A 1 731 ? 77.856 37.292 -8.353 1.00 29.32 731 ILE A C 1
ATOM 5656 O O . ILE A 1 731 ? 78.371 38.101 -9.128 1.00 30.03 731 ILE A O 1
ATOM 5661 N N . ILE A 1 732 ? 77.673 37.546 -7.060 1.00 29.01 732 ILE A N 1
ATOM 5662 C CA . ILE A 1 732 ? 78.154 38.783 -6.442 1.00 29.17 732 ILE A CA 1
ATOM 5663 C C . ILE A 1 732 ? 78.825 38.506 -5.111 1.00 29.05 732 ILE A C 1
ATOM 5664 O O . ILE A 1 732 ? 78.671 37.429 -4.537 1.00 28.57 732 ILE A O 1
ATOM 5669 N N . GLU A 1 733 ? 79.551 39.508 -4.628 1.00 29.28 733 GLU A N 1
ATOM 5670 C CA . GLU A 1 733 ? 80.209 39.458 -3.334 1.00 29.87 733 GLU A CA 1
ATOM 5671 C C . GLU A 1 733 ? 79.610 40.514 -2.412 1.00 29.81 733 GLU A C 1
ATOM 5672 O O . GLU A 1 733 ? 79.472 41.675 -2.809 1.00 29.87 733 GLU A O 1
ATOM 5678 N N . ILE A 1 734 ? 79.254 40.102 -1.193 1.00 29.95 734 ILE A N 1
ATOM 5679 C CA . ILE A 1 734 ? 78.828 41.015 -0.126 1.00 30.96 734 ILE A CA 1
ATOM 5680 C C . ILE A 1 734 ? 79.630 40.673 1.131 1.00 32.03 734 ILE A C 1
ATOM 5681 O O . ILE A 1 734 ? 79.558 39.550 1.631 1.00 32.06 734 ILE A O 1
ATOM 5686 N N . LYS A 1 735 ? 80.409 41.643 1.620 1.00 33.73 735 LYS A N 1
ATOM 5687 C CA . LYS A 1 735 ? 81.304 41.463 2.776 1.00 34.55 735 LYS A CA 1
ATOM 5688 C C . LYS A 1 735 ? 82.204 40.235 2.620 1.00 33.98 735 LYS A C 1
ATOM 5689 O O . LYS A 1 735 ? 82.347 39.418 3.535 1.00 34.18 735 LYS A O 1
ATOM 5695 N N . GLY A 1 736 ? 82.795 40.114 1.432 1.00 33.10 736 GLY A N 1
ATOM 5696 C CA . GLY A 1 736 ? 83.707 39.022 1.108 1.00 33.07 736 GLY A CA 1
ATOM 5697 C C . GLY A 1 736 ? 83.076 37.667 0.830 1.00 32.51 736 GLY A C 1
ATOM 5698 O O . GLY A 1 736 ? 83.786 36.721 0.502 1.00 32.70 736 GLY A O 1
ATOM 5699 N N . LYS A 1 737 ? 81.748 37.574 0.935 1.00 31.81 737 LYS A N 1
ATOM 5700 C CA . LYS A 1 737 ? 81.028 36.315 0.805 1.00 31.71 737 LYS A CA 1
ATOM 5701 C C . LYS A 1 737 ? 80.300 36.290 -0.533 1.00 30.33 737 LYS A C 1
ATOM 5702 O O . LYS A 1 737 ? 79.627 37.257 -0.893 1.00 28.70 737 LYS A O 1
ATOM 5708 N N . GLU A 1 738 ? 80.440 35.184 -1.260 1.00 29.68 738 GLU A N 1
ATOM 5709 C CA . GLU A 1 738 ? 79.808 35.031 -2.567 1.00 29.24 738 GLU A CA 1
ATOM 5710 C C . GLU A 1 738 ? 78.344 34.612 -2.420 1.00 27.94 738 GLU A C 1
ATOM 5711 O O . GLU A 1 738 ? 78.020 33.758 -1.594 1.00 27.24 738 GLU A O 1
ATOM 5717 N N . TYR A 1 739 ? 77.475 35.238 -3.217 1.00 26.42 739 TYR A N 1
ATOM 5718 C CA . TYR A 1 739 ? 76.066 34.846 -3.339 1.00 26.14 739 TYR A CA 1
ATOM 5719 C C . TYR A 1 739 ? 75.775 34.559 -4.804 1.00 26.41 739 TYR A C 1
ATOM 5720 O O . TYR A 1 739 ? 76.142 35.347 -5.680 1.00 25.81 739 TYR A O 1
ATOM 5729 N N . ARG A 1 740 ? 75.125 33.423 -5.052 1.00 27.42 740 ARG A N 1
ATOM 5730 C CA . ARG A 1 740 ? 74.791 32.964 -6.399 1.00 28.71 740 ARG A CA 1
ATOM 5731 C C . ARG A 1 740 ? 73.316 32.605 -6.449 1.00 27.29 740 ARG A C 1
ATOM 5732 O O . ARG A 1 740 ? 72.806 31.951 -5.540 1.00 26.91 740 ARG A O 1
ATOM 5740 N N . TRP A 1 741 ? 72.632 33.052 -7.499 1.00 26.19 741 TRP A N 1
ATOM 5741 C CA . TRP A 1 741 ? 71.225 32.709 -7.716 1.00 25.20 741 TRP A CA 1
ATOM 5742 C C . TRP A 1 741 ? 70.859 32.960 -9.175 1.00 25.21 741 TRP A C 1
ATOM 5743 O O . TRP A 1 741 ? 71.627 33.584 -9.912 1.00 25.01 741 TRP A O 1
ATOM 5754 N N . THR A 1 742 ? 69.688 32.476 -9.585 1.00 25.56 742 THR A N 1
ATOM 5755 C CA . THR A 1 742 ? 69.156 32.786 -10.912 1.00 25.93 742 THR A CA 1
ATOM 5756 C C . THR A 1 742 ? 67.883 33.619 -10.804 1.00 24.84 742 THR A C 1
ATOM 5757 O O . THR A 1 742 ? 67.061 33.411 -9.907 1.00 24.85 742 THR A O 1
ATOM 5761 N N . GLY A 1 743 ? 67.735 34.556 -11.729 1.00 24.10 743 GLY A N 1
ATOM 5762 C CA . GLY A 1 743 ? 66.556 35.410 -11.774 1.00 23.20 743 GLY A CA 1
ATOM 5763 C C . GLY A 1 743 ? 66.774 36.743 -11.090 1.00 22.34 743 GLY A C 1
ATOM 5764 O O . GLY A 1 743 ? 67.832 36.997 -10.515 1.00 21.58 743 GLY A O 1
ATOM 5765 N N . PRO A 1 744 ? 65.759 37.617 -11.149 1.00 21.43 744 PRO A N 1
ATOM 5766 C CA . PRO A 1 744 ? 65.939 39.003 -10.719 1.00 21.04 744 PRO A CA 1
ATOM 5767 C C . PRO A 1 744 ? 66.031 39.236 -9.208 1.00 20.48 744 PRO A C 1
ATOM 5768 O O . PRO A 1 744 ? 66.404 40.332 -8.798 1.00 19.71 744 PRO A O 1
ATOM 5772 N N . TYR A 1 745 ? 65.680 38.247 -8.388 1.00 20.63 745 TYR A N 1
ATOM 5773 C CA . TYR A 1 745 ? 65.797 38.413 -6.942 1.00 21.04 745 TYR A CA 1
ATOM 5774 C C . TYR A 1 745 ? 66.051 37.104 -6.217 1.00 21.15 745 TYR A C 1
ATOM 5775 O O . TYR A 1 745 ? 65.761 36.016 -6.722 1.00 21.03 745 TYR A O 1
ATOM 5784 N N . GLN A 1 746 ? 66.580 37.239 -5.010 1.00 21.27 746 GLN A N 1
ATOM 5785 C CA . GLN A 1 746 ? 66.694 36.130 -4.090 1.00 22.40 746 GLN A CA 1
ATOM 5786 C C . GLN A 1 746 ? 66.384 36.629 -2.688 1.00 21.21 746 GLN A C 1
ATOM 5787 O O . GLN A 1 746 ? 66.831 37.706 -2.308 1.00 20.49 746 GLN A O 1
ATOM 5793 N N . PHE A 1 747 ? 65.602 35.857 -1.939 1.00 20.48 747 PHE A N 1
ATOM 5794 C CA . PHE A 1 747 ? 65.358 36.125 -0.530 1.00 20.15 747 PHE A CA 1
ATOM 5795 C C . PHE A 1 747 ? 65.843 34.910 0.241 1.00 20.96 747 PHE A C 1
ATOM 5796 O O . PHE A 1 747 ? 65.322 33.809 0.056 1.00 21.35 747 PHE A O 1
ATOM 5804 N N . ILE A 1 748 ? 66.840 35.110 1.097 1.00 21.40 748 ILE A N 1
ATOM 5805 C CA . ILE A 1 748 ? 67.469 33.985 1.793 1.00 22.82 748 ILE A CA 1
ATOM 5806 C C . ILE A 1 748 ? 67.608 34.220 3.277 1.00 22.98 748 ILE A C 1
ATOM 5807 O O . ILE A 1 748 ? 67.849 35.342 3.730 1.00 22.08 748 ILE A O 1
ATOM 5812 N N . LYS A 1 749 ? 67.453 33.137 4.030 1.00 23.83 749 LYS A N 1
ATOM 5813 C CA . LYS A 1 749 ? 67.693 33.158 5.456 1.00 25.00 749 LYS A CA 1
ATOM 5814 C C . LYS A 1 749 ? 69.202 33.069 5.669 1.00 24.94 749 LYS A C 1
ATOM 5815 O O . LYS A 1 749 ? 69.862 32.221 5.068 1.00 25.17 749 LYS A O 1
ATOM 5821 N N . ILE A 1 750 ? 69.743 33.972 6.484 1.00 24.76 750 ILE A N 1
ATOM 5822 C CA . ILE A 1 750 ? 71.178 34.028 6.760 1.00 25.20 750 ILE A CA 1
ATOM 5823 C C . ILE A 1 750 ? 71.423 33.306 8.076 1.00 25.97 750 ILE A C 1
ATOM 5824 O O . ILE A 1 750 ? 70.941 33.738 9.123 1.00 26.18 750 ILE A O 1
ATOM 5829 N N . ASN A 1 751 ? 72.178 32.214 8.005 1.00 26.14 751 ASN A N 1
ATOM 5830 C CA A ASN A 1 751 ? 72.431 31.351 9.160 1.00 27.19 751 ASN A CA 1
ATOM 5831 C C . ASN A 1 751 ? 73.806 31.617 9.768 1.00 28.41 751 ASN A C 1
ATOM 5832 O O . ASN A 1 751 ? 74.704 32.148 9.111 1.00 29.13 751 ASN A O 1
ATOM 5838 N N . ALA B 1 25 ? 35.593 25.477 61.459 1.00 33.13 25 ALA B N 1
ATOM 5839 C CA . ALA B 1 25 ? 34.144 25.659 61.119 1.00 32.76 25 ALA B CA 1
ATOM 5840 C C . ALA B 1 25 ? 33.902 26.120 59.671 1.00 31.47 25 ALA B C 1
ATOM 5841 O O . ALA B 1 25 ? 33.028 25.579 58.986 1.00 32.45 25 ALA B O 1
ATOM 5843 N N . GLN B 1 26 ? 34.673 27.108 59.212 1.00 29.25 26 GLN B N 1
ATOM 5844 C CA . GLN B 1 26 ? 34.439 27.739 57.906 1.00 27.46 26 GLN B CA 1
ATOM 5845 C C . GLN B 1 26 ? 34.792 26.837 56.717 1.00 26.48 26 GLN B C 1
ATOM 5846 O O . GLN B 1 26 ? 35.899 26.307 56.639 1.00 26.32 26 GLN B O 1
ATOM 5852 N N . GLU B 1 27 ? 33.839 26.686 55.796 1.00 25.81 27 GLU B N 1
ATOM 5853 C CA . GLU B 1 27 ? 34.045 25.940 54.550 1.00 25.82 27 GLU B CA 1
ATOM 5854 C C . GLU B 1 27 ? 34.922 26.742 53.598 1.00 23.71 27 GLU B C 1
ATOM 5855 O O . GLU B 1 27 ? 34.897 27.970 53.624 1.00 22.93 27 GLU B O 1
ATOM 5861 N N . HIS B 1 28 ? 35.672 26.043 52.752 1.00 22.12 28 HIS B N 1
ATOM 5862 C CA . HIS B 1 28 ? 36.425 26.671 51.665 1.00 21.20 28 HIS B CA 1
ATOM 5863 C C . HIS B 1 28 ? 36.217 25.856 50.386 1.00 21.00 28 HIS B C 1
ATOM 5864 O O . HIS B 1 28 ? 36.384 24.631 50.416 1.00 21.68 28 HIS B O 1
ATOM 5871 N N . PRO B 1 29 ? 35.853 26.484 49.267 1.00 20.16 29 PRO B N 1
ATOM 5872 C CA . PRO B 1 29 ? 35.583 27.920 49.144 1.00 19.70 29 PRO B CA 1
ATOM 5873 C C . PRO B 1 29 ? 34.215 28.310 49.719 1.00 19.60 29 PRO B C 1
ATOM 5874 O O . PRO B 1 29 ? 33.326 27.459 49.846 1.00 20.02 29 PRO B O 1
ATOM 5878 N N . SER B 1 30 ? 34.060 29.577 50.093 1.00 18.98 30 SER B N 1
ATOM 5879 C CA . SER B 1 30 ? 32.751 30.109 50.512 1.00 18.81 30 SER B CA 1
ATOM 5880 C C . SER B 1 30 ? 32.474 31.579 50.172 1.00 18.52 30 SER B C 1
ATOM 5881 O O . SER B 1 30 ? 31.322 31.990 50.234 1.00 18.81 30 SER B O 1
ATOM 5884 N N . LEU B 1 31 ? 33.492 32.370 49.825 1.00 18.12 31 LEU B N 1
ATOM 5885 C CA . LEU B 1 31 ? 33.297 33.815 49.648 1.00 17.92 31 LEU B CA 1
ATOM 5886 C C . LEU B 1 31 ? 32.487 34.151 48.401 1.00 18.07 31 LEU B C 1
ATOM 5887 O O . LEU B 1 31 ? 31.505 34.893 48.482 1.00 17.76 31 LEU B O 1
ATOM 5892 N N . ILE B 1 32 ? 32.911 33.607 47.260 1.00 18.09 32 ILE B N 1
ATOM 5893 C CA . ILE B 1 32 ? 32.359 33.964 45.949 1.00 18.67 32 ILE B CA 1
ATOM 5894 C C . ILE B 1 32 ? 31.764 32.692 45.344 1.00 19.40 32 ILE B C 1
ATOM 5895 O O . ILE B 1 32 ? 30.543 32.540 45.287 1.00 20.19 32 ILE B O 1
ATOM 5900 N N . LEU B 1 33 ? 32.620 31.764 44.928 1.00 20.04 33 LEU B N 1
ATOM 5901 C CA . LEU B 1 33 ? 32.181 30.417 44.586 1.00 20.39 33 LEU B CA 1
ATOM 5902 C C . LEU B 1 33 ? 31.954 29.685 45.903 1.00 21.08 33 LEU B C 1
ATOM 5903 O O . LEU B 1 33 ? 32.825 29.705 46.770 1.00 21.15 33 LEU B O 1
ATOM 5908 N N . THR B 1 34 ? 30.787 29.060 46.061 1.00 21.90 34 THR B N 1
ATOM 5909 C CA . THR B 1 34 ? 30.441 28.339 47.297 1.00 22.87 34 THR B CA 1
ATOM 5910 C C . THR B 1 34 ? 30.443 26.837 47.048 1.00 23.92 34 THR B C 1
ATOM 5911 O O . THR B 1 34 ? 30.378 26.391 45.902 1.00 23.54 34 THR B O 1
ATOM 5915 N N . LYS B 1 35 ? 30.506 26.062 48.131 1.00 25.50 35 LYS B N 1
ATOM 5916 C CA . LYS B 1 35 ? 30.492 24.600 48.036 1.00 26.68 35 LYS B CA 1
ATOM 5917 C C . LYS B 1 35 ? 29.211 24.083 47.373 1.00 26.09 35 LYS B C 1
ATOM 5918 O O . LYS B 1 35 ? 29.266 23.217 46.499 1.00 25.95 35 LYS B O 1
ATOM 5924 N N . ALA B 1 36 ? 28.068 24.626 47.791 1.00 25.96 36 ALA B N 1
ATOM 5925 C CA . ALA B 1 36 ? 26.776 24.303 47.175 1.00 25.92 36 ALA B CA 1
ATOM 5926 C C . ALA B 1 36 ? 26.752 24.731 45.708 1.00 25.15 36 ALA B C 1
ATOM 5927 O O . ALA B 1 36 ? 26.241 24.010 44.853 1.00 25.54 36 ALA B O 1
ATOM 5929 N N . GLY B 1 37 ? 27.316 25.903 45.425 1.00 24.33 37 GLY B N 1
ATOM 5930 C CA . GLY B 1 37 ? 27.481 26.375 44.053 1.00 23.83 37 GLY B CA 1
ATOM 5931 C C . GLY B 1 37 ? 28.230 25.413 43.145 1.00 23.62 37 GLY B C 1
ATOM 5932 O O . GLY B 1 37 ? 27.801 25.157 42.023 1.00 22.92 37 GLY B O 1
ATOM 5933 N N . VAL B 1 38 ? 29.344 24.871 43.636 1.00 23.51 38 VAL B N 1
ATOM 5934 C CA . VAL B 1 38 ? 30.137 23.904 42.871 1.00 24.24 38 VAL B CA 1
ATOM 5935 C C . VAL B 1 38 ? 29.274 22.698 42.482 1.00 25.02 38 VAL B C 1
ATOM 5936 O O . VAL B 1 38 ? 29.291 22.276 41.328 1.00 24.28 38 VAL B O 1
ATOM 5940 N N . GLU B 1 39 ? 28.499 22.183 43.437 1.00 26.51 39 GLU B N 1
ATOM 5941 C CA . GLU B 1 39 ? 27.608 21.044 43.171 1.00 28.16 39 GLU B CA 1
ATOM 5942 C C . GLU B 1 39 ? 26.535 21.385 42.139 1.00 27.39 39 GLU B C 1
ATOM 5943 O O . GLU B 1 39 ? 26.296 20.604 41.217 1.00 27.34 39 GLU B O 1
ATOM 5949 N N . LYS B 1 40 ? 25.906 22.553 42.282 1.00 26.88 40 LYS B N 1
ATOM 5950 C CA . LYS B 1 40 ? 24.872 22.987 41.338 1.00 26.80 40 LYS B CA 1
ATOM 5951 C C . LYS B 1 40 ? 25.442 23.168 39.928 1.00 25.54 40 LYS B C 1
ATOM 5952 O O . LYS B 1 40 ? 24.820 22.753 38.952 1.00 25.36 40 LYS B O 1
ATOM 5958 N N . ILE B 1 41 ? 26.623 23.784 39.828 1.00 24.39 41 ILE B N 1
ATOM 5959 C CA . ILE B 1 41 ? 27.291 23.975 38.531 1.00 23.87 41 ILE B CA 1
ATOM 5960 C C . ILE B 1 41 ? 27.559 22.629 37.857 1.00 24.41 41 ILE B C 1
ATOM 5961 O O . ILE B 1 41 ? 27.182 22.424 36.703 1.00 24.15 41 ILE B O 1
ATOM 5966 N N . ARG B 1 42 ? 28.197 21.720 38.592 1.00 25.48 42 ARG B N 1
ATOM 5967 C CA . ARG B 1 42 ? 28.528 20.384 38.080 1.00 26.60 42 ARG B CA 1
ATOM 5968 C C . ARG B 1 42 ? 27.305 19.625 37.562 1.00 26.77 42 ARG B C 1
ATOM 5969 O O . ARG B 1 42 ? 27.386 18.959 36.533 1.00 27.24 42 ARG B O 1
ATOM 5977 N N . ALA B 1 43 ? 26.185 19.745 38.274 1.00 27.14 43 ALA B N 1
ATOM 5978 C CA . ALA B 1 43 ? 24.919 19.126 37.868 1.00 27.69 43 ALA B CA 1
ATOM 5979 C C . ALA B 1 43 ? 24.352 19.674 36.557 1.00 27.91 43 ALA B C 1
ATOM 5980 O O . ALA B 1 43 ? 23.677 18.947 35.831 1.00 28.88 43 ALA B O 1
ATOM 5982 N N . GLU B 1 44 ? 24.627 20.946 36.255 1.00 27.32 44 GLU B N 1
ATOM 5983 C CA . GLU B 1 44 ? 24.081 21.618 35.071 1.00 27.33 44 GLU B CA 1
ATOM 5984 C C . GLU B 1 44 ? 25.022 21.696 33.866 1.00 26.46 44 GLU B C 1
ATOM 5985 O O . GLU B 1 44 ? 24.561 22.017 32.767 1.00 26.03 44 GLU B O 1
ATOM 5991 N N . LEU B 1 45 ? 26.316 21.414 34.052 1.00 26.18 45 LEU B N 1
ATOM 5992 C CA . LEU B 1 45 ? 27.288 21.496 32.953 1.00 26.09 45 LEU B CA 1
ATOM 5993 C C . LEU B 1 45 ? 26.823 20.721 31.720 1.00 26.47 45 LEU B C 1
ATOM 5994 O O . LEU B 1 45 ? 26.316 19.602 31.832 1.00 26.80 45 LEU B O 1
ATOM 5999 N N . GLY B 1 46 ? 26.997 21.338 30.556 1.00 26.28 46 GLY B N 1
ATOM 6000 C CA . GLY B 1 46 ? 26.503 20.807 29.284 1.00 26.36 46 GLY B CA 1
ATOM 6001 C C . GLY B 1 46 ? 25.126 21.291 28.847 1.00 26.42 46 GLY B C 1
ATOM 6002 O O . GLY B 1 46 ? 24.766 21.109 27.683 1.00 26.43 46 GLY B O 1
ATOM 6003 N N . ASN B 1 47 ? 24.359 21.898 29.758 1.00 26.28 47 ASN B N 1
ATOM 6004 C CA . ASN B 1 47 ? 23.012 22.396 29.462 1.00 26.72 47 ASN B CA 1
ATOM 6005 C C . ASN B 1 47 ? 22.830 23.888 29.781 1.00 25.42 47 ASN B C 1
ATOM 6006 O O . ASN B 1 47 ? 21.706 24.350 29.970 1.00 25.46 47 ASN B O 1
ATOM 6011 N N . ILE B 1 48 ? 23.932 24.642 29.813 1.00 24.01 48 ILE B N 1
ATOM 6012 C CA . ILE B 1 48 ? 23.901 26.076 30.135 1.00 23.13 48 ILE B CA 1
ATOM 6013 C C . ILE B 1 48 ? 24.871 26.791 29.193 1.00 22.52 48 ILE B C 1
ATOM 6014 O O . ILE B 1 48 ? 25.963 27.178 29.612 1.00 22.05 48 ILE B O 1
ATOM 6019 N N . PRO B 1 49 ? 24.484 26.948 27.905 1.00 22.14 49 PRO B N 1
ATOM 6020 C CA . PRO B 1 49 ? 25.402 27.417 26.856 1.00 21.92 49 PRO B CA 1
ATOM 6021 C C . PRO B 1 49 ? 26.312 28.601 27.198 1.00 21.10 49 PRO B C 1
ATOM 6022 O O . PRO B 1 49 ? 27.515 28.500 26.996 1.00 20.88 49 PRO B O 1
ATOM 6026 N N . ILE B 1 50 ? 25.764 29.696 27.722 1.00 20.75 50 ILE B N 1
ATOM 6027 C CA . ILE B 1 50 ? 26.596 30.867 28.046 1.00 19.96 50 ILE B CA 1
ATOM 6028 C C . ILE B 1 50 ? 27.686 30.527 29.082 1.00 19.62 50 ILE B C 1
ATOM 6029 O O . ILE B 1 50 ? 28.810 31.024 28.988 1.00 19.17 50 ILE B O 1
ATOM 6034 N N . PHE B 1 51 ? 27.347 29.672 30.046 1.00 19.15 51 PHE B N 1
ATOM 6035 C CA . PHE B 1 51 ? 28.294 29.217 31.073 1.00 18.92 51 PHE B CA 1
ATOM 6036 C C . PHE B 1 51 ? 29.290 28.226 30.469 1.00 19.36 51 PHE B C 1
ATOM 6037 O O . PHE B 1 51 ? 30.504 28.358 30.659 1.00 19.00 51 PHE B O 1
ATOM 6045 N N . ASP B 1 52 ? 28.768 27.240 29.739 1.00 20.10 52 ASP B N 1
ATOM 6046 C CA . ASP B 1 52 ? 29.611 26.225 29.096 1.00 20.52 52 ASP B CA 1
ATOM 6047 C C . ASP B 1 52 ? 30.654 26.851 28.169 1.00 20.33 52 ASP B C 1
ATOM 6048 O O . ASP B 1 52 ? 31.820 26.451 28.182 1.00 20.43 52 ASP B O 1
ATOM 6053 N N . ALA B 1 53 ? 30.235 27.839 27.379 1.00 20.21 53 ALA B N 1
ATOM 6054 C CA . ALA B 1 53 ? 31.134 28.549 26.473 1.00 20.15 53 ALA B CA 1
ATOM 6055 C C . ALA B 1 53 ? 32.217 29.309 27.236 1.00 19.78 53 ALA B C 1
ATOM 6056 O O . ALA B 1 53 ? 33.376 29.311 26.824 1.00 19.87 53 ALA B O 1
ATOM 6058 N N . THR B 1 54 ? 31.838 29.946 28.341 1.00 19.24 54 THR B N 1
ATOM 6059 C CA . THR B 1 54 ? 32.806 30.660 29.177 1.00 19.08 54 THR B CA 1
ATOM 6060 C C . THR B 1 54 ? 33.822 29.692 29.776 1.00 19.04 54 THR B C 1
ATOM 6061 O O . THR B 1 54 ? 35.022 29.964 29.773 1.00 18.71 54 THR B O 1
ATOM 6065 N N . LEU B 1 55 ? 33.327 28.570 30.289 1.00 19.28 55 LEU B N 1
ATOM 6066 C CA . LEU B 1 55 ? 34.182 27.540 30.874 1.00 19.68 55 LEU B CA 1
ATOM 6067 C C . LEU B 1 55 ? 35.218 27.029 29.875 1.00 20.05 55 LEU B C 1
ATOM 6068 O O . LEU B 1 55 ? 36.395 26.920 30.214 1.00 19.52 55 LEU B O 1
ATOM 6073 N N . GLU B 1 56 ? 34.782 26.727 28.653 1.00 20.75 56 GLU B N 1
ATOM 6074 C CA . GLU B 1 56 ? 35.696 26.273 27.595 1.00 21.87 56 GLU B CA 1
ATOM 6075 C C . GLU B 1 56 ? 36.776 27.318 27.303 1.00 21.27 56 GLU B C 1
ATOM 6076 O O . GLU B 1 56 ? 37.956 26.989 27.196 1.00 20.90 56 GLU B O 1
ATOM 6082 N N . LYS B 1 57 ? 36.363 28.577 27.186 1.00 20.88 57 LYS B N 1
ATOM 6083 C CA . LYS B 1 57 ? 37.286 29.683 26.908 1.00 21.17 57 LYS B CA 1
ATOM 6084 C C . LYS B 1 57 ? 38.317 29.860 28.029 1.00 19.97 57 LYS B C 1
ATOM 6085 O O . LYS B 1 57 ? 39.522 29.958 27.778 1.00 19.62 57 LYS B O 1
ATOM 6091 N N . VAL B 1 58 ? 37.836 29.896 29.265 1.00 18.82 58 VAL B N 1
ATOM 6092 C CA . VAL B 1 58 ? 38.709 30.090 30.423 1.00 18.30 58 VAL B CA 1
ATOM 6093 C C . VAL B 1 58 ? 39.653 28.903 30.616 1.00 18.17 58 VAL B C 1
ATOM 6094 O O . VAL B 1 58 ? 40.834 29.089 30.922 1.00 17.54 58 VAL B O 1
ATOM 6098 N N . LYS B 1 59 ? 39.147 27.690 30.416 1.00 18.21 59 LYS B N 1
ATOM 6099 C CA . LYS B 1 59 ? 39.998 26.499 30.508 1.00 18.68 59 LYS B CA 1
ATOM 6100 C C . LYS B 1 59 ? 41.152 26.565 29.507 1.00 18.43 59 LYS B C 1
ATOM 6101 O O . LYS B 1 59 ? 42.291 26.267 29.851 1.00 17.92 59 LYS B O 1
ATOM 6107 N N . ALA B 1 60 ? 40.858 26.973 28.278 1.00 18.30 60 ALA B N 1
ATOM 6108 C CA . ALA B 1 60 ? 41.896 27.109 27.262 1.00 18.74 60 ALA B CA 1
ATOM 6109 C C . ALA B 1 60 ? 42.929 28.190 27.628 1.00 18.88 60 ALA B C 1
ATOM 6110 O O . ALA B 1 60 ? 44.128 27.974 27.453 1.00 18.81 60 ALA B O 1
ATOM 6112 N N . GLU B 1 61 ? 42.466 29.332 28.149 1.00 19.20 61 GLU B N 1
ATOM 6113 C CA . GLU B 1 61 ? 43.356 30.418 28.593 1.00 19.71 61 GLU B CA 1
ATOM 6114 C C . GLU B 1 61 ? 44.316 29.951 29.684 1.00 18.73 61 GLU B C 1
ATOM 6115 O O . GLU B 1 61 ? 45.523 30.194 29.610 1.00 18.31 61 GLU B O 1
ATOM 6121 N N . VAL B 1 62 ? 43.770 29.284 30.700 1.00 18.01 62 VAL B N 1
ATOM 6122 C CA . VAL B 1 62 ? 44.572 28.821 31.834 1.00 17.77 62 VAL B CA 1
ATOM 6123 C C . VAL B 1 62 ? 45.530 27.710 31.395 1.00 17.68 62 VAL B C 1
ATOM 6124 O O . VAL B 1 62 ? 46.705 27.734 31.753 1.00 17.63 62 VAL B O 1
ATOM 6128 N N . ASP B 1 63 ? 45.035 26.754 30.606 1.00 17.49 63 ASP B N 1
ATOM 6129 C CA . ASP B 1 63 ? 45.884 25.661 30.115 1.00 17.54 63 ASP B CA 1
ATOM 6130 C C . ASP B 1 63 ? 47.086 26.201 29.335 1.00 17.41 63 ASP B C 1
ATOM 6131 O O . ASP B 1 63 ? 48.196 25.688 29.469 1.00 17.17 63 ASP B O 1
ATOM 6136 N N . ALA B 1 64 ? 46.873 27.246 28.540 1.00 17.57 64 ALA B N 1
ATOM 6137 C CA . ALA B 1 64 ? 47.971 27.855 27.786 1.00 17.94 64 ALA B CA 1
ATOM 6138 C C . ALA B 1 64 ? 49.012 28.471 28.721 1.00 18.22 64 ALA B C 1
ATOM 6139 O O . ALA B 1 64 ? 50.212 28.300 28.522 1.00 18.27 64 ALA B O 1
ATOM 6141 N N . GLU B 1 65 ? 48.558 29.166 29.764 1.00 18.54 65 GLU B N 1
ATOM 6142 C CA . GLU B 1 65 ? 49.491 29.757 30.727 1.00 18.97 65 GLU B CA 1
ATOM 6143 C C . GLU B 1 65 ? 50.233 28.707 31.550 1.00 18.55 65 GLU B C 1
ATOM 6144 O O . GLU B 1 65 ? 51.428 28.865 31.817 1.00 18.47 65 GLU B O 1
ATOM 6150 N N . ILE B 1 66 ? 49.556 27.615 31.905 1.00 18.20 66 ILE B N 1
ATOM 6151 C CA . ILE B 1 66 ? 50.219 26.492 32.584 1.00 18.34 66 ILE B CA 1
ATOM 6152 C C . ILE B 1 66 ? 51.354 25.932 31.712 1.00 18.36 66 ILE B C 1
ATOM 6153 O O . ILE B 1 66 ? 52.451 25.671 32.203 1.00 18.66 66 ILE B O 1
ATOM 6158 N N . ALA B 1 67 ? 51.087 25.765 30.419 1.00 18.46 67 ALA B N 1
ATOM 6159 C CA . ALA B 1 67 ? 52.116 25.314 29.475 1.00 18.76 67 ALA B CA 1
ATOM 6160 C C . ALA B 1 67 ? 53.330 26.241 29.438 1.00 19.03 67 ALA B C 1
ATOM 6161 O O . ALA B 1 67 ? 54.462 25.780 29.307 1.00 19.60 67 ALA B O 1
ATOM 6163 N N . LEU B 1 68 ? 53.088 27.544 29.549 1.00 19.26 68 LEU B N 1
ATOM 6164 C CA . LEU B 1 68 ? 54.159 28.540 29.512 1.00 19.87 68 LEU B CA 1
ATOM 6165 C C . LEU B 1 68 ? 54.998 28.565 30.781 1.00 19.47 68 LEU B C 1
ATOM 6166 O O . LEU B 1 68 ? 56.171 28.939 30.725 1.00 20.61 68 LEU B O 1
ATOM 6171 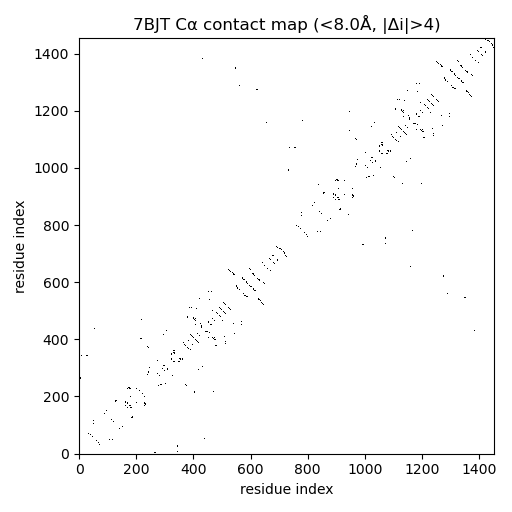N N . GLY B 1 69 ? 54.402 28.182 31.908 1.00 18.80 69 GLY B N 1
ATOM 6172 C CA . GLY B 1 69 ? 55.121 28.053 33.167 1.00 18.02 69 GLY B CA 1
ATOM 6173 C C . GLY B 1 69 ? 54.674 29.099 34.164 1.00 17.26 69 GLY B C 1
ATOM 6174 O O . GLY B 1 69 ? 53.534 29.570 34.123 1.00 17.58 69 GLY B O 1
ATOM 6175 N N . ILE B 1 70 ? 55.581 29.435 35.075 1.00 16.37 70 ILE B N 1
ATOM 6176 C CA . ILE B 1 70 ? 55.305 30.329 36.194 1.00 16.12 70 ILE B CA 1
ATOM 6177 C C . ILE B 1 70 ? 56.407 31.374 36.205 1.00 15.80 70 ILE B C 1
ATOM 6178 O O . ILE B 1 70 ? 57.563 31.055 36.459 1.00 15.56 70 ILE B O 1
ATOM 6183 N N . ASP B 1 71 ? 56.041 32.625 35.945 1.00 15.79 71 ASP B N 1
ATOM 6184 C CA . ASP B 1 71 ? 56.998 33.711 35.843 1.00 16.21 71 ASP B CA 1
ATOM 6185 C C . ASP B 1 71 ? 56.607 34.789 36.848 1.00 15.61 71 ASP B C 1
ATOM 6186 O O . ASP B 1 71 ? 55.513 35.337 36.776 1.00 15.27 71 ASP B O 1
ATOM 6191 N N . THR B 1 72 ? 57.509 35.071 37.786 1.00 15.04 72 THR B N 1
ATOM 6192 C CA . THR B 1 72 ? 57.302 36.088 38.819 1.00 14.96 72 THR B CA 1
ATOM 6193 C C . THR B 1 72 ? 58.506 37.028 38.803 1.00 15.11 72 THR B C 1
ATOM 6194 O O . THR B 1 72 ? 59.351 36.988 39.697 1.00 15.57 72 THR B O 1
ATOM 6198 N N . PRO B 1 73 ? 58.595 37.887 37.773 1.00 14.96 73 PRO B N 1
ATOM 6199 C CA . PRO B 1 73 ? 59.809 38.682 37.591 1.00 15.05 73 PRO B CA 1
ATOM 6200 C C . PRO B 1 73 ? 60.003 39.781 38.623 1.00 15.02 73 PRO B C 1
ATOM 6201 O O . PRO B 1 73 ? 59.025 40.316 39.179 1.00 14.90 73 PRO B O 1
ATOM 6205 N N . LEU B 1 74 ? 61.265 40.123 38.858 1.00 15.06 74 LEU B N 1
ATOM 6206 C CA . LEU B 1 74 ? 61.616 41.273 39.675 1.00 15.08 74 LEU B CA 1
ATOM 6207 C C . LEU B 1 74 ? 60.925 42.515 39.100 1.00 14.94 74 LEU B C 1
ATOM 6208 O O . LEU B 1 74 ? 61.156 42.849 37.943 1.00 15.25 74 LEU B O 1
ATOM 6213 N N . PRO B 1 75 ? 60.069 43.189 39.893 1.00 14.78 75 PRO B N 1
ATOM 6214 C CA . PRO B 1 75 ? 59.290 44.281 39.291 1.00 15.07 75 PRO B CA 1
ATOM 6215 C C . PRO B 1 75 ? 60.135 45.468 38.845 1.00 15.57 75 PRO B C 1
ATOM 6216 O O . PRO B 1 75 ? 61.050 45.883 39.552 1.00 15.86 75 PRO B O 1
ATOM 6220 N N . LYS B 1 76 ? 59.822 45.997 37.662 1.00 15.98 76 LYS B N 1
ATOM 6221 C CA . LYS B 1 76 ? 60.563 47.121 37.077 1.00 16.89 76 LYS B CA 1
ATOM 6222 C C . LYS B 1 76 ? 59.703 48.151 36.347 1.00 16.29 76 LYS B C 1
ATOM 6223 O O . LYS B 1 76 ? 60.031 49.335 36.362 1.00 16.22 76 LYS B O 1
ATOM 6229 N N . ASP B 1 77 ? 58.626 47.712 35.699 1.00 15.97 77 ASP B N 1
ATOM 6230 C CA . ASP B 1 77 ? 57.989 48.511 34.650 1.00 15.76 77 ASP B CA 1
ATOM 6231 C C . ASP B 1 77 ? 56.720 49.210 35.081 1.00 15.42 77 ASP B C 1
ATOM 6232 O O . ASP B 1 77 ? 56.092 48.840 36.074 1.00 15.47 77 ASP B O 1
ATOM 6237 N N . TYR B 1 78 ? 56.363 50.232 34.301 1.00 15.22 78 TYR B N 1
ATOM 6238 C CA . TYR B 1 78 ? 55.026 50.830 34.325 1.00 15.18 78 TYR B CA 1
ATOM 6239 C C . TYR B 1 78 ? 54.067 49.973 33.501 1.00 14.86 78 TYR B C 1
ATOM 6240 O O . TYR B 1 78 ? 54.472 48.977 32.882 1.00 14.76 78 TYR B O 1
ATOM 6249 N N . SER B 1 79 ? 52.792 50.374 33.492 1.00 14.50 79 SER B N 1
ATOM 6250 C CA . SER B 1 79 ? 51.743 49.660 32.771 1.00 14.39 79 SER B CA 1
ATOM 6251 C C . SER B 1 79 ? 52.069 49.490 31.288 1.00 14.55 79 SER B C 1
ATOM 6252 O O . SER B 1 79 ? 52.669 50.367 30.661 1.00 14.51 79 SER B O 1
ATOM 6255 N N . GLY B 1 80 ? 51.722 48.321 30.756 1.00 14.62 80 GLY B N 1
ATOM 6256 C CA . GLY B 1 80 ? 52.103 47.925 29.404 1.00 15.11 80 GLY B CA 1
ATOM 6257 C C . GLY B 1 80 ? 53.482 47.279 29.314 1.00 15.17 80 GLY B C 1
ATOM 6258 O O . GLY B 1 80 ? 53.763 46.571 28.347 1.00 15.85 80 GLY B O 1
ATOM 6259 N N . GLY B 1 81 ? 54.352 47.535 30.292 1.00 15.23 81 GLY B N 1
ATOM 6260 C CA . GLY B 1 81 ? 55.680 46.933 30.335 1.00 15.46 81 GLY B CA 1
ATOM 6261 C C . GLY B 1 81 ? 55.623 45.537 30.909 1.00 15.80 81 GLY B C 1
ATOM 6262 O O . GLY B 1 81 ? 54.682 45.189 31.632 1.00 15.51 81 GLY B O 1
ATOM 6263 N N . TYR B 1 82 ? 56.658 44.747 30.619 1.00 16.18 82 TYR B N 1
ATOM 6264 C CA . TYR B 1 82 ? 56.632 43.321 30.927 1.00 17.12 82 TYR B CA 1
ATOM 6265 C C . TYR B 1 82 ? 56.276 42.970 32.375 1.00 15.99 82 TYR B C 1
ATOM 6266 O O . TYR B 1 82 ? 55.396 42.140 32.585 1.00 15.20 82 TYR B O 1
ATOM 6275 N N . THR B 1 83 ? 56.933 43.573 33.364 1.00 15.27 83 THR B N 1
ATOM 6276 C CA . THR B 1 83 ? 56.721 43.089 34.735 1.00 14.88 83 THR B CA 1
ATOM 6277 C C . THR B 1 83 ? 55.317 43.419 35.225 1.00 14.56 83 THR B C 1
ATOM 6278 O O . THR B 1 83 ? 54.725 42.652 35.967 1.00 14.20 83 THR B O 1
ATOM 6282 N N . HIS B 1 84 ? 54.784 44.555 34.789 1.00 14.22 84 HIS B N 1
ATOM 6283 C CA . HIS B 1 84 ? 53.422 44.942 35.119 1.00 14.02 84 HIS B CA 1
ATOM 6284 C C . HIS B 1 84 ? 52.428 43.963 34.496 1.00 13.97 84 HIS B C 1
ATOM 6285 O O . HIS B 1 84 ? 51.557 43.419 35.177 1.00 13.72 84 HIS B O 1
ATOM 6292 N N . GLU B 1 85 ? 52.573 43.727 33.198 1.00 14.10 85 GLU B N 1
ATOM 6293 C CA . GLU B 1 85 ? 51.646 42.853 32.501 1.00 14.42 85 GLU B CA 1
ATOM 6294 C C . GLU B 1 85 ? 51.734 41.405 32.971 1.00 14.32 85 GLU B C 1
ATOM 6295 O O . GLU B 1 85 ? 50.716 40.720 33.026 1.00 14.16 85 GLU B O 1
ATOM 6301 N N . ARG B 1 86 ? 52.934 40.950 33.333 1.00 14.44 86 ARG B N 1
ATOM 6302 C CA . ARG B 1 86 ? 53.117 39.576 33.790 1.00 14.73 86 ARG B CA 1
ATOM 6303 C C . ARG B 1 86 ? 52.483 39.356 35.166 1.00 14.19 86 ARG B C 1
ATOM 6304 O O . ARG B 1 86 ? 51.749 38.383 35.355 1.00 14.05 86 ARG B O 1
ATOM 6312 N N . HIS B 1 87 ? 52.733 40.260 36.111 1.00 13.86 87 HIS B N 1
ATOM 6313 C CA . HIS B 1 87 ? 52.120 40.131 37.440 1.00 13.74 87 HIS B CA 1
ATOM 6314 C C . HIS B 1 87 ? 50.607 40.335 37.393 1.00 13.72 87 HIS B C 1
ATOM 6315 O O . HIS B 1 87 ? 49.871 39.691 38.147 1.00 13.74 87 HIS B O 1
ATOM 6322 N N . LYS B 1 88 ? 50.149 41.205 36.493 1.00 13.73 88 LYS B N 1
ATOM 6323 C CA . LYS B 1 88 ? 48.716 41.418 36.277 1.00 14.11 88 LYS B CA 1
ATOM 6324 C C . LYS B 1 88 ? 48.043 40.168 35.706 1.00 14.17 88 LYS B C 1
ATOM 6325 O O . LYS B 1 88 ? 47.027 39.691 36.238 1.00 14.11 88 LYS B O 1
ATOM 6331 N N . ARG B 1 89 ? 48.623 39.608 34.648 1.00 14.51 89 ARG B N 1
ATOM 6332 C CA . ARG B 1 89 ? 48.085 38.372 34.078 1.00 15.03 89 ARG B CA 1
ATOM 6333 C C . ARG B 1 89 ? 48.077 37.249 35.118 1.00 14.51 89 ARG B C 1
ATOM 6334 O O . ARG B 1 89 ? 47.132 36.464 35.171 1.00 14.32 89 ARG B O 1
ATOM 6342 N N . ASN B 1 90 ? 49.121 37.176 35.940 1.00 14.34 90 ASN B N 1
ATOM 6343 C CA . ASN B 1 90 ? 49.167 36.156 36.983 1.00 14.09 90 ASN B CA 1
ATOM 6344 C C . ASN B 1 90 ? 47.966 36.206 37.922 1.00 14.06 90 ASN B C 1
ATOM 6345 O O . ASN B 1 90 ? 47.418 35.163 38.245 1.00 14.17 90 ASN B O 1
ATOM 6350 N N . PHE B 1 91 ? 47.548 37.393 38.366 1.00 13.90 91 PHE B N 1
ATOM 6351 C CA . PHE B 1 91 ? 46.393 37.439 39.269 1.00 13.85 91 PHE B CA 1
ATOM 6352 C C . PHE B 1 91 ? 45.089 37.035 38.586 1.00 13.88 91 PHE B C 1
ATOM 6353 O O . PHE B 1 91 ? 44.271 36.324 39.182 1.00 13.97 91 PHE B O 1
ATOM 6361 N N . PHE B 1 92 ? 44.916 37.416 37.322 1.00 14.07 92 PHE B N 1
ATOM 6362 C CA . PHE B 1 92 ? 43.741 36.969 36.567 1.00 14.49 92 PHE B CA 1
ATOM 6363 C C . PHE B 1 92 ? 43.739 35.453 36.395 1.00 14.67 92 PHE B C 1
ATOM 6364 O O . PHE B 1 92 ? 42.711 34.800 36.577 1.00 14.83 92 PHE B O 1
ATOM 6372 N N . ILE B 1 93 ? 44.892 34.895 36.049 1.00 14.94 93 ILE B N 1
ATOM 6373 C CA . ILE B 1 93 ? 45.000 33.454 35.820 1.00 15.43 93 ILE B CA 1
ATOM 6374 C C . ILE B 1 93 ? 44.799 32.658 37.112 1.00 15.19 93 ILE B C 1
ATOM 6375 O O . ILE B 1 93 ? 44.167 31.603 37.085 1.00 15.33 93 ILE B O 1
ATOM 6380 N N . LEU B 1 94 ? 45.316 33.161 38.232 1.00 14.90 94 LEU B N 1
ATOM 6381 C CA . LEU B 1 94 ? 45.142 32.465 39.506 1.00 14.83 94 LEU B CA 1
ATOM 6382 C C . LEU B 1 94 ? 43.666 32.339 39.881 1.00 14.90 94 LEU B C 1
ATOM 6383 O O . LEU B 1 94 ? 43.217 31.261 40.248 1.00 14.59 94 LEU B O 1
ATOM 6388 N N . GLN B 1 95 ? 42.898 33.422 39.759 1.00 14.73 95 GLN B N 1
ATOM 6389 C CA . GLN B 1 95 ? 41.467 33.360 40.074 1.00 15.04 95 GLN B CA 1
ATOM 6390 C C . GLN B 1 95 ? 40.744 32.390 39.129 1.00 15.17 95 GLN B C 1
ATOM 6391 O O . GLN B 1 95 ? 39.889 31.621 39.555 1.00 15.22 95 GLN B O 1
ATOM 6397 N N . LYS B 1 96 ? 41.102 32.419 37.851 1.00 15.50 96 LYS B N 1
ATOM 6398 C CA . LYS B 1 96 ? 40.517 31.488 36.885 1.00 15.92 96 LYS B CA 1
ATOM 6399 C C . LYS B 1 96 ? 40.845 30.036 37.225 1.00 15.67 96 LYS B C 1
ATOM 6400 O O . LYS B 1 96 ? 39.965 29.186 37.222 1.00 15.75 96 LYS B O 1
ATOM 6406 N N . ALA B 1 97 ? 42.109 29.768 37.534 1.00 15.53 97 ALA B N 1
ATOM 6407 C CA . ALA B 1 97 ? 42.530 28.422 37.920 1.00 15.69 97 ALA B CA 1
ATOM 6408 C C . ALA B 1 97 ? 41.778 27.923 39.149 1.00 15.87 97 ALA B C 1
ATOM 6409 O O . ALA B 1 97 ? 41.453 26.744 39.236 1.00 16.01 97 ALA B O 1
ATOM 6411 N N . GLY B 1 98 ? 41.483 28.822 40.091 1.00 15.88 98 GLY B N 1
ATOM 6412 C CA . GLY B 1 98 ? 40.775 28.444 41.313 1.00 16.12 98 GLY B CA 1
ATOM 6413 C C . GLY B 1 98 ? 39.391 27.897 41.036 1.00 16.31 98 GLY B C 1
ATOM 6414 O O . GLY B 1 98 ? 39.010 26.850 41.555 1.00 16.31 98 GLY B O 1
ATOM 6415 N N . VAL B 1 99 ? 38.629 28.599 40.207 1.00 16.50 99 VAL B N 1
ATOM 6416 C CA . VAL B 1 99 ? 37.284 28.135 39.862 1.00 16.95 99 VAL B CA 1
ATOM 6417 C C . VAL B 1 99 ? 37.317 26.895 38.955 1.00 17.32 99 VAL B C 1
ATOM 6418 O O . VAL B 1 99 ? 36.454 26.023 39.080 1.00 17.61 99 VAL B O 1
ATOM 6422 N N . LEU B 1 100 ? 38.310 26.801 38.072 1.00 17.26 100 LEU B N 1
ATOM 6423 C CA . LEU B 1 100 ? 38.496 25.588 37.258 1.00 17.67 100 LEU B CA 1
ATOM 6424 C C . LEU B 1 100 ? 38.780 24.359 38.118 1.00 18.08 100 LEU B C 1
ATOM 6425 O O . LEU B 1 100 ? 38.193 23.300 37.890 1.00 18.12 100 LEU B O 1
ATOM 6430 N N . TYR B 1 101 ? 39.669 24.499 39.102 1.00 18.23 101 TYR B N 1
ATOM 6431 C CA . TYR B 1 101 ? 39.952 23.400 40.038 1.00 18.82 101 TYR B CA 1
ATOM 6432 C C . TYR B 1 101 ? 38.660 22.877 40.661 1.00 19.15 101 TYR B C 1
ATOM 6433 O O . TYR B 1 101 ? 38.404 21.673 40.655 1.00 19.16 101 TYR B O 1
ATOM 6442 N N . GLN B 1 102 ? 37.854 23.795 41.187 1.00 19.31 102 GLN B N 1
ATOM 6443 C CA . GLN B 1 102 ? 36.607 23.444 41.866 1.00 20.01 102 GLN B CA 1
ATOM 6444 C C . GLN B 1 102 ? 35.542 22.873 40.921 1.00 20.70 102 GLN B C 1
ATOM 6445 O O . GLN B 1 102 ? 34.951 21.827 41.210 1.00 21.03 102 GLN B O 1
ATOM 6451 N N . ILE B 1 103 ? 35.312 23.542 39.795 1.00 20.92 103 ILE B N 1
ATOM 6452 C CA . ILE B 1 103 ? 34.271 23.123 38.847 1.00 21.54 103 ILE B CA 1
ATOM 6453 C C . ILE B 1 103 ? 34.619 21.802 38.150 1.00 22.27 103 ILE B C 1
ATOM 6454 O O . ILE B 1 103 ? 33.770 20.910 38.057 1.00 23.21 103 ILE B O 1
ATOM 6459 N N . LEU B 1 104 ? 35.855 21.679 37.670 1.00 22.46 104 LEU B N 1
ATOM 6460 C CA . LEU B 1 104 ? 36.290 20.488 36.933 1.00 23.00 104 LEU B CA 1
ATOM 6461 C C . LEU B 1 104 ? 36.818 19.368 37.827 1.00 23.64 104 LEU B C 1
ATOM 6462 O O . LEU B 1 104 ? 37.068 18.266 37.327 1.00 24.01 104 LEU B O 1
ATOM 6467 N N . ASN B 1 105 ? 36.995 19.637 39.125 1.00 24.27 105 ASN B N 1
ATOM 6468 C CA . ASN B 1 105 ? 37.565 18.666 40.066 1.00 25.31 105 ASN B CA 1
ATOM 6469 C C . ASN B 1 105 ? 38.886 18.087 39.547 1.00 25.10 105 ASN B C 1
ATOM 6470 O O . ASN B 1 105 ? 39.110 16.871 39.562 1.00 25.36 105 ASN B O 1
ATOM 6475 N N . ASP B 1 106 ? 39.755 18.978 39.078 1.00 24.17 106 ASP B N 1
ATOM 6476 C CA . ASP B 1 106 ? 41.001 18.608 38.417 1.00 23.98 106 ASP B CA 1
ATOM 6477 C C . ASP B 1 106 ? 42.155 19.282 39.141 1.00 23.29 106 ASP B C 1
ATOM 6478 O O . ASP B 1 106 ? 42.326 20.503 39.058 1.00 22.13 106 ASP B O 1
ATOM 6483 N N . GLU B 1 107 ? 42.962 18.472 39.825 1.00 23.21 107 GLU B N 1
ATOM 6484 C CA . GLU B 1 107 ? 44.073 18.974 40.628 1.00 23.01 107 GLU B CA 1
ATOM 6485 C C . GLU B 1 107 ? 45.200 19.639 39.839 1.00 22.12 107 GLU B C 1
ATOM 6486 O O . GLU B 1 107 ? 46.027 20.313 40.451 1.00 21.54 107 GLU B O 1
ATOM 6492 N N . LYS B 1 108 ? 45.255 19.488 38.512 1.00 21.73 108 LYS B N 1
ATOM 6493 C CA . LYS B 1 108 ? 46.269 20.214 37.732 1.00 21.72 108 LYS B CA 1
ATOM 6494 C C . LYS B 1 108 ? 46.180 21.726 38.012 1.00 20.25 108 LYS B C 1
ATOM 6495 O O . LYS B 1 108 ? 47.201 22.396 38.089 1.00 19.71 108 LYS B O 1
ATOM 6501 N N . TYR B 1 109 ? 44.961 22.232 38.207 1.00 18.99 109 TYR B N 1
ATOM 6502 C CA . TYR B 1 109 ? 44.750 23.662 38.467 1.00 18.21 109 TYR B CA 1
ATOM 6503 C C . TYR B 1 109 ? 45.145 24.050 39.888 1.00 18.05 109 TYR B C 1
ATOM 6504 O O . TYR B 1 109 ? 45.712 25.119 40.094 1.00 17.81 109 TYR B O 1
ATOM 6513 N N . ALA B 1 110 ? 44.874 23.175 40.856 1.00 17.87 110 ALA B N 1
ATOM 6514 C CA . ALA B 1 110 ? 45.298 23.399 42.242 1.00 18.11 110 ALA B CA 1
ATOM 6515 C C . ALA B 1 110 ? 46.813 23.369 42.385 1.00 18.27 110 ALA B C 1
ATOM 6516 O O . ALA B 1 110 ? 47.384 24.191 43.105 1.00 17.90 110 ALA B O 1
ATOM 6518 N N . LEU B 1 111 ? 47.460 22.441 41.685 1.00 18.41 111 LEU B N 1
ATOM 6519 C CA . LEU B 1 111 ? 48.914 22.342 41.708 1.00 18.73 111 LEU B CA 1
ATOM 6520 C C . LEU B 1 111 ? 49.569 23.604 41.141 1.00 18.11 111 LEU B C 1
ATOM 6521 O O . LEU B 1 111 ? 50.562 24.100 41.683 1.00 17.78 111 LEU B O 1
ATOM 6526 N N . TYR B 1 112 ? 49.017 24.116 40.045 1.00 17.66 112 TYR B N 1
ATOM 6527 C CA . TYR B 1 112 ? 49.528 25.343 39.448 1.00 17.30 112 TYR B CA 1
ATOM 6528 C C . TYR B 1 112 ? 49.407 26.522 40.409 1.00 16.66 112 TYR B C 1
ATOM 6529 O O . TYR B 1 112 ? 50.345 27.296 40.571 1.00 16.26 112 TYR B O 1
ATOM 6538 N N . ILE B 1 113 ? 48.253 26.641 41.058 1.00 16.16 113 ILE B N 1
ATOM 6539 C CA . ILE B 1 113 ? 48.038 27.698 42.050 1.00 15.93 113 ILE B CA 1
ATOM 6540 C C . ILE B 1 113 ? 49.046 27.555 43.195 1.00 15.80 113 ILE B C 1
ATOM 6541 O O . ILE B 1 113 ? 49.692 28.526 43.578 1.00 15.23 113 ILE B O 1
ATOM 6546 N N . LYS B 1 114 ? 49.185 26.346 43.735 1.00 16.03 114 LYS B N 1
ATOM 6547 C CA . LYS B 1 114 ? 50.144 26.109 44.819 1.00 16.48 114 LYS B CA 1
ATOM 6548 C C . LYS B 1 114 ? 51.562 26.514 44.404 1.00 15.93 114 LYS B C 1
ATOM 6549 O O . LYS B 1 114 ? 52.242 27.258 45.117 1.00 15.24 114 LYS B O 1
ATOM 6555 N N . ASP B 1 115 ? 51.993 26.040 43.239 1.00 15.93 115 ASP B N 1
ATOM 6556 C CA . ASP B 1 115 ? 53.345 26.327 42.757 1.00 16.22 115 ASP B CA 1
ATOM 6557 C C . ASP B 1 115 ? 53.554 27.825 42.520 1.00 15.54 115 ASP B C 1
ATOM 6558 O O . ASP B 1 115 ? 54.606 28.368 42.847 1.00 15.58 115 ASP B O 1
ATOM 6563 N N . MET B 1 116 ? 52.558 28.503 41.957 1.00 15.02 116 MET B N 1
ATOM 6564 C CA . MET B 1 116 ? 52.704 29.942 41.736 1.00 14.78 116 MET B CA 1
ATOM 6565 C C . MET B 1 116 ? 52.694 30.720 43.054 1.00 14.67 116 MET B C 1
ATOM 6566 O O . MET B 1 116 ? 53.503 31.625 43.229 1.00 14.39 116 MET B O 1
ATOM 6571 N N . LEU B 1 117 ? 51.787 30.376 43.965 1.00 14.63 117 LEU B N 1
ATOM 6572 C CA . LEU B 1 117 ? 51.771 31.026 45.278 1.00 14.62 117 LEU B CA 1
ATOM 6573 C C . LEU B 1 117 ? 53.088 30.855 46.023 1.00 14.38 117 LEU B C 1
ATOM 6574 O O . LEU B 1 117 ? 53.575 31.803 46.617 1.00 14.16 117 LEU B O 1
ATOM 6579 N N . PHE B 1 118 ? 53.671 29.656 45.976 1.00 14.26 118 PHE B N 1
ATOM 6580 C CA . PHE B 1 118 ? 54.964 29.453 46.628 1.00 14.41 118 PHE B CA 1
ATOM 6581 C C . PHE B 1 118 ? 56.122 30.137 45.919 1.00 14.41 118 PHE B C 1
ATOM 6582 O O . PHE B 1 118 ? 57.057 30.592 46.572 1.00 14.50 118 PHE B O 1
ATOM 6590 N N . GLN B 1 119 ? 56.059 30.269 44.599 1.00 14.47 119 GLN B N 1
ATOM 6591 C CA . GLN B 1 119 ? 57.079 31.057 43.916 1.00 14.59 119 GLN B CA 1
ATOM 6592 C C . GLN B 1 119 ? 56.965 32.532 44.325 1.00 14.31 119 GLN B C 1
ATOM 6593 O O . GLN B 1 119 ? 57.972 33.176 44.603 1.00 14.50 119 GLN B O 1
ATOM 6599 N N . TYR B 1 120 ? 55.741 33.047 44.422 1.00 14.15 120 TYR B N 1
ATOM 6600 C CA . TYR B 1 120 ? 55.531 34.374 45.009 1.00 14.06 120 TYR B CA 1
ATOM 6601 C C . TYR B 1 120 ? 56.066 34.476 46.442 1.00 14.34 120 TYR B C 1
ATOM 6602 O O . TYR B 1 120 ? 56.744 35.442 46.780 1.00 14.18 120 TYR B O 1
ATOM 6611 N N . GLU B 1 121 ? 55.781 33.472 47.269 1.00 14.53 121 GLU B N 1
ATOM 6612 C CA . GLU B 1 121 ? 56.275 33.465 48.655 1.00 15.28 121 GLU B CA 1
ATOM 6613 C C . GLU B 1 121 ? 57.808 33.532 48.709 1.00 15.42 121 GLU B C 1
ATOM 6614 O O . GLU B 1 121 ? 58.373 34.159 49.605 1.00 15.57 121 GLU B O 1
ATOM 6620 N N . GLY B 1 122 ? 58.471 32.908 47.737 1.00 15.27 122 GLY B N 1
ATOM 6621 C CA . GLY B 1 122 ? 59.930 32.919 47.657 1.00 15.82 122 GLY B CA 1
ATOM 6622 C C . GLY B 1 122 ? 60.554 34.263 47.324 1.00 16.03 122 GLY B C 1
ATOM 6623 O O . GLY B 1 122 ? 61.732 34.487 47.614 1.00 17.15 122 GLY B O 1
ATOM 6624 N N . MET B 1 123 ? 59.779 35.162 46.717 1.00 15.78 123 MET B N 1
ATOM 6625 C CA . MET B 1 123 ? 60.313 36.453 46.281 1.00 15.72 123 MET B CA 1
ATOM 6626 C C . MET B 1 123 ? 59.713 37.676 46.974 1.00 15.65 123 MET B C 1
ATOM 6627 O O . MET B 1 123 ? 60.426 38.651 47.186 1.00 15.38 123 MET B O 1
ATOM 6632 N N . TYR B 1 124 ? 58.431 37.638 47.336 1.00 15.68 124 TYR B N 1
ATOM 6633 C CA . TYR B 1 124 ? 57.740 38.862 47.763 1.00 15.89 124 TYR B CA 1
ATOM 6634 C C . TYR B 1 124 ? 58.389 39.498 48.998 1.00 16.72 124 TYR B C 1
ATOM 6635 O O . TYR B 1 124 ? 58.639 40.708 49.034 1.00 16.55 124 TYR B O 1
ATOM 6644 N N . LYS B 1 125 ? 58.670 38.669 49.997 1.00 17.52 125 LYS B N 1
ATOM 6645 C CA . LYS B 1 125 ? 59.294 39.121 51.250 1.00 18.65 125 LYS B CA 1
ATOM 6646 C C . LYS B 1 125 ? 60.664 39.785 51.098 1.00 18.71 125 LYS B C 1
ATOM 6647 O O . LYS B 1 125 ? 61.068 40.537 51.980 1.00 19.72 125 LYS B O 1
ATOM 6653 N N . ASP B 1 126 ? 61.380 39.511 50.008 1.00 18.43 126 ASP B N 1
ATOM 6654 C CA . ASP B 1 126 ? 62.699 40.106 49.765 1.00 18.66 126 ASP B CA 1
ATOM 6655 C C . ASP B 1 126 ? 62.700 41.256 48.759 1.00 18.07 126 ASP B C 1
ATOM 6656 O O . ASP B 1 126 ? 63.756 41.835 48.484 1.00 18.75 126 ASP B O 1
ATOM 6661 N N . LEU B 1 127 ? 61.528 41.610 48.236 1.00 17.15 127 LEU B N 1
ATOM 6662 C CA . LEU B 1 127 ? 61.433 42.712 47.290 1.00 16.71 127 LEU B CA 1
ATOM 6663 C C . LEU B 1 127 ? 61.678 44.057 47.948 1.00 16.58 127 LEU B C 1
ATOM 6664 O O . LEU B 1 127 ? 61.265 44.279 49.088 1.00 16.69 127 LEU B O 1
ATOM 6669 N N . PRO B 1 128 ? 62.309 44.976 47.205 1.00 16.63 128 PRO B N 1
ATOM 6670 C CA . PRO B 1 128 ? 62.326 46.364 47.617 1.00 16.72 128 PRO B CA 1
ATOM 6671 C C . PRO B 1 128 ? 60.992 47.014 47.241 1.00 16.73 128 PRO B C 1
ATOM 6672 O O . PRO B 1 128 ? 60.161 46.397 46.569 1.00 16.59 128 PRO B O 1
ATOM 6676 N N . VAL B 1 129 ? 60.794 48.254 47.653 1.00 16.75 129 VAL B N 1
ATOM 6677 C CA . VAL B 1 129 ? 59.706 49.061 47.095 1.00 16.86 129 VAL B CA 1
ATOM 6678 C C . VAL B 1 129 ? 59.925 49.117 45.579 1.00 16.62 129 VAL B C 1
ATOM 6679 O O . VAL B 1 129 ? 61.060 49.084 45.109 1.00 16.90 129 VAL B O 1
ATOM 6683 N N . HIS B 1 130 ? 58.840 49.165 44.810 1.00 16.28 130 HIS B N 1
ATOM 6684 C CA . HIS B 1 130 ? 58.934 49.188 43.348 1.00 15.86 130 HIS B CA 1
ATOM 6685 C C . HIS B 1 130 ? 59.871 50.322 42.902 1.00 16.18 130 HIS B C 1
ATOM 6686 O O . HIS B 1 130 ? 59.789 51.418 43.442 1.00 16.39 130 HIS B O 1
ATOM 6693 N N . PRO B 1 131 ? 60.771 50.054 41.934 1.00 16.35 131 PRO B N 1
ATOM 6694 C CA . PRO B 1 131 ? 61.773 51.073 41.588 1.00 16.74 131 PRO B CA 1
ATOM 6695 C C . PRO B 1 131 ? 61.240 52.336 40.902 1.00 17.17 131 PRO B C 1
ATOM 6696 O O . PRO B 1 131 ? 61.901 53.361 40.932 1.00 17.95 131 PRO B O 1
ATOM 6700 N N . GLN B 1 132 ? 60.080 52.264 40.262 1.00 16.96 132 GLN B N 1
ATOM 6701 C CA . GLN B 1 132 ? 59.460 53.468 39.700 1.00 17.29 132 GLN B CA 1
ATOM 6702 C C . GLN B 1 132 ? 58.931 54.361 40.822 1.00 17.33 132 GLN B C 1
ATOM 6703 O O . GLN B 1 132 ? 58.353 53.867 41.794 1.00 17.38 132 GLN B O 1
ATOM 6709 N N . THR B 1 133 ? 59.137 55.670 40.682 1.00 17.97 133 THR B N 1
ATOM 6710 C CA . THR B 1 133 ? 58.903 56.622 41.768 1.00 18.60 133 THR B CA 1
ATOM 6711 C C . THR B 1 133 ? 57.679 57.536 41.594 1.00 18.43 133 THR B C 1
ATOM 6712 O O . THR B 1 133 ? 57.425 58.383 42.450 1.00 18.99 133 THR B O 1
ATOM 6716 N N . ARG B 1 134 ? 56.906 57.369 40.524 1.00 18.20 134 ARG B N 1
ATOM 6717 C CA . ARG B 1 134 ? 55.790 58.289 40.268 1.00 18.38 134 ARG B CA 1
ATOM 6718 C C . ARG B 1 134 ? 54.715 58.263 41.352 1.00 17.93 134 ARG B C 1
ATOM 6719 O O . ARG B 1 134 ? 54.183 59.308 41.728 1.00 17.83 134 ARG B O 1
ATOM 6727 N N . SER B 1 135 ? 54.378 57.075 41.833 1.00 17.32 135 SER B N 1
ATOM 6728 C CA . SER B 1 135 ? 53.235 56.929 42.725 1.00 17.27 135 SER B CA 1
ATOM 6729 C C . SER B 1 135 ? 53.436 57.547 44.109 1.00 17.54 135 SER B C 1
ATOM 6730 O O . SER B 1 135 ? 54.504 57.447 44.706 1.00 17.38 135 SER B O 1
ATOM 6733 N N . TYR B 1 136 ? 52.350 58.125 44.620 1.00 17.88 136 TYR B N 1
ATOM 6734 C CA . TYR B 1 136 ? 52.244 58.608 45.986 1.00 18.03 136 TYR B CA 1
ATOM 6735 C C . TYR B 1 136 ? 52.191 57.437 46.969 1.00 17.77 136 TYR B C 1
ATOM 6736 O O . TYR B 1 136 ? 52.326 57.638 48.166 1.00 18.14 136 TYR B O 1
ATOM 6745 N N . ALA B 1 137 ? 51.942 56.226 46.462 1.00 17.01 137 ALA B N 1
ATOM 6746 C CA . ALA B 1 137 ? 51.958 55.010 47.271 1.00 16.74 137 ALA B CA 1
ATOM 6747 C C . ALA B 1 137 ? 52.557 53.878 46.448 1.00 16.36 137 ALA B C 1
ATOM 6748 O O . ALA B 1 137 ? 51.848 52.997 45.941 1.00 16.56 137 ALA B O 1
ATOM 6750 N N . ARG B 1 138 ? 53.876 53.910 46.309 1.00 16.21 138 ARG B N 1
ATOM 6751 C CA . ARG B 1 138 ? 54.577 52.914 45.494 1.00 16.07 138 ARG B CA 1
ATOM 6752 C C . ARG B 1 138 ? 54.272 51.504 45.991 1.00 15.65 138 ARG B C 1
ATOM 6753 O O . ARG B 1 138 ? 54.263 51.253 47.193 1.00 15.56 138 ARG B O 1
ATOM 6761 N N . GLY B 1 139 ? 53.985 50.597 45.061 1.00 15.34 139 GLY B N 1
ATOM 6762 C CA . GLY B 1 139 ? 53.715 49.207 45.390 1.00 15.34 139 GLY B CA 1
ATOM 6763 C C . GLY B 1 139 ? 54.994 48.406 45.571 1.00 15.39 139 GLY B C 1
ATOM 6764 O O . GLY B 1 139 ? 56.086 48.966 45.657 1.00 15.22 139 GLY B O 1
ATOM 6765 N N . LYS B 1 140 ? 54.833 47.088 45.642 1.00 15.73 140 LYS B N 1
ATOM 6766 C CA . LYS B 1 140 ? 55.929 46.118 45.682 1.00 16.20 140 LYS B CA 1
ATOM 6767 C C . LYS B 1 140 ? 55.941 45.331 44.370 1.00 15.32 140 LYS B C 1
ATOM 6768 O O . LYS B 1 140 ? 56.918 45.377 43.620 1.00 15.18 140 LYS B O 1
ATOM 6774 N N . LEU B 1 141 ? 54.849 44.633 44.069 1.00 14.58 141 LEU B N 1
ATOM 6775 C CA . LEU B 1 141 ? 54.724 43.945 42.777 1.00 14.18 141 LEU B CA 1
ATOM 6776 C C . LEU B 1 141 ? 54.534 44.916 41.624 1.00 13.93 141 LEU B C 1
ATOM 6777 O O . LEU B 1 141 ? 54.959 44.627 40.502 1.00 13.88 141 LEU B O 1
ATOM 6782 N N . PHE B 1 142 ? 53.897 46.053 41.904 1.00 13.85 142 PHE B N 1
ATOM 6783 C CA . PHE B 1 142 ? 53.571 47.036 40.878 1.00 13.76 142 PHE B CA 1
ATOM 6784 C C . PHE B 1 142 ? 54.008 48.434 41.284 1.00 13.82 142 PHE B C 1
ATOM 6785 O O . PHE B 1 142 ? 54.316 48.697 42.444 1.00 13.96 142 PHE B O 1
ATOM 6793 N N . TRP B 1 143 ? 53.994 49.342 40.310 1.00 13.62 143 TRP B N 1
ATOM 6794 C CA . TRP B 1 143 ? 54.414 50.732 40.530 1.00 13.75 143 TRP B CA 1
ATOM 6795 C C . TRP B 1 143 ? 53.571 51.445 41.596 1.00 13.84 143 TRP B C 1
ATOM 6796 O O . TRP B 1 143 ? 54.034 52.406 42.196 1.00 14.08 143 TRP B O 1
ATOM 6807 N N . GLN B 1 144 ? 52.341 50.981 41.824 1.00 13.89 144 GLN B N 1
ATOM 6808 C CA . GLN B 1 144 ? 51.433 51.599 42.786 1.00 14.02 144 GLN B CA 1
ATOM 6809 C C . GLN B 1 144 ? 50.688 50.553 43.607 1.00 13.84 144 GLN B C 1
ATOM 6810 O O . GLN B 1 144 ? 50.389 49.460 43.121 1.00 13.57 144 GLN B O 1
ATOM 6816 N N . CYS B 1 145 ? 50.376 50.912 44.849 1.00 13.98 145 CYS B N 1
ATOM 6817 C CA . CYS B 1 145 ? 49.604 50.054 45.744 1.00 14.33 145 CYS B CA 1
ATOM 6818 C C . CYS B 1 145 ? 48.233 49.665 45.193 1.00 13.88 145 CYS B C 1
ATOM 6819 O O . CYS B 1 145 ? 47.718 48.602 45.547 1.00 13.95 145 CYS B O 1
ATOM 6822 N N . LEU B 1 146 ? 47.635 50.498 44.337 1.00 13.85 146 LEU B N 1
ATOM 6823 C CA . LEU B 1 146 ? 46.371 50.126 43.706 1.00 13.68 146 LEU B CA 1
ATOM 6824 C C . LEU B 1 146 ? 46.473 48.761 43.018 1.00 13.53 146 LEU B C 1
ATOM 6825 O O . LEU B 1 146 ? 45.592 47.913 43.155 1.00 13.35 146 LEU B O 1
ATOM 6830 N N . ASN B 1 147 ? 47.554 48.555 42.276 1.00 13.61 147 ASN B N 1
ATOM 6831 C CA . ASN B 1 147 ? 47.710 47.323 41.519 1.00 13.72 147 ASN B CA 1
ATOM 6832 C C . ASN B 1 147 ? 48.100 46.139 42.398 1.00 13.75 147 ASN B C 1
ATOM 6833 O O . ASN B 1 147 ? 47.617 45.035 42.173 1.00 13.65 147 ASN B O 1
ATOM 6838 N N . ASP B 1 148 ? 48.924 46.366 43.424 1.00 13.92 148 ASP B N 1
ATOM 6839 C CA . ASP B 1 148 ? 49.136 45.316 44.438 1.00 14.12 148 ASP B CA 1
ATOM 6840 C C . ASP B 1 148 ? 47.789 44.897 45.045 1.00 14.01 148 ASP B C 1
ATOM 6841 O O . ASP B 1 148 ? 47.542 43.717 45.261 1.00 13.95 148 ASP B O 1
ATOM 6846 N N . SER B 1 149 ? 46.904 45.866 45.281 1.00 13.92 149 SER B N 1
ATOM 6847 C CA . SER B 1 149 ? 45.572 45.573 45.821 1.00 13.93 149 SER B CA 1
ATOM 6848 C C . SER B 1 149 ? 44.696 44.803 44.832 1.00 13.75 149 SER B C 1
ATOM 6849 O O . SER B 1 149 ? 43.990 43.868 45.230 1.00 13.69 149 SER B O 1
ATOM 6852 N N . ASN B 1 150 ? 44.752 45.163 43.545 1.00 13.61 150 ASN B N 1
ATOM 6853 C CA . ASN B 1 150 ? 44.077 44.358 42.514 1.00 13.66 150 ASN B CA 1
ATOM 6854 C C . ASN B 1 150 ? 44.500 42.889 42.657 1.00 13.57 150 ASN B C 1
ATOM 6855 O O . ASN B 1 150 ? 43.680 41.972 42.674 1.00 13.47 150 ASN B O 1
ATOM 6860 N N . TRP B 1 151 ? 45.809 42.695 42.739 1.00 13.43 151 TRP B N 1
ATOM 6861 C CA . TRP B 1 151 ? 46.406 41.359 42.807 1.00 13.40 151 TRP B CA 1
ATOM 6862 C C . TRP B 1 151 ? 45.830 40.577 43.986 1.00 13.44 151 TRP B C 1
ATOM 6863 O O . TRP B 1 151 ? 45.389 39.443 43.815 1.00 13.32 151 TRP B O 1
ATOM 6874 N N . LEU B 1 152 ? 45.767 41.197 45.160 1.00 13.55 152 LEU B N 1
ATOM 6875 C CA . LEU B 1 152 ? 45.298 40.482 46.341 1.00 13.76 152 LEU B CA 1
ATOM 6876 C C . LEU B 1 152 ? 43.790 40.202 46.299 1.00 13.89 152 LEU B C 1
ATOM 6877 O O . LEU B 1 152 ? 43.363 39.149 46.757 1.00 14.16 152 LEU B O 1
ATOM 6882 N N . VAL B 1 153 ? 42.981 41.101 45.741 1.00 13.86 153 VAL B N 1
ATOM 6883 C CA . VAL B 1 153 ? 41.549 40.790 45.584 1.00 14.01 153 VAL B CA 1
ATOM 6884 C C . VAL B 1 153 ? 41.350 39.514 44.761 1.00 14.05 153 VAL B C 1
ATOM 6885 O O . VAL B 1 153 ? 40.563 38.647 45.140 1.00 14.32 153 VAL B O 1
ATOM 6889 N N . TYR B 1 154 ? 42.069 39.400 43.645 1.00 13.98 154 TYR B N 1
ATOM 6890 C CA . TYR B 1 154 ? 41.948 38.230 42.775 1.00 13.96 154 TYR B CA 1
ATOM 6891 C C . TYR B 1 154 ? 42.589 36.985 43.388 1.00 13.99 154 TYR B C 1
ATOM 6892 O O . TYR B 1 154 ? 42.005 35.899 43.340 1.00 13.93 154 TYR B O 1
ATOM 6901 N N . VAL B 1 155 ? 43.777 37.137 43.968 1.00 13.95 155 VAL B N 1
ATOM 6902 C CA . VAL B 1 155 ? 44.482 35.993 44.536 1.00 14.23 155 VAL B CA 1
ATOM 6903 C C . VAL B 1 155 ? 43.768 35.444 45.778 1.00 14.48 155 VAL B C 1
ATOM 6904 O O . VAL B 1 155 ? 43.790 34.231 46.007 1.00 14.53 155 VAL B O 1
ATOM 6908 N N . SER B 1 156 ? 43.098 36.303 46.548 1.00 14.89 156 SER B N 1
ATOM 6909 C CA . SER B 1 156 ? 42.310 35.813 47.695 1.00 15.40 156 SER B CA 1
ATOM 6910 C C . SER B 1 156 ? 41.231 34.822 47.255 1.00 15.27 156 SER B C 1
ATOM 6911 O O . SER B 1 156 ? 40.928 33.866 47.969 1.00 15.08 156 SER B O 1
ATOM 6914 N N . GLN B 1 157 ? 40.655 35.059 46.079 1.00 15.20 157 GLN B N 1
ATOM 6915 C CA . GLN B 1 157 ? 39.650 34.153 45.528 1.00 15.37 157 GLN B CA 1
ATOM 6916 C C . GLN B 1 157 ? 40.256 32.805 45.159 1.00 15.41 157 GLN B C 1
ATOM 6917 O O . GLN B 1 157 ? 39.666 31.761 45.435 1.00 15.47 157 GLN B O 1
ATOM 6923 N N . ALA B 1 158 ? 41.447 32.829 44.564 1.00 15.15 158 ALA B N 1
ATOM 6924 C CA . ALA B 1 158 ? 42.180 31.598 44.255 1.00 15.30 158 ALA B CA 1
ATOM 6925 C C . ALA B 1 158 ? 42.536 30.830 45.525 1.00 15.48 158 ALA B C 1
ATOM 6926 O O . ALA B 1 158 ? 42.397 29.603 45.577 1.00 15.62 158 ALA B O 1
ATOM 6928 N N . TYR B 1 159 ? 42.984 31.553 46.548 1.00 15.62 159 TYR B N 1
ATOM 6929 C CA . TYR B 1 159 ? 43.351 30.931 47.825 1.00 15.96 159 TYR B CA 1
ATOM 6930 C C . TYR B 1 159 ? 42.136 30.256 48.480 1.00 16.43 159 TYR B C 1
ATOM 6931 O O . TYR B 1 159 ? 42.253 29.152 49.014 1.00 16.77 159 TYR B O 1
ATOM 6940 N N . ASP B 1 160 ? 40.970 30.894 48.406 1.00 16.48 160 ASP B N 1
ATOM 6941 C CA . ASP B 1 160 ? 39.727 30.298 48.919 1.00 16.87 160 ASP B CA 1
ATOM 6942 C C . ASP B 1 160 ? 39.419 28.962 48.212 1.00 17.22 160 ASP B C 1
ATOM 6943 O O . ASP B 1 160 ? 38.974 27.997 48.844 1.00 17.51 160 ASP B O 1
ATOM 6948 N N . CYS B 1 161 ? 39.691 28.898 46.911 1.00 17.12 161 CYS B N 1
ATOM 6949 C CA . CYS B 1 161 ? 39.459 27.681 46.122 1.00 17.74 161 CYS B CA 1
ATOM 6950 C C . CYS B 1 161 ? 40.451 26.538 46.375 1.00 18.32 161 CYS B C 1
ATOM 6951 O O . CYS B 1 161 ? 40.092 25.383 46.164 1.00 18.88 161 CYS B O 1
ATOM 6954 N N . VAL B 1 162 ? 41.678 26.840 46.799 1.00 18.61 162 VAL B N 1
ATOM 6955 C CA . VAL B 1 162 ? 42.691 25.786 47.063 1.00 19.13 162 VAL B CA 1
ATOM 6956 C C . VAL B 1 162 ? 43.005 25.559 48.540 1.00 19.58 162 VAL B C 1
ATOM 6957 O O . VAL B 1 162 ? 43.870 24.745 48.871 1.00 19.73 162 VAL B O 1
ATOM 6961 N N . TYR B 1 163 ? 42.286 26.245 49.417 1.00 19.72 163 TYR B N 1
ATOM 6962 C CA . TYR B 1 163 ? 42.570 26.234 50.850 1.00 20.19 163 TYR B CA 1
ATOM 6963 C C . TYR B 1 163 ? 42.668 24.807 51.411 1.00 20.78 163 TYR B C 1
ATOM 6964 O O . TYR B 1 163 ? 43.626 24.486 52.116 1.00 20.86 163 TYR B O 1
ATOM 6973 N N . ASP B 1 164 ? 41.691 23.964 51.075 1.00 21.05 164 ASP B N 1
ATOM 6974 C CA . ASP B 1 164 ? 41.655 22.573 51.571 1.00 21.88 164 ASP B CA 1
ATOM 6975 C C . ASP B 1 164 ? 42.648 21.637 50.877 1.00 21.76 164 ASP B C 1
ATOM 6976 O O . ASP B 1 164 ? 43.049 20.614 51.453 1.00 22.18 164 ASP B O 1
ATOM 6981 N N . TYR B 1 165 ? 43.017 21.959 49.641 1.00 21.03 165 TYR B N 1
ATOM 6982 C CA . TYR B 1 165 ? 44.044 21.214 48.906 1.00 20.68 165 TYR B CA 1
ATOM 6983 C C . TYR B 1 165 ? 45.428 21.387 49.536 1.00 20.42 165 TYR B C 1
ATOM 6984 O O . TYR B 1 165 ? 46.241 20.461 49.537 1.00 20.88 165 TYR B O 1
ATOM 6993 N N . LEU B 1 166 ? 45.692 22.576 50.073 1.00 19.99 166 LEU B N 1
ATOM 6994 C CA . LEU B 1 166 ? 46.947 22.856 50.758 1.00 19.90 166 LEU B CA 1
ATOM 6995 C C . LEU B 1 166 ? 46.939 22.188 52.128 1.00 20.08 166 LEU B C 1
ATOM 6996 O O . LEU B 1 166 ? 45.874 21.937 52.703 1.00 20.57 166 LEU B O 1
ATOM 7001 N N . SER B 1 167 ? 48.128 21.879 52.629 1.00 19.98 167 SER B N 1
ATOM 7002 C CA . SER B 1 167 ? 48.275 21.390 53.995 1.00 20.10 167 SER B CA 1
ATOM 7003 C C . SER B 1 167 ? 48.236 22.567 54.960 1.00 20.11 167 SER B C 1
ATOM 7004 O O . SER B 1 167 ? 48.457 23.719 54.569 1.00 19.17 167 SER B O 1
ATOM 7007 N N . LYS B 1 168 ? 47.983 22.270 56.231 1.00 20.33 168 LYS B N 1
ATOM 7008 C CA . LYS B 1 168 ? 48.055 23.274 57.291 1.00 20.84 168 LYS B CA 1
ATOM 7009 C C . LYS B 1 168 ? 49.421 23.973 57.310 1.00 19.97 168 LYS B C 1
ATOM 7010 O O . LYS B 1 168 ? 49.516 25.195 57.428 1.00 19.16 168 LYS B O 1
ATOM 7016 N N . LYS B 1 169 ? 50.475 23.180 57.170 1.00 19.39 169 LYS B N 1
ATOM 7017 C CA . LYS B 1 169 ? 51.833 23.697 57.112 1.00 19.14 169 LYS B CA 1
ATOM 7018 C C . LYS B 1 169 ? 52.034 24.692 55.950 1.00 18.47 169 LYS B C 1
ATOM 7019 O O . LYS B 1 169 ? 52.632 25.764 56.127 1.00 18.14 169 LYS B O 1
ATOM 7025 N N . GLU B 1 170 ? 51.528 24.323 54.777 1.00 18.15 170 GLU B N 1
ATOM 7026 C CA . GLU B 1 170 ? 51.616 25.184 53.591 1.00 17.85 170 GLU B CA 1
ATOM 7027 C C . GLU B 1 170 ? 50.839 26.485 53.785 1.00 17.41 170 GLU B C 1
ATOM 7028 O O . GLU B 1 170 ? 51.361 27.570 53.508 1.00 16.65 170 GLU B O 1
ATOM 7034 N N . ARG B 1 171 ? 49.608 26.373 54.278 1.00 17.43 171 ARG B N 1
ATOM 7035 C CA . ARG B 1 171 ? 48.795 27.554 54.571 1.00 17.49 171 ARG B CA 1
ATOM 7036 C C . ARG B 1 171 ? 49.476 28.484 55.566 1.00 17.57 171 ARG B C 1
ATOM 7037 O O . ARG B 1 171 ? 49.508 29.691 55.366 1.00 16.97 171 ARG B O 1
ATOM 7045 N N . LYS B 1 172 ? 50.060 27.920 56.616 1.00 17.67 172 LYS B N 1
ATOM 7046 C CA . LYS B 1 172 ? 50.712 28.729 57.633 1.00 18.31 172 LYS B CA 1
ATOM 7047 C C . LYS B 1 172 ? 51.853 29.563 57.050 1.00 17.36 172 LYS B C 1
ATOM 7048 O O . LYS B 1 172 ? 51.981 30.750 57.358 1.00 17.33 172 LYS B O 1
ATOM 7054 N N . GLN B 1 173 ? 52.662 28.951 56.188 1.00 16.57 173 GLN B N 1
ATOM 7055 C CA . GLN B 1 173 ? 53.783 29.649 55.575 1.00 16.12 173 GLN B CA 1
ATOM 7056 C C . GLN B 1 173 ? 53.307 30.748 54.629 1.00 15.85 173 GLN B C 1
ATOM 7057 O O . GLN B 1 173 ? 53.845 31.845 54.647 1.00 15.83 173 GLN B O 1
ATOM 7063 N N . LEU B 1 174 ? 52.315 30.442 53.802 1.00 15.80 174 LEU B N 1
ATOM 7064 C CA . LEU B 1 174 ? 51.779 31.451 52.877 1.00 15.91 174 LEU B CA 1
ATOM 7065 C C . LEU B 1 174 ? 51.158 32.627 53.618 1.00 16.20 174 LEU B C 1
ATOM 7066 O O . LEU B 1 174 ? 51.371 33.778 53.248 1.00 15.91 174 LEU B O 1
ATOM 7071 N N . GLU B 1 175 ? 50.400 32.341 54.672 1.00 16.61 175 GLU B N 1
ATOM 7072 C CA . GLU B 1 175 ? 49.773 33.410 55.453 1.00 16.96 175 GLU B CA 1
ATOM 7073 C C . GLU B 1 175 ? 50.804 34.249 56.196 1.00 17.50 175 GLU B C 1
ATOM 7074 O O . GLU B 1 175 ? 50.740 35.481 56.170 1.00 17.19 175 GLU B O 1
ATOM 7080 N N . LYS B 1 176 ? 51.776 33.590 56.822 1.00 17.94 176 LYS B N 1
ATOM 7081 C CA . LYS B 1 176 ? 52.796 34.293 57.601 1.00 19.32 176 LYS B CA 1
ATOM 7082 C C . LYS B 1 176 ? 53.747 35.126 56.744 1.00 18.84 176 LYS B C 1
ATOM 7083 O O . LYS B 1 176 ? 54.099 36.244 57.115 1.00 18.77 176 LYS B O 1
ATOM 7089 N N . ASN B 1 177 ? 54.175 34.588 55.606 1.00 18.69 177 ASN B N 1
ATOM 7090 C CA . ASN B 1 177 ? 55.253 35.209 54.852 1.00 19.03 177 ASN B CA 1
ATOM 7091 C C . ASN B 1 177 ? 54.879 35.817 53.515 1.00 17.68 177 ASN B C 1
ATOM 7092 O O . ASN B 1 177 ? 55.697 36.511 52.925 1.00 17.56 177 ASN B O 1
ATOM 7097 N N . LEU B 1 178 ? 53.644 35.593 53.065 1.00 16.64 178 LEU B N 1
ATOM 7098 C CA . LEU B 1 178 ? 53.128 36.253 51.867 1.00 16.34 178 LEU B CA 1
ATOM 7099 C C . LEU B 1 178 ? 51.899 37.103 52.201 1.00 15.96 178 LEU B C 1
ATOM 7100 O O . LEU B 1 178 ? 51.963 38.326 52.105 1.00 15.79 178 LEU B O 1
ATOM 7105 N N . PHE B 1 179 ? 50.794 36.481 52.606 1.00 15.70 179 PHE B N 1
ATOM 7106 C CA . PHE B 1 179 ? 49.513 37.207 52.672 1.00 15.84 179 PHE B CA 1
ATOM 7107 C C . PHE B 1 179 ? 49.420 38.268 53.757 1.00 16.12 179 PHE B C 1
ATOM 7108 O O . PHE B 1 179 ? 48.966 39.385 53.480 1.00 15.64 179 PHE B O 1
ATOM 7116 N N . ARG B 1 180 ? 49.822 37.942 54.981 1.00 16.52 180 ARG B N 1
ATOM 7117 C CA . ARG B 1 180 ? 49.749 38.944 56.056 1.00 17.17 180 ARG B CA 1
ATOM 7118 C C . ARG B 1 180 ? 50.691 40.129 55.826 1.00 16.82 180 ARG B C 1
ATOM 7119 O O . ARG B 1 180 ? 50.261 41.279 55.969 1.00 16.72 180 ARG B O 1
ATOM 7127 N N . PRO B 1 181 ? 51.954 39.878 55.426 1.00 16.36 181 PRO B N 1
ATOM 7128 C CA . PRO B 1 181 ? 52.817 41.028 55.109 1.00 16.32 181 PRO B CA 1
ATOM 7129 C C . PRO B 1 181 ? 52.284 41.882 53.946 1.00 15.99 181 PRO B C 1
ATOM 7130 O O . PRO B 1 181 ? 52.353 43.114 54.002 1.00 16.00 181 PRO B O 1
ATOM 7134 N N . PHE B 1 182 ? 51.720 41.230 52.933 1.00 15.57 182 PHE B N 1
ATOM 7135 C CA . PHE B 1 182 ? 51.131 41.918 51.769 1.00 15.37 182 PHE B CA 1
ATOM 7136 C C . PHE B 1 182 ? 49.970 42.810 52.219 1.00 15.37 182 PHE B C 1
ATOM 7137 O O . PHE B 1 182 ? 49.903 43.987 51.845 1.00 15.19 182 PHE B O 1
ATOM 7145 N N . ALA B 1 183 ? 49.070 42.261 53.031 1.00 15.43 183 ALA B N 1
ATOM 7146 C CA . ALA B 1 183 ? 47.914 43.022 53.529 1.00 15.63 183 ALA B CA 1
ATOM 7147 C C . ALA B 1 183 ? 48.336 44.233 54.351 1.00 16.06 183 ALA B C 1
ATOM 7148 O O . ALA B 1 183 ? 47.722 45.297 54.242 1.00 16.02 183 ALA B O 1
ATOM 7150 N N . ASP B 1 184 ? 49.385 44.080 55.156 1.00 16.32 184 ASP B N 1
ATOM 7151 C CA . ASP B 1 184 ? 49.936 45.211 55.912 1.00 17.11 184 ASP B CA 1
ATOM 7152 C C . ASP B 1 184 ? 50.590 46.251 55.007 1.00 16.95 184 ASP B C 1
ATOM 7153 O O . ASP B 1 184 ? 50.447 47.452 55.257 1.00 17.16 184 ASP B O 1
ATOM 7158 N N . TYR B 1 185 ? 51.284 45.809 53.959 1.00 16.64 185 TYR B N 1
ATOM 7159 C CA . TYR B 1 185 ? 51.951 46.736 53.041 1.00 16.55 185 TYR B CA 1
ATOM 7160 C C . TYR B 1 185 ? 50.976 47.723 52.397 1.00 16.60 185 TYR B C 1
ATOM 7161 O O . TYR B 1 185 ? 51.255 48.931 52.341 1.00 16.52 185 TYR B O 1
ATOM 7170 N N . ILE B 1 186 ? 49.841 47.207 51.933 1.00 16.39 186 ILE B N 1
ATOM 7171 C CA . ILE B 1 186 ? 48.833 48.021 51.245 1.00 16.49 186 ILE B CA 1
ATOM 7172 C C . ILE B 1 186 ? 47.862 48.729 52.194 1.00 16.84 186 ILE B C 1
ATOM 7173 O O . ILE B 1 186 ? 46.961 49.422 51.727 1.00 17.26 186 ILE B O 1
ATOM 7178 N N . SER B 1 187 ? 48.037 48.566 53.506 1.00 17.14 187 SER B N 1
ATOM 7179 C CA . SER B 1 187 ? 47.172 49.223 54.485 1.00 17.53 187 SER B CA 1
ATOM 7180 C C . SER B 1 187 ? 47.974 50.035 55.499 1.00 17.93 187 SER B C 1
ATOM 7181 O O . SER B 1 187 ? 48.261 51.203 55.242 1.00 18.04 187 SER B O 1
ATOM 7184 N N . ILE B 1 188 ? 48.351 49.433 56.621 1.00 18.45 188 ILE B N 1
ATOM 7185 C CA . ILE B 1 188 ? 49.018 50.185 57.696 1.00 19.32 188 ILE B CA 1
ATOM 7186 C C . ILE B 1 188 ? 50.378 50.779 57.302 1.00 19.74 188 ILE B C 1
ATOM 7187 O O . ILE B 1 188 ? 50.792 51.792 57.868 1.00 20.31 188 ILE B O 1
ATOM 7192 N N . GLU B 1 189 ? 51.056 50.198 56.316 1.00 19.87 189 GLU B N 1
ATOM 7193 C CA . GLU B 1 189 ? 52.329 50.754 55.854 1.00 20.24 189 GLU B CA 1
ATOM 7194 C C . GLU B 1 189 ? 52.148 51.861 54.817 1.00 19.79 189 GLU B C 1
ATOM 7195 O O . GLU B 1 189 ? 53.077 52.622 54.570 1.00 20.14 189 GLU B O 1
ATOM 7201 N N . ASN B 1 190 ? 50.960 51.953 54.218 1.00 18.95 190 ASN B N 1
ATOM 7202 C CA . ASN B 1 190 ? 50.635 52.995 53.245 1.00 18.83 190 ASN B CA 1
ATOM 7203 C C . ASN B 1 190 ? 49.234 53.550 53.495 1.00 18.63 190 ASN B C 1
ATOM 7204 O O . ASN B 1 190 ? 48.339 53.433 52.653 1.00 18.27 190 ASN B O 1
ATOM 7209 N N . PRO B 1 191 ? 49.043 54.180 54.671 1.00 18.90 191 PRO B N 1
ATOM 7210 C CA . PRO B 1 191 ? 47.713 54.675 55.018 1.00 19.11 191 PRO B CA 1
ATOM 7211 C C . PRO B 1 191 ? 47.214 55.777 54.086 1.00 19.13 191 PRO B C 1
ATOM 7212 O O . PRO B 1 191 ? 46.000 55.936 53.931 1.00 19.30 191 PRO B O 1
ATOM 7216 N N . GLN B 1 192 ? 48.133 56.511 53.455 1.00 18.99 192 GLN B N 1
ATOM 7217 C CA . GLN B 1 192 ? 47.759 57.513 52.455 1.00 18.83 192 GLN B CA 1
ATOM 7218 C C . GLN B 1 192 ? 46.998 56.931 51.255 1.00 18.44 192 GLN B C 1
ATOM 7219 O O . GLN B 1 192 ? 46.195 57.610 50.641 1.00 18.72 192 GLN B O 1
ATOM 7225 N N . PHE B 1 193 ? 47.287 55.673 50.917 1.00 17.93 193 PHE B N 1
ATOM 7226 C CA . PHE B 1 193 ? 46.560 54.929 49.887 1.00 17.50 193 PHE B CA 1
ATOM 7227 C C . PHE B 1 193 ? 45.270 54.308 50.437 1.00 17.24 193 PHE B C 1
ATOM 7228 O O . PHE B 1 193 ? 44.236 54.310 49.775 1.00 17.13 193 PHE B O 1
ATOM 7236 N N . TYR B 1 194 ? 45.371 53.743 51.632 1.00 17.49 194 TYR B N 1
ATOM 7237 C CA . TYR B 1 194 ? 44.333 52.872 52.184 1.00 17.62 194 TYR B CA 1
ATOM 7238 C C . TYR B 1 194 ? 43.136 53.581 52.812 1.00 18.26 194 TYR B C 1
ATOM 7239 O O . TYR B 1 194 ? 42.023 53.061 52.755 1.00 17.97 194 TYR B O 1
ATOM 7248 N N . ASN B 1 195 ? 43.362 54.747 53.408 1.00 19.15 195 ASN B N 1
ATOM 7249 C CA . ASN B 1 195 ? 42.410 55.310 54.367 1.00 19.75 195 ASN B CA 1
ATOM 7250 C C . ASN B 1 195 ? 41.545 56.434 53.802 1.00 20.18 195 ASN B C 1
ATOM 7251 O O . ASN B 1 195 ? 41.065 57.283 54.553 1.00 20.51 195 ASN B O 1
ATOM 7256 N N . ARG B 1 196 ? 41.279 56.403 52.503 1.00 20.30 196 ARG B N 1
ATOM 7257 C CA . ARG B 1 196 ? 40.578 57.493 51.827 1.00 20.88 196 ARG B CA 1
ATOM 7258 C C . ARG B 1 196 ? 39.159 57.092 51.409 1.00 20.68 196 ARG B C 1
ATOM 7259 O O . ARG B 1 196 ? 38.763 55.929 51.524 1.00 20.49 196 ARG B O 1
ATOM 7267 N N . VAL B 1 197 ? 38.390 58.074 50.943 1.00 20.09 197 VAL B N 1
ATOM 7268 C CA . VAL B 1 197 ? 37.183 57.814 50.154 1.00 20.00 197 VAL B CA 1
ATOM 7269 C C . VAL B 1 197 ? 37.598 58.039 48.716 1.00 19.64 197 VAL B C 1
ATOM 7270 O O . VAL B 1 197 ? 37.682 59.166 48.247 1.00 19.60 197 VAL B O 1
ATOM 7274 N N . HIS B 1 198 ? 37.889 56.937 48.033 1.00 19.11 198 HIS B N 1
ATOM 7275 C CA A HIS B 1 198 ? 38.489 56.972 46.697 0.50 19.50 198 HIS B CA 1
ATOM 7276 C CA B HIS B 1 198 ? 38.577 56.967 46.756 0.50 18.57 198 HIS B CA 1
ATOM 7277 C C . HIS B 1 198 ? 38.535 55.550 46.167 1.00 18.32 198 HIS B C 1
ATOM 7278 O O . HIS B 1 198 ? 38.609 54.590 46.931 1.00 17.89 198 HIS B O 1
ATOM 7291 N N . ASN B 1 199 ? 38.432 55.407 44.845 1.00 17.90 199 ASN B N 1
ATOM 7292 C CA . ASN B 1 199 ? 38.503 54.074 44.233 1.00 17.33 199 ASN B CA 1
ATOM 7293 C C . ASN B 1 199 ? 39.747 53.266 44.661 1.00 16.91 199 ASN B C 1
ATOM 7294 O O . ASN B 1 199 ? 39.653 52.063 44.837 1.00 16.36 199 ASN B O 1
ATOM 7299 N N . HIS B 1 200 ? 40.896 53.922 44.813 1.00 16.64 200 HIS B N 1
ATOM 7300 C CA . HIS B 1 200 ? 42.101 53.304 45.414 1.00 16.33 200 HIS B CA 1
ATOM 7301 C C . HIS B 1 200 ? 41.836 52.611 46.732 1.00 16.08 200 HIS B C 1
ATOM 7302 O O . HIS B 1 200 ? 42.220 51.456 46.914 1.00 16.01 200 HIS B O 1
ATOM 7309 N N . SER B 1 201 ? 41.197 53.321 47.662 1.00 15.95 201 SER B N 1
ATOM 7310 C CA . SER B 1 201 ? 40.919 52.755 48.979 1.00 15.88 201 SER B CA 1
ATOM 7311 C C . SER B 1 201 ? 39.853 51.669 48.938 1.00 15.61 201 SER B C 1
ATOM 7312 O O . SER B 1 201 ? 39.929 50.715 49.698 1.00 15.59 201 SER B O 1
ATOM 7315 N N . THR B 1 202 ? 38.879 51.787 48.041 1.00 15.45 202 THR B N 1
ATOM 7316 C CA . THR B 1 202 ? 37.905 50.716 47.854 1.00 15.33 202 THR B CA 1
ATOM 7317 C C . THR B 1 202 ? 38.613 49.415 47.466 1.00 15.15 202 THR B C 1
ATOM 7318 O O . THR B 1 202 ? 38.344 48.366 48.043 1.00 14.94 202 THR B O 1
ATOM 7322 N N . TRP B 1 203 ? 39.538 49.501 46.514 1.00 15.01 203 TRP B N 1
ATOM 7323 C CA . TRP B 1 203 ? 40.367 48.344 46.148 1.00 14.85 203 TRP B CA 1
ATOM 7324 C C . TRP B 1 203 ? 41.221 47.840 47.321 1.00 14.80 203 TRP B C 1
ATOM 7325 O O . TRP B 1 203 ? 41.289 46.633 47.568 1.00 14.59 203 TRP B O 1
ATOM 7336 N N . GLY B 1 204 ? 41.870 48.756 48.036 1.00 14.78 204 GLY B N 1
ATOM 7337 C CA . GLY B 1 204 ? 42.682 48.391 49.202 1.00 14.93 204 GLY B CA 1
ATOM 7338 C C . GLY B 1 204 ? 41.877 47.714 50.298 1.00 15.17 204 GLY B C 1
ATOM 7339 O O . GLY B 1 204 ? 42.275 46.660 50.817 1.00 15.07 204 GLY B O 1
ATOM 7340 N N . ASN B 1 205 ? 40.743 48.322 50.645 1.00 15.63 205 ASN B N 1
ATOM 7341 C CA . ASN B 1 205 ? 39.846 47.771 51.668 1.00 16.00 205 ASN B CA 1
ATOM 7342 C C . ASN B 1 205 ? 39.362 46.372 51.275 1.00 15.72 205 ASN B C 1
ATOM 7343 O O . ASN B 1 205 ? 39.372 45.446 52.085 1.00 15.42 205 ASN B O 1
ATOM 7348 N N . ALA B 1 206 ? 38.940 46.233 50.022 1.00 15.28 206 ALA B N 1
ATOM 7349 C CA . ALA B 1 206 ? 38.500 44.941 49.498 1.00 15.18 206 ALA B CA 1
ATOM 7350 C C . ALA B 1 206 ? 39.616 43.902 49.543 1.00 15.05 206 ALA B C 1
ATOM 7351 O O . ALA B 1 206 ? 39.366 42.756 49.904 1.00 15.20 206 ALA B O 1
ATOM 7353 N N . ALA B 1 207 ? 40.839 44.291 49.183 1.00 15.02 207 ALA B N 1
ATOM 7354 C CA . ALA B 1 207 ? 41.968 43.353 49.203 1.00 14.95 207 ALA B CA 1
ATOM 7355 C C . ALA B 1 207 ? 42.219 42.799 50.610 1.00 15.14 207 ALA B C 1
ATOM 7356 O O . ALA B 1 207 ? 42.315 41.580 50.810 1.00 15.14 207 ALA B O 1
ATOM 7358 N N . VAL B 1 208 ? 42.315 43.706 51.578 1.00 15.21 208 VAL B N 1
ATOM 7359 C CA . VAL B 1 208 ? 42.536 43.327 52.977 1.00 15.55 208 VAL B CA 1
ATOM 7360 C C . VAL B 1 208 ? 41.359 42.508 53.516 1.00 15.55 208 VAL B C 1
ATOM 7361 O O . VAL B 1 208 ? 41.550 41.524 54.226 1.00 15.92 208 VAL B O 1
ATOM 7365 N N . GLY B 1 209 ? 40.143 42.932 53.190 1.00 15.23 209 GLY B N 1
ATOM 7366 C CA . GLY B 1 209 ? 38.949 42.251 53.660 1.00 15.52 209 GLY B CA 1
ATOM 7367 C C . GLY B 1 209 ? 38.768 40.871 53.076 1.00 15.54 209 GLY B C 1
ATOM 7368 O O . GLY B 1 209 ? 38.349 39.945 53.777 1.00 15.60 209 GLY B O 1
ATOM 7369 N N . MET B 1 210 ? 39.064 40.724 51.784 1.00 15.51 210 MET B N 1
ATOM 7370 C CA . MET B 1 210 ? 38.927 39.428 51.131 1.00 15.69 210 MET B CA 1
ATOM 7371 C C . MET B 1 210 ? 39.876 38.414 51.754 1.00 15.77 210 MET B C 1
ATOM 7372 O O . MET B 1 210 ? 39.449 37.321 52.128 1.00 15.98 210 MET B O 1
ATOM 7377 N N . ILE B 1 211 ? 41.148 38.775 51.900 1.00 15.99 211 ILE B N 1
ATOM 7378 C CA . ILE B 1 211 ? 42.096 37.837 52.503 1.00 16.27 211 ILE B CA 1
ATOM 7379 C C . ILE B 1 211 ? 41.768 37.594 53.977 1.00 16.56 211 ILE B C 1
ATOM 7380 O O . ILE B 1 211 ? 41.894 36.468 54.458 1.00 16.53 211 ILE B O 1
ATOM 7385 N N . GLY B 1 212 ? 41.301 38.630 54.671 1.00 16.57 212 GLY B N 1
ATOM 7386 C CA . GLY B 1 212 ? 40.836 38.470 56.044 1.00 16.79 212 GLY B CA 1
ATOM 7387 C C . GLY B 1 212 ? 39.683 37.488 56.173 1.00 17.08 212 GLY B C 1
ATOM 7388 O O . GLY B 1 212 ? 39.671 36.656 57.085 1.00 17.24 212 GLY B O 1
ATOM 7389 N N . LEU B 1 213 ? 38.711 37.572 55.268 1.00 17.08 213 LEU B N 1
ATOM 7390 C CA . LEU B 1 213 ? 37.582 36.631 55.270 1.00 17.44 213 LEU B CA 1
ATOM 7391 C C . LEU B 1 213 ? 38.019 35.190 55.014 1.00 17.72 213 LEU B C 1
ATOM 7392 O O . LEU B 1 213 ? 37.527 34.273 55.677 1.00 17.81 213 LEU B O 1
ATOM 7397 N N . VAL B 1 214 ? 38.942 34.980 54.079 1.00 17.63 214 VAL B N 1
ATOM 7398 C CA . VAL B 1 214 ? 39.427 33.624 53.795 1.00 18.00 214 VAL B CA 1
ATOM 7399 C C . VAL B 1 214 ? 40.140 33.046 55.020 1.00 18.74 214 VAL B C 1
ATOM 7400 O O . VAL B 1 214 ? 39.926 31.878 55.367 1.00 19.06 214 VAL B O 1
ATOM 7404 N N . MET B 1 215 ? 40.971 33.864 55.663 1.00 19.44 215 MET B N 1
ATOM 7405 C CA . MET B 1 215 ? 41.767 33.424 56.821 1.00 20.35 215 MET B CA 1
ATOM 7406 C C . MET B 1 215 ? 41.019 33.451 58.160 1.00 21.18 215 MET B C 1
ATOM 7407 O O . MET B 1 215 ? 41.531 32.929 59.163 1.00 22.04 215 MET B O 1
ATOM 7412 N N . GLY B 1 216 ? 39.829 34.046 58.198 1.00 21.44 216 GLY B N 1
ATOM 7413 C CA . GLY B 1 216 ? 39.079 34.193 59.440 1.00 22.16 216 GLY B CA 1
ATOM 7414 C C . GLY B 1 216 ? 39.764 35.120 60.421 1.00 22.81 216 GLY B C 1
ATOM 7415 O O . GLY B 1 216 ? 39.743 34.871 61.630 1.00 23.68 216 GLY B O 1
ATOM 7416 N N . ASP B 1 217 ? 40.361 36.192 59.904 1.00 22.69 217 ASP B N 1
ATOM 7417 C CA . ASP B 1 217 ? 41.128 37.121 60.718 1.00 23.00 217 ASP B CA 1
ATOM 7418 C C . ASP B 1 217 ? 40.303 38.367 61.005 1.00 22.99 217 ASP B C 1
ATOM 7419 O O . ASP B 1 217 ? 40.135 39.233 60.135 1.00 22.64 217 ASP B O 1
ATOM 7424 N N . GLU B 1 218 ? 39.792 38.450 62.228 1.00 22.80 218 GLU B N 1
ATOM 7425 C CA . GLU B 1 218 ? 38.885 39.525 62.608 1.00 22.98 218 GLU B CA 1
ATOM 7426 C C . GLU B 1 218 ? 39.539 40.905 62.534 1.00 22.70 218 GLU B C 1
ATOM 7427 O O . GLU B 1 218 ? 38.879 41.867 62.149 1.00 22.03 218 GLU B O 1
ATOM 7433 N N . GLU B 1 219 ? 40.820 41.008 62.891 1.00 22.74 219 GLU B N 1
ATOM 7434 C CA . GLU B 1 219 ? 41.529 42.287 62.817 1.00 23.40 219 GLU B CA 1
ATOM 7435 C C . GLU B 1 219 ? 41.522 42.830 61.388 1.00 21.92 219 GLU B C 1
ATOM 7436 O O . GLU B 1 219 ? 41.215 43.999 61.170 1.00 21.50 219 GLU B O 1
ATOM 7442 N N . LEU B 1 220 ? 41.867 41.982 60.420 1.00 20.80 220 LEU B N 1
ATOM 7443 C CA . LEU B 1 220 ? 41.894 42.415 59.025 1.00 19.99 220 LEU B CA 1
ATOM 7444 C C . LEU B 1 220 ? 40.496 42.737 58.496 1.00 19.24 220 LEU B C 1
ATOM 7445 O O . LEU B 1 220 ? 40.324 43.688 57.736 1.00 18.35 220 LEU B O 1
ATOM 7450 N N . ILE B 1 221 ? 39.498 41.966 58.916 1.00 18.80 221 ILE B N 1
ATOM 7451 C CA . ILE B 1 221 ? 38.111 42.218 58.509 1.00 18.68 221 ILE B CA 1
ATOM 7452 C C . ILE B 1 221 ? 37.653 43.583 59.042 1.00 19.04 221 ILE B C 1
ATOM 7453 O O . ILE B 1 221 ? 37.055 44.370 58.307 1.00 18.58 221 ILE B O 1
ATOM 7458 N N . GLN B 1 222 ? 37.950 43.870 60.308 1.00 19.45 222 GLN B N 1
ATOM 7459 C CA . GLN B 1 222 ? 37.631 45.175 60.891 1.00 20.08 222 GLN B CA 1
ATOM 7460 C C . GLN B 1 222 ? 38.382 46.324 60.212 1.00 19.34 222 GLN B C 1
ATOM 7461 O O . GLN B 1 222 ? 37.802 47.394 59.977 1.00 19.01 222 GLN B O 1
ATOM 7467 N N . ARG B 1 223 ? 39.653 46.100 59.877 1.00 18.84 223 ARG B N 1
ATOM 7468 C CA . ARG B 1 223 ? 40.443 47.087 59.134 1.00 18.73 223 ARG B CA 1
ATOM 7469 C C . ARG B 1 223 ? 39.849 47.353 57.749 1.00 18.42 223 ARG B C 1
ATOM 7470 O O . ARG B 1 223 ? 39.875 48.489 57.267 1.00 18.26 223 ARG B O 1
ATOM 7478 N N . ALA B 1 224 ? 39.320 46.308 57.117 1.00 17.85 224 ALA B N 1
ATOM 7479 C CA . ALA B 1 224 ? 38.643 46.443 55.823 1.00 17.73 224 ALA B CA 1
ATOM 7480 C C . ALA B 1 224 ? 37.354 47.254 55.932 1.00 18.05 224 ALA B C 1
ATOM 7481 O O . ALA B 1 224 ? 37.093 48.121 55.100 1.00 17.45 224 ALA B O 1
ATOM 7483 N N . LEU B 1 225 ? 36.554 46.968 56.957 1.00 18.61 225 LEU B N 1
ATOM 7484 C CA . LEU B 1 225 ? 35.253 47.624 57.135 1.00 19.35 225 LEU B CA 1
ATOM 7485 C C . LEU B 1 225 ? 35.347 49.061 57.636 1.00 19.77 225 LEU B C 1
ATOM 7486 O O . LEU B 1 225 ? 34.561 49.901 57.202 1.00 19.29 225 LEU B O 1
ATOM 7491 N N . TYR B 1 226 ? 36.284 49.337 58.543 1.00 21.29 226 TYR B N 1
ATOM 7492 C CA . TYR B 1 226 ? 36.347 50.628 59.249 1.00 22.02 226 TYR B CA 1
ATOM 7493 C C . TYR B 1 226 ? 37.662 51.390 59.100 1.00 22.37 226 TYR B C 1
ATOM 7494 O O . TYR B 1 226 ? 37.824 52.456 59.687 1.00 22.58 226 TYR B O 1
ATOM 7503 N N . GLY B 1 227 ? 38.586 50.876 58.293 1.00 22.38 227 GLY B N 1
ATOM 7504 C CA . GLY B 1 227 ? 39.854 51.550 58.055 1.00 23.02 227 GLY B CA 1
ATOM 7505 C C . GLY B 1 227 ? 40.812 51.522 59.231 1.00 24.07 227 GLY B C 1
ATOM 7506 O O . GLY B 1 227 ? 40.667 50.728 60.164 1.00 23.93 227 GLY B O 1
ATOM 7507 N N . ILE B 1 228 ? 41.805 52.402 59.158 1.00 25.52 228 ILE B N 1
ATOM 7508 C CA . ILE B 1 228 ? 42.856 52.513 60.161 1.00 27.36 228 ILE B CA 1
ATOM 7509 C C . ILE B 1 228 ? 42.494 53.651 61.108 1.00 29.28 228 ILE B C 1
ATOM 7510 O O . ILE B 1 228 ? 42.173 54.752 60.663 1.00 28.92 228 ILE B O 1
ATOM 7515 N N . GLU B 1 229 ? 42.544 53.370 62.408 1.00 32.30 229 GLU B N 1
ATOM 7516 C CA . GLU B 1 229 ? 42.342 54.397 63.435 1.00 34.96 229 GLU B CA 1
ATOM 7517 C C . GLU B 1 229 ? 43.634 55.170 63.658 1.00 35.69 229 GLU B C 1
ATOM 7518 O O . GLU B 1 229 ? 44.698 54.563 63.813 1.00 36.57 229 GLU B O 1
ATOM 7524 N N . ASP B 1 230 ? 43.525 56.500 63.682 1.00 36.33 230 ASP B N 1
ATOM 7525 C CA . ASP B 1 230 ? 44.641 57.394 64.014 1.00 36.91 230 ASP B CA 1
ATOM 7526 C C . ASP B 1 230 ? 45.799 57.202 63.022 1.00 35.61 230 ASP B C 1
ATOM 7527 O O . ASP B 1 230 ? 46.896 56.766 63.391 1.00 36.43 230 ASP B O 1
ATOM 7532 N N . ASP B 1 231 ? 45.529 57.520 61.757 1.00 33.52 231 ASP B N 1
ATOM 7533 C CA . ASP B 1 231 ? 46.510 57.319 60.672 1.00 32.22 231 ASP B CA 1
ATOM 7534 C C . ASP B 1 231 ? 47.686 58.308 60.661 1.00 31.84 231 ASP B C 1
ATOM 7535 O O . ASP B 1 231 ? 48.649 58.105 59.928 1.00 31.33 231 ASP B O 1
ATOM 7540 N N . GLY B 1 232 ? 47.594 59.389 61.438 1.00 31.45 232 GLY B N 1
ATOM 7541 C CA . GLY B 1 232 ? 48.675 60.374 61.527 1.00 31.50 232 GLY B CA 1
ATOM 7542 C C . GLY B 1 232 ? 48.916 61.214 60.281 1.00 30.84 232 GLY B C 1
ATOM 7543 O O . GLY B 1 232 ? 49.925 61.920 60.199 1.00 31.36 232 GLY B O 1
ATOM 7544 N N . LEU B 1 233 ? 47.999 61.162 59.313 1.00 29.69 233 LEU B N 1
ATOM 7545 C CA . LEU B 1 233 ? 48.187 61.865 58.048 1.00 29.48 233 LEU B CA 1
ATOM 7546 C C . LEU B 1 233 ? 47.948 63.365 58.244 1.00 29.62 233 LEU B C 1
ATOM 7547 O O . LEU B 1 233 ? 47.001 63.745 58.930 1.00 29.30 233 LEU B O 1
ATOM 7552 N N . PRO B 1 234 ? 48.805 64.209 57.644 0.80 30.15 234 PRO B N 1
ATOM 7553 C CA . PRO B 1 234 ? 48.720 65.654 57.827 0.80 30.65 234 PRO B CA 1
ATOM 7554 C C . PRO B 1 234 ? 47.763 66.335 56.862 0.80 30.67 234 PRO B C 1
ATOM 7555 O O . PRO B 1 234 ? 47.197 65.687 55.968 0.80 29.74 234 PRO B O 1
ATOM 7559 N N . ILE B 1 235 ? 47.628 67.648 57.047 0.80 31.01 235 ILE B N 1
ATOM 7560 C CA . ILE B 1 235 ? 46.701 68.474 56.284 0.80 30.79 235 ILE B CA 1
ATOM 7561 C C . ILE B 1 235 ? 47.292 68.778 54.930 0.80 30.44 235 ILE B C 1
ATOM 7562 O O . ILE B 1 235 ? 48.493 69.051 54.796 0.80 31.05 235 ILE B O 1
ATOM 7567 N N . GLY B 1 236 ? 46.429 68.749 53.925 0.80 29.00 236 GLY B N 1
ATOM 7568 C CA . GLY B 1 236 ? 46.813 69.140 52.600 0.80 29.26 236 GLY B CA 1
ATOM 7569 C C . GLY B 1 236 ? 47.593 68.073 51.885 0.80 28.78 236 GLY B C 1
ATOM 7570 O O . GLY B 1 236 ? 48.032 68.304 50.766 0.80 29.36 236 GLY B O 1
ATOM 7571 N N . ALA B 1 237 ? 47.753 66.904 52.519 1.00 28.88 237 ALA B N 1
ATOM 7572 C CA . ALA B 1 237 ? 48.413 65.774 51.889 1.00 28.95 237 ALA B CA 1
ATOM 7573 C C . ALA B 1 237 ? 47.618 65.437 50.641 1.00 28.33 237 ALA B C 1
ATOM 7574 O O . ALA B 1 237 ? 46.384 65.356 50.685 1.00 26.35 237 ALA B O 1
ATOM 7576 N N . LYS B 1 238 ? 48.318 65.293 49.523 1.00 29.33 238 LYS B N 1
ATOM 7577 C CA . LYS B 1 238 ? 47.693 64.968 48.250 1.00 29.77 238 LYS B CA 1
ATOM 7578 C C . LYS B 1 238 ? 48.335 63.749 47.618 1.00 30.22 238 LYS B C 1
ATOM 7579 O O . LYS B 1 238 ? 49.374 63.263 48.074 1.00 31.40 238 LYS B O 1
ATOM 7585 N N . ASP B 1 239 ? 47.694 63.291 46.550 0.80 29.78 239 ASP B N 1
ATOM 7586 C CA . ASP B 1 239 ? 48.279 62.332 45.607 0.80 30.04 239 ASP B CA 1
ATOM 7587 C C . ASP B 1 239 ? 48.629 63.060 44.281 0.80 30.09 239 ASP B C 1
ATOM 7588 O O . ASP B 1 239 ? 48.889 64.253 44.322 0.80 29.94 239 ASP B O 1
ATOM 7593 N N . ASN B 1 240 ? 48.601 62.371 43.127 0.80 29.96 240 ASN B N 1
ATOM 7594 C CA . ASN B 1 240 ? 49.183 62.887 41.868 0.80 30.06 240 ASN B CA 1
ATOM 7595 C C . ASN B 1 240 ? 48.214 63.405 40.808 0.80 29.47 240 ASN B C 1
ATOM 7596 O O . ASN B 1 240 ? 48.656 63.822 39.735 0.80 29.35 240 ASN B O 1
ATOM 7601 N N . ASP B 1 241 ? 46.915 63.352 41.075 0.80 27.98 241 ASP B N 1
ATOM 7602 C CA . ASP B 1 241 ? 45.919 63.875 40.142 0.80 28.02 241 ASP B CA 1
ATOM 7603 C C . ASP B 1 241 ? 45.257 65.141 40.688 0.80 27.45 241 ASP B C 1
ATOM 7604 O O . ASP B 1 241 ? 44.207 65.572 40.189 0.80 27.27 241 ASP B O 1
ATOM 7609 N N . GLY B 1 242 ? 45.878 65.724 41.709 0.80 26.91 242 GLY B N 1
ATOM 7610 C CA . GLY B 1 242 ? 45.405 66.954 42.334 0.80 26.90 242 GLY B CA 1
ATOM 7611 C C . GLY B 1 242 ? 44.480 66.798 43.530 0.80 26.19 242 GLY B C 1
ATOM 7612 O O . GLY B 1 242 ? 43.915 67.799 43.966 0.80 26.86 242 GLY B O 1
ATOM 7613 N N . GLY B 1 243 ? 44.357 65.585 44.088 0.80 25.18 243 GLY B N 1
ATOM 7614 C CA . GLY B 1 243 ? 43.342 65.284 45.117 0.80 24.06 243 GLY B CA 1
ATOM 7615 C C . GLY B 1 243 ? 43.835 65.015 46.523 0.80 23.15 243 GLY B C 1
ATOM 7616 O O . GLY B 1 243 ? 44.882 64.404 46.728 0.80 23.47 243 GLY B O 1
ATOM 7617 N N . PHE B 1 244 ? 43.038 65.427 47.507 1.00 21.92 244 PHE B N 1
ATOM 7618 C CA . PHE B 1 244 ? 43.423 65.271 48.896 1.00 21.53 244 PHE B CA 1
ATOM 7619 C C . PHE B 1 244 ? 43.317 63.829 49.363 1.00 21.96 244 PHE B C 1
ATOM 7620 O O . PHE B 1 244 ? 42.395 63.093 48.985 1.00 22.39 244 PHE B O 1
ATOM 7628 N N . ILE B 1 245 ? 44.281 63.429 50.182 1.00 22.62 245 ILE B N 1
ATOM 7629 C CA . ILE B 1 245 ? 44.309 62.090 50.750 1.00 22.82 245 ILE B CA 1
ATOM 7630 C C . ILE B 1 245 ? 43.099 61.908 51.662 1.00 22.51 245 ILE B C 1
ATOM 7631 O O . ILE B 1 245 ? 42.350 60.942 51.509 1.00 22.11 245 ILE B O 1
ATOM 7636 N N . LYS B 1 246 ? 42.907 62.863 52.571 1.00 22.43 246 LYS B N 1
ATOM 7637 C CA . LYS B 1 246 ? 41.851 62.830 53.573 1.00 22.28 246 LYS B CA 1
ATOM 7638 C C . LYS B 1 246 ? 40.967 64.054 53.429 1.00 21.27 246 LYS B C 1
ATOM 7639 O O . LYS B 1 246 ? 41.412 65.092 52.940 1.00 21.47 246 LYS B O 1
ATOM 7645 N N . VAL B 1 247 ? 39.720 63.913 53.870 1.00 20.14 247 VAL B N 1
ATOM 7646 C CA . VAL B 1 247 ? 38.779 65.024 53.948 1.00 19.55 247 VAL B CA 1
ATOM 7647 C C . VAL B 1 247 ? 38.275 65.104 55.382 1.00 19.50 247 VAL B C 1
ATOM 7648 O O . VAL B 1 247 ? 37.896 64.092 55.969 1.00 19.02 247 VAL B O 1
ATOM 7652 N N . GLU B 1 248 ? 38.261 66.320 55.926 1.00 19.43 248 GLU B N 1
ATOM 7653 C CA . GLU B 1 248 ? 37.857 66.574 57.313 1.00 20.10 248 GLU B CA 1
ATOM 7654 C C . GLU B 1 248 ? 36.525 65.916 57.682 1.00 20.24 248 GLU B C 1
ATOM 7655 O O . GLU B 1 248 ? 35.533 66.101 56.986 1.00 20.06 248 GLU B O 1
ATOM 7661 N N . GLY B 1 249 ? 36.525 65.141 58.765 1.00 21.07 249 GLY B N 1
ATOM 7662 C CA . GLY B 1 249 ? 35.308 64.533 59.300 1.00 21.88 249 GLY B CA 1
ATOM 7663 C C . GLY B 1 249 ? 34.855 63.241 58.641 1.00 22.23 249 GLY B C 1
ATOM 7664 O O . GLY B 1 249 ? 33.887 62.626 59.096 1.00 23.32 249 GLY B O 1
ATOM 7665 N N . GLN B 1 250 ? 35.551 62.814 57.592 1.00 22.17 250 GLN B N 1
ATOM 7666 C CA . GLN B 1 250 ? 35.146 61.643 56.830 1.00 22.69 250 GLN B CA 1
ATOM 7667 C C . GLN B 1 250 ? 35.750 60.401 57.472 1.00 22.33 250 GLN B C 1
ATOM 7668 O O . GLN B 1 250 ? 36.898 60.422 57.920 1.00 22.45 250 GLN B O 1
ATOM 7674 N N . LYS B 1 251 ? 34.979 59.322 57.507 1.00 22.12 251 LYS B N 1
ATOM 7675 C CA . LYS B 1 251 ? 35.475 58.047 58.006 1.00 22.27 251 LYS B CA 1
ATOM 7676 C C . LYS B 1 251 ? 36.282 57.347 56.911 1.00 21.31 251 LYS B C 1
ATOM 7677 O O . LYS B 1 251 ? 36.326 57.807 55.762 1.00 20.86 251 LYS B O 1
ATOM 7683 N N . ALA B 1 252 ? 36.911 56.240 57.294 1.00 20.83 252 ALA B N 1
ATOM 7684 C CA . ALA B 1 252 ? 37.690 55.398 56.383 1.00 20.23 252 ALA B CA 1
ATOM 7685 C C . ALA B 1 252 ? 37.106 53.995 56.379 1.00 19.81 252 ALA B C 1
ATOM 7686 O O . ALA B 1 252 ? 36.292 53.645 57.238 1.00 20.09 252 ALA B O 1
ATOM 7688 N N . GLY B 1 253 ? 37.527 53.192 55.406 1.00 19.15 253 GLY B N 1
ATOM 7689 C CA . GLY B 1 253 ? 37.077 51.809 55.304 1.00 18.67 253 GLY B CA 1
ATOM 7690 C C . GLY B 1 253 ? 35.985 51.606 54.275 1.00 18.13 253 GLY B C 1
ATOM 7691 O O . GLY B 1 253 ? 35.495 52.552 53.656 1.00 18.04 253 GLY B O 1
ATOM 7692 N N . PHE B 1 254 ? 35.627 50.343 54.082 1.00 17.83 254 PHE B N 1
ATOM 7693 C CA . PHE B 1 254 ? 34.708 49.938 53.021 1.00 17.33 254 PHE B CA 1
ATOM 7694 C C . PHE B 1 254 ? 33.338 50.581 53.147 1.00 17.45 254 PHE B C 1
ATOM 7695 O O . PHE B 1 254 ? 32.773 51.024 52.153 1.00 17.15 254 PHE B O 1
ATOM 7703 N N . LEU B 1 255 ? 32.817 50.645 54.367 1.00 17.59 255 LEU B N 1
ATOM 7704 C CA . LEU B 1 255 ? 31.480 51.193 54.571 1.00 18.11 255 LEU B CA 1
ATOM 7705 C C . LEU B 1 255 ? 31.455 52.688 54.252 1.00 17.96 255 LEU B C 1
ATOM 7706 O O . LEU B 1 255 ? 30.509 53.158 53.629 1.00 17.86 255 LEU B O 1
ATOM 7711 N N . ALA B 1 256 ? 32.496 53.417 54.649 1.00 17.99 256 ALA B N 1
ATOM 7712 C CA . ALA B 1 256 ? 32.653 54.834 54.264 1.00 18.11 256 ALA B CA 1
ATOM 7713 C C . ALA B 1 256 ? 32.699 55.020 52.749 1.00 18.38 256 ALA B C 1
ATOM 7714 O O . ALA B 1 256 ? 32.164 55.996 52.217 1.00 18.41 256 ALA B O 1
ATOM 7716 N N . ASN B 1 257 ? 33.341 54.088 52.051 1.00 18.53 257 ASN B N 1
ATOM 7717 C CA . ASN B 1 257 ? 33.380 54.138 50.591 1.00 18.79 257 ASN B CA 1
ATOM 7718 C C . ASN B 1 257 ? 32.065 53.800 49.900 1.00 19.03 257 ASN B C 1
ATOM 7719 O O . ASN B 1 257 ? 31.892 54.114 48.732 1.00 19.18 257 ASN B O 1
ATOM 7724 N N . ILE B 1 258 ? 31.146 53.145 50.597 1.00 18.80 258 ILE B N 1
ATOM 7725 C CA . ILE B 1 258 ? 29.787 52.977 50.097 1.00 19.20 258 ILE B CA 1
ATOM 7726 C C . ILE B 1 258 ? 28.991 54.256 50.374 1.00 19.85 258 ILE B C 1
ATOM 7727 O O . ILE B 1 258 ? 28.274 54.752 49.504 1.00 20.14 258 ILE B O 1
ATOM 7732 N N . ASP B 1 259 ? 29.111 54.781 51.589 1.00 20.31 259 ASP B N 1
ATOM 7733 C CA . ASP B 1 259 ? 28.245 55.883 52.022 1.00 20.89 259 ASP B CA 1
ATOM 7734 C C . ASP B 1 259 ? 28.522 57.215 51.328 1.00 20.33 259 ASP B C 1
ATOM 7735 O O . ASP B 1 259 ? 27.579 57.923 50.966 1.00 20.40 259 ASP B O 1
ATOM 7740 N N . GLU B 1 260 ? 29.792 57.563 51.152 1.00 19.63 260 GLU B N 1
ATOM 7741 C CA . GLU B 1 260 ? 30.157 58.919 50.725 1.00 19.68 260 GLU B CA 1
ATOM 7742 C C . GLU B 1 260 ? 30.097 59.223 49.216 1.00 18.77 260 GLU B C 1
ATOM 7743 O O . GLU B 1 260 ? 29.509 60.235 48.829 1.00 18.39 260 GLU B O 1
ATOM 7749 N N . PRO B 1 261 ? 30.675 58.359 48.359 1.00 16.62 261 PRO B N 1
ATOM 7750 C CA . PRO B 1 261 ? 30.765 58.690 46.936 1.00 16.36 261 PRO B CA 1
ATOM 7751 C C . PRO B 1 261 ? 29.598 58.211 46.074 1.00 16.26 261 PRO B C 1
ATOM 7752 O O . PRO B 1 261 ? 29.607 58.452 44.862 1.00 16.27 261 PRO B O 1
ATOM 7756 N N . PHE B 1 262 ? 28.625 57.520 46.668 1.00 15.99 262 PHE B N 1
ATOM 7757 C CA . PHE B 1 262 ? 27.396 57.145 45.980 1.00 16.16 262 PHE B CA 1
ATOM 7758 C C . PHE B 1 262 ? 26.278 58.058 46.446 1.00 16.28 262 PHE B C 1
ATOM 7759 O O . PHE B 1 262 ? 26.141 58.317 47.644 1.00 16.89 262 PHE B O 1
ATOM 7767 N N . SER B 1 263 ? 25.472 58.530 45.504 1.00 16.33 263 SER B N 1
ATOM 7768 C CA . SER B 1 263 ? 24.251 59.243 45.836 1.00 16.53 263 SER B CA 1
ATOM 7769 C C . SER B 1 263 ? 23.138 58.241 46.117 1.00 17.01 263 SER B C 1
ATOM 7770 O O . SER B 1 263 ? 23.286 57.045 45.828 1.00 17.07 263 SER B O 1
ATOM 7773 N N . PRO B 1 264 ? 21.989 58.728 46.622 1.00 17.59 264 PRO B N 1
ATOM 7774 C CA . PRO B 1 264 ? 20.851 57.822 46.804 1.00 18.11 264 PRO B CA 1
ATOM 7775 C C . PRO B 1 264 ? 20.272 57.239 45.506 1.00 18.55 264 PRO B C 1
ATOM 7776 O O . PRO B 1 264 ? 19.482 56.302 45.569 1.00 19.39 264 PRO B O 1
ATOM 7780 N N . ASP B 1 265 ? 20.671 57.775 44.350 1.00 18.48 265 ASP B N 1
ATOM 7781 C CA . ASP B 1 265 ? 20.313 57.196 43.053 1.00 18.68 265 ASP B CA 1
ATOM 7782 C C . ASP B 1 265 ? 21.331 56.182 42.532 1.00 18.34 265 ASP B C 1
ATOM 7783 O O . ASP B 1 265 ? 21.176 55.697 41.412 1.00 18.46 265 ASP B O 1
ATOM 7788 N N . GLY B 1 266 ? 22.356 55.857 43.324 1.00 17.70 266 GLY B N 1
ATOM 7789 C CA . GLY B 1 266 ? 23.394 54.923 42.901 1.00 17.61 266 GLY B CA 1
ATOM 7790 C C . GLY B 1 266 ? 24.381 55.492 41.896 1.00 17.21 266 GLY B C 1
ATOM 7791 O O . GLY B 1 266 ? 25.073 54.730 41.206 1.00 17.37 266 GLY B O 1
ATOM 7792 N N . TYR B 1 267 ? 24.455 56.823 41.823 1.00 16.98 267 TYR B N 1
ATOM 7793 C CA . TYR B 1 267 ? 25.425 57.493 40.966 1.00 16.63 267 TYR B CA 1
ATOM 7794 C C . TYR B 1 267 ? 26.728 57.640 41.752 1.00 16.27 267 TYR B C 1
ATOM 7795 O O . TYR B 1 267 ? 26.747 58.224 42.837 1.00 15.82 267 TYR B O 1
ATOM 7804 N N . TYR B 1 268 ? 27.812 57.106 41.199 1.00 16.20 268 TYR B N 1
ATOM 7805 C CA . TYR B 1 268 ? 29.135 57.191 41.794 1.00 16.24 268 TYR B CA 1
ATOM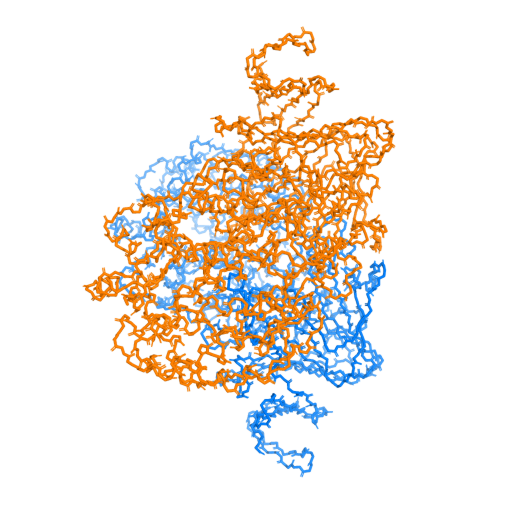 7806 C C . TYR B 1 268 ? 29.802 58.489 41.329 1.00 16.00 268 TYR B C 1
ATOM 7807 O O . TYR B 1 268 ? 29.911 58.742 40.119 1.00 15.97 268 TYR B O 1
ATOM 7816 N N . THR B 1 269 ? 30.261 59.293 42.285 1.00 15.85 269 THR B N 1
ATOM 7817 C CA . THR B 1 269 ? 30.638 60.680 42.012 1.00 15.85 269 THR B CA 1
ATOM 7818 C C . THR B 1 269 ? 31.856 60.849 41.086 1.00 16.00 269 THR B C 1
ATOM 7819 O O . THR B 1 269 ? 32.005 61.898 40.459 1.00 15.87 269 THR B O 1
ATOM 7823 N N . GLU B 1 270 ? 32.718 59.835 40.992 1.00 16.27 270 GLU B N 1
ATOM 7824 C CA . GLU B 1 270 ? 33.881 59.913 40.089 1.00 17.07 270 GLU B CA 1
ATOM 7825 C C . GLU B 1 270 ? 33.469 59.844 38.608 1.00 16.67 270 GLU B C 1
ATOM 7826 O O . GLU B 1 270 ? 34.282 60.163 37.746 1.00 17.35 270 GLU B O 1
ATOM 7832 N N . GLY B 1 271 ? 32.230 59.446 38.313 1.00 15.78 271 GLY B N 1
ATOM 7833 C CA . GLY B 1 271 ? 31.733 59.349 36.943 1.00 15.09 271 GLY B CA 1
ATOM 7834 C C . GLY B 1 271 ? 31.782 57.913 36.470 1.00 14.60 271 GLY B C 1
ATOM 7835 O O . GLY B 1 271 ? 32.414 57.072 37.114 1.00 14.25 271 GLY B O 1
ATOM 7836 N N . PRO B 1 272 ? 31.124 57.602 35.340 1.00 14.41 272 PRO B N 1
ATOM 7837 C CA . PRO B 1 272 ? 30.933 56.186 34.991 1.00 14.30 272 PRO B CA 1
ATOM 7838 C C . PRO B 1 272 ? 32.195 55.377 34.674 1.00 13.85 272 PRO B C 1
ATOM 7839 O O . PRO B 1 272 ? 32.237 54.186 34.988 1.00 13.69 272 PRO B O 1
ATOM 7843 N N . TYR B 1 273 ? 33.200 55.995 34.067 1.00 13.53 273 TYR B N 1
ATOM 7844 C CA . TYR B 1 273 ? 34.441 55.273 33.770 1.00 13.38 273 TYR B CA 1
ATOM 7845 C C . TYR B 1 273 ? 35.074 54.757 35.063 1.00 13.48 273 TYR B C 1
ATOM 7846 O O . TYR B 1 273 ? 35.472 53.583 35.138 1.00 13.43 273 TYR B O 1
ATOM 7855 N N . TYR B 1 274 ? 35.152 55.611 36.085 1.00 13.34 274 TYR B N 1
ATOM 7856 C CA . TYR B 1 274 ? 35.672 55.170 37.387 1.00 13.59 274 TYR B CA 1
ATOM 7857 C C . TYR B 1 274 ? 34.677 54.358 38.203 1.00 13.88 274 TYR B C 1
ATOM 7858 O O . TYR B 1 274 ? 35.096 53.498 38.985 1.00 14.05 274 TYR B O 1
ATOM 7867 N N . GLN B 1 275 ? 33.376 54.574 38.012 1.00 13.95 275 GLN B N 1
ATOM 7868 C CA . GLN B 1 275 ? 32.400 53.704 38.659 1.00 14.33 275 GLN B CA 1
ATOM 7869 C C . GLN B 1 275 ? 32.605 52.275 38.169 1.00 14.25 275 GLN B C 1
ATOM 7870 O O . GLN B 1 275 ? 32.621 51.349 38.978 1.00 14.28 275 GLN B O 1
ATOM 7876 N N . ARG B 1 276 ? 32.758 52.113 36.856 1.00 13.90 276 ARG B N 1
ATOM 7877 C CA . ARG B 1 276 ? 33.069 50.809 36.257 1.00 13.75 276 ARG B CA 1
ATOM 7878 C C . ARG B 1 276 ? 34.241 50.137 36.985 1.00 13.94 276 ARG B C 1
ATOM 7879 O O . ARG B 1 276 ? 34.161 48.962 37.342 1.00 14.16 276 ARG B O 1
ATOM 7887 N N . TYR B 1 277 ? 35.314 50.885 37.198 1.00 14.08 277 TYR B N 1
ATOM 7888 C CA . TYR B 1 277 ? 36.515 50.343 37.838 1.00 14.29 277 TYR B CA 1
ATOM 7889 C C . TYR B 1 277 ? 36.240 49.902 39.283 1.00 14.74 277 TYR B C 1
ATOM 7890 O O . TYR B 1 277 ? 36.629 48.803 39.692 1.00 15.25 277 TYR B O 1
ATOM 7899 N N . ALA B 1 278 ? 35.547 50.754 40.042 1.00 14.72 278 ALA B N 1
ATOM 7900 C CA . ALA B 1 278 ? 35.244 50.478 41.447 1.00 15.21 278 ALA B CA 1
ATOM 7901 C C . ALA B 1 278 ? 34.183 49.398 41.663 1.00 15.55 278 ALA B C 1
ATOM 7902 O O . ALA B 1 278 ? 34.129 48.814 42.754 1.00 15.46 278 ALA B O 1
ATOM 7904 N N . MET B 1 279 ? 33.345 49.130 40.655 1.00 16.26 279 MET B N 1
ATOM 7905 C CA . MET B 1 279 ? 32.261 48.136 40.798 1.00 17.09 279 MET B CA 1
ATOM 7906 C C . MET B 1 279 ? 32.791 46.758 41.157 1.00 16.64 279 MET B C 1
ATOM 7907 O O . MET B 1 279 ? 32.132 46.015 41.887 1.00 16.59 279 MET B O 1
ATOM 7912 N N . TYR B 1 280 ? 33.960 46.404 40.628 1.00 15.91 280 TYR B N 1
ATOM 7913 C CA . TYR B 1 280 ? 34.524 45.085 40.907 1.00 15.63 280 TYR B CA 1
ATOM 7914 C C . TYR B 1 280 ? 34.804 44.888 42.407 1.00 15.44 280 TYR B C 1
ATOM 7915 O O . TYR B 1 280 ? 34.199 44.000 43.006 1.00 15.15 280 TYR B O 1
ATOM 7924 N N . PRO B 1 281 ? 35.659 45.728 43.032 1.00 14.99 281 PRO B N 1
ATOM 7925 C CA . PRO B 1 281 ? 35.880 45.513 44.466 1.00 15.08 281 PRO B CA 1
ATOM 7926 C C . PRO B 1 281 ? 34.629 45.737 45.325 1.00 15.33 281 PRO B C 1
ATOM 7927 O O . PRO B 1 281 ? 34.426 45.010 46.301 1.00 15.29 281 PRO B O 1
ATOM 7931 N N . PHE B 1 282 ? 33.785 46.706 44.966 1.00 15.34 282 PHE B N 1
ATOM 7932 C CA . PHE B 1 282 ? 32.539 46.923 45.717 1.00 15.74 282 PHE B CA 1
ATOM 7933 C C . PHE B 1 282 ? 31.681 45.663 45.740 1.00 16.17 282 PHE B C 1
ATOM 7934 O O . PHE B 1 282 ? 31.277 45.205 46.805 1.00 16.36 282 PHE B O 1
ATOM 7942 N N . LEU B 1 283 ? 31.400 45.100 44.572 1.00 16.35 283 LEU B N 1
ATOM 7943 C CA . LEU B 1 283 ? 30.462 43.974 44.503 1.00 16.66 283 LEU B CA 1
ATOM 7944 C C . LEU B 1 283 ? 31.075 42.639 44.910 1.00 16.39 283 LEU B C 1
ATOM 7945 O O . LEU B 1 283 ? 30.382 41.812 45.489 1.00 15.98 283 LEU B O 1
ATOM 7950 N N . ILE B 1 284 ? 32.362 42.434 44.632 1.00 15.99 284 ILE B N 1
ATOM 7951 C CA . ILE B 1 284 ? 33.045 41.208 45.056 1.00 16.07 284 ILE B CA 1
ATOM 7952 C C . ILE B 1 284 ? 33.176 41.149 46.573 1.00 16.19 284 ILE B C 1
ATOM 7953 O O . ILE B 1 284 ? 32.842 40.128 47.176 1.00 16.00 284 ILE B O 1
ATOM 7958 N N . PHE B 1 285 ? 33.657 42.219 47.201 1.00 15.92 285 PHE B N 1
ATOM 7959 C CA . PHE B 1 285 ? 33.777 42.217 48.662 1.00 15.89 285 PHE B CA 1
ATOM 7960 C C . PHE B 1 285 ? 32.392 42.210 49.327 1.00 15.97 285 PHE B C 1
ATOM 7961 O O . PHE B 1 285 ? 32.214 41.544 50.345 1.00 15.76 285 PHE B O 1
ATOM 7969 N N . ALA B 1 286 ? 31.408 42.890 48.735 1.00 16.00 286 ALA B N 1
ATOM 7970 C CA . ALA B 1 286 ? 30.021 42.808 49.244 1.00 16.37 286 ALA B CA 1
ATOM 7971 C C . ALA B 1 286 ? 29.496 41.371 49.169 1.00 16.72 286 ALA B C 1
ATOM 7972 O O . ALA B 1 286 ? 28.929 40.853 50.135 1.00 16.84 286 ALA B O 1
ATOM 7974 N N . GLU B 1 287 ? 29.697 40.708 48.038 1.00 16.86 287 GLU B N 1
ATOM 7975 C CA . GLU B 1 287 ? 29.292 39.308 47.920 1.00 17.48 287 GLU B CA 1
ATOM 7976 C C . GLU B 1 287 ? 29.948 38.444 49.001 1.00 17.40 287 GLU B C 1
ATOM 7977 O O . GLU B 1 287 ? 29.276 37.633 49.636 1.00 17.07 287 GLU B O 1
ATOM 7983 N N . ALA B 1 288 ? 31.250 38.620 49.194 1.00 17.08 288 ALA B N 1
ATOM 7984 C CA . ALA B 1 288 ? 31.997 37.860 50.196 1.00 17.33 288 ALA B CA 1
ATOM 7985 C C . ALA B 1 288 ? 31.461 38.109 51.604 1.00 17.63 288 ALA B C 1
ATOM 7986 O O . ALA B 1 288 ? 31.288 37.172 52.381 1.00 17.58 288 ALA B O 1
ATOM 7988 N N . LEU B 1 289 ? 31.185 39.370 51.922 1.00 17.81 289 LEU B N 1
ATOM 7989 C CA . LEU B 1 289 ? 30.602 39.716 53.215 1.00 18.21 289 LEU B CA 1
ATOM 7990 C C . LEU B 1 289 ? 29.217 39.106 53.376 1.00 18.91 289 LEU B C 1
ATOM 7991 O O . LEU B 1 289 ? 28.896 38.593 54.442 1.00 18.69 289 LEU B O 1
ATOM 7996 N N . HIS B 1 290 ? 28.406 39.145 52.325 1.00 19.22 290 HIS B N 1
ATOM 7997 C CA . HIS B 1 290 ? 27.077 38.539 52.371 1.00 20.28 290 HIS B CA 1
ATOM 7998 C C . HIS B 1 290 ? 27.148 37.049 52.699 1.00 20.52 290 HIS B C 1
ATOM 7999 O O . HIS B 1 290 ? 26.410 36.562 53.563 1.00 20.85 290 HIS B O 1
ATOM 8006 N N . ASN B 1 291 ? 28.043 36.341 52.018 1.00 20.74 291 ASN B N 1
ATOM 8007 C CA . ASN B 1 291 ? 28.167 34.892 52.189 1.00 20.87 291 ASN B CA 1
ATOM 8008 C C . ASN B 1 291 ? 28.810 34.478 53.517 1.00 21.32 291 ASN B C 1
ATOM 8009 O O . ASN B 1 291 ? 28.353 33.518 54.140 1.00 21.68 291 ASN B O 1
ATOM 8014 N N . VAL B 1 292 ? 29.839 35.199 53.960 1.00 20.97 292 VAL B N 1
ATOM 8015 C CA . VAL B 1 292 ? 30.590 34.837 55.180 1.00 21.33 292 VAL B CA 1
ATOM 8016 C C . VAL B 1 292 ? 30.052 35.531 56.441 1.00 21.81 292 VAL B C 1
ATOM 8017 O O . VAL B 1 292 ? 30.047 34.936 57.526 1.00 21.98 292 VAL B O 1
ATOM 8021 N N . ARG B 1 293 ? 29.614 36.781 56.300 1.00 22.01 293 ARG B N 1
ATOM 8022 C CA . ARG B 1 293 ? 29.146 37.607 57.421 1.00 22.97 293 ARG B CA 1
ATOM 8023 C C . ARG B 1 293 ? 27.779 38.229 57.105 1.00 22.69 293 ARG B C 1
ATOM 8024 O O . ARG B 1 293 ? 27.661 39.455 57.006 1.00 21.66 293 ARG B O 1
ATOM 8032 N N . PRO B 1 294 ? 26.736 37.389 56.939 1.00 23.17 294 PRO B N 1
ATOM 8033 C CA . PRO B 1 294 ? 25.405 37.907 56.578 1.00 23.72 294 PRO B CA 1
ATOM 8034 C C . PRO B 1 294 ? 24.838 38.941 57.560 1.00 24.13 294 PRO B C 1
ATOM 8035 O O . PRO B 1 294 ? 24.036 39.780 57.159 1.00 24.31 294 PRO B O 1
ATOM 8039 N N . GLN B 1 295 ? 25.276 38.886 58.817 1.00 24.79 295 GLN B N 1
ATOM 8040 C CA . GLN B 1 295 ? 24.895 39.872 59.839 1.00 25.36 295 GLN B CA 1
ATOM 8041 C C . GLN B 1 295 ? 25.271 41.325 59.514 1.00 24.69 295 GLN B C 1
ATOM 8042 O O . GLN B 1 295 ? 24.676 42.255 60.059 1.00 24.93 295 GLN B O 1
ATOM 8048 N N . GLN B 1 296 ? 26.257 41.517 58.637 1.00 24.13 296 GLN B N 1
ATOM 8049 C CA . GLN B 1 296 ? 26.640 42.851 58.184 1.00 23.84 296 GLN B CA 1
ATOM 8050 C C . GLN B 1 296 ? 25.556 43.511 57.316 1.00 23.37 296 GLN B C 1
ATOM 8051 O O . GLN B 1 296 ? 25.497 44.739 57.235 1.00 23.36 296 GLN B O 1
ATOM 8057 N N . LYS B 1 297 ? 24.713 42.702 56.670 1.00 22.89 297 LYS B N 1
ATOM 8058 C CA . LYS B 1 297 ? 23.634 43.191 55.808 1.00 22.91 297 LYS B CA 1
ATOM 8059 C C . LYS B 1 297 ? 24.164 44.152 54.746 1.00 21.61 297 LYS B C 1
ATOM 8060 O O . LYS B 1 297 ? 23.593 45.212 54.495 1.00 21.23 297 LYS B O 1
ATOM 8066 N N . ILE B 1 298 ? 25.259 43.752 54.110 1.00 20.51 298 ILE B N 1
ATOM 8067 C CA . ILE B 1 298 ? 25.989 44.647 53.209 1.00 19.69 298 ILE B CA 1
ATOM 8068 C C . ILE B 1 298 ? 25.181 45.076 51.978 1.00 19.41 298 ILE B C 1
ATOM 8069 O O . ILE B 1 298 ? 25.312 46.214 51.524 1.00 18.68 298 ILE B O 1
ATOM 8074 N N . PHE B 1 299 ? 24.337 44.189 51.452 1.00 19.16 299 PHE B N 1
ATOM 8075 C CA . PHE B 1 299 ? 23.494 44.540 50.308 1.00 19.50 299 PHE B CA 1
ATOM 8076 C C . PHE B 1 299 ? 22.299 45.425 50.684 1.00 19.99 299 PHE B C 1
ATOM 8077 O O . PHE B 1 299 ? 21.617 45.931 49.794 1.00 20.22 299 PHE B O 1
ATOM 8085 N N . GLU B 1 300 ? 22.046 45.599 51.983 1.00 20.43 300 GLU B N 1
ATOM 8086 C CA . GLU B 1 300 ? 21.077 46.587 52.477 1.00 21.23 300 GLU B CA 1
ATOM 8087 C C . GLU B 1 300 ? 21.711 47.941 52.820 1.00 20.95 300 GLU B C 1
ATOM 8088 O O . GLU B 1 300 ? 20.997 48.917 53.044 1.00 20.84 300 GLU B O 1
ATOM 8094 N N . HIS B 1 301 ? 23.042 48.014 52.844 1.00 20.30 301 HIS B N 1
ATOM 8095 C CA . HIS B 1 301 ? 23.737 49.227 53.281 1.00 20.31 301 HIS B CA 1
ATOM 8096 C C . HIS B 1 301 ? 23.385 50.427 52.400 1.00 19.96 301 HIS B C 1
ATOM 8097 O O . HIS B 1 301 ? 23.311 50.307 51.177 1.00 19.70 301 HIS B O 1
ATOM 8104 N N . LYS B 1 302 ? 23.174 51.580 53.036 1.00 19.98 302 LYS B N 1
ATOM 8105 C CA . LYS B 1 302 ? 22.753 52.809 52.348 1.00 20.14 302 LYS B CA 1
ATOM 8106 C C . LYS B 1 302 ? 21.561 52.569 51.408 1.00 20.45 302 LYS B C 1
ATOM 8107 O O . LYS B 1 302 ? 21.613 52.877 50.218 1.00 19.75 302 LYS B O 1
ATOM 8113 N N . ASP B 1 303 ? 20.489 51.990 51.951 1.00 20.93 303 ASP B N 1
ATOM 8114 C CA . ASP B 1 303 ? 19.260 51.726 51.196 1.00 21.65 303 ASP B CA 1
ATOM 8115 C C . ASP B 1 303 ? 19.523 50.898 49.918 1.00 20.62 303 ASP B C 1
ATOM 8116 O O . ASP B 1 303 ? 18.960 51.163 48.859 1.00 21.19 303 ASP B O 1
ATOM 8121 N N . GLY B 1 304 ? 20.407 49.907 50.032 1.00 19.80 304 GLY B N 1
ATOM 8122 C CA . GLY B 1 304 ? 20.708 48.989 48.934 1.00 19.18 304 GLY B CA 1
ATOM 8123 C C . GLY B 1 304 ? 21.418 49.635 47.758 1.00 18.52 304 GLY B C 1
ATOM 8124 O O . GLY B 1 304 ? 21.170 49.278 46.609 1.00 18.33 304 GLY B O 1
ATOM 8125 N N . VAL B 1 305 ? 22.314 50.576 48.039 1.00 17.82 305 VAL B N 1
ATOM 8126 C CA . VAL B 1 305 ? 22.880 51.398 46.966 1.00 17.68 305 VAL B CA 1
ATOM 8127 C C . VAL B 1 305 ? 23.770 50.616 45.995 1.00 17.65 305 VAL B C 1
ATOM 8128 O O . VAL B 1 305 ? 23.790 50.930 44.809 1.00 17.50 305 VAL B O 1
ATOM 8132 N N . LEU B 1 306 ? 24.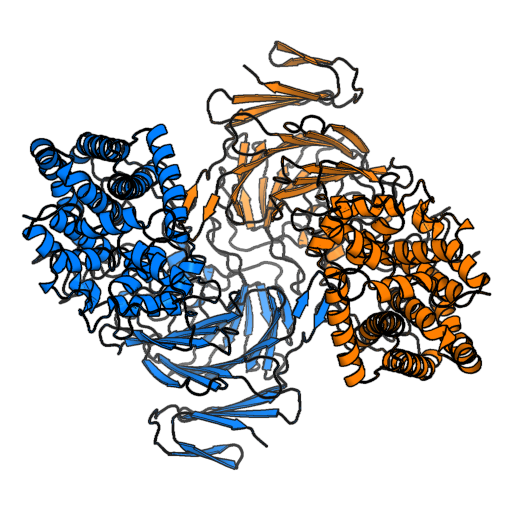498 49.612 46.477 1.00 17.68 306 LEU B N 1
ATOM 8133 C CA . LEU B 1 306 ? 25.405 48.877 45.585 1.00 17.77 306 LEU B CA 1
ATOM 8134 C C . LEU B 1 306 ? 24.656 48.157 44.466 1.00 18.16 306 LEU B C 1
ATOM 8135 O O . LEU B 1 306 ? 25.044 48.245 43.295 1.00 18.05 306 LEU B O 1
ATOM 8140 N N . LEU B 1 307 ? 23.560 47.483 44.808 1.00 18.49 307 LEU B N 1
ATOM 8141 C CA . LEU B 1 307 ? 22.737 46.823 43.792 1.00 18.93 307 LEU B CA 1
ATOM 8142 C C . LEU B 1 307 ? 22.100 47.836 42.839 1.00 18.69 307 LEU B C 1
ATOM 8143 O O . LEU B 1 307 ? 22.077 47.620 41.627 1.00 18.81 307 LEU B O 1
ATOM 8148 N N . LYS B 1 308 ? 21.598 48.946 43.382 1.00 18.57 308 LYS B N 1
ATOM 8149 C CA . LYS B 1 308 ? 21.017 50.001 42.550 1.00 18.75 308 LYS B CA 1
ATOM 8150 C C . LYS B 1 308 ? 22.042 50.591 41.582 1.00 18.05 308 LYS B C 1
ATOM 8151 O O . LYS B 1 308 ? 21.712 50.909 40.430 1.00 18.17 308 LYS B O 1
ATOM 8157 N N . SER B 1 309 ? 23.282 50.732 42.048 1.00 17.54 309 SER B N 1
ATOM 8158 C CA . SER B 1 309 ? 24.325 51.395 41.269 1.00 17.17 309 SER B CA 1
ATOM 8159 C C . SER B 1 309 ? 24.680 50.656 39.979 1.00 17.00 309 SER B C 1
ATOM 8160 O O . SER B 1 309 ? 25.190 51.265 39.038 1.00 16.69 309 SER B O 1
ATOM 8163 N N . VAL B 1 310 ? 24.420 49.349 39.940 1.00 17.08 310 VAL B N 1
ATOM 8164 C CA . VAL B 1 310 ? 24.635 48.560 38.726 1.00 17.17 310 VAL B CA 1
ATOM 8165 C C . VAL B 1 310 ? 23.672 49.019 37.631 1.00 17.23 310 VAL B C 1
ATOM 8166 O O . VAL B 1 310 ? 24.090 49.276 36.501 1.00 16.83 310 VAL B O 1
ATOM 8170 N N . ASN B 1 311 ? 22.391 49.153 37.970 1.00 17.44 311 ASN B N 1
ATOM 8171 C CA . ASN B 1 311 ? 21.399 49.687 37.031 1.00 17.98 311 ASN B CA 1
ATOM 8172 C C . ASN B 1 311 ? 21.754 51.108 36.589 1.00 16.98 311 ASN B C 1
ATOM 8173 O O . ASN B 1 311 ? 21.668 51.450 35.405 1.00 16.57 311 ASN B O 1
ATOM 8178 N N . THR B 1 312 ? 22.162 51.933 37.551 1.00 16.38 312 THR B N 1
ATOM 8179 C CA . THR B 1 312 ? 22.540 53.307 37.253 1.00 16.05 312 THR B CA 1
ATOM 8180 C C . THR B 1 312 ? 23.714 53.365 36.273 1.00 15.60 312 THR B C 1
ATOM 8181 O O . THR B 1 312 ? 23.688 54.140 35.310 1.00 15.17 312 THR B O 1
ATOM 8185 N N . LEU B 1 313 ? 24.726 52.536 36.504 1.00 15.11 313 LEU B N 1
ATOM 8186 C CA . LEU B 1 313 ? 25.882 52.526 35.623 1.00 14.99 313 LEU B CA 1
ATOM 8187 C C . LEU B 1 313 ? 25.507 52.082 34.211 1.00 14.66 313 LEU B C 1
ATOM 8188 O O . LEU B 1 313 ? 25.942 52.685 33.227 1.00 14.03 313 LEU B O 1
ATOM 8193 N N . LEU B 1 314 ? 24.686 51.039 34.101 1.00 14.70 314 LEU B N 1
ATOM 8194 C CA . LEU B 1 314 ? 24.204 50.600 32.791 1.00 14.89 314 LEU B CA 1
ATOM 8195 C C . LEU B 1 314 ? 23.433 51.706 32.063 1.00 14.92 314 LEU B C 1
ATOM 8196 O O . LEU B 1 314 ? 23.550 51.841 30.850 1.00 14.91 314 LEU B O 1
ATOM 8201 N N . SER B 1 315 ? 22.651 52.493 32.806 1.00 15.15 315 SER B N 1
ATOM 8202 C CA . SER B 1 315 ? 21.942 53.642 32.222 1.00 15.57 315 SER B CA 1
ATOM 8203 C C . SER B 1 315 ? 22.860 54.774 31.744 1.00 15.26 315 SER B C 1
ATOM 8204 O O . SER B 1 315 ? 22.447 55.591 30.922 1.00 15.13 315 SER B O 1
ATOM 8207 N N . LEU B 1 316 ? 24.097 54.803 32.242 1.00 14.93 316 LEU B N 1
ATOM 8208 C CA . LEU B 1 316 ? 25.112 55.778 31.833 1.00 14.89 316 LEU B CA 1
ATOM 8209 C C . LEU B 1 316 ? 25.974 55.289 30.663 1.00 14.66 316 LEU B C 1
ATOM 8210 O O . LEU B 1 316 ? 27.131 55.700 30.523 1.00 14.44 316 LEU B O 1
ATOM 8215 N N . SER B 1 317 ? 25.407 54.432 29.817 1.00 14.45 317 SER B N 1
ATOM 8216 C CA . SER B 1 317 ? 26.060 53.979 28.593 1.00 14.48 317 SER B CA 1
ATOM 8217 C C . SER B 1 317 ? 25.231 54.381 27.386 1.00 14.39 317 SER B C 1
ATOM 8218 O O . SER B 1 317 ? 23.999 54.479 27.465 1.00 14.36 317 SER B O 1
ATOM 8221 N N . ASP B 1 318 ? 25.913 54.576 26.264 1.00 14.11 318 ASP B N 1
ATOM 8222 C CA . ASP B 1 318 ? 25.264 54.904 24.995 1.00 14.20 318 ASP B CA 1
ATOM 8223 C C . ASP B 1 318 ? 24.632 53.644 24.393 1.00 14.45 318 ASP B C 1
ATOM 8224 O O . ASP B 1 318 ? 24.639 52.569 25.020 1.00 14.04 318 ASP B O 1
ATOM 8229 N N . ALA B 1 319 ? 24.110 53.748 23.170 1.00 14.74 319 ALA B N 1
ATOM 8230 C CA . ALA B 1 319 ? 23.396 52.636 22.548 1.00 15.36 319 ALA B CA 1
ATOM 8231 C C . ALA B 1 319 ? 24.254 51.398 22.325 1.00 15.74 319 ALA B C 1
ATOM 8232 O O . ALA B 1 319 ? 23.710 50.297 22.219 1.00 16.58 319 ALA B O 1
ATOM 8234 N N . ASP B 1 320 ? 25.575 51.568 22.250 1.00 16.07 320 ASP B N 1
ATOM 8235 C CA . ASP B 1 320 ? 26.496 50.443 22.093 1.00 16.61 320 ASP B CA 1
ATOM 8236 C C . ASP B 1 320 ? 27.068 49.956 23.411 1.00 16.06 320 ASP B C 1
ATOM 8237 O O . ASP B 1 320 ? 27.940 49.084 23.425 1.00 16.64 320 ASP B O 1
ATOM 8242 N N . GLY B 1 321 ? 26.573 50.495 24.519 1.00 15.18 321 GLY B N 1
ATOM 8243 C CA . GLY B 1 321 ? 27.026 50.083 25.841 1.00 14.93 321 GLY B CA 1
ATOM 8244 C C . GLY B 1 321 ? 28.302 50.763 26.292 1.00 14.86 321 GLY B C 1
ATOM 8245 O O . GLY B 1 321 ? 28.865 50.371 27.312 1.00 14.68 321 GLY B O 1
ATOM 8246 N N . GLU B 1 322 ? 28.746 51.792 25.566 1.00 14.83 322 GLU B N 1
ATOM 8247 C CA . GLU B 1 322 ? 29.975 52.508 25.916 1.00 15.14 322 GLU B CA 1
ATOM 8248 C C . GLU B 1 322 ? 29.647 53.633 26.889 1.00 14.52 322 GLU B C 1
ATOM 8249 O O . GLU B 1 322 ? 28.757 54.440 26.641 1.00 14.19 322 GLU B O 1
ATOM 8255 N N . PHE B 1 323 ? 30.359 53.693 28.007 1.00 13.92 323 PHE B N 1
ATOM 8256 C CA . PHE B 1 323 ? 30.061 54.696 29.032 1.00 13.81 323 PHE B CA 1
ATOM 8257 C C . PHE B 1 323 ? 30.349 56.114 28.549 1.00 13.67 323 PHE B C 1
ATOM 8258 O O . PHE B 1 323 ? 31.337 56.356 27.871 1.00 14.04 323 PHE B O 1
ATOM 8266 N N . PHE B 1 324 ? 29.473 57.051 28.907 1.00 13.36 324 PHE B N 1
ATOM 8267 C CA . PHE B 1 324 ? 29.642 58.440 28.498 1.00 13.26 324 PHE B CA 1
ATOM 8268 C C . PHE B 1 324 ? 30.936 58.969 29.096 1.00 13.05 324 PHE B C 1
ATOM 8269 O O . PHE B 1 324 ? 31.205 58.740 30.281 1.00 13.19 324 PHE B O 1
ATOM 8277 N N . PRO B 1 325 ? 31.753 59.661 28.291 1.00 12.88 325 PRO B N 1
ATOM 8278 C CA . PRO B 1 325 ? 33.095 60.040 28.754 1.00 12.93 325 PRO B CA 1
ATOM 8279 C C . PRO B 1 325 ? 33.112 61.318 29.610 1.00 12.94 325 PRO B C 1
ATOM 8280 O O . PRO B 1 325 ? 33.736 62.322 29.255 1.00 13.21 325 PRO B O 1
ATOM 8284 N N . LEU B 1 326 ? 32.441 61.249 30.756 1.00 12.95 326 LEU B N 1
ATOM 8285 C CA . LEU B 1 326 ? 32.356 62.350 31.712 1.00 13.24 326 LEU B CA 1
ATOM 8286 C C . LEU B 1 326 ? 33.552 62.284 32.645 1.00 13.04 326 LEU B C 1
ATOM 8287 O O . LEU B 1 326 ? 33.945 61.200 33.078 1.00 13.01 326 LEU B O 1
ATOM 8292 N N . ASN B 1 327 ? 34.121 63.441 32.981 1.00 12.85 327 ASN B N 1
ATOM 8293 C CA . ASN B 1 327 ? 35.323 63.511 33.832 1.00 12.94 327 ASN B CA 1
ATOM 8294 C C . ASN B 1 327 ? 36.466 62.695 33.202 1.00 12.89 327 ASN B C 1
ATOM 8295 O O . ASN B 1 327 ? 36.445 62.466 31.985 1.00 12.69 327 ASN B O 1
ATOM 8300 N N . ASP B 1 328 ? 37.475 62.263 33.959 1.00 12.91 328 ASP B N 1
ATOM 8301 C CA . ASP B 1 328 ? 38.515 61.414 33.353 1.00 12.91 328 ASP B CA 1
ATOM 8302 C C . ASP B 1 328 ? 37.876 60.091 32.927 1.00 13.01 328 ASP B C 1
ATOM 8303 O O . ASP B 1 328 ? 37.357 59.344 33.762 1.00 13.11 328 ASP B O 1
ATOM 8308 N N . ALA B 1 329 ? 37.897 59.824 31.623 1.00 12.75 329 ALA B N 1
ATOM 8309 C CA . ALA B 1 329 ? 37.221 58.668 31.039 1.00 12.80 329 ALA B CA 1
ATOM 8310 C C . ALA B 1 329 ? 37.812 58.357 29.679 1.00 12.69 329 ALA B C 1
ATOM 8311 O O . ALA B 1 329 ? 37.904 59.236 28.826 1.00 12.78 329 ALA B O 1
ATOM 8313 N N . GLN B 1 330 ? 38.260 57.122 29.478 1.00 12.74 330 GLN B N 1
ATOM 8314 C CA . GLN B 1 330 ? 38.728 56.701 28.162 1.00 12.93 330 GLN B CA 1
ATOM 8315 C C . GLN B 1 330 ? 37.542 56.214 27.347 1.00 13.06 330 GLN B C 1
ATOM 8316 O O . GLN B 1 330 ? 36.783 55.353 27.793 1.00 13.21 330 GLN B O 1
ATOM 8322 N N . LYS B 1 331 ? 37.402 56.744 26.139 1.00 13.25 331 LYS B N 1
ATOM 8323 C CA . LYS B 1 331 ? 36.316 56.327 25.261 1.00 13.44 331 LYS B CA 1
ATOM 8324 C C . LYS B 1 331 ? 36.506 54.879 24.820 1.00 13.42 331 LYS B C 1
ATOM 8325 O O . LYS B 1 331 ? 37.625 54.434 24.538 1.00 13.94 331 LYS B O 1
ATOM 8331 N N . GLY B 1 332 ? 35.400 54.144 24.785 1.00 13.40 332 GLY B N 1
ATOM 8332 C CA . GLY B 1 332 ? 35.427 52.731 24.433 1.00 13.31 332 GLY B CA 1
ATOM 8333 C C . GLY B 1 332 ? 35.208 51.795 25.601 1.00 13.33 332 GLY B C 1
ATOM 8334 O O . GLY B 1 332 ? 34.801 50.655 25.399 1.00 13.56 332 GLY B O 1
ATOM 8335 N N . MET B 1 333 ? 35.449 52.260 26.825 1.00 13.40 333 MET B N 1
ATOM 8336 C CA . MET B 1 333 ? 35.111 51.450 27.996 1.00 13.58 333 MET B CA 1
ATOM 8337 C C . MET B 1 333 ? 33.605 51.219 27.990 1.00 13.76 333 MET B C 1
ATOM 8338 O O . MET B 1 333 ? 32.835 52.140 27.724 1.00 13.70 333 MET B O 1
ATOM 8343 N N . SER B 1 334 ? 33.192 49.983 28.246 1.00 13.62 334 SER B N 1
ATOM 8344 C CA . SER B 1 334 ? 31.804 49.587 28.001 1.00 13.80 334 SER B CA 1
ATOM 8345 C C . SER B 1 334 ? 31.348 48.531 28.978 1.00 13.91 334 SER B C 1
ATOM 8346 O O . SER B 1 334 ? 32.158 47.978 29.741 1.00 13.73 334 SER B O 1
ATOM 8349 N N . TYR B 1 335 ? 30.060 48.207 28.918 1.00 14.05 335 TYR B N 1
ATOM 8350 C CA . TYR B 1 335 ? 29.539 47.135 29.775 1.00 14.44 335 TYR B CA 1
ATOM 8351 C C . TYR B 1 335 ? 29.895 45.726 29.308 1.00 14.62 335 TYR B C 1
ATOM 8352 O O . TYR B 1 335 ? 29.456 44.748 29.910 1.00 14.62 335 TYR B O 1
ATOM 8361 N N . HIS B 1 336 ? 30.715 45.617 28.263 1.00 14.56 336 HIS B N 1
ATOM 8362 C CA . HIS B 1 336 ? 31.370 44.354 27.941 1.00 14.99 336 HIS B CA 1
ATOM 8363 C C . HIS B 1 336 ? 32.592 44.068 28.805 1.00 14.91 336 HIS B C 1
ATOM 8364 O O . HIS B 1 336 ? 33.131 42.964 28.736 1.00 15.32 336 HIS B O 1
ATOM 8371 N N . SER B 1 337 ? 33.022 45.036 29.613 1.00 14.58 337 SER B N 1
ATOM 8372 C CA . SER B 1 337 ? 34.212 44.862 30.451 1.00 14.65 337 SER B CA 1
ATOM 8373 C C . SER B 1 337 ? 34.002 43.815 31.539 1.00 14.52 337 SER B C 1
ATOM 8374 O O . SER B 1 337 ? 32.867 43.519 31.940 1.00 14.58 337 SER B O 1
ATOM 8377 N N . ARG B 1 338 ? 35.116 43.278 32.031 1.00 14.48 338 ARG B N 1
ATOM 8378 C CA . ARG B 1 338 ? 35.073 42.256 33.086 1.00 14.61 338 ARG B CA 1
ATOM 8379 C C . ARG B 1 338 ? 34.362 42.757 34.343 1.00 14.52 338 ARG B C 1
ATOM 8380 O O . ARG B 1 338 ? 33.663 41.991 35.013 1.00 14.37 338 ARG B O 1
ATOM 8388 N N . GLU B 1 339 ? 34.503 44.047 34.646 1.00 14.42 339 GLU B N 1
ATOM 8389 C CA . GLU B 1 339 ? 33.848 44.609 35.824 1.00 14.69 339 GLU B CA 1
ATOM 8390 C C . GLU B 1 339 ? 32.331 44.543 35.698 1.00 14.65 339 GLU B C 1
ATOM 8391 O O . GLU B 1 339 ? 31.647 44.303 36.691 1.00 14.80 339 GLU B O 1
ATOM 8397 N N . LEU B 1 340 ? 31.806 44.758 34.490 1.00 14.61 340 LEU B N 1
ATOM 8398 C CA . LEU B 1 340 ? 30.354 44.715 34.280 1.00 14.64 340 LEU B CA 1
ATOM 8399 C C . LEU B 1 340 ? 29.796 43.307 34.117 1.00 14.83 340 LEU B C 1
ATOM 8400 O O . LEU B 1 340 ? 28.650 43.076 34.463 1.00 14.68 340 LEU B O 1
ATOM 8405 N N . VAL B 1 341 ? 30.596 42.364 33.630 1.00 14.84 341 VAL B N 1
ATOM 8406 C CA . VAL B 1 341 ? 30.183 40.950 33.662 1.00 15.05 341 VAL B CA 1
ATOM 8407 C C . VAL B 1 341 ? 29.981 40.563 35.131 1.00 15.16 341 VAL B C 1
ATOM 8408 O O . VAL B 1 341 ? 28.960 39.975 35.508 1.00 15.15 341 VAL B O 1
ATOM 8412 N N . THR B 1 342 ? 30.954 40.930 35.957 1.00 15.31 342 THR B N 1
ATOM 8413 C CA . THR B 1 342 ? 30.906 40.672 37.388 1.00 15.75 342 THR B CA 1
ATOM 8414 C C . THR B 1 342 ? 29.701 41.344 38.040 1.00 15.93 342 THR B C 1
ATOM 8415 O O . THR B 1 342 ? 28.921 40.696 38.747 1.00 16.20 342 THR B O 1
ATOM 8419 N N . ALA B 1 343 ? 29.532 42.637 37.774 1.00 15.92 343 ALA B N 1
ATOM 8420 C CA . ALA B 1 343 ? 28.488 43.421 38.437 1.00 16.13 343 ALA B CA 1
ATOM 8421 C C . ALA B 1 343 ? 27.081 42.962 38.061 1.00 16.24 343 ALA B C 1
ATOM 8422 O O . ALA B 1 343 ? 26.206 42.860 38.929 1.00 16.42 343 ALA B O 1
ATOM 8424 N N . VAL B 1 344 ? 26.867 42.691 36.774 1.00 16.26 344 VAL B N 1
ATOM 8425 C CA . VAL B 1 344 ? 25.572 42.208 36.283 1.00 16.52 344 VAL B CA 1
ATOM 8426 C C . VAL B 1 344 ? 25.212 40.875 36.940 1.00 16.43 344 VAL B C 1
ATOM 8427 O O . VAL B 1 344 ? 24.090 40.700 37.419 1.00 16.85 344 VAL B O 1
ATOM 8431 N N . ASP B 1 345 ? 26.166 39.951 36.989 1.00 16.54 345 ASP B N 1
ATOM 8432 C CA . ASP B 1 345 ? 25.893 38.618 37.528 1.00 16.50 345 ASP B CA 1
ATOM 8433 C C . ASP B 1 345 ? 25.636 38.658 39.030 1.00 16.65 345 ASP B C 1
ATOM 8434 O O . ASP B 1 345 ? 24.692 38.024 39.504 1.00 16.57 345 ASP B O 1
ATOM 8439 N N . ILE B 1 346 ? 26.445 39.420 39.768 1.00 16.54 346 ILE B N 1
ATOM 8440 C CA . ILE B 1 346 ? 26.238 39.565 41.217 1.00 16.87 346 ILE B CA 1
ATOM 8441 C C . ILE B 1 346 ? 24.902 40.251 41.507 1.00 17.28 346 ILE B C 1
ATOM 8442 O O . ILE B 1 346 ? 24.139 39.794 42.365 1.00 17.59 346 ILE B O 1
ATOM 8447 N N . ALA B 1 347 ? 24.602 41.330 40.789 1.00 17.35 347 ALA B N 1
ATOM 8448 C CA . ALA B 1 347 ? 23.332 42.029 40.993 1.00 17.85 347 ALA B CA 1
ATOM 8449 C C . ALA B 1 347 ? 22.134 41.133 40.687 1.00 18.24 347 ALA B C 1
ATOM 8450 O O . ALA B 1 347 ? 21.142 41.161 41.424 1.00 18.57 347 ALA B O 1
ATOM 8452 N N . TYR B 1 348 ? 22.229 40.316 39.638 1.00 18.27 348 TYR B N 1
ATOM 8453 C CA . TYR B 1 348 ? 21.139 39.399 39.312 1.00 18.84 348 TYR B CA 1
ATOM 8454 C C . TYR B 1 348 ? 20.911 38.394 40.444 1.00 19.43 348 TYR B C 1
ATOM 8455 O O . TYR B 1 348 ? 19.792 38.229 40.903 1.00 19.53 348 TYR B O 1
ATOM 8464 N N . HIS B 1 349 ? 21.979 37.755 40.901 1.00 19.69 349 HIS B N 1
ATOM 8465 C CA . HIS B 1 349 ? 21.888 36.641 41.856 1.00 20.69 349 HIS B CA 1
ATOM 8466 C C . HIS B 1 349 ? 21.562 37.073 43.289 1.00 21.46 349 HIS B C 1
ATOM 8467 O O . HIS B 1 349 ? 20.760 36.415 43.966 1.00 21.30 349 HIS B O 1
ATOM 8474 N N . TYR B 1 350 ? 22.178 38.160 43.750 1.00 22.03 350 TYR B N 1
ATOM 8475 C CA . TYR B 1 350 ? 22.018 38.634 45.135 1.00 23.05 350 TYR B CA 1
ATOM 8476 C C . TYR B 1 350 ? 20.994 39.765 45.290 1.00 23.71 350 TYR B C 1
ATOM 8477 O O . TYR B 1 350 ? 20.624 40.112 46.417 1.00 24.31 350 TYR B O 1
ATOM 8486 N N . GLY B 1 351 ? 20.541 40.341 44.174 1.00 24.09 351 GLY B N 1
ATOM 8487 C CA . GLY B 1 351 ? 19.486 41.350 44.183 1.00 24.91 351 GLY B CA 1
ATOM 8488 C C . GLY B 1 351 ? 18.120 40.711 44.048 1.00 25.82 351 GLY B C 1
ATOM 8489 O O . GLY B 1 351 ? 17.896 39.590 44.518 1.00 26.56 351 GLY B O 1
ATOM 8490 N N . ASN B 1 352 ? 17.205 41.413 43.384 1.00 26.69 352 ASN B N 1
ATOM 8491 C CA . ASN B 1 352 ? 15.839 40.902 43.209 1.00 27.62 352 ASN B CA 1
ATOM 8492 C C . ASN B 1 352 ? 15.618 40.096 41.912 1.00 26.83 352 ASN B C 1
ATOM 8493 O O . ASN B 1 352 ? 14.471 39.861 41.517 1.00 27.41 352 ASN B O 1
ATOM 8498 N N . HIS B 1 353 ? 16.708 39.651 41.278 1.00 25.32 353 HIS B N 1
ATOM 8499 C CA . HIS B 1 353 ? 16.656 38.833 40.064 1.00 24.73 353 HIS B CA 1
ATOM 8500 C C . HIS B 1 353 ? 15.969 39.609 38.932 1.00 23.32 353 HIS B C 1
ATOM 8501 O O . HIS B 1 353 ? 15.012 39.147 38.311 1.00 22.66 353 HIS B O 1
ATOM 8508 N N . ASN B 1 354 ? 16.496 40.805 38.683 1.00 21.96 354 ASN B N 1
ATOM 8509 C CA . ASN B 1 354 ? 15.973 41.701 37.663 1.00 21.42 354 ASN B CA 1
ATOM 8510 C C . ASN B 1 354 ? 16.182 41.090 36.275 1.00 20.76 354 ASN B C 1
ATOM 8511 O O . ASN B 1 354 ? 17.323 40.969 35.821 1.00 19.90 354 ASN B O 1
ATOM 8516 N N . PRO B 1 355 ? 15.083 40.716 35.582 1.00 20.16 355 PRO B N 1
ATOM 8517 C CA . PRO B 1 355 ? 15.251 40.053 34.288 1.00 19.96 355 PRO B CA 1
ATOM 8518 C C . PRO B 1 355 ? 15.892 40.923 33.207 1.00 19.49 355 PRO B C 1
ATOM 8519 O O . PRO B 1 355 ? 16.430 40.388 32.240 1.00 19.67 355 PRO B O 1
ATOM 8523 N N . GLN B 1 356 ? 15.842 42.246 33.370 1.00 19.23 356 GLN B N 1
ATOM 8524 C CA . GLN B 1 356 ? 16.517 43.153 32.440 1.00 19.38 356 GLN B CA 1
ATOM 8525 C C . GLN B 1 356 ? 18.034 42.958 32.416 1.00 18.75 356 GLN B C 1
ATOM 8526 O O . GLN B 1 356 ? 18.680 43.173 31.384 1.00 18.61 356 GLN B O 1
ATOM 8532 N N . LEU B 1 357 ? 18.599 42.531 33.541 1.00 18.47 357 LEU B N 1
ATOM 8533 C CA . LEU B 1 357 ? 20.038 42.249 33.598 1.00 18.30 357 LEU B CA 1
ATOM 8534 C C . LEU B 1 357 ? 20.440 41.064 32.726 1.00 18.31 357 LEU B C 1
ATOM 8535 O O . LEU B 1 357 ? 21.568 41.004 32.241 1.00 17.72 357 LEU B O 1
ATOM 8540 N N . LEU B 1 358 ? 19.526 40.119 32.523 1.00 18.23 358 LEU B N 1
ATOM 8541 C CA . LEU B 1 358 ? 19.813 38.962 31.691 1.00 18.41 358 LEU B CA 1
ATOM 8542 C C . LEU B 1 358 ? 20.063 39.323 30.224 1.00 18.40 358 LEU B C 1
ATOM 8543 O O . LEU B 1 358 ? 20.868 38.670 29.572 1.00 18.50 358 LEU B O 1
ATOM 8548 N N . SER B 1 359 ? 19.391 40.359 29.706 1.00 18.61 359 SER B N 1
ATOM 8549 C CA . SER B 1 359 ? 19.640 40.802 28.326 1.00 18.72 359 SER B CA 1
ATOM 8550 C C . SER B 1 359 ? 21.044 41.391 28.181 1.00 18.32 359 SER B C 1
ATOM 8551 O O . SER B 1 359 ? 21.686 41.220 27.148 1.00 18.49 359 SER B O 1
ATOM 8554 N N . ILE B 1 360 ? 21.517 42.077 29.217 1.00 17.83 360 ILE B N 1
ATOM 8555 C CA . ILE B 1 360 ? 22.888 42.588 29.228 1.00 17.55 360 ILE B CA 1
ATOM 8556 C C . ILE B 1 360 ? 23.865 41.408 29.234 1.00 17.48 360 ILE B C 1
ATOM 8557 O O . ILE B 1 360 ? 24.830 41.397 28.470 1.00 16.95 360 ILE B O 1
ATOM 8562 N N . ALA B 1 361 ? 23.606 40.412 30.078 1.00 17.38 361 ALA B N 1
ATOM 8563 C CA . ALA B 1 361 ? 24.425 39.195 30.088 1.00 17.55 361 ALA B CA 1
ATOM 8564 C C . ALA B 1 361 ? 24.475 38.513 28.717 1.00 17.78 361 ALA B C 1
ATOM 8565 O O . ALA B 1 361 ? 25.535 38.082 28.272 1.00 17.65 361 ALA B O 1
ATOM 8567 N N . GLU B 1 362 ? 23.335 38.442 28.036 1.00 18.62 362 GLU B N 1
ATOM 8568 C CA . GLU B 1 362 ? 23.298 37.851 26.694 1.00 19.47 362 GLU B CA 1
ATOM 8569 C C . GLU B 1 362 ? 24.171 38.628 25.703 1.00 19.39 362 GLU B C 1
ATOM 8570 O O . GLU B 1 362 ? 24.868 38.031 24.883 1.00 19.66 362 GLU B O 1
ATOM 8576 N N . GLU B 1 363 ? 24.134 39.955 25.792 1.00 19.63 363 GLU B N 1
ATOM 8577 C CA . GLU B 1 363 ? 25.006 40.804 24.974 1.00 19.99 363 GLU B CA 1
ATOM 8578 C C . GLU B 1 363 ? 26.480 40.603 25.304 1.00 19.01 363 GLU B C 1
ATOM 8579 O O . GLU B 1 363 ? 27.318 40.569 24.405 1.00 18.99 363 GLU B O 1
ATOM 8585 N N . GLN B 1 364 ? 26.790 40.468 26.592 1.00 18.18 364 GLN B N 1
ATOM 8586 C CA . GLN B 1 364 ? 28.164 40.195 27.026 1.00 17.77 364 GLN B CA 1
ATOM 8587 C C . GLN B 1 364 ? 28.659 38.853 26.484 1.00 17.96 364 GLN B C 1
ATOM 8588 O O . GLN B 1 364 ? 29.828 38.722 26.119 1.00 18.01 364 GLN B O 1
ATOM 8594 N N . GLY B 1 365 ? 27.772 37.860 26.446 1.00 18.07 365 GLY B N 1
ATOM 8595 C CA . GLY B 1 365 ? 28.105 36.543 25.901 1.00 18.34 365 GLY B CA 1
ATOM 8596 C C . GLY B 1 365 ? 28.987 35.695 26.803 1.00 18.67 365 GLY B C 1
ATOM 8597 O O . GLY B 1 365 ? 29.565 34.699 26.357 1.00 19.13 365 GLY B O 1
ATOM 8598 N N . GLN B 1 366 ? 29.087 36.080 28.071 1.00 18.55 366 GLN B N 1
ATOM 8599 C CA . GLN B 1 366 ? 29.825 35.305 29.064 1.00 18.81 366 GLN B CA 1
ATOM 8600 C C . GLN B 1 366 ? 29.252 35.594 30.435 1.00 18.38 366 GLN B C 1
ATOM 8601 O O . GLN B 1 366 ? 28.550 36.590 30.617 1.00 17.91 366 GLN B O 1
ATOM 8607 N N . VAL B 1 367 ? 29.576 34.720 31.383 1.00 17.74 367 VAL B N 1
ATOM 8608 C CA . VAL B 1 367 ? 29.184 34.871 32.780 1.00 17.72 367 VAL B CA 1
ATOM 8609 C C . VAL B 1 367 ? 30.361 34.528 33.678 1.00 17.63 367 VAL B C 1
ATOM 8610 O O . VAL B 1 367 ? 31.337 33.928 33.231 1.00 17.63 367 VAL B O 1
ATOM 8614 N N . LEU B 1 368 ? 30.253 34.901 34.947 1.00 17.51 368 LEU B N 1
ATOM 8615 C CA . LEU B 1 368 ? 31.196 34.440 35.963 1.00 17.75 368 LEU B CA 1
ATOM 8616 C C . LEU B 1 368 ? 31.077 32.928 36.123 1.00 17.79 368 LEU B C 1
ATOM 8617 O O . LEU B 1 368 ? 29.984 32.374 36.014 1.00 17.73 368 LEU B O 1
ATOM 8622 N N . LEU B 1 369 ? 32.199 32.270 36.396 1.00 17.72 369 LEU B N 1
ATOM 8623 C CA . LEU B 1 369 ? 32.214 30.828 36.631 1.00 18.06 369 LEU B CA 1
ATOM 8624 C C . LEU B 1 369 ? 32.005 30.568 38.121 1.00 18.30 369 LEU B C 1
ATOM 8625 O O . LEU B 1 369 ? 32.907 30.112 38.838 1.00 18.73 369 LEU B O 1
ATOM 8630 N N . ASP B 1 370 ? 30.801 30.889 38.584 1.00 18.06 370 ASP B N 1
ATOM 8631 C CA . ASP B 1 370 ? 30.442 30.746 39.987 1.00 18.11 370 ASP B CA 1
ATOM 8632 C C . ASP B 1 370 ? 28.923 30.711 40.162 1.00 18.16 370 ASP B C 1
ATOM 8633 O O . ASP B 1 370 ? 28.189 30.707 39.176 1.00 17.58 370 ASP B O 1
ATOM 8638 N N . ASP B 1 371 ? 28.468 30.684 41.415 1.00 18.48 371 ASP B N 1
ATOM 8639 C CA . ASP B 1 371 ? 27.039 30.653 41.742 1.00 18.76 371 ASP B CA 1
ATOM 8640 C C . ASP B 1 371 ? 26.242 31.707 40.972 1.00 18.55 371 ASP B C 1
ATOM 8641 O O . ASP B 1 371 ? 25.170 31.418 40.445 1.00 18.76 371 ASP B O 1
ATOM 8646 N N . SER B 1 372 ? 26.760 32.934 40.937 1.00 18.33 372 SER B N 1
ATOM 8647 C CA . SER B 1 372 ? 26.045 34.046 40.306 1.00 18.22 372 SER B CA 1
ATOM 8648 C C . SER B 1 372 ? 25.956 33.895 38.783 1.00 18.01 372 SER B C 1
ATOM 8649 O O . SER B 1 372 ? 24.915 34.179 38.196 1.00 18.09 372 SER B O 1
ATOM 8652 N N . GLY B 1 373 ? 27.028 33.429 38.146 1.00 17.73 373 GLY B N 1
ATOM 8653 C CA . GLY B 1 373 ? 26.997 33.161 36.715 1.00 17.77 373 GLY B CA 1
ATOM 8654 C C . GLY B 1 373 ? 26.062 32.026 36.341 1.00 18.16 373 GLY B C 1
ATOM 8655 O O . GLY B 1 373 ? 25.390 32.084 35.307 1.00 18.04 373 GLY B O 1
ATOM 8656 N N . LEU B 1 374 ? 26.020 30.995 37.181 1.00 18.59 374 LEU B N 1
ATOM 8657 C CA . LEU B 1 374 ? 25.053 29.918 37.008 1.00 19.00 374 LEU B CA 1
ATOM 8658 C C . LEU B 1 374 ? 23.625 30.443 37.062 1.00 19.02 374 LEU B C 1
ATOM 8659 O O . LEU B 1 374 ? 22.813 30.075 36.216 1.00 19.17 374 LEU B O 1
ATOM 8664 N N . ALA B 1 375 ? 23.324 31.289 38.045 1.00 18.68 375 ALA B N 1
ATOM 8665 C CA . ALA B 1 375 ? 21.984 31.879 38.177 1.00 18.70 375 ALA B CA 1
ATOM 8666 C C . ALA B 1 375 ? 21.578 32.632 36.909 1.00 18.75 375 ALA B C 1
ATOM 8667 O O . ALA B 1 375 ? 20.456 32.487 36.425 1.00 19.17 375 ALA B O 1
ATOM 8669 N N . VAL B 1 376 ? 22.509 33.409 36.359 1.00 18.55 376 VAL B N 1
ATOM 8670 C CA . VAL B 1 376 ? 22.271 34.142 35.111 1.00 18.64 376 VAL B CA 1
ATOM 8671 C C . VAL B 1 376 ? 22.025 33.169 33.955 1.00 19.15 376 VAL B C 1
ATOM 8672 O O . VAL B 1 376 ? 21.064 33.323 33.199 1.00 19.10 376 VAL B O 1
ATOM 8676 N N . ALA B 1 377 ? 22.878 32.155 33.832 1.00 19.59 377 ALA B N 1
ATOM 8677 C CA . ALA B 1 377 ? 22.737 31.153 32.776 1.00 20.25 377 ALA B CA 1
ATOM 8678 C C . ALA B 1 377 ? 21.387 30.432 32.852 1.00 20.89 377 ALA B C 1
ATOM 8679 O O . ALA B 1 377 ? 20.740 30.205 31.823 1.00 21.36 377 ALA B O 1
ATOM 8681 N N . LEU B 1 378 ? 20.961 30.093 34.065 1.00 21.40 378 LEU B N 1
ATOM 8682 C CA . LEU B 1 378 ? 19.680 29.409 34.261 1.00 22.19 378 LEU B CA 1
ATOM 8683 C C . LEU B 1 378 ? 18.501 30.331 33.947 1.00 22.58 378 LEU B C 1
ATOM 8684 O O . LEU B 1 378 ? 17.536 29.906 33.307 1.00 23.12 378 LEU B O 1
ATOM 8689 N N . GLY B 1 379 ? 18.581 31.587 34.383 1.00 22.56 379 GLY B N 1
ATOM 8690 C CA . GLY B 1 379 ? 17.568 32.585 34.041 1.00 22.88 379 GLY B CA 1
ATOM 8691 C C . GLY B 1 379 ? 17.392 32.749 32.540 1.00 23.11 379 GLY B C 1
ATOM 8692 O O . GLY B 1 379 ? 16.266 32.835 32.048 1.00 23.55 379 GLY B O 1
ATOM 8693 N N . ILE B 1 380 ? 18.503 32.775 31.809 1.00 23.20 380 ILE B N 1
ATOM 8694 C CA . ILE B 1 380 ? 18.473 32.854 30.346 1.00 23.69 380 ILE B CA 1
ATOM 8695 C C . ILE B 1 380 ? 17.817 31.598 29.769 1.00 24.70 380 ILE B C 1
ATOM 8696 O O . ILE B 1 380 ? 16.910 31.701 28.945 1.00 24.68 380 ILE B O 1
ATOM 8701 N N . ARG B 1 381 ? 18.265 30.425 30.210 1.00 25.51 381 ARG B N 1
ATOM 8702 C CA . ARG B 1 381 ? 17.700 29.149 29.734 1.00 26.39 381 ARG B CA 1
ATOM 8703 C C . ARG B 1 381 ? 16.195 29.027 29.984 1.00 27.11 381 ARG B C 1
ATOM 8704 O O . ARG B 1 381 ? 15.469 28.491 29.143 1.00 27.82 381 ARG B O 1
ATOM 8712 N N . GLU B 1 382 ? 15.736 29.534 31.127 1.00 27.80 382 GLU B N 1
ATOM 8713 C CA . GLU B 1 382 ? 14.315 29.502 31.497 1.00 28.45 382 GLU B CA 1
ATOM 8714 C C . GLU B 1 382 ? 13.449 30.556 30.770 1.00 28.07 382 GLU B C 1
ATOM 8715 O O . GLU B 1 382 ? 12.253 30.661 31.049 1.00 28.37 382 GLU B O 1
ATOM 8721 N N . GLY B 1 383 ? 14.038 31.324 29.851 1.00 27.11 383 GLY B N 1
ATOM 8722 C CA . GLY B 1 383 ? 13.299 32.291 29.039 1.00 26.88 383 GLY B CA 1
ATOM 8723 C C . GLY B 1 383 ? 12.926 33.574 29.762 1.00 26.53 383 GLY B C 1
ATOM 8724 O O . GLY B 1 383 ? 11.996 34.271 29.349 1.00 26.49 383 GLY B O 1
ATOM 8725 N N . LYS B 1 384 ? 13.661 33.911 30.822 1.00 25.82 384 LYS B N 1
ATOM 8726 C CA . LYS B 1 384 ? 13.319 35.057 31.665 1.00 25.41 384 LYS B CA 1
ATOM 8727 C C . LYS B 1 384 ? 13.855 36.397 31.165 1.00 24.61 384 LYS B C 1
ATOM 8728 O O . LYS B 1 384 ? 13.460 37.428 31.697 1.00 24.09 384 LYS B O 1
ATOM 8734 N N . SER B 1 385 ? 14.737 36.394 30.166 1.00 24.21 385 SER B N 1
ATOM 8735 C CA . SER B 1 385 ? 15.376 37.637 29.730 1.00 24.21 385 SER B CA 1
ATOM 8736 C C . SER B 1 385 ? 14.365 38.682 29.242 1.00 24.03 385 SER B C 1
ATOM 8737 O O . SER B 1 385 ? 13.433 38.354 28.503 1.00 23.66 385 SER B O 1
ATOM 8740 N N . GLU B 1 386 ? 14.556 39.923 29.691 1.00 23.55 386 GLU B N 1
ATOM 8741 C CA . GLU B 1 386 ? 13.795 41.086 29.227 1.00 23.88 386 GLU B CA 1
ATOM 8742 C C . GLU B 1 386 ? 14.792 42.172 28.838 1.00 23.43 386 GLU B C 1
ATOM 8743 O O . GLU B 1 386 ? 15.872 42.259 29.421 1.00 22.19 386 GLU B O 1
ATOM 8749 N N . ASP B 1 387 ? 14.438 42.993 27.850 1.00 23.57 387 ASP B N 1
ATOM 8750 C CA . ASP B 1 387 ? 15.356 44.023 27.348 1.00 23.64 387 ASP B CA 1
ATOM 8751 C C . ASP B 1 387 ? 15.637 45.072 28.426 1.00 22.59 387 ASP B C 1
ATOM 8752 O O . ASP B 1 387 ? 14.729 45.486 29.152 1.00 22.33 387 ASP B O 1
ATOM 8757 N N . PHE B 1 388 ? 16.903 45.478 28.549 1.00 21.51 388 PHE B N 1
ATOM 8758 C CA . PHE B 1 388 ? 17.273 46.524 29.497 1.00 21.07 388 PHE B CA 1
ATOM 8759 C C . PHE B 1 388 ? 16.847 47.871 28.926 1.00 21.04 388 PHE B C 1
ATOM 8760 O O . PHE B 1 388 ? 17.337 48.287 27.882 1.00 21.58 388 PHE B O 1
ATOM 8768 N N . GLN B 1 389 ? 15.937 48.541 29.621 1.00 20.76 389 GLN B N 1
ATOM 8769 C CA . GLN B 1 389 ? 15.355 49.780 29.124 1.00 20.91 389 GLN B CA 1
ATOM 8770 C C . GLN B 1 389 ? 16.310 50.935 29.381 1.00 19.64 389 GLN B C 1
ATOM 8771 O O . GLN B 1 389 ? 16.748 51.148 30.513 1.00 19.59 389 GLN B O 1
ATOM 8777 N N . LYS B 1 390 ? 16.642 51.650 28.308 1.00 18.69 390 LYS B N 1
ATOM 8778 C CA . LYS B 1 390 ? 17.536 52.795 28.356 1.00 18.44 390 LYS B CA 1
ATOM 8779 C C . LYS B 1 390 ? 16.638 54.015 28.285 1.00 18.60 390 LYS B C 1
ATOM 8780 O O . LYS B 1 390 ? 16.085 54.314 27.228 1.00 19.30 390 LYS B O 1
ATOM 8786 N N . LYS B 1 391 ? 16.481 54.689 29.419 1.00 18.91 391 LYS B N 1
ATOM 8787 C CA . LYS B 1 391 ? 15.450 55.714 29.591 1.00 19.38 391 LYS B CA 1
ATOM 8788 C C . LYS B 1 391 ? 16.047 57.064 29.888 1.00 17.98 391 LYS B C 1
ATOM 8789 O O . LYS B 1 391 ? 17.218 57.173 30.236 1.00 17.24 391 LYS B O 1
ATOM 8795 N N . SER B 1 392 ? 15.226 58.100 29.750 1.00 16.88 392 SER B N 1
ATOM 8796 C CA . SER B 1 392 ? 15.565 59.398 30.308 1.00 16.71 392 SER B CA 1
ATOM 8797 C C . SER B 1 392 ? 15.600 59.245 31.818 1.00 17.33 392 SER B C 1
ATOM 8798 O O . SER B 1 392 ? 14.767 58.544 32.389 1.00 18.49 392 SER B O 1
ATOM 8801 N N . ILE B 1 393 ? 16.592 59.856 32.456 1.00 17.03 393 ILE B N 1
ATOM 8802 C CA . ILE B 1 393 ? 16.825 59.643 33.879 1.00 17.60 393 ILE B CA 1
ATOM 8803 C 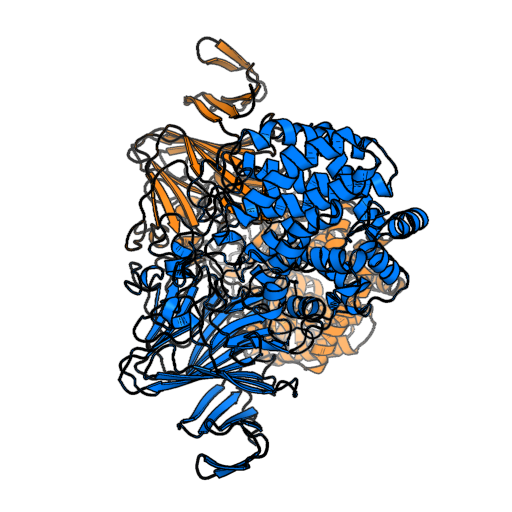C . ILE B 1 393 ? 17.512 60.858 34.493 1.00 17.50 393 ILE B C 1
ATOM 8804 O O . ILE B 1 393 ? 18.353 61.499 33.858 1.00 17.18 393 ILE B O 1
ATOM 8809 N N . LYS B 1 394 ? 17.125 61.155 35.730 1.00 17.71 394 LYS B N 1
ATOM 8810 C CA . LYS B 1 394 ? 17.732 62.169 36.576 1.00 18.33 394 LYS B CA 1
ATOM 8811 C C . LYS B 1 394 ? 18.516 61.419 37.646 1.00 17.59 394 LYS B C 1
ATOM 8812 O O . LYS B 1 394 ? 17.958 60.563 38.336 1.00 17.78 394 LYS B O 1
ATOM 8818 N N . LEU B 1 395 ? 19.798 61.747 37.788 1.00 16.99 395 LEU B N 1
ATOM 8819 C CA . LEU B 1 395 ? 20.664 61.140 38.800 1.00 16.91 395 LEU B CA 1
ATOM 8820 C C . LEU B 1 395 ? 21.223 62.234 39.688 1.00 16.86 395 LEU B C 1
ATOM 8821 O O . LEU B 1 395 ? 21.800 63.194 39.194 1.00 17.76 395 LEU B O 1
ATOM 8826 N N . SER B 1 396 ? 21.046 62.101 40.994 1.00 16.44 396 SER B N 1
ATOM 8827 C CA . SER B 1 396 ? 21.598 63.063 41.937 1.00 16.42 396 SER B CA 1
ATOM 8828 C C . SER B 1 396 ? 23.056 62.731 42.247 1.00 16.03 396 SER B C 1
ATOM 8829 O O . SER B 1 396 ? 23.509 61.591 42.081 1.00 16.53 396 SER B O 1
ATOM 8832 N N . ASP B 1 397 ? 23.781 63.761 42.672 1.00 15.86 397 ASP B N 1
ATOM 8833 C CA . ASP B 1 397 ? 25.159 63.646 43.118 1.00 15.59 397 ASP B CA 1
ATOM 8834 C C . ASP B 1 397 ? 25.215 64.101 44.578 1.00 15.72 397 ASP B C 1
ATOM 8835 O O . ASP B 1 397 ? 24.302 64.781 45.068 1.00 15.91 397 ASP B O 1
ATOM 8840 N N . GLY B 1 398 ? 26.285 63.705 45.268 1.00 15.74 398 GLY B N 1
ATOM 8841 C CA . GLY B 1 398 ? 26.443 63.918 46.705 1.00 15.89 398 GLY B CA 1
ATOM 8842 C C . GLY B 1 398 ? 25.863 62.766 47.497 1.00 16.05 398 GLY B C 1
ATOM 8843 O O . GLY B 1 398 ? 24.900 62.129 47.066 1.00 15.91 398 GLY B O 1
ATOM 8844 N N . ALA B 1 399 ? 26.431 62.515 48.675 1.00 16.36 399 ALA B N 1
ATOM 8845 C CA . ALA B 1 399 ? 25.997 61.408 49.526 1.00 16.88 399 ALA B CA 1
ATOM 8846 C C . ALA B 1 399 ? 24.507 61.464 49.838 1.00 17.34 399 ALA B C 1
ATOM 8847 O O . ALA B 1 399 ? 23.856 60.423 49.912 1.00 17.73 399 ALA B O 1
ATOM 8849 N N . ASN B 1 400 ? 23.974 62.674 50.006 1.00 18.19 400 ASN B N 1
ATOM 8850 C CA . ASN B 1 400 ? 22.548 62.859 50.294 1.00 18.91 400 ASN B CA 1
ATOM 8851 C C . ASN B 1 400 ? 21.712 63.304 49.093 1.00 18.41 400 ASN B C 1
ATOM 8852 O O . ASN B 1 400 ? 20.543 63.648 49.242 1.00 18.64 400 ASN B O 1
ATOM 8857 N N . GLY B 1 401 ? 22.299 63.269 47.899 1.00 17.75 401 GLY B N 1
ATOM 8858 C CA . GLY B 1 401 ? 21.579 63.600 46.678 1.00 17.71 401 GLY B CA 1
ATOM 8859 C C . GLY B 1 401 ? 21.270 65.074 46.472 1.00 17.82 401 GLY B C 1
ATOM 8860 O O . GLY B 1 401 ? 20.420 65.402 45.646 1.00 18.15 401 GLY B O 1
ATOM 8861 N N . ASP B 1 402 ? 21.967 65.955 47.187 1.00 18.32 402 ASP B N 1
ATOM 8862 C CA . ASP B 1 402 ? 21.691 67.400 47.149 1.00 19.05 402 ASP B CA 1
ATOM 8863 C C . ASP B 1 402 ? 22.837 68.230 46.552 1.00 18.96 402 ASP B C 1
ATOM 8864 O O . ASP B 1 402 ? 22.839 69.462 46.666 1.00 20.13 402 ASP B O 1
ATOM 8869 N N . GLN B 1 403 ? 23.792 67.568 45.896 1.00 17.91 403 GLN B N 1
ATOM 8870 C CA . GLN B 1 403 ? 24.949 68.253 45.318 1.00 17.66 403 GLN B CA 1
ATOM 8871 C C . GLN B 1 403 ? 24.944 68.159 43.785 1.00 16.79 403 GLN B C 1
ATOM 8872 O O . GLN B 1 403 ? 25.869 67.630 43.171 1.00 16.57 403 GLN B O 1
ATOM 8878 N N . GLY B 1 404 ? 23.891 68.690 43.172 1.00 16.25 404 GLY B N 1
ATOM 8879 C CA . GLY B 1 404 ? 23.742 68.653 41.727 1.00 15.88 404 GLY B CA 1
ATOM 8880 C C . GLY B 1 404 ? 23.422 67.262 41.231 1.00 15.49 404 GLY B C 1
ATOM 8881 O O . GLY B 1 404 ? 22.848 66.450 41.947 1.00 15.45 404 GLY B O 1
ATOM 8882 N N . GLY B 1 405 ? 23.795 66.996 39.986 1.00 15.08 405 GLY B N 1
ATOM 8883 C CA . GLY B 1 405 ? 23.481 65.732 39.363 1.00 14.81 405 GLY B CA 1
ATOM 8884 C C . GLY B 1 405 ? 23.839 65.653 37.902 1.00 14.54 405 GLY B C 1
ATOM 8885 O O . GLY B 1 405 ? 24.561 66.492 37.380 1.00 14.40 405 GLY B O 1
ATOM 8886 N N . VAL B 1 406 ? 23.329 64.603 37.265 1.00 14.41 406 VAL B N 1
ATOM 8887 C CA . VAL B 1 406 ? 23.513 64.340 35.845 1.00 14.49 406 VAL B CA 1
ATOM 8888 C C . VAL B 1 406 ? 22.151 63.937 35.299 1.00 14.48 406 VAL B C 1
ATOM 8889 O O . VAL B 1 406 ? 21.448 63.133 35.910 1.00 14.77 406 VAL B O 1
ATOM 8893 N N . ALA B 1 407 ? 21.787 64.497 34.147 1.00 14.21 407 ALA B N 1
ATOM 8894 C CA . ALA B 1 407 ? 20.533 64.154 33.482 1.00 14.13 407 ALA B CA 1
ATOM 8895 C C . ALA B 1 407 ? 20.809 63.574 32.110 1.00 14.08 407 ALA B C 1
ATOM 8896 O O . ALA B 1 407 ? 21.665 64.079 31.387 1.00 14.14 407 ALA B O 1
ATOM 8898 N N . ILE B 1 408 ? 20.073 62.519 31.766 1.00 14.17 408 ILE B N 1
ATOM 8899 C CA . ILE B 1 408 ? 20.117 61.930 30.437 1.00 14.53 408 ILE B CA 1
ATOM 8900 C C . ILE B 1 408 ? 18.718 62.043 29.848 1.00 14.53 408 ILE B C 1
ATOM 8901 O O . ILE B 1 408 ? 17.770 61.563 30.449 1.00 14.58 408 ILE B O 1
ATOM 8906 N N . LEU B 1 409 ? 18.598 62.703 28.695 1.00 14.45 409 LEU B N 1
ATOM 8907 C CA . LEU B 1 409 ? 17.335 62.749 27.960 1.00 14.55 409 LEU B CA 1
ATOM 8908 C C . LEU B 1 409 ? 17.488 61.902 26.715 1.00 14.44 409 LEU B C 1
ATOM 8909 O O . LEU B 1 409 ? 18.420 62.113 25.933 1.00 14.30 409 LEU B O 1
ATOM 8914 N N . ARG B 1 410 ? 16.585 60.935 26.555 1.00 14.43 410 ARG B N 1
ATOM 8915 C CA . ARG B 1 410 ? 16.595 60.021 25.417 1.00 14.57 410 ARG B CA 1
ATOM 8916 C C . ARG B 1 410 ? 15.288 60.131 24.656 1.00 14.97 410 ARG B C 1
ATOM 8917 O O . ARG B 1 410 ? 14.218 60.173 25.257 1.00 14.68 410 ARG B O 1
ATOM 8925 N N . TYR B 1 411 ? 15.383 60.169 23.330 1.00 15.54 411 TYR B N 1
ATOM 8926 C CA . TYR B 1 411 ? 14.187 60.180 22.493 1.00 16.29 411 TYR B CA 1
ATOM 8927 C C . TYR B 1 411 ? 13.916 58.802 21.945 1.00 17.63 411 TYR B C 1
ATOM 8928 O O . TYR B 1 411 ? 14.817 58.154 21.407 1.00 17.54 411 TYR B O 1
ATOM 8937 N N . GLY B 1 412 ? 12.652 58.383 22.049 1.00 19.36 412 GLY B N 1
ATOM 8938 C CA . GLY B 1 412 ? 12.165 57.199 21.366 1.00 21.13 412 GLY B CA 1
ATOM 8939 C C . GLY B 1 412 ? 12.883 55.951 21.816 1.00 22.46 412 GLY B C 1
ATOM 8940 O O . GLY B 1 412 ? 13.101 55.765 23.011 1.00 23.48 412 GLY B O 1
ATOM 8941 N N . ASN B 1 413 ? 13.273 55.118 20.855 1.00 24.07 413 ASN B N 1
ATOM 8942 C CA . ASN B 1 413 ? 13.964 53.862 21.138 1.00 25.21 413 ASN B CA 1
ATOM 8943 C C . ASN B 1 413 ? 15.475 54.090 21.182 1.00 23.39 413 ASN B C 1
ATOM 8944 O O . ASN B 1 413 ? 16.218 53.593 20.339 1.00 23.60 413 ASN B O 1
ATOM 8949 N N . GLU B 1 414 ? 15.921 54.872 22.165 1.00 21.51 414 GLU B N 1
ATOM 8950 C CA . GLU B 1 414 ? 17.319 55.270 22.275 1.00 19.83 414 GLU B CA 1
ATOM 8951 C C . GLU B 1 414 ? 17.832 55.900 20.953 1.00 18.72 414 GLU B C 1
ATOM 8952 O O . GLU B 1 414 ? 18.949 55.660 20.505 1.00 18.52 414 GLU B O 1
ATOM 8958 N N . ALA B 1 415 ? 16.979 56.716 20.332 1.00 17.35 415 ALA B N 1
ATOM 8959 C CA . ALA B 1 415 ? 17.246 57.272 19.001 1.00 16.56 415 ALA B CA 1
ATOM 8960 C C . ALA B 1 415 ? 18.123 58.522 19.026 1.00 15.72 415 ALA B C 1
ATOM 8961 O O . ALA B 1 415 ? 18.820 58.812 18.061 1.00 15.71 415 ALA B O 1
ATOM 8963 N N . MET B 1 416 ? 18.047 59.272 20.122 1.00 15.23 416 MET B N 1
ATOM 8964 C CA A MET B 1 416 ? 18.908 60.438 20.342 0.50 14.91 416 MET B CA 1
ATOM 8965 C CA B MET B 1 416 ? 18.871 60.461 20.340 0.50 15.19 416 MET B CA 1
ATOM 8966 C C . MET B 1 416 ? 19.087 60.585 21.841 1.00 14.76 416 MET B C 1
ATOM 8967 O O . MET B 1 416 ? 18.144 60.387 22.601 1.00 15.06 416 MET B O 1
ATOM 8976 N N . THR B 1 417 ? 20.305 60.935 22.262 1.00 13.94 417 THR B N 1
ATOM 8977 C CA . THR B 1 417 ? 20.652 60.951 23.680 1.00 13.75 417 THR B CA 1
ATOM 8978 C C . THR B 1 417 ? 21.445 62.202 24.020 1.00 13.33 417 THR B C 1
ATOM 8979 O O . THR B 1 417 ? 22.517 62.435 23.459 1.00 13.15 417 THR B O 1
ATOM 8983 N N . LEU B 1 418 ? 20.914 62.978 24.965 1.00 13.26 418 LEU B N 1
ATOM 8984 C CA . LEU B 1 418 ? 21.541 64.199 25.473 1.00 13.36 418 LEU B CA 1
ATOM 8985 C C . LEU B 1 418 ? 21.974 63.939 26.905 1.00 13.13 418 LEU B C 1
ATOM 8986 O O . LEU B 1 418 ? 21.165 63.489 27.717 1.00 13.18 418 LEU B O 1
ATOM 8991 N N . VAL B 1 419 ? 23.238 64.225 27.218 1.00 12.92 419 VAL B N 1
ATOM 8992 C CA . VAL B 1 419 ? 23.756 64.053 28.576 1.00 12.97 419 VAL B CA 1
ATOM 8993 C C . VAL B 1 419 ? 24.168 65.418 29.111 1.00 13.01 419 VAL B C 1
ATOM 8994 O O . VAL B 1 419 ? 25.055 66.059 28.547 1.00 12.81 419 VAL B O 1
ATOM 8998 N N . TYR B 1 420 ? 23.515 65.850 30.193 1.00 13.08 420 TYR B N 1
ATOM 8999 C CA . TYR B 1 420 ? 23.713 67.173 30.776 1.00 13.41 420 TYR B CA 1
ATOM 9000 C C . TYR B 1 420 ? 24.303 66.998 32.168 1.00 13.45 420 TYR B C 1
ATOM 9001 O O . TYR B 1 420 ? 23.700 66.358 33.039 1.00 13.47 420 TYR B O 1
ATOM 9010 N N . LYS B 1 421 ? 25.496 67.559 32.360 1.00 13.65 421 LYS B N 1
ATOM 9011 C CA . LYS B 1 421 ? 26.286 67.357 33.571 1.00 14.13 421 LYS B CA 1
ATOM 9012 C C . LYS B 1 421 ? 26.296 68.608 34.455 1.00 14.42 421 LYS B C 1
ATOM 9013 O O . LYS B 1 421 ? 26.973 69.590 34.153 1.00 14.64 421 LYS B O 1
ATOM 9019 N N . TYR B 1 422 ? 25.532 68.560 35.544 1.00 14.66 422 TYR B N 1
ATOM 9020 C CA . TYR B 1 422 ? 25.416 69.681 36.498 1.00 15.05 422 TYR B CA 1
ATOM 9021 C C . TYR B 1 422 ? 25.829 69.155 37.875 1.00 14.76 422 TYR B C 1
ATOM 9022 O O . TYR B 1 422 ? 25.171 69.391 38.882 1.00 14.40 422 TYR B O 1
ATOM 9031 N N . ALA B 1 423 ? 26.962 68.459 37.892 1.00 14.67 423 ALA B N 1
ATOM 9032 C CA . ALA B 1 423 ? 27.379 67.641 39.022 1.00 14.62 423 ALA B CA 1
ATOM 9033 C C . ALA B 1 423 ? 28.262 68.392 40.021 1.00 14.47 423 ALA B C 1
ATOM 9034 O O . ALA B 1 423 ? 28.595 69.571 39.836 1.00 14.73 423 ALA B O 1
ATOM 9036 N N . ALA B 1 424 ? 28.620 67.688 41.084 1.00 14.39 424 ALA B N 1
ATOM 9037 C CA . ALA B 1 424 ? 29.645 68.139 42.019 1.00 14.39 424 ALA B CA 1
ATOM 9038 C C . ALA B 1 424 ? 31.032 67.976 41.367 1.00 14.28 424 ALA B C 1
ATOM 9039 O O . ALA B 1 424 ? 31.131 67.679 40.174 1.00 14.29 424 ALA B O 1
ATOM 9041 N N . GLN B 1 425 ? 32.107 68.216 42.108 1.00 14.28 425 GLN B N 1
ATOM 9042 C CA . GLN B 1 425 ? 33.441 68.238 41.497 1.00 14.16 425 GLN B CA 1
ATOM 9043 C C . GLN B 1 425 ? 33.841 66.896 40.885 1.00 14.08 425 GLN B C 1
ATOM 9044 O O . GLN B 1 425 ? 34.421 66.869 39.800 1.00 14.21 425 GLN B O 1
ATOM 9050 N N . GLY B 1 426 ? 33.564 65.804 41.588 1.00 14.25 426 GLY B N 1
ATOM 9051 C CA . GLY B 1 426 ? 33.915 64.462 41.128 1.00 14.56 426 GLY B CA 1
ATOM 9052 C C . GLY B 1 426 ? 35.229 63.933 41.663 1.00 14.85 426 GLY B C 1
ATOM 9053 O O . GLY B 1 426 ? 35.759 62.964 41.123 1.00 14.91 426 GLY B O 1
ATOM 9054 N N . LEU B 1 427 ? 35.740 64.540 42.733 1.00 15.09 427 LEU B N 1
ATOM 9055 C CA . LEU B 1 427 ? 37.052 64.200 43.289 1.00 15.53 427 LEU B CA 1
ATOM 9056 C C . LEU B 1 427 ? 38.158 64.445 42.241 1.00 15.25 427 LEU B C 1
ATOM 9057 O O . LEU B 1 427 ? 37.937 65.234 41.318 1.00 14.72 427 LEU B O 1
ATOM 9062 N N . SER B 1 428 ? 39.328 63.812 42.373 1.00 15.34 428 SER B N 1
ATOM 9063 C CA A SER B 1 428 ? 40.523 64.130 41.576 0.70 15.56 428 SER B CA 1
ATOM 9064 C CA B SER B 1 428 ? 40.479 64.254 41.579 0.30 15.04 428 SER B CA 1
ATOM 9065 C C . SER B 1 428 ? 40.324 64.052 40.066 1.00 14.95 428 SER B C 1
ATOM 9066 O O . SER B 1 428 ? 40.933 64.796 39.301 1.00 14.87 428 SER B O 1
ATOM 9071 N N . HIS B 1 429 ? 39.494 63.097 39.646 1.00 14.47 429 HIS B N 1
ATOM 9072 C CA . HIS B 1 429 ? 39.240 62.863 38.224 1.00 14.13 429 HIS B CA 1
ATOM 9073 C C . HIS B 1 429 ? 38.222 63.824 37.620 1.00 13.91 429 HIS B C 1
ATOM 9074 O O . HIS B 1 429 ? 38.011 63.794 36.412 1.00 13.68 429 HIS B O 1
ATOM 9081 N N . GLY B 1 430 ? 37.631 64.693 38.439 1.00 13.75 430 GLY B N 1
ATOM 9082 C CA . GLY B 1 430 ? 36.620 65.620 37.969 1.00 13.48 430 GLY B CA 1
ATOM 9083 C C . GLY B 1 430 ? 37.130 66.707 37.056 1.00 13.37 430 GLY B C 1
ATOM 9084 O O . GLY B 1 430 ? 38.264 67.164 37.191 1.00 13.59 430 GLY B O 1
ATOM 9085 N N . HIS B 1 431 ? 36.282 67.133 36.120 1.00 13.13 431 HIS B N 1
ATOM 9086 C CA . HIS B 1 431 ? 36.635 68.192 35.177 1.00 13.11 431 HIS B CA 1
ATOM 9087 C C . HIS B 1 431 ? 36.001 69.530 35.566 1.00 13.45 431 HIS B C 1
ATOM 9088 O O . HIS B 1 431 ? 35.053 69.557 36.350 1.00 13.91 431 HIS B O 1
ATOM 9095 N N . TYR B 1 432 ? 36.560 70.625 35.056 1.00 13.76 432 TYR B N 1
ATOM 9096 C CA . TYR B 1 432 ? 36.057 71.985 35.328 1.00 14.00 432 TYR B CA 1
ATOM 9097 C C . TYR B 1 432 ? 34.989 72.312 34.290 1.00 14.00 432 TYR B C 1
ATOM 9098 O O . TYR B 1 432 ? 35.208 73.097 33.375 1.00 14.17 432 TYR B O 1
ATOM 9107 N N . ASP B 1 433 ? 33.822 71.696 34.474 1.00 13.97 433 ASP B N 1
ATOM 9108 C CA . ASP B 1 433 ? 32.850 71.504 33.387 1.00 14.17 433 ASP B CA 1
ATOM 9109 C C . ASP B 1 433 ? 31.383 71.703 33.804 1.00 13.90 433 ASP B C 1
ATOM 9110 O O . ASP B 1 433 ? 30.488 71.015 33.312 1.00 13.83 433 ASP B O 1
ATOM 9115 N N . LYS B 1 434 ? 31.135 72.617 34.733 1.00 13.66 434 LYS B N 1
ATOM 9116 C CA . LYS B 1 434 ? 29.766 72.857 35.217 1.00 13.50 434 LYS B CA 1
ATOM 9117 C C . LYS B 1 434 ? 28.810 73.183 34.063 1.00 13.36 434 LYS B C 1
ATOM 9118 O O . LYS B 1 434 ? 29.101 74.052 33.247 1.00 13.36 434 LYS B O 1
ATOM 9124 N N . LEU B 1 435 ? 27.688 72.467 34.023 1.00 13.37 435 LEU B N 1
ATOM 9125 C CA . LEU B 1 435 ? 26.623 72.635 33.023 1.00 13.49 435 LEU B CA 1
ATOM 9126 C C . LEU B 1 435 ? 27.014 72.219 31.603 1.00 13.41 435 LEU B C 1
ATOM 9127 O O . LEU B 1 435 ? 26.334 72.590 30.647 1.00 13.67 435 LEU B O 1
ATOM 9132 N N . SER B 1 436 ? 28.074 71.430 31.459 1.00 13.28 436 SER B N 1
ATOM 9133 C CA . SER B 1 436 ? 28.470 70.928 30.151 1.00 13.34 436 SER B CA 1
ATOM 9134 C C . SER B 1 436 ? 27.487 69.866 29.656 1.00 13.24 436 SER B C 1
ATOM 9135 O O . SER B 1 436 ? 26.759 69.250 30.435 1.00 13.07 436 SER B O 1
ATOM 9138 N N . PHE B 1 437 ? 27.474 69.659 28.345 1.00 13.35 437 PHE B N 1
ATOM 9139 C CA . PHE B 1 437 ? 26.670 68.602 27.761 1.00 13.61 437 PHE B CA 1
ATOM 9140 C C . PHE B 1 437 ? 27.401 67.902 26.634 1.00 13.31 437 PHE B C 1
ATOM 9141 O O . PHE B 1 437 ? 28.389 68.416 26.094 1.00 13.45 437 PHE B O 1
ATOM 9149 N N . SER B 1 438 ? 26.877 66.732 26.286 1.00 12.92 438 SER B N 1
ATOM 9150 C CA . SER B 1 438 ? 27.304 65.982 25.108 1.00 12.79 438 SER B CA 1
ATOM 9151 C C . SER B 1 438 ? 26.067 65.367 24.459 1.00 12.72 438 SER B C 1
ATOM 9152 O O . SER B 1 438 ? 25.016 65.236 25.099 1.00 12.67 438 SER B O 1
ATOM 9155 N N . LEU B 1 439 ? 26.188 65.042 23.176 1.00 12.59 439 LEU B N 1
ATOM 9156 C CA . LEU B 1 439 ? 25.055 64.587 22.371 1.00 12.87 439 LEU B CA 1
ATOM 9157 C C . LEU B 1 439 ? 25.464 63.408 21.512 1.00 12.61 439 LEU B C 1
ATOM 9158 O O . LEU B 1 439 ? 26.549 63.412 20.927 1.00 12.63 439 LEU B O 1
ATOM 9163 N N . TYR B 1 440 ? 24.569 62.418 21.432 1.00 12.66 440 TYR B N 1
ATOM 9164 C CA . TYR B 1 440 ? 24.815 61.141 20.755 1.00 12.75 440 TYR B CA 1
ATOM 9165 C C . TYR B 1 440 ? 23.593 60.784 19.933 1.00 12.95 440 TYR B C 1
ATOM 9166 O O . TYR B 1 440 ? 22.463 61.095 20.331 1.00 12.97 440 TYR B O 1
ATOM 9175 N N . GLU B 1 441 ? 23.812 60.125 18.800 1.00 13.16 441 GLU B N 1
ATOM 9176 C CA . GLU B 1 441 ? 22.716 59.570 18.002 1.00 13.48 441 GLU B CA 1
ATOM 9177 C C . GLU B 1 441 ? 23.001 58.100 17.751 1.00 13.97 441 GLU B C 1
ATOM 9178 O O . GLU B 1 441 ? 23.926 57.758 17.009 1.00 13.90 441 GLU B O 1
ATOM 9184 N N . LYS B 1 442 ? 22.226 57.230 18.391 1.00 14.65 442 LYS B N 1
ATOM 9185 C CA . LYS B 1 442 ? 22.338 55.783 18.191 1.00 15.52 442 LYS B CA 1
ATOM 9186 C C . LYS B 1 442 ? 23.792 55.292 18.289 1.00 15.27 442 LYS B C 1
ATOM 9187 O O . LYS B 1 442 ? 24.281 54.545 17.438 1.00 15.57 442 LYS B O 1
ATOM 9193 N N . GLY B 1 443 ? 24.484 55.761 19.320 1.00 15.30 443 GLY B N 1
ATOM 9194 C CA . GLY B 1 443 ? 25.843 55.332 19.599 1.00 15.23 443 GLY B CA 1
ATOM 9195 C C . GLY B 1 443 ? 26.928 56.078 18.851 1.00 15.11 443 GLY B C 1
ATOM 9196 O O . GLY B 1 443 ? 28.081 55.711 18.965 1.00 15.64 443 GLY B O 1
ATOM 9197 N N . THR B 1 444 ? 26.578 57.105 18.078 1.00 14.57 444 THR B N 1
ATOM 9198 C CA . THR B 1 444 ? 27.546 57.968 17.415 1.00 14.34 444 THR B CA 1
ATOM 9199 C C . THR B 1 444 ? 27.620 59.277 18.186 1.00 14.07 444 THR B C 1
ATOM 9200 O O . THR B 1 444 ? 26.616 59.936 18.385 1.00 13.59 444 THR B O 1
ATOM 9204 N N . GLU B 1 445 ? 28.824 59.637 18.613 1.00 13.65 445 GLU B N 1
ATOM 9205 C CA . GLU B 1 445 ? 29.074 60.892 19.312 1.00 13.68 445 GLU B CA 1
ATOM 9206 C C . GLU B 1 445 ? 28.974 62.068 18.342 1.00 13.47 445 GLU B C 1
ATOM 9207 O O . GLU B 1 445 ? 29.625 62.062 17.296 1.00 13.49 445 GLU B O 1
ATOM 9213 N N . ILE B 1 446 ? 28.149 63.057 18.674 1.00 13.04 446 ILE B N 1
ATOM 9214 C CA . ILE B 1 446 ? 27.920 64.218 17.807 1.00 13.23 446 ILE B CA 1
ATOM 9215 C C . ILE B 1 446 ? 28.567 65.488 18.355 1.00 13.11 446 ILE B C 1
ATOM 9216 O O . ILE B 1 446 ? 29.207 66.224 17.606 1.00 13.04 446 ILE B O 1
ATOM 9221 N N . LEU B 1 447 ? 28.333 65.769 19.638 1.00 13.32 447 LEU B N 1
ATOM 9222 C CA . LEU B 1 447 ? 28.998 66.843 20.372 1.00 13.69 447 LEU B CA 1
ATOM 9223 C C . LEU B 1 447 ? 29.669 66.172 21.556 1.00 13.04 447 LEU B C 1
ATOM 9224 O O . LEU B 1 447 ? 28.992 65.537 22.363 1.00 12.79 447 LEU B O 1
ATOM 9229 N N . GLN B 1 448 ? 30.994 66.290 21.648 1.00 12.71 448 GLN B N 1
ATOM 9230 C CA . GLN B 1 448 ? 31.774 65.474 22.580 1.00 12.50 448 GLN B CA 1
ATOM 9231 C C . GLN B 1 448 ? 32.120 66.142 23.897 1.00 12.46 448 GLN B C 1
ATOM 9232 O O . GLN B 1 448 ? 32.276 67.365 23.986 1.00 12.59 448 GLN B O 1
ATOM 9238 N N . ASP B 1 449 ? 32.237 65.290 24.909 1.00 12.38 449 ASP B N 1
ATOM 9239 C CA . ASP B 1 449 ? 33.062 65.547 26.085 1.00 12.49 449 ASP B CA 1
ATOM 9240 C C . ASP B 1 449 ? 34.387 64.839 25.765 1.00 12.39 449 ASP B C 1
ATOM 9241 O O . ASP B 1 449 ? 34.400 63.651 25.422 1.00 12.82 449 ASP B O 1
ATOM 9246 N N . TYR B 1 450 ? 35.500 65.568 25.853 1.00 12.34 450 TYR B N 1
ATOM 9247 C CA . TYR B 1 450 ? 36.789 65.056 25.376 1.00 12.36 450 TYR B CA 1
ATOM 9248 C C . TYR B 1 450 ? 37.216 63.754 26.067 1.00 12.32 450 TYR B C 1
ATOM 9249 O O . TYR B 1 450 ? 37.788 62.878 25.430 1.00 12.32 450 TYR B O 1
ATOM 9258 N N . GLY B 1 451 ? 36.925 63.619 27.356 1.00 12.44 451 GLY B N 1
ATOM 9259 C CA . GLY B 1 451 ? 37.427 62.506 28.150 1.00 12.55 451 GLY B CA 1
ATOM 9260 C C . GLY B 1 451 ? 38.814 62.815 28.686 1.00 12.70 451 GLY B C 1
ATOM 9261 O O . GLY B 1 451 ? 39.168 63.979 28.873 1.00 12.97 451 GLY B O 1
ATOM 9262 N N . LEU B 1 452 ? 39.603 61.776 28.944 1.00 12.76 452 LEU B N 1
ATOM 9263 C CA . LEU B 1 452 ? 40.972 61.962 29.461 1.00 12.82 452 LEU B CA 1
ATOM 9264 C C . LEU B 1 452 ? 42.01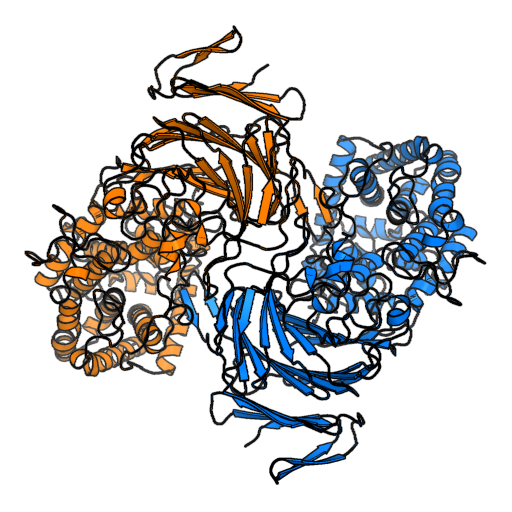9 62.134 28.344 1.00 12.89 452 LEU B C 1
ATOM 9265 O O . LEU B 1 452 ? 41.760 61.858 27.177 1.00 13.17 452 LEU B O 1
ATOM 9270 N N . ALA B 1 453 ? 43.208 62.587 28.736 1.00 12.81 453 ALA B N 1
ATOM 9271 C CA . ALA B 1 453 ? 44.393 62.616 27.899 1.00 12.90 453 ALA B CA 1
ATOM 9272 C C . ALA B 1 453 ? 45.346 61.617 28.556 1.00 13.02 453 ALA B C 1
ATOM 9273 O O . ALA B 1 453 ? 46.075 61.940 29.505 1.00 13.14 453 ALA B O 1
ATOM 9275 N N . ARG B 1 454 ? 45.264 60.389 28.057 1.00 13.08 454 ARG B N 1
ATOM 9276 C CA . ARG B 1 454 ? 45.909 59.217 28.630 1.00 13.25 454 ARG B CA 1
ATOM 9277 C C . ARG B 1 454 ? 45.571 58.062 27.711 1.00 13.40 454 ARG B C 1
ATOM 9278 O O . ARG B 1 454 ? 44.452 57.977 27.212 1.00 13.96 454 ARG B O 1
ATOM 9286 N N . PHE B 1 455 ? 46.531 57.172 27.485 1.00 13.23 455 PHE B N 1
ATOM 9287 C CA . PHE B 1 455 ? 46.309 55.989 26.662 1.00 13.21 455 PHE B CA 1
ATOM 9288 C C . PHE B 1 455 ? 46.503 54.829 27.614 1.00 13.13 455 PHE B C 1
ATOM 9289 O O . PHE B 1 455 ? 47.627 54.397 27.886 1.00 13.18 455 PHE B O 1
ATOM 9297 N N . VAL B 1 456 ? 45.380 54.375 28.166 1.00 13.13 456 VAL B N 1
ATOM 9298 C CA . VAL B 1 456 ? 45.380 53.606 29.413 1.00 13.35 456 VAL B CA 1
ATOM 9299 C C . VAL B 1 456 ? 46.125 52.284 29.250 1.00 13.39 456 VAL B C 1
ATOM 9300 O O . VAL B 1 456 ? 45.763 51.458 28.418 1.00 13.50 456 VAL B O 1
ATOM 9304 N N . ASN B 1 457 ? 47.182 52.120 30.046 1.00 13.63 457 ASN B N 1
ATOM 9305 C CA . ASN B 1 457 ? 48.031 50.928 30.026 1.00 13.90 457 ASN B CA 1
ATOM 9306 C C . ASN B 1 457 ? 48.851 50.739 28.742 1.00 13.95 457 ASN B C 1
ATOM 9307 O O . ASN B 1 457 ? 49.371 49.645 28.500 1.00 13.96 457 ASN B O 1
ATOM 9312 N N . ILE B 1 458 ? 49.018 51.799 27.943 1.00 13.79 458 ILE B N 1
ATOM 9313 C CA . ILE B 1 458 ? 49.913 51.747 26.783 1.00 13.94 458 ILE B CA 1
ATOM 9314 C C . ILE B 1 458 ? 51.240 52.377 27.196 1.00 14.14 458 ILE B C 1
ATOM 9315 O O . ILE B 1 458 ? 51.341 53.588 27.374 1.00 13.83 458 ILE B O 1
ATOM 9320 N N . GLU B 1 459 ? 52.263 51.534 27.350 1.00 14.39 459 GLU B N 1
ATOM 9321 C CA . GLU B 1 459 ? 53.557 51.955 27.909 1.00 15.02 459 GLU B CA 1
ATOM 9322 C C . GLU B 1 459 ? 54.217 53.112 27.150 1.00 15.02 459 GLU B C 1
ATOM 9323 O O . GLU B 1 459 ? 54.851 53.983 27.745 1.00 14.74 459 GLU B O 1
ATOM 9329 N N . GLN B 1 460 ? 54.018 53.112 25.837 1.00 15.14 460 GLN B N 1
ATOM 9330 C CA . GLN B 1 460 ? 54.625 54.072 24.921 1.00 15.85 460 GLN B CA 1
ATOM 9331 C C . GLN B 1 460 ? 54.144 55.498 25.161 1.00 15.91 460 GLN B C 1
ATOM 9332 O O . GLN B 1 460 ? 54.840 56.447 24.786 1.00 16.51 460 GLN B O 1
ATOM 9338 N N . LYS B 1 461 ? 52.956 55.652 25.749 1.00 15.44 461 LYS B N 1
ATOM 9339 C CA . LYS B 1 461 ? 52.418 56.967 26.086 1.00 15.47 461 LYS B CA 1
ATOM 9340 C C . LYS B 1 461 ? 52.568 57.211 27.576 1.00 15.05 461 LYS B C 1
ATOM 9341 O O . LYS B 1 461 ? 51.667 56.933 28.366 1.00 14.64 461 LYS B O 1
ATOM 9347 N N . GLY B 1 462 ? 53.731 57.714 27.972 1.00 15.21 462 GLY B N 1
ATOM 9348 C CA . GLY B 1 462 ? 53.969 58.065 29.370 1.00 15.10 462 GLY B CA 1
ATOM 9349 C C . GLY B 1 462 ? 53.703 56.946 30.368 1.00 15.05 462 GLY B C 1
ATOM 9350 O O . GLY B 1 462 ? 53.137 57.182 31.429 1.00 15.55 462 GLY B O 1
ATOM 9351 N N . GLY B 1 463 ? 54.107 55.726 30.026 1.00 14.59 463 GLY B N 1
ATOM 9352 C CA . GLY B 1 463 ? 53.934 54.573 30.906 1.00 14.40 463 GLY B CA 1
ATOM 9353 C C . GLY B 1 463 ? 52.492 54.159 31.116 1.00 14.21 463 GLY B C 1
ATOM 9354 O O . GLY B 1 463 ? 52.170 53.494 32.103 1.00 14.06 463 GLY B O 1
ATOM 9355 N N . GLY B 1 464 ? 51.620 54.563 30.187 1.00 14.00 464 GLY B N 1
ATOM 9356 C CA . GLY B 1 464 ? 50.192 54.311 30.283 1.00 13.90 464 GLY B CA 1
ATOM 9357 C C . GLY B 1 464 ? 49.464 55.126 31.329 1.00 13.91 464 GLY B C 1
ATOM 9358 O O . GLY B 1 464 ? 48.301 54.840 31.635 1.00 13.81 464 GLY B O 1
ATOM 9359 N N . ASN B 1 465 ? 50.133 56.161 31.844 1.00 13.98 465 ASN B N 1
ATOM 9360 C CA . ASN B 1 465 ? 49.664 56.947 32.980 1.00 14.26 465 ASN B CA 1
ATOM 9361 C C . ASN B 1 465 ? 49.112 58.294 32.512 1.00 14.14 465 ASN B C 1
ATOM 9362 O O . ASN B 1 465 ? 49.253 58.652 31.348 1.00 13.96 465 ASN B O 1
ATOM 9367 N N . TYR B 1 466 ? 48.486 59.045 33.408 1.00 14.04 466 TYR B N 1
ATOM 9368 C CA . TYR B 1 466 ? 47.945 60.356 33.031 1.00 14.05 466 TYR B CA 1
ATOM 9369 C C . TYR B 1 466 ? 49.038 61.258 32.470 1.00 14.15 466 TYR B C 1
ATOM 9370 O O . TYR B 1 466 ? 50.156 61.317 32.993 1.00 14.73 466 TYR B O 1
ATOM 9379 N N . LEU B 1 467 ? 48.710 61.944 31.383 1.00 14.16 467 LEU B N 1
ATOM 9380 C CA . LEU B 1 467 ? 49.654 62.788 30.672 1.00 14.20 467 LEU B CA 1
ATOM 9381 C C . LEU B 1 467 ? 49.511 64.220 31.149 1.00 14.43 467 LEU B C 1
ATOM 9382 O O . LEU B 1 467 ? 48.485 64.596 31.718 1.00 14.15 467 LEU B O 1
ATOM 9387 N N . LYS B 1 468 ? 50.541 65.021 30.901 1.00 14.92 468 LYS B N 1
ATOM 9388 C CA . LYS B 1 468 ? 50.542 66.438 31.265 1.00 15.37 468 LYS B CA 1
ATOM 9389 C C . LYS B 1 468 ? 49.276 67.142 30.774 1.00 14.61 468 LYS B C 1
ATOM 9390 O O . LYS B 1 468 ? 48.693 67.972 31.482 1.00 14.61 468 LYS B O 1
ATOM 9396 N N . GLU B 1 469 ? 48.854 66.786 29.567 1.00 14.04 469 GLU B N 1
ATOM 9397 C CA . GLU B 1 469 ? 47.736 67.454 28.914 1.00 13.88 469 GLU B CA 1
ATOM 9398 C C . GLU B 1 469 ? 46.379 67.045 29.480 1.00 13.67 469 GLU B C 1
ATOM 9399 O O . GLU B 1 469 ? 45.366 67.654 29.136 1.00 13.47 469 GLU B O 1
ATOM 9405 N N . ASN B 1 470 ? 46.325 66.035 30.351 1.00 13.48 470 ASN B N 1
ATOM 9406 C CA . ASN B 1 470 ? 45.083 65.783 31.070 1.00 13.59 470 ASN B CA 1
ATOM 9407 C C . ASN B 1 470 ? 44.705 66.972 31.929 1.00 13.90 470 ASN B C 1
ATOM 9408 O O . ASN B 1 470 ? 43.540 67.365 31.954 1.00 13.92 470 ASN B O 1
ATOM 9413 N N . THR B 1 471 ? 45.689 67.538 32.624 1.00 14.12 471 THR B N 1
ATOM 9414 C CA . THR B 1 471 ? 45.465 68.758 33.394 1.00 14.84 471 THR B CA 1
ATOM 9415 C C . THR B 1 471 ? 45.352 69.968 32.482 1.00 14.24 471 THR B C 1
ATOM 9416 O O . THR B 1 471 ? 44.409 70.748 32.614 1.00 14.54 471 THR B O 1
ATOM 9420 N N . THR B 1 472 ? 46.303 70.147 31.566 1.00 13.74 472 THR B N 1
ATOM 9421 C CA . THR B 1 472 ? 46.393 71.413 30.844 1.00 13.41 472 THR B CA 1
ATOM 9422 C C . THR B 1 472 ? 45.344 71.566 29.737 1.00 13.17 472 THR B C 1
ATOM 9423 O O . THR B 1 472 ? 45.027 72.692 29.369 1.00 13.16 472 THR B O 1
ATOM 9427 N N . TRP B 1 473 ? 44.807 70.450 29.233 1.00 12.89 473 TRP B N 1
ATOM 9428 C CA . TRP B 1 473 ? 43.708 70.459 28.253 1.00 12.84 473 TRP B CA 1
ATOM 9429 C C . TRP B 1 473 ? 42.426 69.824 28.798 1.00 12.80 473 TRP B C 1
ATOM 9430 O O . TRP B 1 473 ? 41.412 70.507 28.962 1.00 12.74 473 TRP B O 1
ATOM 9441 N N . ALA B 1 474 ? 42.461 68.517 29.059 1.00 12.59 474 ALA B N 1
ATOM 9442 C CA . ALA B 1 474 ? 41.221 67.736 29.176 1.00 12.75 474 ALA B CA 1
ATOM 9443 C C . ALA B 1 474 ? 40.307 68.172 30.320 1.00 12.88 474 ALA B C 1
ATOM 9444 O O . ALA B 1 474 ? 39.086 68.130 30.192 1.00 12.72 474 ALA B O 1
ATOM 9446 N N . LYS B 1 475 ? 40.894 68.601 31.431 1.00 12.99 475 LYS B N 1
ATOM 9447 C CA . LYS B 1 475 ? 40.120 69.065 32.590 1.00 13.40 475 LYS B CA 1
ATOM 9448 C C . LYS B 1 475 ? 39.582 70.486 32.447 1.00 13.34 475 LYS B C 1
ATOM 9449 O O . LYS B 1 475 ? 38.674 70.876 33.181 1.00 13.58 475 LYS B O 1
ATOM 9455 N N . GLN B 1 476 ? 40.147 71.275 31.540 1.00 13.08 476 GLN B N 1
ATOM 9456 C CA . GLN B 1 476 ? 39.871 72.714 31.506 1.00 13.27 476 GLN B CA 1
ATOM 9457 C C . GLN B 1 476 ? 38.523 73.020 30.878 1.00 13.19 476 GLN B C 1
ATOM 9458 O O . GLN B 1 476 ? 38.020 72.275 30.030 1.00 13.12 476 GLN B O 1
ATOM 9464 N N . THR B 1 477 ? 37.935 74.133 31.288 1.00 13.04 477 THR B N 1
ATOM 9465 C CA . THR B 1 477 ? 36.586 74.478 30.838 1.00 13.05 477 THR B CA 1
ATOM 9466 C C . THR B 1 477 ? 36.510 74.713 29.329 1.00 12.98 477 THR B C 1
ATOM 9467 O O . THR B 1 477 ? 35.541 74.299 28.700 1.00 12.82 477 THR B O 1
ATOM 9471 N N . ILE B 1 478 ? 37.534 75.333 28.750 1.00 13.02 478 ILE B N 1
ATOM 9472 C CA . ILE B 1 478 ? 37.556 75.609 27.307 1.00 13.20 478 ILE B CA 1
ATOM 9473 C C . ILE B 1 478 ? 37.491 74.338 26.452 1.00 13.08 478 ILE B C 1
ATOM 9474 O O . ILE B 1 478 ? 37.072 74.404 25.298 1.00 12.99 478 ILE B O 1
ATOM 9479 N N . ALA B 1 479 ? 37.879 73.195 27.016 1.00 12.87 479 ALA B N 1
ATOM 9480 C CA . ALA B 1 479 ? 37.731 71.903 26.339 1.00 12.80 479 ALA B CA 1
ATOM 9481 C C . ALA B 1 479 ? 36.300 71.357 26.349 1.00 12.81 479 ALA B C 1
ATOM 9482 O O . ALA B 1 479 ? 36.049 70.299 25.758 1.00 12.94 479 ALA B O 1
ATOM 9484 N N . HIS B 1 480 ? 35.373 72.052 27.004 1.00 12.66 480 HIS B N 1
ATOM 9485 C CA . HIS B 1 480 ? 34.013 71.563 27.186 1.00 12.58 480 HIS B CA 1
ATOM 9486 C C . HIS B 1 480 ? 32.966 72.419 26.509 1.00 12.55 480 HIS B C 1
ATOM 9487 O O . HIS B 1 480 ? 33.178 73.599 26.263 1.00 12.69 480 HIS B O 1
ATOM 9494 N N . ASN B 1 481 ? 31.806 71.811 26.283 1.00 12.44 481 ASN B N 1
ATOM 9495 C CA . ASN B 1 481 ? 30.651 72.512 25.740 1.00 12.53 481 ASN B CA 1
ATOM 9496 C C . ASN B 1 481 ? 29.901 73.225 26.856 1.00 12.61 481 ASN B C 1
ATOM 9497 O O . ASN B 1 481 ? 28.826 72.801 27.271 1.00 12.45 481 ASN B O 1
ATOM 9502 N N . THR B 1 482 ? 30.508 74.301 27.357 1.00 12.88 482 THR B N 1
ATOM 9503 C CA . THR B 1 482 ? 29.903 75.108 28.418 1.00 13.24 482 THR B CA 1
ATOM 9504 C C . THR B 1 482 ? 30.533 76.487 28.432 1.00 13.59 482 THR B C 1
ATOM 9505 O O . THR B 1 482 ? 31.499 76.741 27.713 1.00 13.92 482 THR B O 1
ATOM 9509 N N . LEU B 1 483 ? 29.993 77.372 29.263 1.00 13.97 483 LEU B N 1
ATOM 9510 C CA . LEU B 1 483 ? 30.433 78.760 29.282 1.00 14.54 483 LEU B CA 1
ATOM 9511 C C . LEU B 1 483 ? 31.828 78.933 29.882 1.00 14.42 483 LEU B C 1
ATOM 9512 O O . LEU B 1 483 ? 32.091 78.441 30.974 1.00 14.03 483 LEU B O 1
ATOM 9517 N N . VAL B 1 484 ? 32.689 79.661 29.175 1.00 14.39 484 VAL B N 1
ATOM 9518 C CA . VAL B 1 484 ? 33.985 80.084 29.698 1.00 14.84 484 VAL B CA 1
ATOM 9519 C C . VAL B 1 484 ? 33.988 81.605 29.802 1.00 14.83 484 VAL B C 1
ATOM 9520 O O . VAL B 1 484 ? 33.614 82.294 28.856 1.00 15.17 484 VAL B O 1
ATOM 9524 N N . GLN B 1 485 ? 34.419 82.124 30.947 1.00 14.77 485 GLN B N 1
ATOM 9525 C CA . GLN B 1 485 ? 34.445 83.564 31.204 1.00 15.04 485 GLN B CA 1
ATOM 9526 C C . GLN B 1 485 ? 35.887 84.046 31.325 1.00 15.19 485 GLN B C 1
ATOM 9527 O O . GLN B 1 485 ? 36.659 83.528 32.142 1.00 15.40 485 GLN B O 1
ATOM 9533 N N . ASN B 1 486 ? 36.235 85.055 30.531 1.00 15.26 486 ASN B N 1
ATOM 9534 C CA . ASN B 1 486 ? 37.565 85.682 30.576 1.00 15.59 486 ASN B CA 1
ATOM 9535 C C . ASN B 1 486 ? 38.723 84.687 30.522 1.00 15.65 486 ASN B C 1
ATOM 9536 O O . ASN B 1 486 ? 39.717 84.808 31.252 1.00 15.79 486 ASN B O 1
ATOM 9541 N N . GLU B 1 487 ? 38.586 83.697 29.649 1.00 15.61 487 GLU B N 1
ATOM 9542 C CA . GLU B 1 487 ? 39.645 82.708 29.401 1.00 15.91 487 GLU B CA 1
ATOM 9543 C C . GLU B 1 487 ? 40.167 82.030 30.672 1.00 15.79 487 GLU B C 1
ATOM 9544 O O . GLU B 1 487 ? 41.350 81.718 30.785 1.00 16.11 487 GLU B O 1
ATOM 9550 N N . THR B 1 488 ? 39.249 81.785 31.604 1.00 15.36 488 THR B N 1
ATOM 9551 C CA . THR B 1 488 ? 39.555 81.248 32.928 1.00 15.29 488 THR B CA 1
ATOM 9552 C C . THR B 1 488 ? 38.639 80.047 33.126 1.00 14.76 488 THR B C 1
ATOM 9553 O O . THR B 1 488 ? 37.463 80.115 32.776 1.00 14.76 488 THR B O 1
ATOM 9557 N N . SER B 1 489 ? 39.154 78.944 33.660 1.00 14.21 489 SER B N 1
ATOM 9558 C CA . SER B 1 489 ? 38.303 77.800 33.953 1.00 13.93 489 SER B CA 1
ATOM 9559 C C . SER B 1 489 ? 37.397 78.065 35.150 1.00 13.97 489 SER B C 1
ATOM 9560 O O . SER B 1 489 ? 37.673 78.926 35.993 1.00 14.10 489 SER B O 1
ATOM 9563 N N . HIS B 1 490 ? 36.324 77.287 35.227 1.00 13.81 490 HIS B N 1
ATOM 9564 C CA . HIS B 1 490 ? 35.460 77.280 36.405 1.00 13.79 490 HIS B CA 1
ATOM 9565 C C . HIS B 1 490 ? 36.307 77.086 37.654 1.00 14.04 490 HIS B C 1
ATOM 9566 O O . HIS B 1 490 ? 37.217 76.263 37.651 1.00 13.97 490 HIS B O 1
ATOM 9573 N N . PHE B 1 491 ? 36.029 77.881 38.688 1.00 14.31 491 PHE B N 1
ATOM 9574 C CA . PHE B 1 491 ? 36.771 77.842 39.959 1.00 14.80 491 PHE B CA 1
ATOM 9575 C C . PHE B 1 491 ? 38.256 78.164 39.786 1.00 15.42 491 PHE B C 1
ATOM 9576 O O . PHE B 1 491 ? 39.070 77.780 40.622 1.00 15.58 491 PHE B O 1
ATOM 9584 N N . GLU B 1 492 ? 38.593 78.889 38.720 1.00 16.16 492 GLU B N 1
ATOM 9585 C CA . GLU B 1 492 ? 39.982 79.128 38.301 1.00 16.79 492 GLU B CA 1
ATOM 9586 C C . GLU B 1 492 ? 40.789 77.837 38.128 1.00 16.49 492 GLU B C 1
ATOM 9587 O O . GLU B 1 492 ? 42.016 77.846 38.234 1.00 16.79 492 GLU B O 1
ATOM 9593 N N . GLY B 1 493 ? 40.108 76.729 37.825 1.00 16.06 493 GLY B N 1
ATOM 9594 C CA . GLY B 1 493 ? 40.759 75.427 37.704 1.00 15.97 493 GLY B CA 1
ATOM 9595 C C . GLY B 1 493 ? 41.445 74.950 38.976 1.00 16.10 493 GLY B C 1
ATOM 9596 O O . GLY B 1 493 ? 42.355 74.125 38.917 1.00 16.45 493 GLY B O 1
ATOM 9597 N N . LYS B 1 494 ? 40.984 75.446 40.126 1.00 16.18 494 LYS B N 1
ATOM 9598 C CA . LYS B 1 494 ? 41.570 75.106 41.424 1.00 16.53 494 LYS B CA 1
ATOM 9599 C C . LYS B 1 494 ? 40.752 74.017 42.078 1.00 16.18 494 LYS B C 1
ATOM 9600 O O . LYS B 1 494 ? 39.583 74.233 42.445 1.00 16.11 494 LYS B O 1
ATOM 9606 N N . TYR B 1 495 ? 41.365 72.854 42.256 1.00 15.88 495 TYR B N 1
ATOM 9607 C CA . TYR B 1 495 ? 40.672 71.691 42.793 1.00 15.85 495 TYR B CA 1
ATOM 9608 C C . TYR B 1 495 ? 40.033 71.965 44.156 1.00 15.72 495 TYR B C 1
ATOM 9609 O O . TYR B 1 495 ? 38.890 71.575 44.422 1.00 16.04 495 TYR B O 1
ATOM 9618 N N . GLU B 1 496 ? 40.787 72.613 45.035 1.00 15.50 496 GLU B N 1
ATOM 9619 C CA . GLU B 1 496 ? 40.310 72.848 46.389 1.00 15.51 496 GLU B CA 1
ATOM 9620 C C . GLU B 1 496 ? 39.049 73.719 46.430 1.00 15.27 496 GLU B C 1
ATOM 9621 O O . GLU B 1 496 ? 38.234 73.567 47.335 1.00 15.60 496 GLU B O 1
ATOM 9627 N N . VAL B 1 497 ? 38.901 74.612 45.454 1.00 14.92 497 VAL B N 1
ATOM 9628 C CA . VAL B 1 497 ? 37.712 75.459 45.353 1.00 14.86 497 VAL B CA 1
ATOM 9629 C C . VAL B 1 497 ? 36.565 74.672 44.728 1.00 14.75 497 VAL B C 1
ATOM 9630 O O . VAL B 1 497 ? 35.466 74.614 45.280 1.00 14.67 497 VAL B O 1
ATOM 9634 N N . GLY B 1 498 ? 36.814 74.054 43.578 1.00 14.78 498 GLY B N 1
ATOM 9635 C CA . GLY B 1 498 ? 35.782 73.239 42.926 1.00 14.83 498 GLY B CA 1
ATOM 9636 C C . GLY B 1 498 ? 35.219 72.142 43.817 1.00 15.20 498 GLY B C 1
ATOM 9637 O O . GLY B 1 498 ? 34.021 71.863 43.799 1.00 15.16 498 GLY B O 1
ATOM 9638 N N . SER B 1 499 ? 36.081 71.545 44.644 1.00 15.55 499 SER B N 1
ATOM 9639 C CA . SER B 1 499 ? 35.653 70.487 45.571 1.00 16.31 499 SER B CA 1
ATOM 9640 C C . SER B 1 499 ? 34.608 70.941 46.593 1.00 16.04 499 SER B C 1
ATOM 9641 O O . SER B 1 499 ? 33.939 70.108 47.178 1.00 16.12 499 SER B O 1
ATOM 9644 N N . GLN B 1 500 ? 34.478 72.246 46.810 1.00 15.99 500 GLN B N 1
ATOM 9645 C CA . GLN B 1 500 ? 33.452 72.779 47.706 1.00 16.37 500 GLN B CA 1
ATOM 9646 C C . GLN B 1 500 ? 32.121 73.095 47.027 1.00 16.13 500 GLN B C 1
ATOM 9647 O O . GLN B 1 500 ? 31.194 73.561 47.695 1.00 16.54 500 GLN B O 1
ATOM 9653 N N . HIS B 1 501 ? 32.005 72.837 45.721 1.00 15.50 501 HIS B N 1
ATOM 9654 C CA . HIS B 1 501 ? 30.871 73.337 44.948 1.00 15.38 501 HIS B CA 1
ATOM 9655 C C . HIS B 1 501 ? 30.249 72.320 44.007 1.00 14.94 501 HIS B C 1
ATOM 9656 O O . HIS B 1 501 ? 30.866 71.335 43.600 1.00 14.82 501 HIS B O 1
ATOM 9663 N N . HIS B 1 502 ? 28.997 72.602 43.672 1.00 14.93 502 HIS B N 1
ATOM 9664 C CA . HIS B 1 502 ? 28.229 71.803 42.734 1.00 15.05 502 HIS B CA 1
ATOM 9665 C C . HIS B 1 502 ? 27.225 72.724 42.074 1.00 14.92 502 HIS B C 1
ATOM 9666 O O . HIS B 1 502 ? 26.812 73.711 42.665 1.00 14.79 502 HIS B O 1
ATOM 9673 N N . SER B 1 503 ? 26.815 72.387 40.860 1.00 14.77 503 SER B N 1
ATOM 9674 C CA . SER B 1 503 ? 25.691 73.082 40.246 1.00 14.96 503 SER B CA 1
ATOM 9675 C C . SER B 1 503 ? 24.407 72.623 40.937 1.00 15.28 503 SER B C 1
ATOM 9676 O O . SER B 1 503 ? 24.413 71.652 41.702 1.00 15.16 503 SER B O 1
ATOM 9679 N N . GLU B 1 504 ? 23.317 73.342 40.689 1.00 15.63 504 GLU B N 1
ATOM 9680 C CA . GLU B 1 504 ? 22.064 73.111 41.399 1.00 16.21 504 GLU B CA 1
ATOM 9681 C C . GLU B 1 504 ? 20.948 72.808 40.416 1.00 16.01 504 GLU B C 1
ATOM 9682 O O . GLU B 1 504 ? 20.683 73.608 39.517 1.00 15.97 504 GLU B O 1
ATOM 9685 N N . LEU B 1 505 ? 20.280 71.676 40.593 1.00 15.99 505 LEU B N 1
ATOM 9686 C CA . LEU B 1 505 ? 19.102 71.373 39.776 1.00 16.34 505 LEU B CA 1
ATOM 9687 C C . LEU B 1 505 ? 18.045 72.455 39.974 1.00 16.45 505 LEU B C 1
ATOM 9688 O O . LEU B 1 505 ? 17.716 72.807 41.111 1.00 16.88 505 LEU B O 1
ATOM 9693 N N . TYR B 1 506 ? 17.535 72.993 38.866 1.00 16.05 506 TYR B N 1
ATOM 9694 C CA . TYR B 1 506 ? 16.411 73.916 38.905 1.00 16.26 506 TYR B CA 1
ATOM 9695 C C . TYR B 1 506 ? 15.135 73.091 38.727 1.00 16.35 506 TYR B C 1
ATOM 9696 O O . TYR B 1 506 ? 14.296 73.071 39.621 1.00 17.06 506 TYR B O 1
ATOM 9705 N N . PHE B 1 507 ? 14.999 72.381 37.608 1.00 15.99 507 PHE B N 1
ATOM 9706 C CA . PHE B 1 507 ? 13.963 71.340 37.498 1.00 16.06 507 PHE B CA 1
ATOM 9707 C C . PHE B 1 507 ? 14.325 70.312 36.437 1.00 15.76 507 PHE B C 1
ATOM 9708 O O . PHE B 1 507 ? 15.143 70.574 35.564 1.00 15.36 507 PHE B O 1
ATOM 9716 N N . PHE B 1 508 ? 13.697 69.153 36.542 1.00 15.71 508 PHE B N 1
ATOM 9717 C CA . PHE B 1 508 ? 13.809 68.074 35.566 1.00 15.78 508 PHE B CA 1
ATOM 9718 C C . PHE B 1 508 ? 12.392 67.592 35.282 1.00 15.80 508 PHE B C 1
ATOM 9719 O O . PHE B 1 508 ? 11.660 67.213 36.201 1.00 16.06 508 PHE B O 1
ATOM 9727 N N . ASP B 1 509 ? 11.990 67.639 34.016 1.00 15.66 509 ASP B N 1
ATOM 9728 C CA . ASP B 1 509 ? 10.680 67.127 33.614 1.00 16.03 509 ASP B CA 1
ATOM 9729 C C . ASP B 1 509 ? 10.807 66.415 32.279 1.00 15.70 509 ASP B C 1
ATOM 9730 O O . ASP B 1 509 ? 10.799 67.052 31.216 1.00 15.81 509 ASP B O 1
ATOM 9735 N N . ALA B 1 510 ? 10.904 65.091 32.349 1.00 15.66 510 ALA B N 1
ATOM 9736 C CA . ALA B 1 510 ? 10.965 64.243 31.165 1.00 15.69 510 ALA B CA 1
ATOM 9737 C C . ALA B 1 510 ? 9.660 63.485 30.921 1.00 15.87 510 ALA B C 1
ATOM 9738 O O . ALA B 1 510 ? 9.649 62.535 30.147 1.00 16.32 510 ALA B O 1
ATOM 9740 N N . SER B 1 511 ? 8.564 63.908 31.553 1.00 15.85 511 SER B N 1
ATOM 9741 C CA . SER B 1 511 ? 7.293 63.168 31.468 1.00 16.11 511 SER B CA 1
ATOM 9742 C C . SER B 1 511 ? 6.708 63.114 30.052 1.00 15.93 511 SER B C 1
ATOM 9743 O O . SER B 1 511 ? 6.114 62.104 29.670 1.00 16.21 511 SER B O 1
ATOM 9746 N N . ASN B 1 512 ? 6.864 64.193 29.292 1.00 15.38 512 ASN B N 1
ATOM 9747 C CA . ASN B 1 512 ? 6.394 64.222 27.911 1.00 15.25 512 ASN B CA 1
ATOM 9748 C C . ASN B 1 512 ? 7.491 63.698 26.991 1.00 15.04 512 ASN B C 1
ATOM 9749 O O . ASN B 1 512 ? 8.500 64.382 26.809 1.00 14.83 512 ASN B O 1
ATOM 9754 N N . PRO B 1 513 ? 7.286 62.513 26.376 1.00 15.21 513 PRO B N 1
ATOM 9755 C CA . PRO B 1 513 ? 8.345 61.959 25.525 1.00 15.14 513 PRO B CA 1
ATOM 9756 C C . PRO B 1 513 ? 8.740 62.859 24.348 1.00 14.97 513 PRO B C 1
ATOM 9757 O O . PRO B 1 513 ? 9.850 62.737 23.842 1.00 14.98 513 PRO B O 1
ATOM 9761 N N . GLU B 1 514 ? 7.844 63.748 23.920 1.00 14.69 514 GLU B N 1
ATOM 9762 C CA . GLU B 1 514 ? 8.116 64.679 22.831 1.00 14.77 514 GLU B CA 1
ATOM 9763 C C . GLU B 1 514 ? 8.829 65.958 23.250 1.00 14.44 514 GLU B C 1
ATOM 9764 O O . GLU B 1 514 ? 9.387 66.645 22.401 1.00 14.29 514 GLU B O 1
ATOM 9770 N N . VAL B 1 515 ? 8.766 66.316 24.533 1.00 14.07 515 VAL B N 1
ATOM 9771 C CA . VAL B 1 515 ? 9.297 67.595 25.003 1.00 14.05 515 VAL B CA 1
ATOM 9772 C C . VAL B 1 515 ? 9.847 67.361 26.403 1.00 13.95 515 VAL B C 1
ATOM 9773 O O . VAL B 1 515 ? 9.118 67.452 27.387 1.00 14.23 515 VAL B O 1
ATOM 9777 N N . GLN B 1 516 ? 11.128 67.019 26.483 1.00 13.75 516 GLN B N 1
ATOM 9778 C CA . GLN B 1 516 ? 11.773 66.702 27.756 1.00 13.88 516 GLN B CA 1
ATOM 9779 C C . GLN B 1 516 ? 12.719 67.837 28.072 1.00 13.93 516 GLN B C 1
ATOM 9780 O O . GLN B 1 516 ? 13.475 68.273 27.214 1.00 13.99 516 GLN B O 1
ATOM 9786 N N . VAL B 1 517 ? 12.673 68.314 29.311 1.00 14.15 517 VAL B N 1
ATOM 9787 C CA . VAL B 1 517 ? 13.340 69.560 29.681 1.00 14.29 517 VAL B CA 1
ATOM 9788 C C . VAL B 1 517 ? 14.087 69.382 30.999 1.00 14.29 517 VAL B C 1
ATOM 9789 O O . VAL B 1 517 ? 13.561 68.794 31.945 1.00 14.64 517 VAL B O 1
ATOM 9793 N N . VAL B 1 518 ? 15.313 69.896 31.052 1.00 14.08 518 VAL B N 1
ATOM 9794 C CA . VAL B 1 518 ? 16.086 69.922 32.295 1.00 14.20 518 VAL B CA 1
ATOM 9795 C C . VAL B 1 518 ? 16.800 71.267 32.401 1.00 14.09 518 VAL B C 1
ATOM 9796 O O . VAL B 1 518 ? 17.213 71.845 31.400 1.00 14.33 518 VAL B O 1
ATOM 9800 N N . SER B 1 519 ? 16.930 71.756 33.627 1.00 14.07 519 SER B N 1
ATOM 9801 C CA . SER B 1 519 ? 17.429 73.095 33.873 1.00 14.17 519 SER B CA 1
ATOM 9802 C C . SER B 1 519 ? 18.236 73.095 35.159 1.00 14.14 519 SER B C 1
ATOM 9803 O O . SER B 1 519 ? 17.832 72.481 36.144 1.00 14.19 519 SER B O 1
ATOM 9806 N N . ALA B 1 520 ? 19.380 73.781 35.137 1.00 14.02 520 ALA B N 1
ATOM 9807 C CA . ALA B 1 520 ? 20.270 73.840 36.299 1.00 13.97 520 ALA B CA 1
ATOM 9808 C C . ALA B 1 520 ? 21.000 75.167 36.323 1.00 14.08 520 ALA B C 1
ATOM 9809 O O . ALA B 1 520 ? 21.088 75.864 35.307 1.00 14.09 520 ALA B O 1
ATOM 9811 N N . LYS B 1 521 ? 21.516 75.510 37.507 1.00 14.28 521 LYS B N 1
ATOM 9812 C CA . LYS B 1 521 ? 22.160 76.799 37.735 1.00 14.64 521 LYS B CA 1
ATOM 9813 C C . LYS B 1 521 ? 23.531 76.631 38.372 1.00 14.67 521 LYS B C 1
ATOM 9814 O O . LYS B 1 521 ? 23.781 75.659 39.090 1.00 14.68 521 LYS B O 1
ATOM 9820 N N . GLU B 1 522 ? 24.398 77.599 38.102 1.00 14.68 522 GLU B N 1
ATOM 9821 C CA . GLU B 1 522 ? 25.760 77.598 38.620 1.00 15.15 522 GLU B CA 1
ATOM 9822 C C . GLU B 1 522 ? 26.188 79.031 38.902 1.00 15.74 522 GLU B C 1
ATOM 9823 O O . GLU B 1 522 ? 26.314 79.830 37.980 1.00 15.82 522 GLU B O 1
ATOM 9829 N N . GLN B 1 523 ? 26.421 79.353 40.176 1.00 16.53 523 GLN B N 1
ATOM 9830 C CA . GLN B 1 523 ? 26.823 80.710 40.543 1.00 17.36 523 GLN B CA 1
ATOM 9831 C C . GLN B 1 523 ? 28.158 80.813 41.266 1.00 16.85 523 GLN B C 1
ATOM 9832 O O . GLN B 1 523 ? 28.539 81.913 41.667 1.00 17.56 523 GLN B O 1
ATOM 9838 N N . ASN B 1 524 ? 28.873 79.701 41.422 1.00 16.07 524 ASN B N 1
ATOM 9839 C CA . ASN B 1 524 ? 30.185 79.722 42.070 1.00 15.95 524 ASN B CA 1
ATOM 9840 C C . ASN B 1 524 ? 31.357 79.502 41.120 1.00 15.48 524 ASN B C 1
ATOM 9841 O O . ASN B 1 524 ? 32.467 79.915 41.432 1.00 15.69 524 ASN B O 1
ATOM 9846 N N . ALA B 1 525 ? 31.124 78.885 39.959 1.00 15.08 525 ALA B N 1
ATOM 9847 C CA . ALA B 1 525 ? 32.188 78.693 38.962 1.00 14.94 525 ALA B CA 1
ATOM 9848 C C . ALA B 1 525 ? 32.899 80.002 38.654 1.00 14.92 525 ALA B C 1
ATOM 9849 O O . ALA B 1 525 ? 34.121 80.035 38.571 1.00 14.91 525 ALA B O 1
ATOM 9851 N N . TYR B 1 526 ? 32.114 81.068 38.495 1.00 15.02 526 TYR B N 1
ATOM 9852 C CA . TYR B 1 526 ? 32.614 82.425 38.331 1.00 15.33 526 TYR B CA 1
ATOM 9853 C C . TYR B 1 526 ? 31.888 83.314 39.336 1.00 15.83 526 TYR B C 1
ATOM 9854 O O . TYR B 1 526 ? 30.780 83.777 39.061 1.00 16.30 526 TYR B O 1
ATOM 9863 N N . PRO B 1 527 ? 32.488 83.540 40.517 1.00 16.23 527 PRO B N 1
ATOM 9864 C CA . PRO B 1 527 ? 31.824 84.407 41.493 1.00 16.55 527 PRO B CA 1
ATOM 9865 C C . PRO B 1 527 ? 31.488 85.771 40.896 1.00 16.90 527 PRO B C 1
ATOM 9866 O O . PRO B 1 527 ? 32.325 86.376 40.220 1.00 17.31 527 PRO B O 1
ATOM 9870 N N . GLY B 1 528 ? 30.248 86.207 41.107 1.00 17.08 528 GLY B N 1
ATOM 9871 C CA . GLY B 1 528 ? 29.722 87.419 40.481 1.00 17.40 528 GLY B CA 1
ATOM 9872 C C . GLY B 1 528 ? 28.969 87.192 39.178 1.00 17.35 528 GLY B C 1
ATOM 9873 O O . GLY B 1 528 ? 28.387 88.137 38.640 1.00 17.89 528 GLY B O 1
ATOM 9874 N N . THR B 1 529 ? 28.978 85.956 38.668 1.00 17.19 529 THR B N 1
ATOM 9875 C CA . THR B 1 529 ? 28.232 85.584 37.471 1.00 17.20 529 THR B CA 1
ATOM 9876 C C . THR B 1 529 ? 27.278 84.441 37.812 1.00 17.45 529 THR B C 1
ATOM 9877 O O . THR B 1 529 ? 27.639 83.509 38.529 1.00 17.21 529 THR B O 1
ATOM 9881 N N . GLU B 1 530 ? 26.053 84.528 37.301 1.00 18.05 530 GLU B N 1
ATOM 9882 C CA . GLU B 1 530 ? 25.063 83.468 37.445 1.00 19.12 530 GLU B CA 1
ATOM 9883 C C . GLU B 1 530 ? 24.842 82.832 36.076 1.00 18.16 530 GLU B C 1
ATOM 9884 O O . GLU B 1 530 ? 24.592 83.537 35.099 1.00 18.16 530 GLU B O 1
ATOM 9890 N N . MET B 1 531 ? 25.003 81.513 36.002 1.00 17.68 531 MET B N 1
ATOM 9891 C CA . MET B 1 531 ? 24.727 80.748 34.785 1.00 17.81 531 MET B CA 1
ATOM 9892 C C . MET B 1 531 ? 23.478 79.917 35.029 1.00 16.49 531 MET B C 1
ATOM 9893 O O . MET B 1 531 ? 23.386 79.240 36.045 1.00 16.31 531 MET B O 1
ATOM 9898 N N . HIS B 1 532 ? 22.521 79.985 34.104 1.00 15.25 532 HIS B N 1
ATOM 9899 C CA . HIS B 1 532 ? 21.283 79.212 34.180 1.00 14.74 532 HIS B CA 1
ATOM 9900 C C . HIS B 1 532 ? 21.067 78.574 32.818 1.00 14.13 532 HIS B C 1
ATOM 9901 O O . HIS B 1 532 ? 20.732 79.259 31.849 1.00 13.91 532 HIS B O 1
ATOM 9908 N N . ARG B 1 533 ? 21.326 77.270 32.738 1.00 13.67 533 ARG B N 1
ATOM 9909 C CA . ARG B 1 533 ? 21.266 76.567 31.459 1.00 13.39 533 ARG B CA 1
ATOM 9910 C C . ARG B 1 533 ? 20.122 75.575 31.457 1.00 13.37 533 ARG B C 1
ATOM 9911 O O . ARG B 1 533 ? 20.039 74.702 32.316 1.00 13.33 533 ARG B O 1
ATOM 9919 N N . THR B 1 534 ? 19.245 75.741 30.469 1.00 13.29 534 THR B N 1
ATOM 9920 C CA . THR B 1 534 ? 18.089 74.885 30.267 1.00 13.71 534 THR B CA 1
ATOM 9921 C C . THR B 1 534 ? 18.273 74.191 28.930 1.00 13.85 534 THR B C 1
ATOM 9922 O O . THR B 1 534 ? 18.530 74.840 27.910 1.00 13.97 534 THR B O 1
ATOM 9926 N N . MET B 1 535 ? 18.141 72.871 28.952 1.00 14.15 535 MET B N 1
ATOM 9927 C CA . MET B 1 535 ? 18.283 72.056 27.753 1.00 14.71 535 MET B CA 1
ATOM 9928 C C . MET B 1 535 ? 17.015 71.253 27.552 1.00 14.74 535 MET B C 1
ATOM 9929 O O . MET B 1 535 ? 16.429 70.748 28.506 1.00 14.90 535 MET B O 1
ATOM 9934 N N . ALA B 1 536 ? 16.580 71.157 26.299 1.00 14.82 536 ALA B N 1
ATOM 9935 C CA . ALA B 1 536 ? 15.366 70.430 25.973 1.00 15.06 536 ALA B CA 1
ATOM 9936 C C . ALA B 1 536 ? 15.606 69.552 24.765 1.00 14.89 536 ALA B C 1
ATOM 9937 O O . ALA B 1 536 ? 16.346 69.931 23.855 1.00 15.58 536 ALA B O 1
ATOM 9939 N N . LEU B 1 537 ? 14.999 68.372 24.781 1.00 14.51 537 LEU B N 1
ATOM 9940 C CA . LEU B 1 537 ? 14.971 67.488 23.633 1.00 14.36 537 LEU B CA 1
ATOM 9941 C C . LEU B 1 537 ? 13.529 67.509 23.125 1.00 14.08 537 LEU B C 1
ATOM 9942 O O . LEU B 1 537 ? 12.609 67.084 23.828 1.00 13.56 537 LEU B O 1
ATOM 9947 N N . ILE B 1 538 ? 13.342 68.056 21.929 1.00 14.05 538 ILE B N 1
ATOM 9948 C CA . ILE B 1 538 ? 12.015 68.424 21.434 1.00 14.21 538 ILE B CA 1
ATOM 9949 C C . ILE B 1 538 ? 11.740 67.835 20.067 1.00 14.43 538 ILE B C 1
ATOM 9950 O O . ILE B 1 538 ? 12.500 68.090 19.131 1.00 14.49 538 ILE B O 1
ATOM 9955 N N . LYS B 1 539 ? 10.646 67.077 19.973 1.00 14.68 539 LYS B N 1
ATOM 9956 C CA A LYS B 1 539 ? 10.105 66.645 18.682 0.70 15.33 539 LYS B CA 1
ATOM 9957 C CA B LYS B 1 539 ? 10.090 66.613 18.708 0.30 15.02 539 LYS B CA 1
ATOM 9958 C C . LYS B 1 539 ? 8.865 67.467 18.416 1.00 15.20 539 LYS B C 1
ATOM 9959 O O . LYS B 1 539 ? 7.955 67.512 19.239 1.00 15.23 539 LYS B O 1
ATOM 9970 N N . THR B 1 540 ? 8.840 68.137 17.267 1.00 15.14 540 THR B N 1
ATOM 9971 C CA . THR B 1 540 ? 7.695 68.971 16.895 1.00 15.43 540 THR B CA 1
ATOM 9972 C C . THR B 1 540 ? 7.487 68.963 15.373 1.00 15.67 540 THR B C 1
ATOM 9973 O O . THR B 1 540 ? 8.374 68.578 14.606 1.00 15.62 540 THR B O 1
ATOM 9977 N N . ASP B 1 541 ? 6.295 69.377 14.949 1.00 15.88 541 ASP B N 1
ATOM 9978 C CA . ASP B 1 541 ? 5.919 69.357 13.537 1.00 16.52 541 ASP B CA 1
ATOM 9979 C C . ASP B 1 541 ? 6.851 70.291 12.750 1.00 16.44 541 ASP B C 1
ATOM 9980 O O . ASP B 1 541 ? 7.112 71.410 13.176 1.00 16.91 541 ASP B O 1
ATOM 9985 N N . GLY B 1 542 ? 7.360 69.803 11.621 1.00 16.67 542 GLY B N 1
ATOM 9986 C CA . GLY B 1 542 ? 8.280 70.560 10.771 1.00 16.77 542 GLY B CA 1
ATOM 9987 C C . GLY B 1 542 ? 9.707 70.045 10.777 1.00 17.03 542 GLY B C 1
ATOM 9988 O O . GLY B 1 542 ? 10.531 70.502 9.982 1.00 17.32 542 GLY B O 1
ATOM 9989 N N . PHE B 1 543 ? 9.990 69.088 11.659 1.00 16.96 543 PHE B N 1
ATOM 9990 C CA . PHE B 1 543 ? 11.334 68.529 11.829 1.00 17.37 543 PHE B CA 1
ATOM 9991 C C . PHE B 1 543 ? 11.266 67.014 11.748 1.00 17.68 543 PHE B C 1
ATOM 9992 O O . PHE B 1 543 ? 10.401 66.387 12.353 1.00 18.25 543 PHE B O 1
ATOM 10000 N N . GLU B 1 544 ? 12.194 66.426 11.002 1.00 17.73 544 GLU B N 1
ATOM 10001 C CA . GLU B 1 544 ? 12.282 64.978 10.831 1.00 18.10 544 GLU B CA 1
ATOM 10002 C C . GLU B 1 544 ? 12.554 64.244 12.150 1.00 16.91 544 GLU B C 1
ATOM 10003 O O . GLU B 1 544 ? 12.019 63.165 12.391 1.00 16.82 544 GLU B O 1
ATOM 10009 N N . LYS B 1 545 ? 13.399 64.841 12.985 1.00 15.87 545 LYS B N 1
ATOM 10010 C CA . LYS B 1 545 ? 13.898 64.211 14.209 1.00 15.16 545 LYS B CA 1
ATOM 10011 C C . LYS B 1 545 ? 13.782 65.184 15.381 1.00 14.72 545 LYS B C 1
ATOM 10012 O O . LYS B 1 545 ? 13.633 66.387 15.173 1.00 14.57 545 LYS B O 1
ATOM 10018 N N . PRO B 1 546 ? 13.875 64.670 16.621 1.00 14.56 546 PRO B N 1
ATOM 10019 C CA . PRO B 1 546 ? 13.998 65.593 17.740 1.00 14.40 546 PRO B CA 1
ATOM 10020 C C . PRO B 1 546 ? 15.242 66.462 17.594 1.00 14.25 546 PRO B C 1
ATOM 10021 O O . PRO B 1 546 ? 16.237 66.022 17.013 1.00 14.31 546 PRO B O 1
ATOM 10025 N N . PHE B 1 547 ? 15.166 67.680 18.106 1.00 14.02 547 PHE B N 1
ATOM 10026 C CA . PHE B 1 547 ? 16.329 68.560 18.182 1.00 14.03 547 PHE B CA 1
ATOM 10027 C C . PHE B 1 547 ? 16.613 68.907 19.631 1.00 13.88 547 PHE B C 1
ATOM 10028 O O . PHE B 1 547 ? 15.753 68.747 20.510 1.00 13.74 547 PHE B O 1
ATOM 10036 N N . VAL B 1 548 ? 17.831 69.382 19.866 1.00 13.94 548 VAL B N 1
ATOM 10037 C CA . VAL B 1 548 ? 18.218 69.911 21.169 1.00 14.29 548 VAL B CA 1
ATOM 10038 C C . VAL B 1 548 ? 18.086 71.427 21.158 1.00 14.35 548 VAL B C 1
ATOM 10039 O O . VAL B 1 548 ? 18.594 72.081 20.254 1.00 14.73 548 VAL B O 1
ATOM 10043 N N . LEU B 1 549 ? 17.372 71.967 22.145 1.00 14.45 549 LEU B N 1
ATOM 10044 C CA . LEU B 1 549 ? 17.310 73.406 22.391 1.00 14.78 549 LEU B CA 1
ATOM 10045 C C . LEU B 1 549 ? 18.172 73.692 23.616 1.00 14.91 549 LEU B C 1
ATOM 10046 O O . LEU B 1 549 ? 18.022 73.036 24.646 1.00 15.24 549 LEU B O 1
ATOM 10051 N N . ASP B 1 550 ? 19.075 74.658 23.478 1.00 14.73 550 ASP B N 1
ATOM 10052 C CA . ASP B 1 550 ? 20.033 75.022 24.524 1.00 15.12 550 ASP B CA 1
ATOM 10053 C C . ASP B 1 550 ? 19.881 76.504 24.829 1.00 14.95 550 ASP B C 1
ATOM 10054 O O . ASP B 1 550 ? 20.169 77.340 23.976 1.00 15.49 550 ASP B O 1
ATOM 10059 N N . ILE B 1 551 ? 19.450 76.819 26.047 1.00 14.64 551 ILE B N 1
ATOM 10060 C CA . ILE B 1 551 ? 19.329 78.204 26.516 1.00 14.91 551 ILE B CA 1
ATOM 10061 C C . ILE B 1 551 ? 20.328 78.386 27.655 1.00 14.70 551 ILE B C 1
ATOM 10062 O O . ILE B 1 551 ? 20.217 77.724 28.682 1.00 14.41 551 ILE B O 1
ATOM 10067 N N . LEU B 1 552 ? 21.310 79.259 27.455 1.00 14.86 552 LEU B N 1
ATOM 10068 C CA . LEU B 1 552 ? 22.327 79.516 28.474 1.00 15.11 552 LEU B CA 1
ATOM 10069 C C . LEU B 1 552 ? 22.234 80.991 28.853 1.00 15.26 552 LEU B C 1
ATOM 10070 O O . LEU B 1 552 ? 22.752 81.867 28.157 1.00 15.05 552 LEU B O 1
ATOM 10075 N N . ARG B 1 553 ? 21.540 81.230 29.962 1.00 15.60 553 ARG B N 1
ATOM 10076 C CA . ARG B 1 553 ? 21.281 82.575 30.464 1.00 16.29 553 ARG B CA 1
ATOM 10077 C C . ARG B 1 553 ? 22.390 82.969 31.435 1.00 16.68 553 ARG B C 1
ATOM 10078 O O . ARG B 1 553 ? 22.667 82.240 32.394 1.00 17.39 553 ARG B O 1
ATOM 10086 N N . VAL B 1 554 ? 23.006 84.120 31.178 1.00 16.73 554 VAL B N 1
ATOM 10087 C CA . VAL B 1 554 ? 24.155 84.599 31.943 1.00 17.01 554 VAL B CA 1
ATOM 10088 C C . VAL B 1 554 ? 23.826 85.966 32.532 1.00 17.39 554 VAL B C 1
ATOM 10089 O O . VAL B 1 554 ? 23.399 86.864 31.816 1.00 17.70 554 VAL B O 1
ATOM 10093 N N . GLY B 1 555 ? 24.017 86.098 33.841 1.00 17.94 555 GLY B N 1
ATOM 10094 C CA . GLY B 1 555 ? 23.913 87.377 34.543 1.00 18.44 555 GLY B CA 1
ATOM 10095 C C . GLY B 1 555 ? 25.248 87.675 35.197 1.00 18.97 555 GLY B C 1
ATOM 10096 O O . GLY B 1 555 ? 25.832 86.786 35.787 1.00 18.85 555 GLY B O 1
ATOM 10097 N N . SER B 1 556 ? 25.758 88.898 35.084 1.00 19.84 556 SER B N 1
ATOM 10098 C CA . SER B 1 556 ? 26.998 89.262 35.749 1.00 21.19 556 SER B CA 1
ATOM 10099 C C . SER B 1 556 ? 26.982 90.689 36.253 1.00 22.82 556 SER B C 1
ATOM 10100 O O . SER B 1 556 ? 26.130 91.486 35.876 1.00 23.87 556 SER B O 1
ATOM 10103 N N . ASN B 1 557 ? 27.963 90.981 37.101 1.00 24.05 557 ASN B N 1
ATOM 10104 C CA . ASN B 1 557 ? 28.158 92.309 37.693 1.00 25.02 557 ASN B CA 1
ATOM 10105 C C . ASN B 1 557 ? 29.240 93.148 36.988 1.00 24.70 557 ASN B C 1
ATOM 10106 O O . ASN B 1 557 ? 29.613 94.219 37.472 1.00 26.03 557 ASN B O 1
ATOM 10111 N N . ALA B 1 558 ? 29.739 92.658 35.856 1.00 23.03 558 ALA B N 1
ATOM 10112 C CA . ALA B 1 558 ? 30.843 93.279 35.134 1.00 22.41 558 ALA B CA 1
ATOM 10113 C C . ALA B 1 558 ? 30.786 92.831 33.679 1.00 21.45 558 ALA B C 1
ATOM 10114 O O . ALA B 1 558 ? 30.203 91.783 33.378 1.00 20.83 558 ALA B O 1
ATOM 10116 N N . ALA B 1 559 ? 31.359 93.631 32.784 1.00 20.62 559 ALA B N 1
ATOM 10117 C CA . ALA B 1 559 ? 31.471 93.263 31.373 1.00 20.07 559 ALA B CA 1
ATOM 10118 C C . ALA B 1 559 ? 32.606 92.253 31.217 1.00 19.53 559 ALA B C 1
ATOM 10119 O O . ALA B 1 559 ? 33.730 92.504 31.656 1.00 20.39 559 ALA B O 1
ATOM 10121 N N . ASN B 1 560 ? 32.290 91.116 30.595 1.00 18.41 560 ASN B N 1
ATOM 10122 C CA . ASN B 1 560 ? 33.206 89.991 30.446 1.00 17.99 560 ASN B CA 1
ATOM 10123 C C . ASN B 1 560 ? 33.314 89.540 28.999 1.00 17.46 560 ASN B C 1
ATOM 10124 O O . ASN B 1 560 ? 32.535 89.957 28.143 1.00 17.48 560 ASN B O 1
ATOM 10129 N N . GLN B 1 561 ? 34.290 88.673 28.747 1.00 17.00 561 GLN B N 1
ATOM 10130 C CA . GLN B 1 561 ? 34.374 87.930 27.494 1.00 16.87 561 GLN B CA 1
ATOM 10131 C C . GLN B 1 561 ? 33.824 86.531 27.742 1.00 16.40 561 GLN B C 1
ATOM 10132 O O . GLN B 1 561 ? 34.385 85.778 28.543 1.00 16.60 561 GLN B O 1
ATOM 10138 N N . TYR B 1 562 ? 32.740 86.187 27.052 1.00 15.64 562 TYR B N 1
ATOM 10139 C CA . TYR B 1 562 ? 32.134 84.859 27.161 1.00 15.41 562 TYR B CA 1
ATOM 10140 C C . TYR B 1 562 ? 32.451 84.025 25.925 1.00 15.07 562 TYR B C 1
ATOM 10141 O O . TYR B 1 562 ? 32.222 84.477 24.801 1.00 15.38 562 TYR B O 1
ATOM 10150 N N . ASP B 1 563 ? 32.989 82.825 26.142 1.00 14.74 563 ASP B N 1
ATOM 10151 C CA . ASP B 1 563 ? 33.174 81.830 25.092 1.00 14.51 563 ASP B CA 1
ATOM 10152 C C . ASP B 1 563 ? 32.233 80.656 25.327 1.00 14.21 563 ASP B C 1
ATOM 10153 O O . ASP B 1 563 ? 32.110 80.160 26.454 1.00 14.54 563 ASP B O 1
ATOM 10158 N N . LEU B 1 564 ? 31.574 80.211 24.259 1.00 13.79 564 LEU B N 1
ATOM 10159 C CA . LEU B 1 564 ? 30.737 79.018 24.309 1.00 13.55 564 LEU B CA 1
ATOM 10160 C C . LEU B 1 564 ? 31.153 78.046 23.200 1.00 13.21 564 LEU B C 1
ATOM 10161 O O . LEU B 1 564 ? 30.813 78.256 22.026 1.00 13.26 564 LEU B O 1
ATOM 10166 N N . PRO B 1 565 ? 31.927 76.998 23.559 1.00 12.96 565 PRO B N 1
ATOM 10167 C CA . PRO B 1 565 ? 32.363 76.020 22.564 1.00 12.72 565 PRO B CA 1
ATOM 10168 C C . PRO B 1 565 ? 31.325 74.963 22.212 1.00 12.63 565 PRO B C 1
ATOM 10169 O O . PRO B 1 565 ? 30.507 74.581 23.051 1.00 12.62 565 PRO B O 1
ATOM 10173 N N . PHE B 1 566 ? 31.424 74.476 20.980 1.00 12.64 566 PHE B N 1
ATOM 10174 C CA . PHE B 1 566 ? 30.698 73.296 20.505 1.00 12.62 566 PHE B CA 1
ATOM 10175 C C . PHE B 1 566 ? 31.706 72.399 19.791 1.00 12.54 566 PHE B C 1
ATOM 10176 O O . PHE B 1 566 ? 32.134 72.704 18.665 1.00 12.51 566 PHE B O 1
ATOM 10184 N N . TYR B 1 567 ? 32.096 71.311 20.462 1.00 12.44 567 TYR B N 1
ATOM 10185 C CA . TYR B 1 567 ? 33.073 70.361 19.928 1.00 12.58 567 TYR B CA 1
ATOM 10186 C C . TYR B 1 567 ? 32.341 69.279 19.142 1.00 12.71 567 TYR B C 1
ATOM 10187 O O . TYR B 1 567 ? 31.982 68.222 19.665 1.00 12.75 567 TYR B O 1
ATOM 10196 N N . PHE B 1 568 ? 32.110 69.591 17.870 1.00 13.03 568 PHE B N 1
ATOM 10197 C CA . PHE B 1 568 ? 31.355 68.736 16.955 1.00 13.21 568 PHE B CA 1
ATOM 10198 C C . PHE B 1 568 ? 32.246 67.649 16.377 1.00 13.55 568 PHE B C 1
ATOM 10199 O O . PHE B 1 568 ? 33.472 67.790 16.324 1.00 13.63 568 PHE B O 1
ATOM 10207 N N . LYS B 1 569 ? 31.614 66.568 15.943 1.00 13.74 569 LYS B N 1
ATOM 10208 C CA . LYS B 1 569 ? 32.285 65.473 15.272 1.00 14.14 569 LYS B CA 1
ATOM 10209 C C . LYS B 1 569 ? 31.764 65.431 13.854 1.00 14.20 569 LYS B C 1
ATOM 10210 O O . LYS B 1 569 ? 30.552 65.393 13.658 1.00 14.37 569 LYS B O 1
ATOM 10216 N N . GLY B 1 570 ? 32.674 65.443 12.882 1.00 14.23 570 GLY B N 1
ATOM 10217 C CA . GLY B 1 570 ? 32.321 65.272 11.466 1.00 14.31 570 GLY B CA 1
ATOM 10218 C C . GLY B 1 570 ? 32.930 66.291 10.530 1.00 14.16 570 GLY B C 1
ATOM 10219 O O . GLY B 1 570 ? 33.732 67.137 10.917 1.00 14.72 570 GLY B O 1
ATOM 10220 N N . GLN B 1 571 ? 32.498 66.206 9.285 1.00 13.49 571 GLN B N 1
ATOM 10221 C CA . GLN B 1 571 ? 33.054 66.963 8.169 1.00 13.42 571 GLN B CA 1
ATOM 10222 C C . GLN B 1 571 ? 32.198 68.197 7.934 1.00 13.46 571 GLN B C 1
ATOM 10223 O O . GLN B 1 571 ? 30.995 68.077 7.714 1.00 13.26 571 GLN B O 1
ATOM 10229 N N . VAL B 1 572 ? 32.813 69.378 7.951 1.00 13.25 572 VAL B N 1
ATOM 10230 C CA . VAL B 1 572 ? 32.068 70.635 7.747 1.00 13.61 572 VAL B CA 1
ATOM 10231 C C . VAL B 1 572 ? 31.421 70.636 6.360 1.00 13.79 572 VAL B C 1
ATOM 10232 O O . VAL B 1 572 ? 32.079 70.323 5.360 1.00 13.82 572 VAL B O 1
ATOM 10236 N N . MET B 1 573 ? 30.135 70.977 6.325 1.00 14.30 573 MET B N 1
ATOM 10237 C CA . MET B 1 573 ? 29.359 71.016 5.080 1.00 15.02 573 MET B CA 1
ATOM 10238 C C . MET B 1 573 ? 28.998 72.414 4.610 1.00 15.93 573 MET B C 1
ATOM 10239 O O . MET B 1 573 ? 29.111 72.701 3.417 1.00 16.18 573 MET B O 1
ATOM 10244 N N . GLN B 1 574 ? 28.523 73.270 5.509 1.00 16.64 574 GLN B N 1
ATOM 10245 C CA . GLN B 1 574 ? 28.073 74.609 5.108 1.00 18.27 574 GLN B CA 1
ATOM 10246 C C . GLN B 1 574 ? 27.997 75.528 6.318 1.00 17.35 574 GLN B C 1
ATOM 10247 O O . GLN B 1 574 ? 27.805 75.068 7.448 1.00 16.64 574 GLN B O 1
ATOM 10253 N N . THR B 1 575 ? 28.190 76.819 6.065 1.00 16.94 575 THR B N 1
ATOM 10254 C CA . THR B 1 575 ? 27.892 77.877 7.018 1.00 17.04 575 THR B CA 1
ATOM 10255 C C . THR B 1 575 ? 27.005 78.914 6.337 1.00 17.03 575 THR B C 1
ATOM 10256 O O . THR B 1 575 ? 26.979 79.001 5.103 1.00 17.38 575 THR B O 1
ATOM 10260 N N . ASN B 1 576 ? 26.304 79.715 7.136 1.00 17.09 576 ASN B N 1
ATOM 10261 C CA . ASN B 1 576 ? 25.586 80.892 6.608 1.00 17.43 576 ASN B CA 1
ATOM 10262 C C . ASN B 1 576 ? 26.299 82.206 6.946 1.00 17.77 576 ASN B C 1
ATOM 10263 O O . ASN B 1 576 ? 25.685 83.280 6.914 1.00 18.48 576 ASN B O 1
ATOM 10268 N N . PHE B 1 577 ? 27.583 82.109 7.281 1.00 17.77 577 PHE B N 1
ATOM 10269 C CA . PHE B 1 577 ? 28.425 83.260 7.568 1.00 18.00 577 PHE B CA 1
ATOM 10270 C C . PHE B 1 577 ? 29.770 83.071 6.885 1.00 18.70 577 PHE B C 1
ATOM 10271 O O . PHE B 1 577 ? 30.236 81.933 6.717 1.00 18.32 577 PHE B O 1
ATOM 10279 N N . ASP B 1 578 ? 30.397 84.176 6.496 1.00 19.60 578 ASP B N 1
ATOM 10280 C CA . ASP B 1 578 ? 31.741 84.126 5.936 1.00 20.25 578 ASP B CA 1
ATOM 10281 C C . ASP B 1 578 ? 32.756 84.064 7.063 1.00 19.95 578 ASP B C 1
ATOM 10282 O O . ASP B 1 578 ? 32.517 84.556 8.167 1.00 19.73 578 ASP B O 1
ATOM 10287 N N . PHE B 1 579 ? 33.896 83.448 6.777 1.00 19.83 579 PHE B N 1
ATOM 10288 C CA . PHE B 1 579 ? 34.986 83.371 7.730 1.00 19.91 579 PHE B CA 1
ATOM 10289 C C . PHE B 1 579 ? 36.307 83.409 6.989 1.00 20.87 579 PHE B C 1
ATOM 10290 O O . PHE B 1 579 ? 36.400 82.981 5.836 1.00 20.68 579 PHE B O 1
ATOM 10298 N N . THR B 1 580 ? 37.313 83.945 7.658 1.00 21.85 580 THR B N 1
ATOM 10299 C CA . THR B 1 580 ? 38.631 84.059 7.077 1.00 23.39 580 THR B CA 1
ATOM 10300 C C . THR B 1 580 ? 39.442 82.849 7.496 1.00 23.32 580 THR B C 1
ATOM 10301 O O . THR B 1 580 ? 39.162 82.233 8.525 1.00 24.31 580 THR B O 1
ATOM 10305 N N . THR B 1 581 ? 40.424 82.522 6.666 1.00 23.14 581 THR B N 1
ATOM 10306 C CA . THR B 1 581 ? 41.279 81.357 6.797 1.00 23.97 581 THR B CA 1
ATOM 10307 C C . THR B 1 581 ? 42.703 81.894 6.859 1.00 23.23 581 THR B C 1
ATOM 10308 O O . THR B 1 581 ? 43.197 82.405 5.858 1.00 23.58 581 THR B O 1
ATOM 10312 N N . PRO B 1 582 ? 43.361 81.809 8.031 1.00 22.65 582 PRO B N 1
ATOM 10313 C CA . PRO B 1 582 ? 44.699 82.397 8.135 1.00 22.74 582 PRO B CA 1
ATOM 10314 C C . PRO B 1 582 ? 45.791 81.605 7.415 1.00 22.84 582 PRO B C 1
ATOM 10315 O O . PRO B 1 582 ? 45.660 80.400 7.200 1.00 22.17 582 PRO B O 1
ATOM 10319 N N . LYS B 1 583 ? 46.859 82.312 7.059 1.00 23.47 583 LYS B N 1
ATOM 10320 C CA . LYS B 1 583 ? 48.017 81.731 6.377 1.00 24.47 583 LYS B CA 1
ATOM 10321 C C . LYS B 1 583 ? 48.946 80.954 7.303 1.00 23.77 583 LYS B C 1
ATOM 10322 O O . LYS B 1 583 ? 49.809 80.216 6.831 1.00 23.45 583 LYS B O 1
ATOM 10328 N N . SER B 1 584 ? 48.804 81.165 8.605 1.00 23.30 584 SER B N 1
ATOM 10329 C CA . SER B 1 584 ? 49.515 80.387 9.609 1.00 23.39 584 SER B CA 1
ATOM 10330 C C . SER B 1 584 ? 48.565 80.105 10.760 1.00 22.77 584 SER B C 1
ATOM 10331 O O . SER B 1 584 ? 47.692 80.927 11.044 1.00 23.42 584 SER B O 1
ATOM 10334 N N . LEU B 1 585 ? 48.714 78.951 11.406 1.00 21.79 585 LEU B N 1
ATOM 10335 C CA . LEU B 1 585 ? 47.903 78.626 12.590 1.00 21.84 585 LEU B CA 1
ATOM 10336 C C . LEU B 1 585 ? 48.606 79.154 13.832 1.00 21.07 585 LEU B C 1
ATOM 10337 O O . LEU B 1 585 ? 49.756 78.816 14.078 1.00 20.82 585 LEU B O 1
ATOM 10342 N N . GLU B 1 586 ? 47.900 79.981 14.597 1.00 20.41 586 GLU B N 1
ATOM 10343 C CA . GLU B 1 586 ? 48.374 80.518 15.866 1.00 20.28 586 GLU B CA 1
ATOM 10344 C C . GLU B 1 586 ? 47.468 79.990 16.979 1.00 18.67 586 GLU B C 1
ATOM 10345 O O . GLU B 1 586 ? 46.275 79.749 16.742 1.00 17.32 586 GLU B O 1
ATOM 10351 N N . PRO B 1 587 ? 48.005 79.831 18.202 1.00 17.96 587 PRO B N 1
ATOM 10352 C CA . PRO B 1 587 ? 47.153 79.409 19.311 1.00 17.66 587 PRO B CA 1
ATOM 10353 C C . PRO B 1 587 ? 46.084 80.441 19.632 1.00 17.37 587 PRO B C 1
ATOM 10354 O O . PRO B 1 587 ? 46.312 81.645 19.467 1.00 17.52 587 PRO B O 1
ATOM 10358 N N . LEU B 1 588 ? 44.918 79.971 20.067 1.00 16.77 588 LEU B N 1
ATOM 10359 C CA . LEU B 1 588 ? 43.807 80.868 20.376 1.00 16.81 588 LEU B CA 1
ATOM 10360 C C . LEU B 1 588 ? 44.101 81.761 21.575 1.00 16.76 588 LEU B C 1
ATOM 10361 O O . LEU B 1 588 ? 43.678 82.917 21.601 1.00 16.91 588 LEU B O 1
ATOM 10366 N N . GLY B 1 589 ? 44.786 81.213 22.573 1.00 16.65 589 GLY B N 1
ATOM 10367 C CA . GLY B 1 589 ? 45.183 81.976 23.753 1.00 16.99 589 GLY B CA 1
ATOM 10368 C C . GLY B 1 589 ? 46.402 81.376 24.415 1.00 17.39 589 GLY B C 1
ATOM 10369 O O . GLY B 1 589 ? 47.039 80.465 23.873 1.00 17.58 589 GLY B O 1
ATOM 10370 N N . SER B 1 590 ? 46.723 81.883 25.601 1.00 18.17 590 SER B N 1
ATOM 10371 C CA . SER B 1 590 ? 47.985 81.554 26.261 1.00 18.79 590 SER B CA 1
ATOM 10372 C C . SER B 1 590 ? 47.896 80.566 27.425 1.00 18.63 590 SER B C 1
ATOM 10373 O O . SER B 1 590 ? 48.912 79.986 27.812 1.00 18.75 590 SER B O 1
ATOM 10376 N N . ASP B 1 591 ? 46.709 80.389 28.005 1.00 18.55 591 ASP B N 1
ATOM 10377 C CA . ASP B 1 591 ? 46.587 79.674 29.275 1.00 18.82 591 ASP B CA 1
ATOM 10378 C C . ASP B 1 591 ? 45.256 78.955 29.388 1.00 17.23 591 ASP B C 1
ATOM 10379 O O . ASP B 1 591 ? 44.342 79.193 28.596 1.00 16.04 591 ASP B O 1
ATOM 10384 N N . ASN B 1 592 ? 45.162 78.085 30.391 1.00 16.30 592 ASN B N 1
ATOM 10385 C CA . ASN B 1 592 ? 43.904 77.451 30.810 1.00 15.84 592 ASN B CA 1
ATOM 10386 C C . ASN B 1 592 ? 43.227 76.628 29.713 1.00 15.12 592 ASN B C 1
ATOM 10387 O O . ASN B 1 592 ? 41.999 76.544 29.648 1.00 15.08 592 ASN B O 1
ATOM 10392 N N . GLY B 1 593 ? 44.052 76.019 28.861 1.00 14.61 593 GLY B N 1
ATOM 10393 C CA . GLY B 1 593 ? 43.588 75.185 27.756 1.00 14.22 593 GLY B CA 1
ATOM 10394 C C . GLY B 1 593 ? 43.623 75.863 26.401 1.00 13.88 593 GLY B C 1
ATOM 10395 O O . GLY B 1 593 ? 43.719 75.189 25.380 1.00 13.53 593 GLY B O 1
ATOM 10396 N N . TYR B 1 594 ? 43.568 77.197 26.384 1.00 13.74 594 TYR B N 1
ATOM 10397 C CA . TYR B 1 594 ? 43.541 77.948 25.125 1.00 13.79 594 TYR B CA 1
ATOM 10398 C C . TYR B 1 594 ? 44.839 77.780 24.335 1.00 13.87 594 TYR B C 1
ATOM 10399 O O . TYR B 1 594 ? 44.848 77.906 23.110 1.00 13.77 594 TYR B O 1
ATOM 10408 N N . GLN B 1 595 ? 45.930 77.485 25.041 1.00 13.97 595 GLN B N 1
ATOM 10409 C CA . GLN B 1 595 ? 47.214 77.206 24.407 1.00 14.10 595 GLN B CA 1
ATOM 10410 C C . GLN B 1 595 ? 47.228 75.916 23.591 1.00 13.89 595 GLN B C 1
ATOM 10411 O O . GLN B 1 595 ? 48.182 75.690 22.856 1.00 14.10 595 GLN B O 1
ATOM 10417 N N . HIS B 1 596 ? 46.204 75.075 23.742 1.00 13.62 596 HIS B N 1
ATOM 10418 C CA . HIS B 1 596 ? 46.097 73.835 22.976 1.00 13.45 596 HIS B CA 1
ATOM 10419 C C . HIS B 1 596 ? 45.175 73.939 21.766 1.00 13.54 596 HIS B C 1
ATOM 10420 O O . HIS B 1 596 ? 45.004 72.946 21.051 1.00 13.56 596 HIS B O 1
ATOM 10427 N N . LEU B 1 597 ? 44.610 75.119 21.510 1.00 13.60 597 LEU B N 1
ATOM 10428 C CA . LEU B 1 597 ? 43.718 75.307 20.356 1.00 13.87 597 LEU B CA 1
ATOM 10429 C C . LEU B 1 597 ? 44.379 76.151 19.286 1.00 14.41 597 LEU B C 1
ATOM 10430 O O . LEU B 1 597 ? 44.830 77.251 19.571 1.00 14.83 597 LEU B O 1
ATOM 10435 N N . TRP B 1 598 ? 44.430 75.630 18.061 1.00 14.81 598 TRP B N 1
ATOM 10436 C CA . TRP B 1 598 ? 44.803 76.431 16.897 1.00 15.51 598 TRP B CA 1
ATOM 10437 C C . TRP B 1 598 ? 43.578 77.197 16.418 1.00 15.86 598 TRP B C 1
ATOM 10438 O O . TRP B 1 598 ? 42.482 76.639 16.361 1.00 15.55 598 TRP B O 1
ATOM 10449 N N . SER B 1 599 ? 43.787 78.459 16.055 1.00 16.40 599 SER B N 1
ATOM 10450 C CA A SER B 1 599 ? 42.757 79.280 15.426 0.50 16.76 599 SER B CA 1
ATOM 10451 C CA B SER B 1 599 ? 42.755 79.274 15.415 0.50 16.94 599 SER B CA 1
ATOM 10452 C C . SER B 1 599 ? 42.742 78.956 13.930 1.00 17.24 599 SER B C 1
ATOM 10453 O O . SER B 1 599 ? 43.635 79.369 13.194 1.00 17.56 599 SER B O 1
ATOM 10458 N N . GLU B 1 600 ? 41.742 78.198 13.489 1.00 17.54 600 GLU B N 1
ATOM 10459 C CA . GLU B 1 600 ? 41.655 77.765 12.087 1.00 18.52 600 GLU B CA 1
ATOM 10460 C C . GLU B 1 600 ? 40.819 78.679 11.206 1.00 18.61 600 GLU B C 1
ATOM 10461 O O . GLU B 1 600 ? 40.962 78.659 9.984 1.00 19.17 600 GLU B O 1
ATOM 10467 N N . GLY B 1 601 ? 39.946 79.471 11.812 1.00 18.21 601 GLY B N 1
ATOM 10468 C CA . GLY B 1 601 ? 39.092 80.368 11.050 1.00 18.69 601 GLY B CA 1
ATOM 10469 C C . GLY B 1 601 ? 38.358 81.313 11.961 1.00 19.04 601 GLY B C 1
ATOM 10470 O O . GLY B 1 601 ? 38.117 80.991 13.119 1.00 18.43 601 GLY B O 1
ATOM 10471 N N . LEU B 1 602 ? 38.033 82.496 11.443 1.00 19.84 602 LEU B N 1
ATOM 10472 C CA . LEU B 1 602 ? 37.331 83.512 12.217 1.00 21.06 602 LEU B CA 1
ATOM 10473 C C . LEU B 1 602 ? 36.194 84.092 11.390 1.00 21.28 602 LEU B C 1
ATOM 10474 O O . LEU B 1 602 ? 36.432 84.679 10.329 1.00 21.27 602 LEU B O 1
ATOM 10479 N N . GLY B 1 603 ? 34.973 83.931 11.892 1.00 21.49 603 GLY B N 1
ATOM 10480 C CA . GLY B 1 603 ? 33.769 84.388 11.217 1.00 22.45 603 GLY B CA 1
ATOM 10481 C C . GLY B 1 603 ? 33.110 85.531 11.949 1.00 23.31 603 GLY B C 1
ATOM 10482 O O . GLY B 1 603 ? 33.278 85.699 13.157 1.00 22.28 603 GLY B O 1
ATOM 10483 N N . GLN B 1 604 ? 32.373 86.333 11.187 1.00 25.33 604 GLN B N 1
ATOM 10484 C CA . GLN B 1 604 ? 31.522 87.372 11.737 1.00 27.62 604 GLN B CA 1
ATOM 10485 C C . GLN B 1 604 ? 30.099 87.009 11.282 1.00 26.79 604 GLN B C 1
ATOM 10486 O O . GLN B 1 604 ? 29.904 86.608 10.132 1.00 26.77 604 GLN B O 1
ATOM 10492 N N . PRO B 1 605 ? 29.105 87.098 12.181 1.00 25.88 605 PRO B N 1
ATOM 10493 C CA . PRO B 1 605 ? 27.737 86.755 11.769 1.00 26.01 605 PRO B CA 1
ATOM 10494 C C . PRO B 1 605 ? 27.160 87.663 10.676 1.00 26.75 605 PRO B C 1
ATOM 10495 O O . PRO B 1 605 ? 27.443 88.859 10.658 1.00 25.83 605 PRO B O 1
ATOM 10499 N N . LYS B 1 606 ? 26.379 87.071 9.773 1.00 27.46 606 LYS B N 1
ATOM 10500 C CA . LYS B 1 606 ? 25.674 87.813 8.718 1.00 28.56 606 LYS B CA 1
ATOM 10501 C C . LYS B 1 606 ? 24.321 88.324 9.210 1.00 28.44 606 LYS B C 1
ATOM 10502 O O . LYS B 1 606 ? 23.697 89.163 8.551 1.00 29.38 606 LYS B O 1
ATOM 10508 N N . GLY B 1 607 ? 23.861 87.821 10.353 1.00 27.18 607 GLY B N 1
ATOM 10509 C CA . GLY B 1 607 ? 22.567 88.202 10.879 1.00 26.43 607 GLY B CA 1
ATOM 10510 C C . GLY B 1 607 ? 22.281 87.623 12.247 1.00 25.30 607 GLY B C 1
ATOM 10511 O O . GLY B 1 607 ? 23.198 87.215 12.980 1.00 25.82 607 GLY B O 1
ATOM 10512 N N . ASP B 1 608 ? 20.994 87.584 12.581 1.00 24.20 608 ASP B N 1
ATOM 10513 C CA . ASP B 1 608 ? 20.552 87.224 13.922 1.00 23.43 608 ASP B CA 1
ATOM 10514 C C . ASP B 1 608 ? 20.687 85.743 14.245 1.00 21.69 608 ASP B C 1
ATOM 10515 O O . ASP B 1 608 ? 20.688 85.393 15.418 1.00 21.08 608 ASP B O 1
ATOM 10520 N N . ASN B 1 609 ? 20.765 84.883 13.227 1.00 20.60 609 ASN B N 1
ATOM 10521 C CA . ASN B 1 609 ? 21.004 83.451 13.433 1.00 19.76 609 ASN B CA 1
ATOM 10522 C C . ASN B 1 609 ? 22.181 83.014 12.587 1.00 19.17 609 ASN B C 1
ATOM 10523 O O . ASN B 1 609 ? 22.199 83.273 11.375 1.00 19.83 609 ASN B O 1
ATOM 10528 N N . SER B 1 610 ? 23.144 82.339 13.216 1.00 17.56 610 SER B N 1
ATOM 10529 C CA . SER B 1 610 ? 24.301 81.778 12.526 1.00 17.08 610 SER B CA 1
ATOM 10530 C C . SER B 1 610 ? 24.216 80.260 12.547 1.00 16.59 610 SER B C 1
ATOM 10531 O O . SER B 1 610 ? 23.802 79.671 13.550 1.00 16.33 610 SER B O 1
ATOM 10534 N N . GLN B 1 611 ? 24.605 79.643 11.434 1.00 16.28 611 GLN B N 1
ATOM 10535 C CA . GLN B 1 611 ? 24.439 78.209 11.222 1.00 16.27 611 GLN B CA 1
ATOM 10536 C C . GLN B 1 611 ? 25.720 77.566 10.727 1.00 15.51 611 GLN B C 1
ATOM 10537 O O . GLN B 1 611 ? 26.390 78.106 9.843 1.00 15.41 611 GLN B O 1
ATOM 10543 N N . LEU B 1 612 ? 26.016 76.399 11.298 1.00 14.56 612 LEU B N 1
ATOM 10544 C CA . LEU B 1 612 ? 27.081 75.508 10.856 1.00 14.35 612 LEU B CA 1
ATOM 10545 C C . LEU B 1 612 ? 26.480 74.120 10.694 1.00 13.95 612 LEU B C 1
ATOM 10546 O O . LEU B 1 612 ? 25.821 73.630 11.624 1.00 13.99 612 LEU B O 1
ATOM 10551 N N . SER B 1 613 ? 26.712 73.486 9.541 1.00 13.80 613 SER B N 1
ATOM 10552 C CA A SER B 1 613 ? 26.257 72.120 9.302 0.35 13.59 613 SER B CA 1
ATOM 10553 C CA B SER B 1 613 ? 26.264 72.116 9.327 0.35 13.90 613 SER B CA 1
ATOM 10554 C CA C SER B 1 613 ? 26.256 72.125 9.292 0.30 13.84 613 SER B CA 1
ATOM 10555 C C . SER B 1 613 ? 27.435 71.204 9.003 1.00 13.65 613 SER B C 1
ATOM 10556 O O . SER B 1 613 ? 28.442 71.640 8.438 1.00 13.93 613 SER B O 1
ATOM 10563 N N . TRP B 1 614 ? 27.294 69.937 9.377 1.00 13.35 614 TRP B N 1
ATOM 10564 C CA . TRP B 1 614 ? 28.334 68.939 9.153 1.00 13.28 614 TRP B CA 1
ATOM 10565 C C . TRP B 1 614 ? 27.736 67.561 8.891 1.00 13.11 614 TRP B C 1
ATOM 10566 O O . TRP B 1 614 ? 26.534 67.348 9.095 1.00 13.09 614 TRP B O 1
ATOM 10577 N N . LEU B 1 615 ? 28.585 66.651 8.415 1.00 12.70 615 LEU B N 1
ATOM 10578 C CA . LEU B 1 615 ? 28.222 65.275 8.090 1.00 12.77 615 LEU B CA 1
ATOM 10579 C C . LEU B 1 615 ? 29.043 64.352 8.981 1.00 12.82 615 LEU B C 1
ATOM 10580 O O . LEU B 1 615 ? 30.276 64.422 8.974 1.00 13.00 615 LEU B O 1
ATOM 10585 N N . GLU B 1 616 ? 28.370 63.493 9.740 1.00 12.93 616 GLU B N 1
ATOM 10586 C CA . GLU B 1 616 ? 29.046 62.515 10.595 1.00 13.31 616 GLU B CA 1
ATOM 10587 C C . GLU B 1 616 ? 28.342 61.178 10.524 1.00 13.29 616 GLU B C 1
ATOM 10588 O O . GLU B 1 616 ? 27.125 61.103 10.713 1.00 12.84 616 GLU B O 1
ATOM 10594 N N . ASN B 1 617 ? 29.108 60.128 10.233 1.00 13.37 617 ASN B N 1
ATOM 10595 C CA . ASN B 1 617 ? 28.570 58.777 10.107 1.00 13.62 617 ASN B CA 1
ATOM 10596 C C . ASN B 1 617 ? 27.268 58.732 9.305 1.00 13.41 617 ASN B C 1
ATOM 10597 O O . ASN B 1 617 ? 26.266 58.143 9.721 1.00 13.29 617 ASN B O 1
ATOM 10602 N N . GLY B 1 618 ? 27.296 59.381 8.147 1.00 13.05 618 GLY B N 1
ATOM 10603 C CA . GLY B 1 618 ? 26.201 59.298 7.197 1.00 12.98 618 GLY B CA 1
ATOM 10604 C C . GLY B 1 618 ? 24.966 60.106 7.522 1.00 12.91 618 GLY B C 1
ATOM 10605 O O . GLY B 1 618 ? 23.951 59.922 6.866 1.00 13.16 618 GLY B O 1
ATOM 10606 N N . ARG B 1 619 ? 25.030 60.994 8.513 1.00 12.78 619 ARG B N 1
ATOM 10607 C CA . ARG B 1 619 ? 23.892 61.854 8.884 1.00 12.95 619 ARG B CA 1
ATOM 10608 C C . ARG B 1 619 ? 24.340 63.302 8.915 1.00 12.87 619 ARG B C 1
ATOM 10609 O O . ARG B 1 619 ? 25.488 63.576 9.283 1.00 12.80 619 ARG B O 1
ATOM 10617 N N . PHE B 1 620 ? 23.445 64.228 8.552 1.00 12.63 620 PHE B N 1
ATOM 10618 C CA . PHE B 1 620 ? 23.747 65.658 8.646 1.00 12.62 620 PHE B CA 1
ATOM 10619 C C . PHE B 1 620 ? 23.253 66.235 9.968 1.00 12.62 620 PHE B C 1
ATOM 10620 O O . PHE B 1 620 ? 22.264 65.765 10.550 1.00 12.49 620 PHE B O 1
ATOM 10628 N N . TYR B 1 621 ? 23.965 67.257 10.434 1.00 12.75 621 TYR B N 1
ATOM 10629 C CA . TYR B 1 621 ? 23.636 67.973 11.664 1.00 12.85 621 TYR B CA 1
ATOM 10630 C C . TYR B 1 621 ? 23.749 69.448 11.394 1.00 13.03 621 TYR B C 1
ATOM 10631 O O . TYR B 1 621 ? 24.589 69.848 10.612 1.00 13.12 621 TYR B O 1
ATOM 10640 N N . THR B 1 622 ? 22.916 70.255 12.042 1.00 13.29 622 THR B N 1
ATOM 10641 C CA . THR B 1 622 ? 23.043 71.708 11.953 1.00 13.59 622 THR B CA 1
ATOM 10642 C C . THR B 1 622 ? 22.961 72.320 13.341 1.00 13.67 622 THR B C 1
ATOM 10643 O O . THR B 1 622 ? 22.031 72.020 14.099 1.00 13.81 622 THR B O 1
ATOM 10647 N N . LEU B 1 623 ? 23.935 73.174 13.651 1.00 13.89 623 LEU B N 1
ATOM 10648 C CA . LEU B 1 623 ? 23.904 74.041 14.821 1.00 14.56 623 LEU B CA 1
ATOM 10649 C C . LEU B 1 623 ? 23.425 75.410 14.364 1.00 14.66 623 LEU B C 1
ATOM 10650 O O . LEU B 1 623 ? 24.035 76.002 13.477 1.00 14.53 623 LEU B O 1
ATOM 10655 N N . THR B 1 624 ? 22.331 75.895 14.949 1.00 14.91 624 THR B N 1
ATOM 10656 C CA . THR B 1 624 ? 21.853 77.260 14.718 1.00 15.54 624 THR B CA 1
ATOM 10657 C C . THR B 1 624 ? 21.944 77.990 16.041 1.00 15.98 624 THR B C 1
ATOM 10658 O O . THR B 1 624 ? 21.487 77.468 17.051 1.00 16.26 624 THR B O 1
ATOM 10662 N N . THR B 1 625 ? 22.535 79.182 16.054 1.00 16.26 625 THR B N 1
ATOM 10663 C CA . THR B 1 625 ? 22.677 79.918 17.308 1.00 16.73 625 THR B CA 1
ATOM 10664 C C . THR B 1 625 ? 22.343 81.391 17.107 1.00 16.94 625 THR B C 1
ATOM 10665 O O . THR B 1 625 ? 22.611 81.955 16.046 1.00 16.51 625 THR B O 1
ATOM 10669 N N . ALA B 1 626 ? 21.730 81.994 18.125 1.00 17.46 626 ALA B N 1
ATOM 10670 C CA . ALA B 1 626 ? 21.339 83.407 18.089 1.00 18.49 626 ALA B CA 1
ATOM 10671 C C . ALA B 1 626 ? 22.580 84.277 18.258 1.00 19.18 626 ALA B C 1
ATOM 10672 O O . ALA B 1 626 ? 23.244 84.222 19.293 1.00 19.85 626 ALA B O 1
ATOM 10674 N N . THR B 1 627 ? 22.906 85.061 17.237 1.00 19.88 627 THR B N 1
ATOM 10675 C CA . THR B 1 627 ? 24.126 85.858 17.238 1.00 20.76 627 THR B CA 1
ATOM 10676 C C . THR B 1 627 ? 23.826 87.347 17.179 1.00 22.26 627 THR B C 1
ATOM 10677 O O . THR B 1 627 ? 22.803 87.777 16.634 1.00 22.34 627 THR B O 1
ATOM 10681 N N . ASN B 1 628 ? 24.733 88.106 17.782 1.00 24.03 628 ASN B N 1
ATOM 10682 C CA . ASN B 1 628 ? 24.758 89.557 17.729 1.00 25.86 628 ASN B CA 1
ATOM 10683 C C . ASN B 1 628 ? 25.842 89.968 16.742 1.00 26.33 628 ASN B C 1
ATOM 10684 O O . ASN B 1 628 ? 26.792 89.219 16.491 1.00 25.64 628 ASN B O 1
ATOM 10689 N N . ASN B 1 629 ? 25.702 91.170 16.193 1.00 27.54 629 ASN B N 1
ATOM 10690 C CA . ASN B 1 629 ? 26.611 91.695 15.171 1.00 28.39 629 ASN B CA 1
ATOM 10691 C C . ASN B 1 629 ? 28.105 91.655 15.548 1.00 26.82 629 ASN B C 1
ATOM 10692 O O . ASN B 1 629 ? 28.964 91.396 14.698 1.00 27.59 629 ASN B O 1
ATOM 10697 N N . ASP B 1 630 ? 28.397 91.901 16.823 1.00 24.66 630 ASP B N 1
ATOM 10698 C CA . ASP B 1 630 ? 29.772 91.939 17.327 1.00 23.73 630 ASP B CA 1
ATOM 10699 C C . ASP B 1 630 ? 30.310 90.585 17.813 1.00 21.66 630 ASP B C 1
ATOM 10700 O O . ASP B 1 630 ? 31.442 90.520 18.292 1.00 21.18 630 ASP B O 1
ATOM 10705 N N . ASP B 1 631 ? 29.528 89.512 17.685 1.00 19.80 631 ASP B N 1
ATOM 10706 C CA . ASP B 1 631 ? 30.032 88.179 18.039 1.00 18.93 631 ASP B CA 1
ATOM 10707 C C . ASP B 1 631 ? 31.134 87.759 17.085 1.00 18.58 631 ASP B C 1
ATOM 10708 O O . ASP B 1 631 ? 31.164 88.182 15.930 1.00 18.60 631 ASP B O 1
ATOM 10713 N N . GLU B 1 632 ? 32.025 86.906 17.579 1.00 17.72 632 GLU B N 1
ATOM 10714 C CA . GLU B 1 632 ? 33.024 86.238 16.759 1.00 17.69 632 GLU B CA 1
ATOM 10715 C C . GLU B 1 632 ? 32.713 84.747 16.754 1.00 17.03 632 GLU B C 1
ATOM 10716 O O . GLU B 1 632 ? 32.300 84.192 17.775 1.00 17.02 632 GLU B O 1
ATOM 10722 N N . LEU B 1 633 ? 32.894 84.119 15.598 1.00 16.44 633 LEU B N 1
ATOM 10723 C CA . LEU B 1 633 ? 32.689 82.685 15.446 1.00 16.20 633 LEU B CA 1
ATOM 10724 C C . LEU B 1 633 ? 34.037 82.077 15.115 1.00 15.78 633 LEU B C 1
ATOM 10725 O O . LEU B 1 633 ? 34.577 82.318 14.035 1.00 16.24 633 LEU B O 1
ATOM 10730 N N . HIS B 1 634 ? 34.590 81.314 16.061 1.00 14.98 634 HIS B N 1
ATOM 10731 C CA . HIS B 1 634 ? 35.949 80.776 15.944 1.00 15.00 634 HIS B CA 1
ATOM 10732 C C . HIS B 1 634 ? 35.940 79.307 15.587 1.00 14.60 634 HIS B C 1
ATOM 10733 O O . HIS B 1 634 ? 35.457 78.491 16.370 1.00 15.01 634 HIS B O 1
ATOM 10740 N N . PHE B 1 635 ? 36.486 78.968 14.425 1.00 14.00 635 PHE B N 1
ATOM 10741 C CA . PHE B 1 635 ? 36.801 77.580 14.111 1.00 13.88 635 PHE B CA 1
ATOM 10742 C C . PHE B 1 635 ? 38.135 77.271 14.768 1.00 13.87 635 PHE B C 1
ATOM 10743 O O . PHE B 1 635 ? 39.124 77.953 14.503 1.00 14.27 635 PHE B O 1
ATOM 10751 N N . VAL B 1 636 ? 38.154 76.235 15.602 1.00 13.60 636 VAL B N 1
ATOM 10752 C CA . VAL B 1 636 ? 39.362 75.845 16.326 1.00 13.59 636 VAL B CA 1
ATOM 10753 C C . VAL B 1 636 ? 39.714 74.402 16.057 1.00 13.61 636 VAL B C 1
ATOM 10754 O O . VAL B 1 636 ? 38.868 73.619 15.631 1.00 13.41 636 VAL B O 1
ATOM 10758 N N . ARG B 1 637 ? 40.978 74.063 16.297 1.00 13.87 637 ARG B N 1
ATOM 10759 C CA . ARG B 1 637 ? 41.400 72.681 16.237 1.00 14.46 637 ARG B CA 1
ATOM 10760 C C . ARG B 1 637 ? 42.349 72.380 17.375 1.00 14.05 637 ARG B C 1
ATOM 10761 O O . ARG B 1 637 ? 43.300 73.115 17.622 1.00 14.07 637 ARG B O 1
ATOM 10769 N N . ILE B 1 638 ? 42.091 71.265 18.039 1.00 13.78 638 ILE B N 1
ATOM 10770 C CA . ILE B 1 638 ? 42.923 70.834 19.147 1.00 13.93 638 ILE B CA 1
ATOM 10771 C C . ILE B 1 638 ? 44.262 70.369 18.583 1.00 14.17 638 ILE B C 1
ATOM 10772 O O . ILE B 1 638 ? 44.320 69.772 17.508 1.00 14.22 638 ILE B O 1
ATOM 10777 N N . GLY B 1 639 ? 45.337 70.662 19.306 1.00 14.26 639 GLY B N 1
ATOM 10778 C CA . GLY B 1 639 ? 46.658 70.154 18.963 1.00 14.55 639 GLY B CA 1
ATOM 10779 C C . GLY B 1 639 ? 47.830 71.094 19.118 1.00 14.47 639 GLY B C 1
ATOM 10780 O O . GLY B 1 639 ? 48.963 70.669 18.921 1.00 14.71 639 GLY B O 1
ATOM 10781 N N . ALA B 1 640 ? 47.604 72.361 19.459 1.00 14.35 640 ALA B N 1
ATOM 10782 C CA . ALA B 1 640 ? 48.717 73.263 19.739 1.00 14.46 640 ALA B CA 1
ATOM 10783 C C . ALA B 1 640 ? 49.386 72.869 21.049 1.00 14.59 640 ALA B C 1
ATOM 10784 O O . ALA B 1 640 ? 48.755 72.262 21.914 1.00 14.08 640 ALA B O 1
ATOM 10786 N N . ASN B 1 641 ? 50.670 73.213 21.180 1.00 14.96 641 ASN B N 1
ATOM 10787 C CA A ASN B 1 641 ? 51.449 72.884 22.375 0.70 15.37 641 ASN B CA 1
ATOM 10788 C CA B ASN B 1 641 ? 51.468 72.877 22.369 0.30 15.14 641 ASN B CA 1
ATOM 10789 C C . ASN B 1 641 ? 51.276 71.417 22.799 1.00 15.12 641 ASN B C 1
ATOM 10790 O O . ASN B 1 641 ? 50.988 71.114 23.960 1.00 15.11 641 ASN B O 1
ATOM 10799 N N . ASP B 1 642 ? 51.449 70.517 21.836 1.00 15.03 642 ASP B N 1
ATOM 10800 C CA . ASP B 1 642 ? 51.278 69.078 22.030 1.00 15.14 642 ASP B CA 1
ATOM 10801 C C . ASP B 1 642 ? 52.494 68.339 21.454 1.00 15.65 642 ASP B C 1
ATOM 10802 O O . ASP B 1 642 ? 52.373 67.587 20.486 1.00 15.87 642 ASP B O 1
ATOM 10807 N N . PRO B 1 643 ? 53.670 68.529 22.079 1.00 15.95 643 PRO B N 1
ATOM 10808 C CA . PRO B 1 643 ? 54.925 68.033 21.510 1.00 16.39 643 PRO B CA 1
ATOM 10809 C C . PRO B 1 643 ? 55.038 66.521 21.361 1.00 16.54 643 PRO B C 1
ATOM 10810 O O . PRO B 1 643 ? 55.844 66.071 20.553 1.00 17.50 643 PRO B O 1
ATOM 10814 N N . GLU B 1 644 ? 54.242 65.759 22.109 1.00 16.30 644 GLU B N 1
ATOM 10815 C CA . GLU B 1 644 ? 54.276 64.297 22.041 1.00 16.51 644 GLU B CA 1
ATOM 10816 C C . GLU B 1 644 ? 53.101 63.684 21.270 1.00 15.81 644 GLU B C 1
ATOM 10817 O O . GLU B 1 644 ? 52.946 62.464 21.267 1.00 15.77 644 GLU B O 1
ATOM 10823 N N . PHE B 1 645 ? 52.289 64.513 20.604 1.00 15.00 645 PHE B N 1
ATOM 10824 C CA . PHE B 1 645 ? 51.075 64.033 19.918 1.00 14.73 645 PHE B CA 1
ATOM 10825 C C . PHE B 1 645 ? 50.186 63.251 20.900 1.00 14.42 645 PHE B C 1
ATOM 10826 O O . PHE B 1 645 ? 49.786 62.106 20.639 1.00 14.58 645 PHE B O 1
ATOM 10834 N N . ASN B 1 646 ? 49.916 63.851 22.058 1.00 13.86 646 ASN B N 1
ATOM 10835 C CA . ASN B 1 646 ? 49.032 63.259 23.058 1.00 13.81 646 ASN B CA 1
ATOM 10836 C C . ASN B 1 646 ? 47.560 63.612 22.884 1.00 13.73 646 ASN B C 1
ATOM 10837 O O . ASN B 1 646 ? 46.721 62.995 23.539 1.00 14.40 646 ASN B O 1
ATOM 10842 N N . LEU B 1 647 ? 47.259 64.601 22.039 1.00 13.45 647 LEU B N 1
ATOM 10843 C CA . LEU B 1 647 ? 45.888 65.078 21.846 1.00 13.36 647 LEU B CA 1
ATOM 10844 C C . LEU B 1 647 ? 45.366 64.781 20.446 1.00 13.27 647 LEU B C 1
ATOM 10845 O O . LEU B 1 647 ? 46.115 64.799 19.473 1.00 13.47 647 LEU B O 1
ATOM 10850 N N . ARG B 1 648 ? 44.063 64.525 20.362 1.00 13.21 648 ARG B N 1
ATOM 10851 C CA . ARG B 1 648 ? 43.385 64.337 19.087 1.00 13.29 648 ARG B CA 1
ATOM 10852 C C . ARG B 1 648 ? 43.162 65.660 18.383 1.00 13.76 648 ARG B C 1
ATOM 10853 O O . ARG B 1 648 ? 42.794 66.648 19.018 1.00 14.40 648 ARG B O 1
ATOM 10861 N N . ARG B 1 649 ? 43.280 65.648 17.062 1.00 13.82 649 ARG B N 1
ATOM 10862 C CA . ARG B 1 649 ? 43.060 66.843 16.232 1.00 14.25 649 ARG B CA 1
ATOM 10863 C C . ARG B 1 649 ? 41.570 67.038 15.906 1.00 13.95 649 ARG B C 1
ATOM 10864 O O . ARG B 1 649 ? 41.186 67.232 14.742 1.00 14.21 649 ARG B O 1
ATOM 10872 N N . ASP B 1 650 ? 40.737 67.035 16.940 1.00 13.63 650 ASP B N 1
ATOM 10873 C CA . ASP B 1 650 ? 39.308 67.312 16.786 1.00 13.64 650 ASP B CA 1
ATOM 10874 C C . ASP B 1 650 ? 39.090 68.820 16.649 1.00 13.73 650 ASP B C 1
ATOM 10875 O O . ASP B 1 650 ? 39.934 69.623 17.057 1.00 14.18 650 ASP B O 1
ATOM 10880 N N . ALA B 1 651 ? 37.950 69.190 16.077 1.00 13.26 651 ALA B N 1
ATOM 10881 C CA . ALA B 1 651 ? 37.610 70.584 15.792 1.00 13.16 651 ALA B CA 1
ATOM 10882 C C . ALA B 1 651 ? 36.508 71.105 16.702 1.00 13.11 651 ALA B C 1
ATOM 10883 O O . ALA B 1 651 ? 35.809 70.348 17.373 1.00 12.88 651 ALA B O 1
ATOM 10885 N N . GLY B 1 652 ? 36.335 72.418 16.703 1.00 12.90 652 GLY B N 1
ATOM 10886 C CA . GLY B 1 652 ? 35.201 73.022 17.398 1.00 12.96 652 GLY B CA 1
ATOM 10887 C C . GLY B 1 652 ? 34.821 74.345 16.794 1.00 13.17 652 GLY B C 1
ATOM 10888 O O . GLY B 1 652 ? 35.594 74.928 16.028 1.00 13.14 652 GLY B O 1
ATOM 10889 N N . LEU B 1 653 ? 33.610 74.795 17.123 1.00 13.31 653 LEU B N 1
ATOM 10890 C CA . LEU B 1 653 ? 33.181 76.157 16.827 1.00 13.78 653 LEU B CA 1
ATOM 10891 C C . LEU B 1 653 ? 32.921 76.826 18.159 1.00 13.90 653 LEU B C 1
ATOM 10892 O O . LEU B 1 653 ? 32.160 76.306 18.965 1.00 13.99 653 LEU B O 1
ATOM 10897 N N . ILE B 1 654 ? 33.560 77.971 18.384 1.00 14.14 654 ILE B N 1
ATOM 10898 C CA . ILE B 1 654 ? 33.402 78.702 19.644 1.00 14.54 654 ILE B CA 1
ATOM 10899 C C . ILE B 1 654 ? 32.752 80.046 19.354 1.00 14.72 654 ILE B C 1
ATOM 10900 O O . ILE B 1 654 ? 33.252 80.818 18.526 1.00 15.03 654 ILE B O 1
ATOM 10905 N N . ILE B 1 655 ? 31.648 80.325 20.042 1.00 14.97 655 ILE B N 1
ATOM 10906 C CA . ILE B 1 655 ? 30.998 81.635 19.963 1.00 15.55 655 ILE B CA 1
ATOM 10907 C C . ILE B 1 655 ? 31.692 82.509 21.003 1.00 15.74 655 ILE B C 1
ATOM 10908 O O . ILE B 1 655 ? 31.689 82.160 22.187 1.00 15.75 655 ILE B O 1
ATOM 10913 N N . ARG B 1 656 ? 32.288 83.622 20.570 1.00 15.82 656 ARG B N 1
ATOM 10914 C CA . ARG B 1 656 ? 32.947 84.563 21.490 1.00 16.37 656 ARG B CA 1
ATOM 10915 C C . ARG B 1 656 ? 32.163 85.863 21.528 1.00 16.65 656 ARG B C 1
ATOM 10916 O O . ARG B 1 656 ? 31.982 86.509 20.500 1.00 16.90 656 ARG B O 1
ATOM 10924 N N . ARG B 1 657 ? 31.717 86.236 22.722 1.00 16.74 657 ARG B N 1
ATOM 10925 C CA . ARG B 1 657 ? 30.912 87.431 22.923 1.00 17.36 657 ARG B CA 1
ATOM 10926 C C . ARG B 1 657 ? 31.653 88.329 23.904 1.00 17.78 657 ARG B C 1
ATOM 10927 O O . ARG B 1 657 ? 31.645 88.085 25.111 1.00 17.45 657 ARG B O 1
ATOM 10935 N N . LYS B 1 658 ? 32.309 89.355 23.369 1.00 18.60 658 LYS B N 1
ATOM 10936 C CA . LYS B 1 658 ? 33.160 90.248 24.160 1.00 19.46 658 LYS B CA 1
ATOM 10937 C C . LYS B 1 658 ? 32.372 91.376 24.822 1.00 19.65 658 LYS B C 1
ATOM 10938 O O . LYS B 1 658 ? 31.260 91.711 24.396 1.00 19.08 658 LYS B O 1
ATOM 10944 N N . ASN B 1 659 ? 32.978 91.958 25.859 1.00 20.06 659 ASN B N 1
ATOM 10945 C CA . ASN B 1 659 ? 32.487 93.180 26.498 1.00 20.96 659 ASN B CA 1
ATOM 10946 C C . ASN B 1 659 ? 30.984 93.137 26.827 1.00 20.14 659 ASN B C 1
ATOM 10947 O O . ASN B 1 659 ? 30.222 94.060 26.513 1.00 20.23 659 ASN B O 1
ATOM 10952 N N . THR B 1 660 ? 30.574 92.049 27.471 1.00 19.41 660 THR B N 1
ATOM 10953 C CA . THR B 1 660 ? 29.162 91.758 27.701 1.00 19.26 660 THR B CA 1
ATOM 10954 C C . THR B 1 660 ? 28.922 91.399 29.168 1.00 19.29 660 THR B C 1
ATOM 10955 O O . THR B 1 660 ? 29.691 90.621 29.756 1.00 18.65 660 THR B O 1
ATOM 10959 N N . LYS B 1 661 ? 27.870 91.986 29.751 1.00 19.81 661 LYS B N 1
ATOM 10960 C CA . LYS B 1 661 ? 27.473 91.713 31.135 1.00 20.38 661 LYS B CA 1
ATOM 10961 C C . LYS B 1 661 ? 26.424 90.598 31.175 1.00 19.83 661 LYS B C 1
ATOM 10962 O O . LYS B 1 661 ? 26.749 89.452 31.478 1.00 19.33 661 LYS B O 1
ATOM 10968 N N . ASN B 1 662 ? 25.171 90.942 30.876 1.00 19.30 662 ASN B N 1
ATOM 10969 C CA . ASN B 1 662 ? 24.079 89.982 30.837 1.00 19.02 662 ASN B CA 1
ATOM 10970 C C . ASN B 1 662 ? 23.881 89.554 29.407 1.00 18.39 662 ASN B C 1
ATOM 10971 O O . ASN B 1 662 ? 23.871 90.392 28.502 1.00 18.42 662 ASN B O 1
ATOM 10976 N N . THR B 1 663 ? 23.721 88.254 29.194 1.00 17.76 663 THR B N 1
ATOM 10977 C CA . THR B 1 663 ? 23.415 87.748 27.862 1.00 17.29 663 THR B CA 1
ATOM 10978 C C . THR B 1 663 ? 22.788 86.373 27.947 1.00 16.81 663 THR B C 1
ATOM 10979 O O . THR B 1 663 ? 22.988 85.649 28.923 1.00 16.77 663 THR B O 1
ATOM 10983 N N . THR B 1 664 ? 22.046 86.013 26.907 1.00 16.37 664 THR B N 1
ATOM 10984 C CA . THR B 1 664 ? 21.408 84.708 26.831 1.00 16.36 664 THR B CA 1
ATOM 10985 C C . THR B 1 664 ? 21.738 84.079 25.487 1.00 16.17 664 THR B C 1
ATOM 10986 O O . THR B 1 664 ? 21.298 84.572 24.440 1.00 16.92 664 THR B O 1
ATOM 10990 N N . PHE B 1 665 ? 22.504 82.990 25.528 1.00 15.46 665 PHE B N 1
ATOM 10991 C CA . PHE B 1 665 ? 22.792 82.199 24.342 1.00 15.26 665 PHE B CA 1
ATOM 10992 C C . PHE B 1 665 ? 21.605 81.279 24.071 1.00 14.93 665 PHE B C 1
ATOM 10993 O O . PHE B 1 665 ? 21.033 80.706 24.993 1.00 15.10 665 PHE B O 1
ATOM 11001 N N . VAL B 1 666 ? 21.223 81.160 22.807 1.00 14.61 666 VAL B N 1
ATOM 11002 C CA . VAL B 1 666 ? 20.140 80.267 22.410 1.00 14.54 666 VAL B CA 1
ATOM 11003 C C . VAL B 1 666 ? 20.582 79.508 21.170 1.00 14.57 666 VAL B C 1
ATOM 11004 O O . VAL B 1 666 ? 20.913 80.126 20.159 1.00 14.42 666 VAL B O 1
ATOM 11008 N N . SER B 1 667 ? 20.587 78.180 21.260 1.00 14.56 667 SER B N 1
ATOM 11009 C CA . SER B 1 667 ? 21.070 77.333 20.172 1.00 14.69 667 SER B CA 1
ATOM 11010 C C . SER B 1 667 ? 20.143 76.153 19.939 1.00 14.64 667 SER B C 1
ATOM 11011 O O . SER B 1 667 ? 19.476 75.687 20.869 1.00 14.41 667 SER B O 1
ATOM 11014 N N . ILE B 1 668 ? 20.103 75.682 18.691 1.00 14.65 668 ILE B N 1
ATOM 11015 C CA . ILE B 1 668 ? 19.432 74.432 18.360 1.00 14.95 668 ILE B CA 1
ATOM 11016 C C . ILE B 1 668 ? 20.413 73.514 17.629 1.00 14.81 668 ILE B C 1
ATOM 11017 O O . ILE B 1 668 ? 21.157 73.962 16.756 1.00 14.84 668 ILE B O 1
ATOM 11022 N N . LEU B 1 669 ? 20.406 72.239 18.008 1.00 14.85 669 LEU B N 1
ATOM 11023 C CA . LEU B 1 669 ? 21.149 71.199 17.298 1.00 15.38 669 LEU B CA 1
ATOM 11024 C C . LEU B 1 669 ? 20.148 70.246 16.660 1.00 14.83 669 LEU B C 1
ATOM 11025 O O . LEU B 1 669 ? 19.415 69.555 17.371 1.00 14.92 669 LEU B O 1
ATOM 11030 N N . GLU B 1 670 ? 20.120 70.240 15.325 1.00 14.67 670 GLU B N 1
ATOM 11031 C CA . GLU B 1 670 ? 19.256 69.354 14.533 1.00 14.67 670 GLU B CA 1
ATOM 11032 C C . GLU B 1 670 ? 20.038 68.197 13.965 1.00 14.11 670 GLU B C 1
ATOM 11033 O O . GLU B 1 670 ? 21.198 68.361 13.586 1.00 14.22 670 GLU B O 1
ATOM 11039 N N . SER B 1 671 ? 19.372 67.052 13.850 1.00 13.59 671 SER B N 1
ATOM 11040 C CA . SER B 1 671 ? 19.834 65.932 13.034 1.00 13.48 671 SER B CA 1
ATOM 11041 C C . SER B 1 671 ? 18.878 65.777 11.876 1.00 13.39 671 SER B C 1
ATOM 11042 O O . SER B 1 671 ? 17.666 65.734 12.079 1.00 13.46 671 SER B O 1
ATOM 11045 N N . HIS B 1 672 ? 19.407 65.673 10.663 1.00 13.28 672 HIS B N 1
ATOM 11046 C CA . HIS B 1 672 ? 18.535 65.579 9.494 1.00 13.43 672 HIS B CA 1
ATOM 11047 C C . HIS B 1 672 ? 19.214 64.870 8.353 1.00 13.53 672 HIS B C 1
ATOM 11048 O O . HIS B 1 672 ? 20.421 65.000 8.148 1.00 13.39 672 HIS B O 1
ATOM 11055 N N . GLY B 1 673 ? 18.428 64.105 7.612 1.00 13.43 673 GLY B N 1
ATOM 11056 C CA . GLY B 1 673 ? 18.900 63.534 6.371 1.00 13.59 673 GLY B CA 1
ATOM 11057 C C . GLY B 1 673 ? 19.986 62.502 6.489 1.00 13.73 673 GLY B C 1
ATOM 11058 O O . GLY B 1 673 ? 20.282 61.988 7.568 1.00 14.19 673 GLY B O 1
ATOM 11059 N N . HIS B 1 674 ? 20.577 62.192 5.347 1.00 13.83 674 HIS B N 1
ATOM 11060 C CA . HIS B 1 674 ? 21.580 61.154 5.285 1.00 14.17 674 HIS B CA 1
ATOM 11061 C C . HIS B 1 674 ? 22.352 61.194 3.987 1.00 13.65 674 HIS B C 1
ATOM 11062 O O . HIS B 1 674 ? 21.905 61.767 2.990 1.00 13.36 674 HIS B O 1
ATOM 11069 N N . TYR B 1 675 ? 23.522 60.569 4.030 1.00 13.23 675 TYR B N 1
ATOM 11070 C CA . TYR B 1 675 ? 24.370 60.385 2.869 1.00 13.22 675 TYR B CA 1
ATOM 11071 C C . TYR B 1 675 ? 24.957 58.987 2.921 1.00 13.49 675 TYR B C 1
ATOM 11072 O O . TYR B 1 675 ? 25.246 58.490 3.999 1.00 14.08 675 TYR B O 1
ATOM 11081 N N . SER B 1 676 ? 25.138 58.371 1.756 1.00 13.44 676 SER B N 1
ATOM 11082 C CA . SER B 1 676 ? 25.835 57.092 1.637 1.00 13.54 676 SER B CA 1
ATOM 11083 C C . SER B 1 676 ? 26.837 57.183 0.495 1.00 13.31 676 SER B C 1
ATOM 11084 O O . SER B 1 676 ? 26.468 57.617 -0.587 1.00 13.04 676 SER B O 1
ATOM 11087 N N . PRO B 1 677 ? 28.086 56.731 0.718 1.00 13.31 677 PRO B N 1
ATOM 11088 C CA . PRO B 1 677 ? 29.030 56.639 -0.385 1.00 13.30 677 PRO B CA 1
ATOM 11089 C C . PRO B 1 677 ? 28.833 55.403 -1.272 1.00 13.36 677 PRO B C 1
ATOM 11090 O O . PRO B 1 677 ? 29.607 55.196 -2.201 1.00 13.39 677 PRO B O 1
ATOM 11094 N N . VAL B 1 678 ? 27.818 54.585 -0.994 1.00 13.44 678 VAL B N 1
ATOM 11095 C CA . VAL B 1 678 ? 27.455 53.468 -1.850 1.00 13.83 678 VAL B CA 1
ATOM 11096 C C . VAL B 1 678 ? 26.384 53.923 -2.835 1.00 13.97 678 VAL B C 1
ATOM 11097 O O . VAL B 1 678 ? 26.558 53.783 -4.044 1.00 14.92 678 VAL B O 1
ATOM 11101 N N . SER B 1 679 ? 25.288 54.490 -2.335 1.00 13.75 679 SER B N 1
ATOM 11102 C CA . SER B 1 679 ? 24.227 55.000 -3.215 1.00 13.74 679 SER B CA 1
ATOM 11103 C C . SER B 1 679 ? 24.568 56.356 -3.820 1.00 13.71 679 SER B C 1
ATOM 11104 O O . SER B 1 679 ? 24.017 56.715 -4.859 1.00 13.82 679 SER B O 1
ATOM 11107 N N . GLU B 1 680 ? 25.432 57.109 -3.133 1.00 13.55 680 GLU B N 1
ATOM 11108 C CA . GLU B 1 680 ? 25.767 58.502 -3.463 1.00 13.75 680 GLU B CA 1
ATOM 11109 C C . GLU B 1 680 ? 24.532 59.410 -3.531 1.00 13.91 680 GLU B C 1
ATOM 11110 O O . GLU B 1 680 ? 24.500 60.369 -4.302 1.00 13.68 680 GLU B O 1
ATOM 11116 N N . PHE B 1 681 ? 23.536 59.117 -2.691 1.00 14.00 681 PHE B N 1
ATOM 11117 C CA . PHE B 1 681 ? 22.383 59.999 -2.520 1.00 14.55 681 PHE B CA 1
ATOM 11118 C C . PHE B 1 681 ? 22.563 60.830 -1.263 1.00 14.14 681 PHE B C 1
ATOM 11119 O O . PHE B 1 681 ? 22.787 60.287 -0.185 1.00 13.97 681 PHE B O 1
ATOM 11127 N N . SER B 1 682 ? 22.436 62.142 -1.418 1.00 14.00 682 SER B N 1
ATOM 11128 C CA . SER B 1 682 ? 22.347 63.082 -0.308 1.00 14.16 682 SER B CA 1
ATOM 11129 C C . SER B 1 682 ? 20.879 63.450 -0.150 1.00 14.27 682 SER B C 1
ATOM 11130 O O . SER B 1 682 ? 20.261 63.915 -1.106 1.00 14.60 682 SER B O 1
ATOM 11133 N N . VAL B 1 683 ? 20.323 63.240 1.042 1.00 14.39 683 VAL B N 1
ATOM 11134 C CA . VAL B 1 683 ? 18.898 63.492 1.307 1.00 14.62 683 VAL B CA 1
ATOM 11135 C C . VAL B 1 683 ? 18.761 64.418 2.515 1.00 14.60 683 VAL B C 1
ATOM 11136 O O . VAL B 1 683 ? 19.481 64.239 3.505 1.00 14.16 683 VAL B O 1
ATOM 11140 N N . ASN B 1 684 ? 17.848 65.394 2.411 1.00 14.93 684 ASN B N 1
ATOM 11141 C CA A ASN B 1 684 ? 17.511 66.325 3.513 0.30 14.83 684 ASN B CA 1
ATOM 11142 C CA B ASN B 1 684 ? 17.534 66.334 3.487 0.70 15.18 684 ASN B CA 1
ATOM 11143 C C . ASN B 1 684 ? 18.770 66.898 4.179 1.00 14.94 684 ASN B C 1
ATOM 11144 O O . ASN B 1 684 ? 18.934 66.818 5.407 1.00 14.64 684 ASN B O 1
ATOM 11153 N N . ALA B 1 685 ? 19.632 67.493 3.361 1.00 14.92 685 ALA B N 1
ATOM 11154 C CA . ALA B 1 685 ? 20.918 68.009 3.801 1.00 15.32 685 ALA B CA 1
ATOM 11155 C C . ALA B 1 685 ? 20.861 69.413 4.393 1.00 15.81 685 ALA B C 1
ATOM 11156 O O . ALA B 1 685 ? 21.852 69.881 4.936 1.00 15.95 685 ALA B O 1
ATOM 11158 N N . ASN B 1 686 ? 19.722 70.091 4.292 1.00 16.50 686 ASN B N 1
ATOM 11159 C CA . ASN B 1 686 ? 19.576 71.429 4.857 1.00 17.48 686 ASN B CA 1
ATOM 11160 C C . ASN B 1 686 ? 18.780 71.417 6.145 1.00 17.22 686 ASN B C 1
ATOM 11161 O O . ASN B 1 686 ? 17.964 70.534 6.378 1.00 17.63 686 ASN B O 1
ATOM 11166 N N . SER B 1 687 ? 19.026 72.433 6.962 1.00 17.06 687 SER B N 1
ATOM 11167 C CA . SER B 1 687 ? 18.277 72.680 8.188 1.00 16.93 687 SER B CA 1
ATOM 11168 C C . SER B 1 687 ? 16.798 72.932 7.893 1.00 16.92 687 SER B C 1
ATOM 11169 O O . SER B 1 687 ? 16.449 73.418 6.818 1.00 17.08 687 SER B O 1
ATOM 11172 N N . SER B 1 688 ? 15.942 72.588 8.850 1.00 16.93 688 SER B N 1
ATOM 11173 C CA . SER B 1 688 ? 14.525 72.980 8.807 1.00 17.44 688 SER B CA 1
ATOM 11174 C C . SER B 1 688 ? 14.210 74.201 9.682 1.00 18.05 688 SER B C 1
ATOM 11175 O O . SER B 1 688 ? 13.046 74.596 9.782 1.00 18.09 688 SER B O 1
ATOM 11178 N N . ILE B 1 689 ? 15.219 74.807 10.311 1.00 20.02 689 ILE B N 1
ATOM 11179 C CA . ILE B 1 689 ? 14.999 76.023 11.105 1.00 21.02 689 ILE B CA 1
ATOM 11180 C C . ILE B 1 689 ? 14.917 77.229 10.190 1.00 21.99 689 ILE B C 1
ATOM 11181 O O . ILE B 1 689 ? 15.842 77.481 9.426 1.00 23.35 689 ILE B O 1
ATOM 11186 N N . SER B 1 690 ? 13.815 77.967 10.276 1.00 21.97 690 SER B N 1
ATOM 11187 C CA . SER B 1 690 ? 13.688 79.263 9.619 1.00 22.83 690 SER B CA 1
ATOM 11188 C C . SER B 1 690 ? 14.223 80.365 10.531 1.00 22.69 690 SER B C 1
ATOM 11189 O O . SER B 1 690 ? 14.994 81.213 10.095 1.00 22.89 690 SER B O 1
ATOM 11192 N N . LYS B 1 691 ? 13.811 80.345 11.798 1.00 22.33 691 LYS B N 1
ATOM 11193 C CA . LYS B 1 691 ? 14.222 81.366 12.756 1.00 22.18 691 LYS B CA 1
ATOM 11194 C C . LYS B 1 691 ? 14.105 80.869 14.192 1.00 21.52 691 LYS B C 1
ATOM 11195 O O . LYS B 1 691 ? 13.202 80.116 14.520 1.00 21.06 691 LYS B O 1
ATOM 11201 N N . ILE B 1 692 ? 15.048 81.291 15.028 1.00 21.52 692 ILE B N 1
ATOM 11202 C CA . ILE B 1 692 ? 14.919 81.248 16.479 1.00 21.67 692 ILE B CA 1
ATOM 11203 C C . ILE B 1 692 ? 15.075 82.677 16.989 1.00 21.45 692 ILE B C 1
ATOM 11204 O O . ILE B 1 692 ? 15.934 83.426 16.519 1.00 21.00 692 ILE B O 1
ATOM 11209 N N . GLU B 1 693 ? 14.208 83.070 17.914 1.00 21.21 693 GLU B N 1
ATOM 11210 C CA . GLU B 1 693 ? 14.192 84.448 18.402 1.00 21.88 693 GLU B CA 1
ATOM 11211 C C . GLU B 1 693 ? 13.832 84.481 19.877 1.00 21.46 693 GLU B C 1
ATOM 11212 O O . GLU B 1 693 ? 12.903 83.795 20.306 1.00 20.84 693 GLU B O 1
ATOM 11218 N N . LEU B 1 694 ? 14.579 85.267 20.650 1.00 21.31 694 LEU B N 1
ATOM 11219 C CA . LEU B 1 694 ? 14.199 85.567 22.034 1.00 22.01 694 LEU B CA 1
ATOM 11220 C C . LEU B 1 694 ? 13.077 86.593 22.047 1.00 22.61 694 LEU B C 1
ATOM 11221 O O . LEU B 1 694 ? 13.305 87.767 21.744 1.00 23.61 694 LEU B O 1
ATOM 11226 N N . MET B 1 695 ? 11.875 86.154 22.402 1.00 22.96 695 MET B N 1
ATOM 11227 C CA . MET B 1 695 ? 10.721 87.050 22.506 1.00 23.72 695 MET B CA 1
ATOM 11228 C C . MET B 1 695 ? 10.683 87.762 23.849 1.00 23.39 695 MET B C 1
ATOM 11229 O O . MET B 1 695 ? 10.117 88.847 23.962 1.00 23.55 695 MET B O 1
ATOM 11234 N N . LEU B 1 696 ? 11.261 87.137 24.867 1.00 22.76 696 LEU B N 1
ATOM 11235 C CA . LEU B 1 696 ? 11.401 87.748 26.180 1.00 22.96 696 LEU B CA 1
ATOM 11236 C C . LEU B 1 696 ? 12.718 87.280 26.774 1.00 22.43 696 LEU B C 1
ATOM 11237 O O . LEU B 1 696 ? 13.025 86.090 26.730 1.00 21.35 696 LEU B O 1
ATOM 11242 N N . ASP B 1 697 ? 13.497 88.219 27.307 1.00 22.32 697 ASP B N 1
ATOM 11243 C CA . ASP B 1 697 ? 14.830 87.918 27.837 1.00 22.49 697 ASP B CA 1
ATOM 11244 C C . ASP B 1 697 ? 15.047 88.749 29.092 1.00 22.68 697 ASP B C 1
ATOM 11245 O O . ASP B 1 697 ? 15.724 89.776 29.069 1.00 22.99 697 ASP B O 1
ATOM 11250 N N . THR B 1 698 ? 14.436 88.294 30.180 1.00 22.45 698 THR B N 1
ATOM 11251 C CA . THR B 1 698 ? 14.519 88.964 31.473 1.00 23.20 698 THR B CA 1
ATOM 11252 C C . THR B 1 698 ? 15.007 87.990 32.529 1.00 23.34 698 THR B C 1
ATOM 11253 O O . THR B 1 698 ? 15.105 86.780 32.291 1.00 22.71 698 THR B O 1
ATOM 11257 N N . LYS B 1 699 ? 15.321 88.522 33.704 1.00 24.24 699 LYS B N 1
ATOM 11258 C CA . LYS B 1 699 ? 15.725 87.679 34.824 1.00 24.93 699 LYS B CA 1
ATOM 11259 C C . LYS B 1 699 ? 14.595 86.738 35.255 1.00 24.02 699 LYS B C 1
ATOM 11260 O O . LYS B 1 699 ? 14.851 85.587 35.590 1.00 23.65 699 LYS B O 1
ATOM 11266 N N . GLU B 1 700 ? 13.352 87.203 35.170 1.00 23.37 700 GLU B N 1
ATOM 11267 C CA . GLU B 1 700 ? 12.196 86.445 35.646 1.00 23.22 700 GLU B CA 1
ATOM 11268 C C . GLU B 1 700 ? 11.680 85.433 34.607 1.00 21.38 700 GLU B C 1
ATOM 11269 O O . GLU B 1 700 ? 11.227 84.351 34.978 1.00 20.37 700 GLU B O 1
ATOM 11275 N N . TYR B 1 701 ? 11.734 85.789 33.323 1.00 20.05 701 TYR B N 1
ATOM 11276 C CA . TYR B 1 701 ? 11.181 84.944 32.252 1.00 19.59 701 TYR B CA 1
ATOM 11277 C C . TYR B 1 701 ? 12.032 84.966 30.993 1.00 18.77 701 TYR B C 1
ATOM 11278 O O . TYR B 1 701 ? 12.535 86.012 30.594 1.00 18.76 701 TYR B O 1
ATOM 11287 N N . THR B 1 702 ? 12.156 83.800 30.357 1.00 17.96 702 THR B N 1
ATOM 11288 C CA . THR B 1 702 ? 12.788 83.659 29.050 1.00 17.67 702 THR B CA 1
ATOM 11289 C C . THR B 1 702 ? 11.770 83.023 28.113 1.00 17.58 702 THR B C 1
ATOM 11290 O O . THR B 1 702 ? 11.138 82.036 28.483 1.00 17.95 702 THR B O 1
ATOM 11294 N N . ALA B 1 703 ? 11.615 83.584 26.914 1.00 17.26 703 ALA B N 1
ATOM 11295 C CA . ALA B 1 703 ? 10.731 82.992 25.911 1.00 17.36 703 ALA B CA 1
ATOM 11296 C C . ALA B 1 703 ? 11.437 82.921 24.574 1.00 17.08 703 ALA B C 1
ATOM 11297 O O . ALA B 1 703 ? 11.973 83.921 24.103 1.00 17.42 703 ALA B O 1
ATOM 11299 N N . VAL B 1 704 ? 11.436 81.731 23.975 1.00 16.83 704 VAL B N 1
ATOM 11300 C CA . VAL B 1 704 ? 12.085 81.484 22.690 1.00 16.73 704 VAL B CA 1
ATOM 11301 C C . VAL B 1 704 ? 11.044 80.990 21.687 1.00 16.90 704 VAL B C 1
ATOM 11302 O O . VAL B 1 704 ? 10.342 80.011 21.945 1.00 16.49 704 VAL B O 1
ATOM 11306 N N . LEU B 1 705 ? 10.960 81.686 20.555 1.00 17.02 705 LEU B N 1
ATOM 11307 C CA . LEU B 1 705 ? 10.061 81.340 19.452 1.00 17.58 705 LEU B CA 1
ATOM 11308 C C . LEU B 1 705 ? 10.854 80.598 18.389 1.00 17.98 705 LEU B C 1
ATOM 11309 O O . LEU B 1 705 ? 11.923 81.058 17.992 1.00 17.78 705 LEU B O 1
ATOM 11314 N N . ILE B 1 706 ? 10.338 79.452 17.949 1.00 18.09 706 ILE B N 1
ATOM 11315 C CA . ILE B 1 706 ? 11.016 78.591 16.972 1.00 18.78 706 ILE B CA 1
ATOM 11316 C C . ILE B 1 706 ? 10.119 78.490 15.742 1.00 19.52 706 ILE B C 1
ATOM 11317 O O . ILE B 1 706 ? 8.980 78.047 15.850 1.00 19.45 706 ILE B O 1
ATOM 11322 N N . ASP B 1 707 ? 10.634 78.927 14.593 1.00 20.27 707 ASP B N 1
ATOM 11323 C CA . ASP B 1 707 ? 9.920 78.853 13.314 1.00 21.47 707 ASP B CA 1
ATOM 11324 C C . ASP B 1 707 ? 10.577 77.794 12.456 1.00 21.55 707 ASP B C 1
ATOM 11325 O O . ASP B 1 707 ? 11.781 77.879 12.215 1.00 21.00 707 ASP B O 1
ATOM 11330 N N . ALA B 1 708 ? 9.805 76.816 11.986 1.00 22.21 708 ALA B N 1
ATOM 11331 C CA . ALA B 1 708 ? 10.306 75.849 11.004 1.00 23.43 708 ALA B CA 1
ATOM 11332 C C . ALA B 1 708 ? 10.148 76.416 9.599 1.00 25.22 708 ALA B C 1
ATOM 11333 O O . ALA B 1 708 ? 9.353 77.328 9.377 1.00 25.99 708 ALA B O 1
ATOM 11335 N N . LYS B 1 709 ? 10.898 75.869 8.653 1.00 27.25 709 LYS B N 1
ATOM 11336 C CA . LYS B 1 709 ? 10.840 76.340 7.267 1.00 29.68 709 LYS B CA 1
ATOM 11337 C C . LYS B 1 709 ? 9.612 75.813 6.520 1.00 31.64 709 LYS B C 1
ATOM 11338 O O . LYS B 1 709 ? 9.173 76.446 5.544 1.00 33.46 709 LYS B O 1
ATOM 11344 N N . SER B 1 710 ? 9.036 74.695 6.983 0.50 32.24 710 SER B N 1
ATOM 11345 C CA . SER B 1 710 ? 7.876 74.096 6.317 0.50 33.58 710 SER B CA 1
ATOM 11346 C C . SER B 1 710 ? 6.580 74.623 6.905 0.50 34.04 710 SER B C 1
ATOM 11347 O O . SER B 1 710 ? 6.379 74.614 8.120 0.50 34.13 710 SER B O 1
ATOM 11350 N N . ASN B 1 711 ? 5.702 75.090 6.027 0.50 35.17 711 ASN B N 1
ATOM 11351 C CA . ASN B 1 711 ? 4.359 75.464 6.430 0.50 35.73 711 ASN B CA 1
ATOM 11352 C C . ASN B 1 711 ? 4.368 76.286 7.722 0.50 34.27 711 ASN B C 1
ATOM 11353 O O . ASN B 1 711 ? 5.428 76.680 8.218 0.50 34.68 711 ASN B O 1
ATOM 11358 N N . THR B 1 712 ? 3.177 76.560 8.245 0.50 32.68 712 THR B N 1
ATOM 11359 C CA . THR B 1 712 ? 3.011 77.320 9.465 0.50 30.93 712 THR B CA 1
ATOM 11360 C C . THR B 1 712 ? 3.359 76.495 10.697 0.50 29.21 712 THR B C 1
ATOM 11361 O O . THR B 1 712 ? 2.475 76.109 11.466 0.50 29.27 712 THR B O 1
ATOM 11365 N N . GLU B 1 713 ? 4.645 76.232 10.895 0.50 27.05 713 GLU B N 1
ATOM 11366 C CA . GLU B 1 713 ? 5.076 75.504 12.075 0.50 25.66 713 GLU B CA 1
ATOM 11367 C C . GLU B 1 713 ? 5.863 76.423 13.007 0.50 24.23 713 GLU B C 1
ATOM 11368 O O . GLU B 1 713 ? 7.033 76.704 12.762 0.50 23.08 713 GLU B O 1
ATOM 11374 N N . GLN B 1 714 ? 5.196 76.883 14.066 1.00 23.57 714 GLN B N 1
ATOM 11375 C CA . GLN B 1 714 ? 5.782 77.778 15.073 1.00 22.95 714 GLN B CA 1
ATOM 11376 C C . GLN B 1 714 ? 5.483 77.284 16.475 1.00 21.59 714 GLN B C 1
ATOM 11377 O O . GLN B 1 714 ? 4.341 76.938 16.785 1.00 21.58 714 GLN B O 1
ATOM 11383 N N . THR B 1 715 ? 6.501 77.306 17.332 1.00 19.64 715 THR B N 1
ATOM 11384 C CA . THR B 1 715 ? 6.347 76.926 18.725 1.00 18.91 715 THR B CA 1
ATOM 11385 C C . THR B 1 715 ? 7.047 77.935 19.621 1.00 18.31 715 THR B C 1
ATOM 11386 O O . THR B 1 715 ? 7.939 78.668 19.184 1.00 18.16 715 THR B O 1
ATOM 11390 N N . LEU B 1 716 ? 6.609 77.968 20.872 1.00 17.77 716 LEU B N 1
ATOM 11391 C CA . LEU B 1 716 ? 7.125 78.907 21.861 1.00 17.64 716 LEU B CA 1
ATOM 11392 C C . LEU B 1 716 ? 7.429 78.161 23.145 1.00 17.64 716 LEU B C 1
ATOM 11393 O O . LEU B 1 716 ? 6.553 77.495 23.690 1.00 17.36 716 LEU B O 1
ATOM 11398 N N . LEU B 1 717 ? 8.675 78.264 23.616 1.00 17.60 717 LEU B N 1
ATOM 11399 C CA . LEU B 1 717 ? 9.051 77.773 24.941 1.00 18.39 717 LEU B CA 1
ATOM 11400 C C . LEU B 1 717 ? 9.132 78.975 25.864 1.00 18.39 717 LEU B C 1
ATOM 11401 O O . LEU B 1 717 ? 9.851 79.919 25.562 1.00 18.58 717 LEU B O 1
ATOM 11406 N N . ILE B 1 718 ? 8.407 78.927 26.981 1.00 18.41 718 ILE B N 1
ATOM 11407 C CA . ILE B 1 718 ? 8.505 79.963 28.013 1.00 18.63 718 ILE B CA 1
ATOM 11408 C C . ILE B 1 718 ? 9.030 79.317 29.282 1.00 18.77 718 ILE B C 1
ATOM 11409 O O . ILE B 1 718 ? 8.564 78.251 29.662 1.00 18.82 718 ILE B O 1
ATOM 11414 N N . LEU B 1 719 ? 10.008 79.970 29.910 1.00 18.80 719 LEU B N 1
ATOM 11415 C CA . LEU B 1 719 ? 10.608 79.524 31.165 1.00 19.07 719 LEU B CA 1
ATOM 11416 C C . LEU B 1 719 ? 10.387 80.570 32.235 1.00 18.70 719 LEU B C 1
ATOM 11417 O O . LEU B 1 719 ? 10.649 81.745 32.001 1.00 18.38 719 LEU B O 1
ATOM 11422 N N . ALA B 1 720 ? 9.913 80.133 33.401 1.00 18.67 720 ALA B N 1
ATOM 11423 C CA . ALA B 1 720 ? 9.938 80.933 34.620 1.00 19.00 720 ALA B CA 1
ATOM 11424 C C . ALA B 1 720 ? 11.259 80.630 35.311 1.00 19.22 720 ALA B C 1
ATOM 11425 O O . ALA B 1 720 ? 11.517 79.484 35.640 1.00 19.30 720 ALA B O 1
ATOM 11427 N N . ASN B 1 721 ? 12.076 81.656 35.530 1.00 19.56 721 ASN B N 1
ATOM 11428 C CA . ASN B 1 721 ? 13.461 81.467 35.995 1.00 19.95 721 ASN B CA 1
ATOM 11429 C C . ASN B 1 721 ? 13.680 81.537 37.494 1.00 21.41 721 ASN B C 1
ATOM 11430 O O . ASN B 1 721 ? 14.714 81.067 37.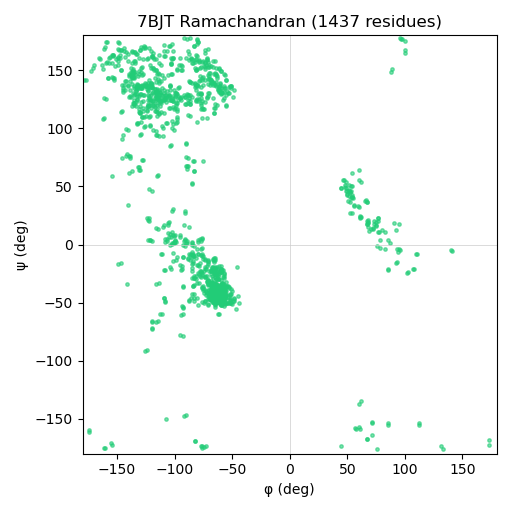972 1.00 21.44 721 ASN B O 1
ATOM 11435 N N . GLU B 1 722 ? 12.741 82.122 38.234 1.00 22.85 722 GLU B N 1
ATOM 11436 C CA . GLU B 1 722 ? 12.946 82.384 39.667 1.00 24.88 722 GLU B CA 1
ATOM 11437 C C . GLU B 1 722 ? 11.878 81.755 40.563 1.00 25.42 722 GLU B C 1
ATOM 11438 O O . GLU B 1 722 ? 11.694 82.173 41.705 1.00 25.89 722 GLU B O 1
ATOM 11444 N N . ASN B 1 723 ? 11.190 80.738 40.051 1.00 25.61 723 ASN B N 1
ATOM 11445 C CA . ASN B 1 723 ? 10.239 79.963 40.843 1.00 26.58 723 ASN B CA 1
ATOM 11446 C C . ASN B 1 723 ? 9.972 78.633 40.152 1.00 26.63 723 ASN B C 1
ATOM 11447 O O . ASN B 1 723 ? 9.331 78.595 39.108 1.00 25.83 723 ASN B O 1
ATOM 11452 N N . LYS B 1 724 ? 10.486 77.553 40.739 1.00 27.51 724 LYS B N 1
ATOM 11453 C CA . LYS B 1 724 ? 10.339 76.206 40.182 1.00 28.33 724 LYS B CA 1
ATOM 11454 C C . LYS B 1 724 ? 9.022 75.510 40.547 1.00 28.63 724 LYS B C 1
ATOM 11455 O O . LYS B 1 724 ? 8.744 74.438 40.024 1.00 28.32 724 LYS B O 1
ATOM 11461 N N . ASN B 1 725 ? 8.229 76.098 41.446 1.00 29.26 725 ASN B N 1
ATOM 11462 C CA . ASN B 1 725 ? 7.066 75.405 42.011 1.00 30.03 725 ASN B CA 1
ATOM 11463 C C . ASN B 1 725 ? 6.100 74.937 40.922 1.00 29.95 725 ASN B C 1
ATOM 11464 O O . ASN B 1 725 ? 5.663 75.735 40.095 1.00 28.88 725 ASN B O 1
ATOM 11469 N N . VAL B 1 726 ? 5.774 73.645 40.940 1.00 30.32 726 VAL B N 1
ATOM 11470 C CA . VAL B 1 726 ? 4.918 73.042 39.908 1.00 30.95 726 VAL B CA 1
ATOM 11471 C C . VAL B 1 726 ? 3.476 73.574 39.899 1.00 31.50 726 VAL B C 1
ATOM 11472 O O . VAL B 1 726 ? 2.800 73.445 38.883 1.00 31.28 726 VAL B O 1
ATOM 11476 N N . ASN B 1 727 ? 3.018 74.151 41.016 1.00 32.27 727 ASN B N 1
ATOM 11477 C CA . ASN B 1 727 ? 1.662 74.713 41.135 1.00 33.34 727 ASN B CA 1
ATOM 11478 C C . ASN B 1 727 ? 1.577 76.238 40.988 1.00 33.08 727 ASN B C 1
ATOM 11479 O O . ASN B 1 727 ? 0.486 76.802 41.095 1.00 33.48 727 ASN B O 1
ATOM 11484 N N . LYS B 1 728 ? 2.706 76.905 40.747 1.00 32.76 728 LYS B N 1
ATOM 11485 C CA . LYS B 1 728 ? 2.737 78.366 40.635 1.00 33.18 728 LYS B CA 1
ATOM 11486 C C . LYS B 1 728 ? 2.203 78.818 39.279 1.00 32.72 728 LYS B C 1
ATOM 11487 O O . LYS B 1 728 ? 2.770 78.452 38.250 1.00 31.62 728 LYS B O 1
ATOM 11493 N N . GLU B 1 729 ? 1.136 79.622 39.275 1.00 32.69 729 GLU B N 1
ATOM 11494 C CA . GLU B 1 729 ? 0.610 80.176 38.025 1.00 32.93 729 GLU B CA 1
ATOM 11495 C C . GLU B 1 729 ? 1.404 81.417 37.619 1.00 31.78 729 GLU B C 1
ATOM 11496 O O . GLU B 1 729 ? 1.701 82.274 38.454 1.00 32.04 729 GLU B O 1
ATOM 11502 N N . HIS B 1 730 ? 1.744 81.495 36.333 1.00 29.98 730 HIS B N 1
ATOM 11503 C CA . HIS B 1 730 ? 2.492 82.613 35.764 1.00 29.39 730 HIS B CA 1
ATOM 11504 C C . HIS B 1 730 ? 1.627 83.328 34.749 1.00 30.40 730 HIS B C 1
ATOM 11505 O O . HIS B 1 730 ? 0.918 82.682 33.987 1.00 29.91 730 HIS B O 1
ATOM 11512 N N . ILE B 1 731 ? 1.703 84.658 34.754 1.00 31.75 731 ILE B N 1
ATOM 11513 C CA . ILE B 1 731 ? 0.951 85.516 33.840 1.00 33.27 731 ILE B CA 1
ATOM 11514 C C . ILE B 1 731 ? 1.941 86.517 33.244 1.00 33.73 731 ILE B C 1
ATOM 11515 O O . ILE B 1 731 ? 2.495 87.346 33.972 1.00 34.75 731 ILE B O 1
ATOM 11520 N N . ILE B 1 732 ? 2.183 86.424 31.938 1.00 33.67 732 ILE B N 1
ATOM 11521 C CA . ILE B 1 732 ? 3.058 87.367 31.231 1.00 34.30 732 ILE B CA 1
ATOM 11522 C C . ILE B 1 732 ? 2.412 87.815 29.931 1.00 34.73 732 ILE B C 1
ATOM 11523 O O . ILE B 1 732 ? 1.457 87.192 29.463 1.00 34.36 732 ILE B O 1
ATOM 11528 N N . GLU B 1 733 ? 2.957 88.881 29.351 1.00 35.18 733 GLU B N 1
ATOM 11529 C CA . GLU B 1 733 ? 2.548 89.351 28.030 1.00 36.00 733 GLU B CA 1
ATOM 11530 C C . GLU B 1 733 ? 3.732 89.353 27.074 1.00 35.87 733 GLU B C 1
ATOM 11531 O O . GLU B 1 733 ? 4.833 89.747 27.453 1.00 36.23 733 GLU B O 1
ATOM 11537 N N . ILE B 1 734 ? 3.493 88.890 25.848 1.00 35.98 734 ILE B N 1
ATOM 11538 C CA . ILE B 1 734 ? 4.453 88.977 24.746 1.00 36.79 734 ILE B CA 1
ATOM 11539 C C . ILE B 1 734 ? 3.710 89.621 23.574 1.00 37.35 734 ILE B C 1
ATOM 11540 O O . ILE B 1 734 ? 2.724 89.064 23.083 1.00 37.54 734 ILE B O 1
ATOM 11545 N N . LYS B 1 735 ? 4.180 90.797 23.152 1.00 38.39 735 LYS B N 1
ATOM 11546 C CA . LYS B 1 735 ? 3.553 91.596 22.086 1.00 38.91 735 LYS B CA 1
ATOM 11547 C C . LYS B 1 735 ? 2.054 91.851 22.331 1.00 38.51 735 LYS B C 1
ATOM 11548 O O . LYS B 1 735 ? 1.222 91.699 21.430 1.00 39.20 735 LYS B O 1
ATOM 11554 N N . GLY B 1 736 ? 1.722 92.220 23.566 1.00 37.91 736 GLY B N 1
ATOM 11555 C CA . GLY B 1 736 ? 0.340 92.499 23.955 1.00 37.52 736 GLY B CA 1
ATOM 11556 C C . GLY B 1 736 ? -0.604 91.307 24.042 1.00 36.91 736 GLY B C 1
ATOM 11557 O O . GLY B 1 736 ? -1.822 91.497 24.118 1.00 37.50 736 GLY B O 1
ATOM 11558 N N . LYS B 1 737 ? -0.065 90.084 24.036 1.00 35.18 737 LYS B N 1
ATOM 11559 C CA . LYS B 1 737 ? -0.872 88.877 24.190 1.00 34.31 737 LYS B CA 1
ATOM 11560 C C . LYS B 1 737 ? -0.485 88.182 25.489 1.00 32.86 737 LYS B C 1
ATOM 11561 O O . LYS B 1 737 ? 0.698 87.943 25.734 1.00 32.32 737 LYS B O 1
ATOM 11567 N N . GLU B 1 738 ? -1.485 87.850 26.301 1.00 31.46 738 GLU B N 1
ATOM 11568 C CA . GLU B 1 738 ? -1.257 87.208 27.591 1.00 30.83 738 GLU B CA 1
ATOM 11569 C C . GLU B 1 738 ? -1.000 85.712 27.428 1.00 29.79 738 GLU B C 1
ATOM 11570 O O . GLU B 1 738 ? -1.686 85.038 26.660 1.00 29.05 738 GLU B O 1
ATOM 11576 N N . TYR B 1 739 ? -0.004 85.213 28.158 1.00 28.95 739 TYR B N 1
ATOM 11577 C CA . TYR B 1 739 ? 0.260 83.780 28.265 1.00 28.77 739 TYR B CA 1
ATOM 11578 C C . TYR B 1 739 ? 0.156 83.383 29.728 1.00 28.55 739 TYR B C 1
ATOM 11579 O O . TYR B 1 739 ? 0.748 84.031 30.593 1.00 28.21 739 TYR B O 1
ATOM 11588 N N . ARG B 1 740 ? -0.633 82.343 29.989 1.00 28.81 740 ARG B N 1
ATOM 11589 C CA . ARG B 1 740 ? -0.837 81.808 31.328 1.00 29.55 740 ARG B CA 1
ATOM 11590 C C . ARG B 1 740 ? -0.497 80.334 31.343 1.00 28.22 740 ARG B C 1
ATOM 11591 O O . ARG B 1 740 ? -0.890 79.590 30.444 1.00 28.33 740 ARG B O 1
ATOM 11599 N N . TRP B 1 741 ? 0.214 79.913 32.381 1.00 27.06 741 TRP B N 1
ATOM 11600 C CA . TRP B 1 741 ? 0.486 78.498 32.603 1.00 25.91 741 TRP B CA 1
ATOM 11601 C C . TRP B 1 741 ? 0.883 78.290 34.051 1.00 25.80 741 TRP B C 1
ATOM 11602 O O . TRP B 1 741 ? 1.121 79.257 34.777 1.00 25.99 741 TRP B O 1
ATOM 11613 N N . THR B 1 742 ? 0.951 77.019 34.438 1.00 25.57 742 THR B N 1
ATOM 11614 C CA A THR B 1 742 ? 1.382 76.645 35.781 0.50 25.72 742 THR B CA 1
ATOM 11615 C CA B THR B 1 742 ? 1.330 76.585 35.777 0.50 25.72 742 THR B CA 1
ATOM 11616 C C . THR B 1 742 ? 2.660 75.828 35.694 1.00 25.05 742 THR B C 1
ATOM 11617 O O . THR B 1 742 ? 2.830 74.991 34.805 1.00 25.10 742 THR B O 1
ATOM 11624 N N . GLY B 1 743 ? 3.577 76.101 36.618 1.00 24.32 743 GLY B N 1
ATOM 11625 C CA . GLY B 1 743 ? 4.857 75.397 36.661 1.00 23.52 743 GLY B CA 1
ATOM 11626 C C . GLY B 1 743 ? 5.968 76.143 35.945 1.00 22.60 743 GLY B C 1
ATOM 11627 O O . GLY B 1 743 ? 5.750 77.211 35.375 1.00 22.15 743 GLY B O 1
ATOM 11628 N N . PRO B 1 744 ? 7.186 75.584 35.979 1.00 21.74 744 PRO B N 1
ATOM 11629 C CA . PRO B 1 744 ? 8.354 76.346 35.538 1.00 21.35 744 PRO B CA 1
ATOM 11630 C C . PRO B 1 744 ? 8.527 76.525 34.026 1.00 20.89 744 PRO B C 1
ATOM 11631 O O . PRO B 1 744 ? 9.362 77.330 33.611 1.00 20.23 744 PRO B O 1
ATOM 11635 N N . TYR B 1 745 ? 7.780 75.785 33.212 1.00 20.82 745 TYR B N 1
ATOM 11636 C CA . TYR B 1 745 ? 7.868 75.964 31.764 1.00 20.86 745 TYR B CA 1
ATOM 11637 C C . TYR B 1 745 ? 6.560 75.660 31.057 1.00 21.10 745 TYR B C 1
ATOM 11638 O O . TYR B 1 745 ? 5.699 74.938 31.571 1.00 20.78 745 TYR B O 1
ATOM 11647 N N . GLN B 1 746 ? 6.439 76.222 29.862 1.00 21.50 746 GLN B N 1
ATOM 11648 C CA . GLN B 1 746 ? 5.391 75.860 28.937 1.00 22.60 746 GLN B CA 1
ATOM 11649 C C . GLN B 1 746 ? 5.970 75.785 27.534 1.00 21.39 746 GLN B C 1
ATOM 11650 O O . GLN B 1 746 ? 6.805 76.603 27.164 1.00 20.80 746 GLN B O 1
ATOM 11656 N N . PHE B 1 747 ? 5.527 74.795 26.767 1.00 20.73 747 PHE B N 1
ATOM 11657 C CA . PHE B 1 747 ? 5.864 74.693 25.357 1.00 20.20 747 PHE B CA 1
ATOM 11658 C C . PHE B 1 747 ? 4.552 74.638 24.601 1.00 20.85 747 PHE B C 1
ATOM 11659 O O . PHE B 1 747 ? 3.759 73.723 24.812 1.00 21.18 747 PHE B O 1
ATOM 11667 N N . ILE B 1 748 ? 4.321 75.623 23.739 1.00 20.90 748 ILE B N 1
ATOM 11668 C CA . ILE B 1 748 ? 3.031 75.746 23.058 1.00 22.01 748 ILE B CA 1
ATOM 11669 C C . ILE B 1 748 ? 3.183 75.945 21.566 1.00 21.96 748 ILE B C 1
ATOM 11670 O O . ILE B 1 748 ? 4.128 76.574 21.093 1.00 20.97 748 ILE B O 1
ATOM 11675 N N . LYS B 1 749 ? 2.220 75.398 20.835 1.00 22.71 749 LYS B N 1
ATOM 11676 C CA . LYS B 1 749 ? 2.105 75.598 19.407 1.00 23.88 749 LYS B CA 1
ATOM 11677 C C . LYS B 1 749 ? 1.467 76.965 19.201 1.00 23.90 749 LYS B C 1
ATOM 11678 O O . LYS B 1 749 ? 0.454 77.276 19.829 1.00 24.39 749 LYS B O 1
ATOM 11684 N N . ILE B 1 750 ? 2.072 77.785 18.348 1.00 23.64 750 ILE B N 1
ATOM 11685 C CA . ILE B 1 750 ? 1.578 79.128 18.063 1.00 24.19 750 ILE B CA 1
ATOM 11686 C C . ILE B 1 750 ? 0.843 79.064 16.733 1.00 24.61 750 ILE B C 1
ATOM 11687 O O . ILE B 1 750 ? 1.443 78.746 15.701 1.00 24.40 750 ILE B O 1
ATOM 11692 N N . ASN B 1 751 ? -0.454 79.372 16.774 1.00 25.06 751 ASN B N 1
ATOM 11693 C CA . ASN B 1 751 ? -1.335 79.291 15.613 1.00 25.93 751 ASN B CA 1
ATOM 11694 C C . ASN B 1 751 ? -1.646 80.668 15.044 1.00 27.35 751 ASN B C 1
ATOM 11695 O O . ASN B 1 751 ? -1.503 81.694 15.714 1.00 28.67 751 ASN B O 1
#

Solvent-accessible surface area: 49921 Å² total; per-residue (Å²): 161,72,103,12,1,19,0,11,4,26,84,59,0,5,108,126,0,90,89,44,59,72,88,0,101,26,0,35,59,5,18,133,91,10,79,62,66,0,36,55,10,36,91,141,31,48,56,18,17,98,4,111,32,45,3,20,2,125,4,4,34,40,0,23,111,1,3,21,8,0,35,52,0,0,10,0,32,24,4,55,109,54,108,94,0,0,84,13,0,45,64,1,0,57,74,0,16,46,33,5,100,118,17,82,62,1,73,54,98,95,14,48,2,80,0,39,1,1,24,23,0,13,14,0,0,11,0,0,0,14,0,0,11,0,0,4,6,0,41,95,54,5,53,146,172,50,45,121,61,0,27,123,29,0,0,87,50,0,0,41,14,0,0,82,102,16,30,41,1,0,2,6,18,6,2,25,0,0,8,0,0,0,0,0,0,0,0,0,1,2,24,53,22,88,120,6,6,69,26,0,1,127,9,30,163,138,28,71,22,78,106,43,32,101,10,95,42,29,0,48,13,30,68,132,79,47,164,11,0,0,14,8,0,0,45,70,4,0,1,59,46,0,1,0,16,2,0,0,5,17,0,6,32,0,0,9,0,0,0,3,0,0,0,0,0,73,49,39,39,79,132,42,127,2,20,114,43,44,130,18,2,2,37,79,0,0,55,6,0,0,11,0,0,12,40,85,0,68,9,2,6,3,2,1,2,21,60,9,3,3,11,71,2,72,9,0,6,3,0,0,0,0,6,12,54,37,19,133,100,35,40,34,4,0,10,4,0,86,99,19,44,50,3,33,12,6,18,0,0,6,22,0,3,36,3,39,98,102,65,101,37,97,119,26,100,32,122,29,47,80,1,17,1,9,18,121,24,97,69,10,0,0,0,0,0,11,35,54,151,31,26,4,6,0,1,0,3,2,2,10,7,4,50,5,8,2,0,14,0,1,0,3,5,1,4,7,3,116,21,20,25,0,0,2,6,5,0,9,2,38,33,4,16,1,62,30,7,47,8,0,5,29,16,161,7,5,82,34,0,0,16,17,0,1,2,1,1,0,0,1,20,68,53,38,2,0,5,116,27,90,19,78,56,0,34,123,55,53,0,65,57,13,19,48,47,22,100,64,89,71,12,5,0,0,0,0,61,5,109,51,1,11,115,37,3,92,3,7,0,2,0,1,1,0,59,18,90,28,18,93,50,6,1,0,0,1,3,0,30,4,6,16,119,47,63,12,33,0,1,0,0,1,2,5,46,34,38,14,5,52,41,58,5,104,42,97,46,46,172,24,4,84,45,27,17,89,84,62,0,0,38,6,0,7,26,9,0,76,2,122,7,144,37,120,26,3,38,1,3,0,27,40,103,27,49,1,4,0,2,0,2,22,7,78,113,124,4,38,0,11,3,1,29,1,3,0,70,3,70,108,13,3,4,76,34,24,14,0,4,1,0,18,9,101,128,24,105,79,14,10,0,0,0,0,3,8,4,9,2,92,20,36,46,44,33,14,56,9,40,98,12,74,8,34,6,68,72,4,68,50,32,40,75,54,117,90,43,1,0,0,20,1,21,4,117,54,148,107,26,53,4,4,1,0,4,2,1,113,56,105,79,110,122,96,89,5,76,18,121,10,146,63,130,94,30,138,16,82,3,12,42,42,41,43,89,43,186,162,71,104,12,1,18,1,12,4,26,84,60,0,4,103,123,0,88,89,45,59,71,88,0,100,25,0,36,60,5,17,130,91,8,75,62,60,0,37,54,9,40,90,138,30,48,56,18,25,102,4,117,34,46,3,20,4,127,8,4,34,29,0,24,111,0,3,21,8,0,36,54,0,0,10,0,31,26,3,54,108,52,104,85,0,0,84,13,0,45,63,1,0,58,74,0,15,46,32,5,100,115,17,80,60,1,72,55,99,96,11,40,2,79,0,38,1,2,22,22,0,14,14,0,0,10,0,0,0,15,0,0,12,0,0,4,6,0,39,98,53,5,52,144,169,52,47,123,70,0,27,143,36,0,0,87,51,0,0,40,15,0,0,82,103,17,24,38,1,0,3,7,19,9,1,24,0,0,8,0,0,0,0,0,0,0,0,0,0,2,25,53,23,87,119,6,6,68,25,0,1,125,11,31,169,146,31,70,46,92,182,36,26,113,18,80,44,33,1,60,5,65,73,175,78,59,167,14,0,0,16,8,0,0,46,69,6,0,1,60,46,0,1,1,17,1,0,0,5,16,0,8,34,0,0,10,0,0,0,3,0,0,0,0,0,75,49,38,39,70,133,44,121,2,20,119,43,47,130,19,2,3,36,79,0,0,55,6,0,0,11,0,0,12,40,87,0,69,9,1,7,3,1,1,3,23,60,9,2,3,11,72,1,72,9,0,6,3,0,0,0,0,6,10,55,37,19,134,99,34,38,40,4,0,11,3,0,84,99,19,42,50,3,34,12,6,18,0,0,5,20,0,2,38,3,39,97,100,66,102,39,97,119,27,98,31,124,30,48,99,3,18,1,9,18,120,24,99,68,10,0,0,0,0,1,11,45,56,151,31,26,2,6,0,1,0,2,2,1,11,6,3,50,6,7,2,0,13,0,1,0,4,8,1,1,7,3,117,21,19,26,1,0,2,6,5,0,9,2,36,34,4,15,1,60,37,7,45,8,0,6,29,17,162,6,5,82,36,0,0,15,16,0,0,2,1,1,0,0,0,20,68,51,38,3,0,5,114,26,97,30,86,60,0,40,136,52,52,0,64,53,13,18,49,48,23,99,60,90,67,10,6,0,0,0,0,60,4,109,52,1,12,114,40,2,100,2,7,0,2,0,0,1,0,51,16,86,18,15,96,49,7,0,2,0,3,3,0,36,3,9,17,120,45,56,12,32,0,0,0,0,4,2,6,47,34,39,14,6,93,24,57,5,104,44,96,48,49,177,25,6,80,46,28,19,88,83,59,0,0,36,6,0,8,25,10,0,68,1,87,16,142,37,120,28,4,37,2,13,1,27,40,103,28,47,1,0,0,3,0,2,20,6,81,122,116,1,27,0,11,4,1,28,1,3,0,77,3,68,108,12,4,4,78,32,25,15,0,4,0,0,18,10,102,129,25,105,80,14,10,0,2,1,0,6,6,4,5,3,92,19,36,45,44,32,15,60,10,49,65,14,79,12,24,5,63,72,4,74,50,42,42,74,55,110,90,44,1,0,0,20,2,23,10,120,58,134,122,22,57,6,3,1,0,2,2,1,112,53,105,77,111,123,95,86,6,77,16,113,14,182,70,125,79,26,137,14,84,4,13,39,42,42,40,90,41,189

Sequence (1454 aa):
AQEHPSLILTKAGVEKIRAELGNIPIFDATLEKVKAEVDAEIALGIDTPLPKKDYSGGYTHERHKRNFFILQKAGVLYQILNDEKYALYIKDMLFQYEGMYKDLPVHPQTRSYARGKLFWQCLNDSNWLVYVSQAYDCVYDYLSKKERKQLEKNLFRPFADYISIENPQFYNRVHNHSTWGNAAVGMIGLVMGDEELIQRALYGIEDDGLPIGAKDNDGGFIKVEGQKAGFLANIDEPFSPDGYYTEGPYYQRYAMYPFLLIFAEALHNVRPQQKIFEHKDGVLLKSVNTLLSLSDADGEFFPLNDAQKGMSYHSRELVTAVDIAYHYGNHNPQLLSIAEEQGQVLLDDSGLAVALGIREGKSEDFQKKSIKLSDGANGDQGGVAILRYGNEAMMTLVYKYAAQGLSHGHYDKLSFSLYEKGTEILQDYGLARFVNIEQKGGGNYLKENTTWAKQTIAHNTLVQNETSHFEGKYEVGSQHHSELYFFDASNPEVQVVSAKEQNAYPGTEMHRTMALIKTDGFEKPFVLDILRVGSNAANQYDLPFYFKGQVMQTNFDFTTPKSLEPLGSDNGYQHLWSSEGLGQPKGDNSQLSWLENGRFYTLTTATNNDDELHFVRIGANDPEFNLRRDAGLIIRRKNTKNTTFVSILESHGHYSPVSEFSVNANSSISKIELMLDTKEYTAVLIDAKSNTEQTLLILANENKNVNKEHIIEIKGKEYRWTGPYQFIKINAQEHPSLILTKAGVEKIRAELGNIPIFDATLEKVKAEVDAEIALGIDTPLPKDYSGGYTHERHKRNFFILQKAGVLYQILNDEKYALYIKDMLFQYEGMYKDLPVHPQTRSYARGKLFWQCLNDSNWLVYVSQAYDCVYDYLSKKERKQLEKNLFRPFADYISIENPQFYNRVHHNHSTWGNAAVGMIGLVMGDEELIQRALYGIEDDGLPIGAKDNDGGFIKVEGQKAGFLANIDEPFSPDGYYTEGPYYQRYAMYPFLIFAEALHNVRPQQKIFEHKDGVLLKSVNTLLSLSDADGEFFPLNDAQKGMSYHSRELVTAVDIAYHYGNHNPQLLSIAEEQGQVLLDDSGLAVALGIREGKSEDFQKKSIKLSDGANGDQGGVAILRYGNEAMMTLVYKYAAQGLSSHGHYDKLSFSLYEKGTEILQDYGLARFVNIEQKGGGNYLKENTTWAKQTIAHNTLVQNETSHFEGKYEVGSQHHSELYFFDASNPEVQVVSAKEQNAYPGTEMHRTMALIKKTDGFEKPFVLDILRVGSNAANQYDLPFYFKGQVMQTNFDFTTPKSLEPLGSDNGYQHLWSSEGLGQPKGDNSQLSSSWLENGRFYTLTTATNNDDELHFVRIGANNDPEFNLRRDAGLIIRRKNTKNTTFVSILESHGHYSPVSEFSVNNANSSISKIELMLDTKEYTAVLIDAKSNTEQTLLILANENKNVNKEHIIEIKGKEYRWTTGPYQFIKIN

Organism: Zobellia galactanivorans (strain DSM 12802 / CCUG 47099 / CIP 106680 / NCIMB 13871 / Dsij) (NCBI:txid63186)

CATH classification: 1.50.10.100 (+1 more: 2.70.98.70)

Radius of gyration: 35.06 Å; Cα contacts (8 Å, |Δi|>4): 3546; chains: 2; bounding box: 85×75×103 Å

Foldseek 3Di:
DDAFPWQFFHLVFLVVLLVCAPPQQLANVQLVVLVVVLVVVVVVPADQDQAAAFFLDDLLVRLLVVLVSLLSLLLCCSNVVDCSSLVRNLVNLVVCLVPQQPFDFHPDDQFPQTHGSHRHLLSLLVSLLSNLNSCSSNVVVDDPVSVVSSVVRPQVVSLCSSALVRPLQQFALALSNLSSLLSQLSNCLSVVPVVSVCCQAFNDPPNVDDFPDDGPLQFTSHHPPQTGHNLSNQQWQQALQLAGLLFLQSLLVSLQSNLSSLSSCCRRPVVVVSCPRSNNSSLSNLLVSQLQAALVQWGAQAFAHDTPDGCLDPSNLRSLLSSCVVPPNPLQSLVSNVVNSHHDSHSSRVSSSVCVSVVSHDHSQNAWDWAAGTSHSFFFTKTWAAADRSAKIKIWDQGAQSGSRRALAHGFIWIAGNHHTFFGLQHFLFQQSNCVTVSRDGDPCRLFANRFHVSTQHKDWQLATFVSSRNVQRNVHTKGWLDWACPPSAKTKTKIWDCRRDPQKIWIKMWIFHDFPQAPHTKIKIKIWMAGDFFIKMKGKTQGDAAWDDKPWDKDADPDWDQCDDGRNSQQKTFGIKTFDPDQKIKTWGADPFWIKMKIKGDDRPKIKTKIFGGHPPVPPSHDRTIMIMIIDGRHGTDMIIMMMGIFFGADPVVRDTPGRDAQWPDWDFQDRDQQKTKIWTAGVPRQWIKMKMFGRPDQDQADWDWDDGPNDIDIDGGGMDMDTDD/DDAFPWQFFHPVFLVVLLVCAPPQQLANVQLVVLVVVLVVVVVVPADQDQAAAFFLDDLLVNLLVVLVSLLSLLLCCSNVVDCVSLVRNLVNLVVCLVPQLPFDFHPDDQWPQTHGSHRHLLSLLVSLLSNLNSCSSNVVVDDPVSVVSSVVRPQVVSLCSSALVCPLQQFELDLSNLSSLLSQLSNCLSVVPVVSVCCQAFNDPPSVDDPPDAIDLQFDSYDPPQTGHNLSNQQWQQELQLAGLLFLQSVLVSLQSNLSSLSSCCRRPVVVVSCPRSNNSSLSNLLVSQLQAALVQWGAQAFAHDTPHGCLDPSNLSSLLSSCQVPPNPLQSLVSSVVNSHHDSHSSRVSSSVCVVVVSHDHSQNAWDWAAGTSHRFFFTKTWHAADRSQKIKIWFQGAQSGSSGALAHGFMWIDGSHHTFFGLQHFLFQQSNCVTVSRDGDPCRLFANRFHVSTQDKDWQLAGFVSSNSVQSNVHTKGWLDWACPDSAKTKTKIWDCRRDPQKIWIKMWIFHDFPQAPHTKIKIKIWMAGPFFIKMKGKTQGDAAWDDKPWDKDADPDWDFCDDGRNSQQKTFGIKTFDPDQKIKTWGADPFWIKMKIKGDDRPKIKTKIFGGHPPVPPSDDGTIMIMIIDGRHGTDMIIMMMGIFFGADPVVRDTPGNDAQWPDWDFQDRDQQKTKIWTAGNPDGWIKMKMFGRPDQDQADWDWDDGPRDIDIDGGGMDMDTDD

Nearest PDB structures (foldseek):
  7bjt-assembly1_A  TM=1.001E+00  e=0.000E+00  Zobellia galactanivorans
  7bm6-assembly1_B  TM=1.000E+00  e=0.000E+00  Zobellia galactanivorans
  4nei-assembly1_B  TM=9.711E-01  e=2.706E-77  Saccharophagus degradans 2-40
  4ok4-assembly1_A  TM=9.681E-01  e=3.748E-76  Saccharophagus degradans 2-40
  4ok2-assembly1_B  TM=9.474E-01  e=1.430E-75  Saccharophagus degradans 2-40

Secondary structure (DSSP, 8-state):
---SS-SSS-HHHHHHHHHHTTS-HHHHHHHHHHHHHHHHHHHH----PPP---TTSHHHHHHHHHHHHHHHHHHHHHHHT-HHHHHHHHHHHHHHHHHHTTPPSPS----TT--SSSSSHHHHHHHHHHHHHHHHHHTTTS-HHHHHHHIIIIIHHHHHHTTTT-HHHHSSSSHHHHHHHHHHHHHHHHHT-HHHHHHHHH--TT--PPSS-B-TTSSBS--TT---SHHHHHHTTB-TT--BTT-HHHHHHHHHHHHHHHHHHHHH-GGG-GGGHHHHHHHHHHHHHHHTB-TTSBBP--SS--TT-BTTSHHHHHHHHHHHHHTT--THHHHHHHHHT---SSHHHHHHHHHHHTT---PPP---EEEE-STTS-S-EEEEEEETTTTEEEEEEE-B--GGG--S-TTEEEEEETTEEEE-----S--TT-TTTGGGS--HHIIIIITSGGGSSS-EETTB-GGGG-HHHHTT-B-EEEEEE--STTEEEEEEEESSSSTTEEEEEEEEEE--TT-SS-EEEEEEEEEESS-EEEEEEE-B-SEEEEESS-EE--SSB-BS-SSTTGGGEEEEEEE--SSSEEEEEEEETTEEEEEEEE--TT-EEEEEEE-TT-TT--S---EEEEEEEEEESSEEEEEEEEEE-EE-TTT--EES-S--EEEEEEEEE-SSEEEEEEEESSTT-EEEEEEESS---TT-EEEEEETTEEEEEESSEEEEE--/---SS-SSS-HHHHHHHHHHTTS-HHHHHHHHHHHHHHHHHHHH----PPP---TTSHHHHHHHHHHHHHHHHHHHHHHHT-HHHHHHHHHHHHHHHHHHTT--S-S----TT--SSSSSHHHHHHHHHHHHHHHHHHTTTS-HHHHHHHIIIIIHHHHHHTTTT-HHHHSSSSHHHHHHHHHHHHHHHHHT-HHHHHHHHH--SS----TT-B-SSS-BS--TT---SHHHHHHTTB-TT--BTT-HHHHHHHHHHHHHHHHHHHHH-GGG-GGGHHHHHHHHHHHHHHHTB-TTSBBP--SS--TT-BTTSHHHHHHHHHHHHHTT--HHHHHHHHHHT---SSHHHHHHHHHHHTT---PPP---EEEE-STTS-S-EEEEEEETTTTEEEEEEE-B--GGG--S-TTEEEEEETTEEEE-----S--TT-TTTGGGSPPHHIIIIITSGGGSSS-EETTB-GGGG-HHHHTT-B-EEEEEEEEETTEEEEEEEESSSSTTEEEEEEEEEE--TT-SS-EEEEEEEEEESS-EEEEEEE-B-SEEEEESS-EE--SSB-BS-SSTTGGGEEEEEEE--SSSEEEEEEEETTEEEEEEEE--TT-EEEEEEE-TT-TT--S---EEEEEEEEEESSEEEEEEEEEE-EE-TTT--EES-S--EEEEEEEEE-SSEEEEEEEESSTT-EEEEEEESS---TT-EEEEEETTEEEEEESSEEEEE--